Protein AF-0000000075076629 (afdb_homodimer)

Organism: Methylotuvimicrobium buryatense (NCBI:txid95641)

Secondary structure (DSSP, 8-state):
----------------------PBPHHHHHHHHHHH-HHHHHHHHHHHHHHHHHHHHHGGGS-EEEEEEEEEEESS--EEEEEETTEEEEEE-S-SEEEEEEEEEEEEEE-TTHHHHHHHHHHHHHHHHHHHHHHHHHHHHHHHHHHHHHHHHHHHHHHHHHHHHHHHHHHHHHHHHHHHTTSS-HHHHHHHHHHHHHHHHHHHHHHHHHHHHHHHHHHHTT--TT----B----PPPPPS-HHHHHHHHHHH-HHHHHHHHHHHHHHHHHHHHHHTTS-EEEEEEEEEEE--TTSS-SEEEEEEEEEE----HHHHHHHHHHHHHHHHHHHHHHHHHHHHHHHHHHHHHHHHHHHHHHHHHHHHHHHHHHHHHHHHHHHHTTSS-HHHHHHHHHHHHHHHHHHHHHHHHHHHHHHHHHHHTT--/----------------------PBPHHHHHHHHHHH-HHHHHHHHHHHHHHHHHHHHHGGGSPEEEEEEEEEE-SS--EEEEEETTEEEEEE-S-SEEEEEEEEEEEEEE-TTHHHHHHHHHHHHHHHHHHHHHHHHHHHHHHHHHHHHHHHHHHHHHHHHHHHHHHHHHHHHHHHHHHHTTSS-HHHHHHHHHHHHHHHHHHHHHHHHHHHHHHHHHHHTT--TTS---B----PPPPPS-HHHHHHHHHHH-HHHHHHHHHHHHHHHHHHHHHHTTS-EEEEEEEEEEE--TTBS-SEEEEEEEEEEEEE-HHHHHHHHHHHHHHHHHHHHHHHHHHHHHHHHHHHHHHHHHHHHHHHHHHHHHHHHHHHHHHHHHHHHTTSS-HHHHHHHHHHHHHHHHHHHHHHHHHHHHHHHHHHHHT--

Nearest PDB structures (foldseek):
  7akz-assembly1_A  TM=8.507E-01  e=5.317E-18  Pseudomonas aeruginosa PAO1
  5bun-assembly1_B  TM=8.719E-01  e=1.358E-17  Salmonella enterica subsp. enterica serovar Typhi
  2wmz-assembly1_B  TM=8.489E-01  e=7.599E-18  Escherichia coli K-12
  4k7r-assembly1_A  TM=8.506E-01  e=1.187E-17  Escherichia coli K-12
  5azs-assembly1_B  TM=8.430E-01  e=5.662E-17  Pseudomonas aeruginosa PAO1

InterPro domains:
  IPR003423 Outer membrane efflux protein [PF02321] (32-222)
  IPR003423 Outer membrane efflux protein [PF02321] (247-423)
  IPR051906 Outer membrane protein TolC-like [PTHR30026] (16-423)

Structure (mmCIF, N/CA/C/O backbone):
data_AF-0000000075076629-model_v1
#
loop_
_entity.id
_entity.type
_entity.pdbx_description
1 polymer 'TolC family protein'
#
loop_
_atom_site.group_PDB
_atom_site.id
_atom_site.type_symbol
_atom_site.label_atom_id
_atom_site.label_alt_id
_atom_site.label_comp_id
_atom_site.label_asym_id
_atom_site.label_entity_id
_atom_site.label_seq_id
_atom_site.pdbx_PDB_ins_code
_atom_site.Cartn_x
_atom_site.Cartn_y
_atom_site.Cartn_z
_atom_site.occupancy
_atom_site.B_iso_or_equiv
_atom_site.auth_seq_id
_atom_site.auth_comp_id
_atom_site.auth_asym_id
_atom_site.auth_atom_id
_atom_site.pdbx_PDB_model_num
ATOM 1 N N . MET A 1 1 ? 38.906 -17.328 72.375 1 27.56 1 MET A N 1
ATOM 2 C CA . MET A 1 1 ? 38.25 -16.234 71.625 1 27.56 1 MET A CA 1
ATOM 3 C C . MET A 1 1 ? 38.625 -16.234 70.188 1 27.56 1 MET A C 1
ATOM 5 O O . MET A 1 1 ? 39.781 -16.016 69.812 1 27.56 1 MET A O 1
ATOM 9 N N . ARG A 1 2 ? 38 -17.25 69.438 1 41.97 2 ARG A N 1
ATOM 10 C CA . ARG A 1 2 ? 38.25 -17.594 68.062 1 41.97 2 ARG A CA 1
ATOM 11 C C . ARG A 1 2 ? 38 -16.391 67.125 1 41.97 2 ARG A C 1
ATOM 13 O O . ARG A 1 2 ? 37.031 -15.648 67.312 1 41.97 2 ARG A O 1
ATOM 20 N N . PRO A 1 3 ? 39.031 -15.844 66.5 1 39.25 3 PRO A N 1
ATOM 21 C CA . PRO A 1 3 ? 38.938 -14.609 65.688 1 39.25 3 PRO A CA 1
ATOM 22 C C . PRO A 1 3 ? 37.906 -14.695 64.562 1 39.25 3 PRO A C 1
ATOM 24 O O . PRO A 1 3 ? 37.719 -15.766 64 1 39.25 3 PRO A O 1
ATOM 27 N N . ILE A 1 4 ? 36.812 -14.047 64.75 1 44.53 4 ILE A N 1
ATOM 28 C CA . ILE A 1 4 ? 35.688 -13.867 63.812 1 44.53 4 ILE A CA 1
ATOM 29 C C . ILE A 1 4 ? 36.188 -13.25 62.5 1 44.53 4 ILE A C 1
ATOM 31 O O . ILE A 1 4 ? 36.75 -12.156 62.5 1 44.53 4 ILE A O 1
ATOM 35 N N . SER A 1 5 ? 36.625 -14.023 61.594 1 41.44 5 SER A N 1
ATOM 36 C CA . SER A 1 5 ? 37.031 -13.586 60.25 1 41.44 5 SER A CA 1
ATOM 37 C C . SER A 1 5 ? 35.906 -12.828 59.562 1 41.44 5 SER A C 1
ATOM 39 O O . SER A 1 5 ? 34.781 -13.328 59.469 1 41.44 5 SER A O 1
ATOM 41 N N . ILE A 1 6 ? 35.812 -11.492 59.656 1 36.78 6 ILE A N 1
ATOM 42 C CA . ILE A 1 6 ? 34.906 -10.586 58.969 1 36.78 6 ILE A CA 1
ATOM 43 C C . ILE A 1 6 ? 35 -10.773 57.469 1 36.78 6 ILE A C 1
ATOM 45 O O . ILE A 1 6 ? 36.062 -10.578 56.875 1 36.78 6 ILE A O 1
ATOM 49 N N . LYS A 1 7 ? 34.281 -11.758 56.938 1 45.03 7 LYS A N 1
ATOM 50 C CA . LYS A 1 7 ? 34.094 -11.898 55.5 1 45.03 7 LYS A CA 1
ATOM 51 C C . LYS A 1 7 ? 33.688 -10.578 54.875 1 45.03 7 LYS A C 1
ATOM 53 O O . LYS A 1 7 ? 32.656 -9.992 55.25 1 45.03 7 LYS A O 1
ATOM 58 N N . GLN A 1 8 ? 34.688 -9.805 54.406 1 38.47 8 GLN A N 1
ATOM 59 C CA . GLN A 1 8 ? 34.531 -8.562 53.656 1 38.47 8 GLN A CA 1
ATOM 60 C C . GLN A 1 8 ? 33.625 -8.75 52.469 1 38.47 8 GLN A C 1
ATOM 62 O O . GLN A 1 8 ? 33.875 -9.594 51.594 1 38.47 8 GLN A O 1
ATOM 67 N N . TYR A 1 9 ? 32.344 -8.664 52.656 1 43.69 9 TYR A N 1
ATOM 68 C CA . TYR A 1 9 ? 31.422 -8.594 51.5 1 43.69 9 TYR A CA 1
ATOM 69 C C . TYR A 1 9 ? 31.797 -7.434 50.594 1 43.69 9 TYR A C 1
ATOM 71 O O . TYR A 1 9 ? 31.797 -6.277 51 1 43.69 9 TYR A O 1
ATOM 79 N N . SER A 1 10 ? 32.719 -7.625 49.688 1 43.47 10 SER A N 1
ATOM 80 C CA . SER A 1 10 ? 33 -6.676 48.625 1 43.47 10 SER A CA 1
ATOM 81 C C . SER A 1 10 ? 31.719 -6.297 47.875 1 43.47 10 SER A C 1
ATOM 83 O O . SER A 1 10 ? 31.016 -7.168 47.375 1 43.47 10 SER A O 1
ATOM 85 N N . ALA A 1 11 ? 31.078 -5.215 48.25 1 43.25 11 ALA A N 1
ATOM 86 C CA . ALA A 1 11 ? 29.984 -4.562 47.531 1 43.25 11 ALA A CA 1
ATOM 87 C C . ALA A 1 11 ? 30.344 -4.383 46.062 1 43.25 11 ALA A C 1
ATOM 89 O O . ALA A 1 11 ? 31.266 -3.635 45.719 1 43.25 11 ALA A O 1
ATOM 90 N N . LEU A 1 12 ? 30.234 -5.398 45.281 1 45.03 12 LEU A N 1
ATOM 91 C CA . LEU A 1 12 ? 30.297 -5.199 43.844 1 45.03 12 LEU A CA 1
ATOM 92 C C . LEU A 1 12 ? 29.406 -4.043 43.406 1 45.03 12 LEU A C 1
ATOM 94 O O . LEU A 1 12 ? 28.172 -4.152 43.469 1 45.03 12 LEU A O 1
ATOM 98 N N . LEU A 1 13 ? 29.844 -2.781 43.719 1 44.16 13 LEU A N 1
ATOM 99 C CA . LEU A 1 13 ? 29.219 -1.635 43.062 1 44.16 13 LEU A CA 1
ATOM 100 C C . LEU A 1 13 ? 29.016 -1.885 41.562 1 44.16 13 LEU A C 1
ATOM 102 O O . LEU A 1 13 ? 29.984 -2.035 40.844 1 44.16 13 LEU A O 1
ATOM 106 N N . ALA A 1 14 ? 27.984 -2.416 41.156 1 44.38 14 ALA A N 1
ATOM 107 C CA . ALA A 1 14 ? 27.516 -2.494 39.781 1 44.38 14 ALA A CA 1
ATOM 108 C C . ALA A 1 14 ? 27.562 -1.129 39.094 1 44.38 14 ALA A C 1
ATOM 110 O O . ALA A 1 14 ? 26.797 -0.23 39.438 1 44.38 14 ALA A O 1
ATOM 111 N N . ILE A 1 15 ? 28.703 -0.664 38.688 1 44 15 ILE A N 1
ATOM 112 C CA . ILE A 1 15 ? 28.75 0.461 37.75 1 44 15 ILE A CA 1
ATOM 113 C C . ILE A 1 15 ? 27.734 0.245 36.625 1 44 15 ILE A C 1
ATOM 115 O O . ILE A 1 15 ? 27.906 -0.663 35.812 1 44 15 ILE A O 1
ATOM 119 N N . LEU A 1 16 ? 26.578 0.486 36.938 1 45.81 16 LEU A N 1
ATOM 120 C CA . LEU A 1 16 ? 25.672 0.604 35.812 1 45.81 16 LEU A CA 1
ATOM 121 C C . LEU A 1 16 ? 26.25 1.521 34.75 1 45.81 16 LEU A C 1
ATOM 123 O O . LEU A 1 16 ? 26.641 2.654 35.031 1 45.81 16 LEU A O 1
ATOM 127 N N . PRO A 1 17 ? 26.891 1.03 33.719 1 45.44 17 PRO A N 1
ATOM 128 C CA . PRO A 1 17 ? 27.328 1.97 32.688 1 45.44 17 PRO A CA 1
ATOM 129 C C . PRO A 1 17 ? 26.328 3.1 32.438 1 45.44 17 PRO A C 1
ATOM 131 O O . PRO A 1 17 ? 25.156 2.842 32.188 1 45.44 17 PRO A O 1
ATOM 134 N N . VAL A 1 18 ? 26.469 4.074 33.188 1 43.66 18 VAL A N 1
ATOM 135 C CA . VAL A 1 18 ? 25.812 5.273 32.656 1 43.66 18 VAL A CA 1
ATOM 136 C C . VAL A 1 18 ? 26.094 5.395 31.156 1 43.66 18 VAL A C 1
ATOM 138 O O . VAL A 1 18 ? 27.234 5.617 30.734 1 43.66 18 VAL A O 1
ATOM 141 N N . PHE A 1 19 ? 25.531 4.656 30.391 1 44.72 19 PHE A N 1
ATOM 142 C CA . PHE A 1 19 ? 25.562 5.008 28.969 1 44.72 19 PHE A CA 1
ATOM 143 C C . PHE A 1 19 ? 25.406 6.512 28.781 1 44.72 19 PHE A C 1
ATOM 145 O O . PHE A 1 19 ? 24.328 7.066 29 1 44.72 19 PHE A O 1
ATOM 152 N N . CYS A 1 20 ? 26.406 7.266 29.219 1 47.38 20 CYS A N 1
ATOM 153 C CA . CYS A 1 20 ? 26.438 8.641 28.719 1 47.38 20 CYS A CA 1
ATOM 154 C C . CYS A 1 20 ? 25.828 8.734 27.328 1 47.38 20 CYS A C 1
ATOM 156 O O . CYS A 1 20 ? 26.375 8.164 26.375 1 47.38 20 CYS A O 1
ATOM 158 N N . ALA A 1 21 ? 24.75 8.766 27.234 1 54.84 21 ALA A N 1
ATOM 159 C CA . ALA A 1 21 ? 24.031 8.867 25.969 1 54.84 21 ALA A CA 1
ATOM 160 C C . ALA A 1 21 ? 24.672 9.891 25.047 1 54.84 21 ALA A C 1
ATOM 162 O O . ALA A 1 21 ? 24.531 11.102 25.234 1 54.84 21 ALA A O 1
ATOM 163 N N . GLN A 1 22 ? 25.922 9.703 24.562 1 72.75 22 GLN A N 1
ATOM 164 C CA . GLN A 1 22 ? 26.562 10.516 23.531 1 72.75 22 GLN A CA 1
ATOM 165 C C . GLN A 1 22 ? 25.578 10.836 22.406 1 72.75 22 GLN A C 1
ATOM 167 O O . GLN A 1 22 ? 24.703 10.039 22.094 1 72.75 22 GLN A O 1
ATOM 172 N N . ALA A 1 23 ? 25.609 12.086 21.984 1 90.06 23 ALA A N 1
ATOM 173 C CA . ALA A 1 23 ? 24.781 12.578 20.891 1 90.06 23 ALA A CA 1
ATOM 174 C C . ALA A 1 23 ? 24.953 11.719 19.641 1 90.06 23 ALA A C 1
ATOM 176 O O . ALA A 1 23 ? 26.062 11.375 19.266 1 90.06 23 ALA A O 1
ATOM 177 N N . GLU A 1 24 ? 23.969 11.18 19.172 1 95.12 24 GLU A N 1
ATOM 178 C CA . GLU A 1 24 ? 23.906 10.297 18.016 1 95.12 24 GLU A CA 1
ATOM 179 C C . GLU A 1 24 ? 24.094 11.07 16.719 1 95.12 24 GLU A C 1
ATOM 181 O O . GLU A 1 24 ? 23.516 12.148 16.547 1 95.12 24 GLU A O 1
ATOM 186 N N . THR A 1 25 ? 25.016 10.578 15.875 1 96.38 25 THR A N 1
ATOM 187 C CA . THR A 1 25 ? 25.219 11.195 14.562 1 96.38 25 THR A CA 1
ATOM 188 C C . THR A 1 25 ? 24.25 10.602 13.539 1 96.38 25 THR A C 1
ATOM 190 O O . THR A 1 25 ? 23.672 9.547 13.766 1 96.38 25 THR A O 1
ATOM 193 N N . LEU A 1 26 ? 24.078 11.391 12.453 1 96.88 26 LEU A N 1
ATOM 194 C CA . LEU A 1 26 ? 23.219 10.914 11.375 1 96.88 26 LEU A CA 1
ATOM 195 C C . LEU A 1 26 ? 23.734 9.602 10.797 1 96.88 26 LEU A C 1
ATOM 197 O O . LEU A 1 26 ? 22.953 8.695 10.508 1 96.88 26 LEU A O 1
ATOM 201 N N . GLU A 1 27 ? 25.078 9.422 10.664 1 95.31 27 GLU A N 1
ATOM 202 C CA . GLU A 1 27 ? 25.703 8.219 10.133 1 95.31 27 GLU A CA 1
ATOM 203 C C . GLU A 1 27 ? 25.422 7.012 11.031 1 95.31 27 GLU A C 1
ATOM 205 O O . GLU A 1 27 ? 25.172 5.91 10.539 1 95.31 27 GLU A O 1
ATOM 210 N N . GLU A 1 28 ? 25.469 7.242 12.281 1 95.62 28 GLU A N 1
ATOM 211 C CA . GLU A 1 28 ? 25.172 6.18 13.234 1 95.62 28 GLU A CA 1
ATOM 212 C C . GLU A 1 28 ? 23.719 5.742 13.125 1 95.62 28 GLU A C 1
ATOM 214 O O . GLU A 1 28 ? 23.406 4.555 13.219 1 95.62 28 GLU A O 1
ATOM 219 N N . ALA A 1 29 ? 22.875 6.746 12.93 1 96.81 29 ALA A N 1
ATOM 220 C CA . ALA A 1 29 ? 21.453 6.441 12.766 1 96.81 29 ALA A CA 1
ATOM 221 C C . ALA A 1 29 ? 21.219 5.598 11.516 1 96.81 29 ALA A C 1
ATOM 223 O O . ALA A 1 29 ? 20.438 4.641 11.539 1 96.81 29 ALA A O 1
ATOM 224 N N . PHE A 1 30 ? 21.938 5.949 10.422 1 96.25 30 PHE A N 1
ATOM 225 C CA . PHE A 1 30 ? 21.844 5.18 9.188 1 96.25 30 PHE A CA 1
ATOM 226 C C . PHE A 1 30 ? 22.25 3.73 9.414 1 96.25 30 PHE A C 1
ATOM 228 O O . PHE A 1 30 ? 21.531 2.807 9.023 1 96.25 30 PHE A O 1
ATOM 235 N N . GLU A 1 31 ? 23.328 3.516 10.078 1 95 31 GLU A N 1
ATOM 236 C CA . GLU A 1 31 ? 23.859 2.176 10.312 1 95 31 GLU A CA 1
ATOM 237 C C . GLU A 1 31 ? 22.906 1.348 11.164 1 95 31 GLU A C 1
ATOM 239 O O . GLU A 1 31 ? 22.688 0.166 10.891 1 95 31 GLU A O 1
ATOM 244 N N . HIS A 1 32 ? 22.375 2.016 12.133 1 94.06 32 HIS A N 1
ATOM 245 C CA . HIS A 1 32 ? 21.406 1.343 12.992 1 94.06 32 HIS A CA 1
ATOM 246 C C . HIS A 1 32 ? 20.172 0.923 12.211 1 94.06 32 HIS A C 1
ATOM 248 O O . HIS A 1 32 ? 19.688 -0.206 12.344 1 94.06 32 HIS A O 1
ATOM 254 N N . ALA A 1 33 ? 19.656 1.787 11.367 1 93.31 33 ALA A N 1
ATOM 255 C CA . ALA A 1 33 ? 18.422 1.552 10.633 1 93.31 33 ALA A CA 1
ATOM 256 C C . ALA A 1 33 ? 18.594 0.442 9.602 1 93.31 33 ALA A C 1
ATOM 258 O O . ALA A 1 33 ? 17.672 -0.344 9.367 1 93.31 33 ALA A O 1
ATOM 259 N N . LEU A 1 34 ? 19.781 0.338 9.008 1 93.31 34 LEU A N 1
ATOM 260 C CA . LEU A 1 34 ? 20.047 -0.652 7.969 1 93.31 34 LEU A CA 1
ATOM 261 C C . LEU A 1 34 ? 19.875 -2.066 8.516 1 93.31 34 LEU A C 1
ATOM 263 O O . LEU A 1 34 ? 19.5 -2.979 7.773 1 93.31 34 LEU A O 1
ATOM 267 N N . ASN A 1 35 ? 19.969 -2.139 9.828 1 91.56 35 ASN A N 1
ATOM 268 C CA . ASN A 1 35 ? 19.922 -3.477 10.414 1 91.56 35 ASN A CA 1
ATOM 269 C C . ASN A 1 35 ? 18.594 -3.717 11.133 1 91.56 35 ASN A C 1
ATOM 271 O O . ASN A 1 35 ? 18.219 -4.863 11.383 1 91.56 35 ASN A O 1
ATOM 275 N N . GLN A 1 36 ? 17.891 -2.662 11.398 1 93 36 GLN A N 1
ATOM 276 C CA . GLN A 1 36 ? 16.781 -2.838 12.336 1 93 36 GLN A CA 1
ATOM 277 C C . GLN A 1 36 ? 15.461 -2.438 11.695 1 93 36 GLN A C 1
ATOM 279 O O . GLN A 1 36 ? 14.391 -2.854 12.156 1 93 36 GLN A O 1
ATOM 284 N N . ASN A 1 37 ? 15.508 -1.638 10.609 1 96.12 37 ASN A N 1
ATOM 285 C CA . ASN A 1 37 ? 14.273 -1.103 10.031 1 96.12 37 ASN A CA 1
ATOM 286 C C . ASN A 1 37 ? 13.438 -2.201 9.391 1 96.12 37 ASN A C 1
ATOM 288 O O . ASN A 1 37 ? 13.953 -3.012 8.617 1 96.12 37 ASN A O 1
ATOM 292 N N . HIS A 1 38 ? 12.148 -2.221 9.695 1 97.12 38 HIS A N 1
ATOM 293 C CA . HIS A 1 38 ? 11.242 -3.287 9.273 1 97.12 38 HIS A CA 1
ATOM 294 C C . HIS A 1 38 ? 11.07 -3.293 7.762 1 97.12 38 HIS A C 1
ATOM 296 O O . HIS A 1 38 ? 10.984 -4.359 7.145 1 97.12 38 HIS A O 1
ATOM 302 N N . LEU A 1 39 ? 11.047 -2.145 7.129 1 97.19 39 LEU A N 1
ATOM 303 C CA . LEU A 1 39 ? 10.812 -2.074 5.691 1 97.19 39 LEU A CA 1
ATOM 304 C C . LEU A 1 39 ? 12.039 -2.543 4.918 1 97.19 39 LEU A C 1
ATOM 306 O O . LEU A 1 39 ? 11.914 -3.125 3.838 1 97.19 39 LEU A O 1
ATOM 310 N N . ILE A 1 40 ? 13.234 -2.318 5.48 1 97.12 40 ILE A N 1
ATOM 311 C CA . ILE A 1 40 ? 14.445 -2.848 4.867 1 97.12 40 ILE A CA 1
ATOM 312 C C . ILE A 1 40 ? 14.453 -4.371 4.969 1 97.12 40 ILE A C 1
ATOM 314 O O . ILE A 1 40 ? 14.797 -5.062 4.008 1 97.12 40 ILE A O 1
ATOM 318 N N . LYS A 1 41 ? 13.992 -4.875 6.129 1 97 41 LYS A N 1
ATOM 319 C CA . LYS A 1 41 ? 13.883 -6.32 6.309 1 97 41 LYS A CA 1
ATOM 320 C C . LYS A 1 41 ? 12.883 -6.922 5.324 1 97 41 LYS A C 1
ATOM 322 O O . LYS A 1 41 ? 13.117 -8.008 4.781 1 97 41 LYS A O 1
ATOM 327 N N . SER A 1 42 ? 11.812 -6.223 5.055 1 98.06 42 SER A N 1
ATOM 328 C CA . SER A 1 42 ? 10.82 -6.672 4.09 1 98.06 42 SER A CA 1
ATOM 329 C C . SER A 1 42 ? 11.398 -6.754 2.686 1 98.06 42 SER A C 1
ATOM 331 O O . SER A 1 42 ? 11.203 -7.746 1.979 1 98.06 42 SER A O 1
ATOM 333 N N . ALA A 1 43 ? 12.148 -5.73 2.336 1 98 43 ALA A N 1
ATOM 334 C CA . ALA A 1 43 ? 12.766 -5.703 1.014 1 98 43 ALA A CA 1
ATOM 335 C C . ALA A 1 43 ? 13.773 -6.84 0.854 1 98 43 ALA A C 1
ATOM 337 O O . ALA A 1 43 ? 13.867 -7.449 -0.214 1 98 43 ALA A O 1
ATOM 338 N N . LYS A 1 44 ? 14.5 -7.109 1.918 1 98.06 44 LYS A N 1
ATOM 339 C CA . LYS A 1 44 ? 15.453 -8.219 1.897 1 98.06 44 LYS A CA 1
ATOM 340 C C . LYS A 1 44 ? 14.734 -9.555 1.708 1 98.06 44 LYS A C 1
ATOM 342 O O . LYS A 1 44 ? 15.188 -10.398 0.938 1 98.06 44 LYS A O 1
ATOM 347 N N . ALA A 1 45 ? 13.648 -9.758 2.4 1 98.25 45 ALA A N 1
ATOM 348 C CA . ALA A 1 45 ? 12.867 -10.977 2.26 1 98.25 45 ALA A CA 1
ATOM 349 C C . ALA A 1 45 ? 12.312 -11.117 0.844 1 98.25 45 ALA A C 1
ATOM 351 O O . ALA A 1 45 ? 12.258 -12.219 0.299 1 98.25 45 ALA A O 1
ATOM 352 N N . ASP A 1 46 ? 11.953 -10 0.205 1 98.25 46 ASP A N 1
ATOM 353 C CA . ASP A 1 46 ? 11.484 -10.016 -1.177 1 98.25 46 ASP A CA 1
ATOM 354 C C . ASP A 1 46 ? 12.594 -10.453 -2.129 1 98.25 46 ASP A C 1
ATOM 356 O O . ASP A 1 46 ? 12.336 -11.188 -3.092 1 98.25 46 ASP A O 1
ATOM 360 N N . THR A 1 47 ? 13.805 -10 -1.842 1 98.62 47 THR A N 1
ATOM 361 C CA . THR A 1 47 ? 14.945 -10.43 -2.641 1 98.62 47 THR A CA 1
ATOM 362 C C . THR A 1 47 ? 15.172 -11.938 -2.486 1 98.62 47 THR A C 1
ATOM 364 O O . THR A 1 47 ? 15.422 -12.633 -3.471 1 98.62 47 THR A O 1
ATOM 367 N N . GLU A 1 48 ? 15.008 -12.445 -1.285 1 98.5 48 GLU A N 1
ATOM 368 C CA . GLU A 1 48 ? 15.164 -13.883 -1.042 1 98.5 48 GLU A CA 1
ATOM 369 C C . GLU A 1 48 ? 14.07 -14.68 -1.748 1 98.5 48 GLU A C 1
ATOM 371 O O . GLU A 1 48 ? 14.32 -15.781 -2.244 1 98.5 48 GLU A O 1
ATOM 376 N N . ALA A 1 49 ? 12.883 -14.102 -1.789 1 98.56 49 ALA A N 1
ATOM 377 C CA . ALA A 1 49 ? 11.797 -14.75 -2.52 1 98.56 49 ALA A CA 1
ATOM 378 C C . ALA A 1 49 ? 12.125 -14.852 -4.008 1 98.56 49 ALA A C 1
ATOM 380 O O . ALA A 1 49 ? 11.898 -15.891 -4.633 1 98.56 49 ALA A O 1
ATOM 381 N N . SER A 1 50 ? 12.656 -13.75 -4.559 1 98.56 50 SER A N 1
ATOM 382 C CA . SER A 1 50 ? 13.031 -13.734 -5.969 1 98.56 50 SER A CA 1
ATOM 383 C C . SER A 1 50 ? 14.172 -14.711 -6.25 1 98.56 50 SER A C 1
ATOM 385 O O . SER A 1 50 ? 14.227 -15.312 -7.324 1 98.56 50 SER A O 1
ATOM 387 N N . GLU A 1 51 ? 15.055 -14.906 -5.273 1 98.69 51 GLU A N 1
ATOM 388 C CA . GLU A 1 51 ? 16.125 -15.898 -5.391 1 98.69 51 GLU A CA 1
ATOM 389 C C . GLU A 1 51 ? 15.547 -17.312 -5.488 1 98.69 51 GLU A C 1
ATOM 391 O O . GLU A 1 51 ? 16.016 -18.125 -6.293 1 98.69 51 GLU A O 1
ATOM 396 N N . GLN A 1 52 ? 14.578 -17.562 -4.664 1 98.5 52 GLN A N 1
ATOM 397 C CA . GLN A 1 52 ? 13.922 -18.875 -4.723 1 98.5 52 GLN A CA 1
ATOM 398 C C . GLN A 1 52 ? 13.242 -19.078 -6.07 1 98.5 52 GLN A C 1
ATOM 400 O O . GLN A 1 52 ? 13.227 -20.203 -6.594 1 98.5 52 GLN A O 1
ATOM 405 N N . GLN A 1 53 ? 12.734 -18.031 -6.699 1 98.38 53 GLN A N 1
ATOM 406 C CA . GLN A 1 53 ? 12.117 -18.141 -8.016 1 98.38 53 GLN A CA 1
ATOM 407 C C . GLN A 1 53 ? 13.156 -18.453 -9.086 1 98.38 53 GLN A C 1
ATOM 409 O O . GLN A 1 53 ? 12.875 -19.203 -10.031 1 98.38 53 GLN A O 1
ATOM 414 N N . LEU A 1 54 ? 14.336 -17.891 -8.93 1 98.62 54 LEU A N 1
ATOM 415 C CA . LEU A 1 54 ? 15.422 -18.219 -9.844 1 98.62 54 LEU A CA 1
ATOM 416 C C . LEU A 1 54 ? 15.805 -19.688 -9.719 1 98.62 54 LEU A C 1
ATOM 418 O O . LEU A 1 54 ? 15.969 -20.391 -10.727 1 98.62 54 LEU A O 1
ATOM 422 N N . TYR A 1 55 ? 15.852 -20.188 -8.453 1 98.19 55 TYR A N 1
ATOM 423 C CA . TYR A 1 55 ? 16.156 -21.594 -8.242 1 98.19 55 TYR A CA 1
ATOM 424 C C . TYR A 1 55 ? 15.094 -22.484 -8.859 1 98.19 55 TYR A C 1
ATOM 426 O O . TYR A 1 55 ? 15.406 -23.516 -9.461 1 98.19 55 TYR A O 1
ATOM 434 N N . SER A 1 56 ? 13.867 -22.047 -8.773 1 97.94 56 SER A N 1
ATOM 435 C CA . SER A 1 56 ? 12.773 -22.812 -9.375 1 97.94 56 SER A CA 1
ATOM 436 C C . SER A 1 56 ? 12.922 -22.875 -10.891 1 97.94 56 SER A C 1
ATOM 438 O O . SER A 1 56 ? 12.773 -23.938 -11.492 1 97.94 56 SER A O 1
ATOM 440 N N . ALA A 1 57 ? 13.227 -21.75 -11.492 1 97.62 57 ALA A N 1
ATOM 441 C CA . ALA A 1 57 ? 13.406 -21.703 -12.945 1 97.62 57 ALA A CA 1
ATOM 442 C C . ALA A 1 57 ? 14.594 -22.562 -13.375 1 97.62 57 ALA A C 1
ATOM 444 O O . ALA A 1 57 ? 14.508 -23.281 -14.375 1 97.62 57 ALA A O 1
ATOM 445 N N . GLN A 1 58 ? 15.68 -22.594 -12.609 1 97.88 58 GLN A N 1
ATOM 446 C CA . GLN A 1 58 ? 16.875 -23.375 -12.914 1 97.88 58 GLN A CA 1
ATOM 447 C C . GLN A 1 58 ? 16.625 -24.875 -12.789 1 97.88 58 GLN A C 1
ATOM 449 O O . GLN A 1 58 ? 17.188 -25.672 -13.531 1 97.88 58 GLN A O 1
ATOM 454 N N . ASN A 1 59 ? 15.742 -25.188 -11.898 1 96.88 59 ASN A N 1
ATOM 455 C CA . ASN A 1 59 ? 15.453 -26.594 -11.648 1 96.88 59 ASN A CA 1
ATOM 456 C C . ASN A 1 59 ? 14.633 -27.203 -12.773 1 96.88 59 ASN A C 1
ATOM 458 O O . ASN A 1 59 ? 14.5 -28.422 -12.859 1 96.88 59 ASN A O 1
ATOM 462 N N . GLN A 1 60 ? 14.109 -26.359 -13.734 1 95 60 GLN A N 1
ATOM 463 C CA . GLN A 1 60 ? 13.383 -26.875 -14.891 1 95 60 GLN A CA 1
ATOM 464 C C . GLN A 1 60 ? 14.305 -27.641 -15.828 1 95 60 GLN A C 1
ATOM 466 O O . GLN A 1 60 ? 13.844 -28.406 -16.688 1 95 60 GLN A O 1
ATOM 471 N N . ARG A 1 61 ? 15.648 -27.5 -15.617 1 95.31 61 ARG A N 1
ATOM 472 C CA . ARG A 1 61 ? 16.625 -28.219 -16.422 1 95.31 61 ARG A CA 1
ATOM 473 C C . ARG A 1 61 ? 16.859 -29.625 -15.891 1 95.31 61 ARG A C 1
ATOM 475 O O . ARG A 1 61 ? 17.391 -30.484 -16.594 1 95.31 61 ARG A O 1
ATOM 482 N N . LEU A 1 62 ? 16.391 -29.875 -14.688 1 95.5 62 LEU A N 1
ATOM 483 C CA . LEU A 1 62 ? 16.656 -31.141 -14.031 1 95.5 62 LEU A CA 1
ATOM 484 C C . LEU A 1 62 ? 15.578 -32.156 -14.344 1 95.5 62 LEU A C 1
ATOM 486 O O . LEU A 1 62 ? 14.461 -31.797 -14.703 1 95.5 62 LEU A O 1
ATOM 490 N N . PRO A 1 63 ? 15.922 -33.406 -14.227 1 95.12 63 PRO A N 1
ATOM 491 C CA . PRO A 1 63 ? 14.906 -34.438 -14.461 1 95.12 63 PRO A CA 1
ATOM 492 C C . PRO A 1 63 ? 13.75 -34.375 -13.461 1 95.12 63 PRO A C 1
ATOM 494 O O . PRO A 1 63 ? 13.953 -34 -12.305 1 95.12 63 PRO A O 1
ATOM 497 N N . SER A 1 64 ? 12.625 -34.688 -13.898 1 95.31 64 SER A N 1
ATOM 498 C CA . SER A 1 64 ? 11.469 -34.906 -13.031 1 95.31 64 SER A CA 1
ATOM 499 C C . SER A 1 64 ? 11.125 -36.406 -12.945 1 95.31 64 SER A C 1
ATOM 501 O O . SER A 1 64 ? 11.469 -37.188 -13.836 1 95.31 64 SER A O 1
ATOM 503 N N . LEU A 1 65 ? 10.594 -36.812 -11.766 1 96.56 65 LEU A N 1
ATOM 504 C CA . LEU A 1 65 ? 10.211 -38.188 -11.531 1 96.56 65 LEU A CA 1
ATOM 505 C C . LEU A 1 65 ? 8.719 -38.312 -11.266 1 96.56 65 LEU A C 1
ATOM 507 O O . LEU A 1 65 ? 8.18 -37.562 -10.43 1 96.56 65 LEU A O 1
ATOM 511 N N . ASN A 1 66 ? 8.086 -39.094 -12.031 1 96.38 66 ASN A N 1
ATOM 512 C CA . ASN A 1 66 ? 6.672 -39.406 -11.828 1 96.38 66 ASN A CA 1
ATOM 513 C C . ASN A 1 66 ? 6.453 -40.875 -11.469 1 96.38 66 ASN A C 1
ATOM 515 O O . ASN A 1 66 ? 6.812 -41.75 -12.242 1 96.38 66 ASN A O 1
ATOM 519 N N . ILE A 1 67 ? 5.898 -41.125 -10.305 1 97.12 67 ILE A N 1
ATOM 520 C CA . ILE A 1 67 ? 5.566 -42.469 -9.844 1 97.12 67 ILE A CA 1
ATOM 521 C C . ILE A 1 67 ? 4.051 -42.625 -9.812 1 97.12 67 ILE A C 1
ATOM 523 O O . ILE A 1 67 ? 3.342 -41.844 -9.195 1 97.12 67 ILE A O 1
ATOM 527 N N . LYS A 1 68 ? 3.582 -43.625 -10.484 1 97.38 68 LYS A N 1
ATOM 528 C CA . LYS A 1 68 ? 2.152 -43.906 -10.508 1 97.38 68 LYS A CA 1
ATOM 529 C C . LYS A 1 68 ? 1.889 -45.375 -10.125 1 97.38 68 LYS A C 1
ATOM 531 O O . LYS A 1 68 ? 2.674 -46.25 -10.461 1 97.38 68 LYS A O 1
ATOM 536 N N . GLY A 1 69 ? 0.921 -45.625 -9.336 1 96.44 69 GLY A N 1
ATOM 537 C CA . GLY A 1 69 ? 0.413 -46.938 -8.984 1 96.44 69 GLY A CA 1
ATOM 538 C C . GLY A 1 69 ? -1.096 -46.969 -8.828 1 96.44 69 GLY A C 1
ATOM 539 O O . GLY A 1 69 ? -1.716 -45.969 -8.516 1 96.44 69 GLY A O 1
ATOM 540 N N . GLY A 1 70 ? -1.646 -48.188 -9.141 1 96.81 70 GLY A N 1
ATOM 541 C CA . GLY A 1 70 ? -3.088 -48.312 -8.969 1 96.81 70 GLY A CA 1
ATOM 542 C C . GLY A 1 70 ? -3.629 -49.688 -9.242 1 96.81 70 GLY A C 1
ATOM 543 O O . GLY A 1 70 ? -2.873 -50.594 -9.594 1 96.81 70 GLY A O 1
ATOM 544 N N . TYR A 1 71 ? -4.844 -49.875 -8.867 1 97.06 71 TYR A N 1
ATOM 545 C CA . TYR A 1 71 ? -5.609 -51.094 -9.133 1 97.06 71 TYR A CA 1
ATOM 546 C C . TYR A 1 71 ? -6.914 -50.781 -9.844 1 97.06 71 TYR A C 1
ATOM 548 O O . TYR A 1 71 ? -7.641 -49.875 -9.445 1 97.06 71 TYR A O 1
ATOM 556 N N . THR A 1 72 ? -7.148 -51.469 -10.906 1 95.94 72 THR A N 1
ATOM 557 C CA . THR A 1 72 ? -8.375 -51.281 -11.688 1 95.94 72 THR A CA 1
ATOM 558 C C . THR A 1 72 ? -9.203 -52.562 -11.695 1 95.94 72 THR A C 1
ATOM 560 O O . THR A 1 72 ? -8.672 -53.656 -11.891 1 95.94 72 THR A O 1
ATOM 563 N N . GLN A 1 73 ? -10.516 -52.438 -11.445 1 95.94 73 GLN A N 1
ATOM 564 C CA . GLN A 1 73 ? -11.477 -53.531 -11.562 1 95.94 73 GLN A CA 1
ATOM 565 C C . GLN A 1 73 ? -12.508 -53.25 -12.648 1 95.94 73 GLN A C 1
ATOM 567 O O . GLN A 1 73 ? -13.188 -52.219 -12.617 1 95.94 73 GLN A O 1
ATOM 572 N N . LEU A 1 74 ? -12.523 -54.156 -13.578 1 93.94 74 LEU A N 1
ATOM 573 C CA . LEU A 1 74 ? -13.516 -54.062 -14.648 1 93.94 74 LEU A CA 1
ATOM 574 C C . LEU A 1 74 ? -14.688 -55 -14.375 1 93.94 74 LEU A C 1
ATOM 576 O O . LEU A 1 74 ? -14.547 -56 -13.648 1 93.94 74 LEU A O 1
ATOM 580 N N . SER A 1 75 ? -15.82 -54.688 -14.961 1 93.19 75 SER A N 1
ATOM 581 C CA . SER A 1 75 ? -17 -55.5 -14.766 1 93.19 75 SER A CA 1
ATOM 582 C C . SER A 1 75 ? -16.906 -56.812 -15.562 1 93.19 75 SER A C 1
ATOM 584 O O . SER A 1 75 ? -17.547 -57.812 -15.219 1 93.19 75 SER A O 1
ATOM 586 N N . GLU A 1 76 ? -16.109 -56.688 -16.688 1 90.94 76 GLU A N 1
ATOM 587 C CA . GLU A 1 76 ? -15.93 -57.875 -17.547 1 90.94 76 GLU A CA 1
ATOM 588 C C . GLU A 1 76 ? -14.461 -58.094 -17.875 1 90.94 76 GLU A C 1
ATOM 590 O O . GLU A 1 76 ? -13.641 -57.188 -17.75 1 90.94 76 GLU A O 1
ATOM 595 N N . THR A 1 77 ? -14.195 -59.375 -18.172 1 89 77 THR A N 1
ATOM 596 C CA . THR A 1 77 ? -12.859 -59.656 -18.688 1 89 77 THR A CA 1
ATOM 597 C C . THR A 1 77 ? -12.75 -59.281 -20.172 1 89 77 THR A C 1
ATOM 599 O O . THR A 1 77 ? -13.43 -59.875 -21.016 1 89 77 THR A O 1
ATOM 602 N N . PRO A 1 78 ? -11.93 -58.344 -20.438 1 88.31 78 PRO A N 1
ATOM 603 C CA . PRO A 1 78 ? -11.734 -58.031 -21.859 1 88.31 78 PRO A CA 1
ATOM 604 C C . PRO A 1 78 ? -11.234 -59.219 -22.656 1 88.31 78 PRO A C 1
ATOM 606 O O . PRO A 1 78 ? -10.281 -59.906 -22.25 1 88.31 78 PRO A O 1
ATOM 609 N N . ALA A 1 79 ? -11.922 -59.562 -23.766 1 88.69 79 ALA A N 1
ATOM 610 C CA . ALA A 1 79 ? -11.586 -60.719 -24.578 1 88.69 79 ALA A CA 1
ATOM 611 C C . ALA A 1 79 ? -11.836 -60.438 -26.062 1 88.69 79 ALA A C 1
ATOM 613 O O . ALA A 1 79 ? -12.719 -59.656 -26.406 1 88.69 79 ALA A O 1
ATOM 614 N N . ALA A 1 80 ? -10.992 -60.938 -26.812 1 85.38 80 ALA A N 1
ATOM 615 C CA . ALA A 1 80 ? -11.18 -60.906 -28.266 1 85.38 80 ALA A CA 1
ATOM 616 C C . ALA A 1 80 ? -12.141 -61.969 -28.734 1 85.38 80 ALA A C 1
ATOM 618 O O . ALA A 1 80 ? -12.117 -63.094 -28.219 1 85.38 80 ALA A O 1
ATOM 619 N N . LYS A 1 81 ? -12.977 -61.594 -29.703 1 84.94 81 LYS A N 1
ATOM 620 C CA . LYS A 1 81 ? -13.891 -62.562 -30.328 1 84.94 81 LYS A CA 1
ATOM 621 C C . LYS A 1 81 ? -13.375 -63 -31.703 1 84.94 81 LYS A C 1
ATOM 623 O O . LYS A 1 81 ? -12.875 -62.156 -32.469 1 84.94 81 LYS A O 1
ATOM 628 N N . THR A 1 82 ? -13.234 -64.25 -31.781 1 78.81 82 THR A N 1
ATOM 629 C CA . THR A 1 82 ? -12.844 -64.75 -33.094 1 78.81 82 THR A CA 1
ATOM 630 C C . THR A 1 82 ? -13.641 -66 -33.406 1 78.81 82 THR A C 1
ATOM 632 O O . THR A 1 82 ? -14.5 -66.438 -32.625 1 78.81 82 THR A O 1
ATOM 635 N N . GLU A 1 83 ? -13.672 -66.438 -34.688 1 77.5 83 GLU A N 1
ATOM 636 C CA . GLU A 1 83 ? -14.25 -67.688 -35.156 1 77.5 83 GLU A CA 1
ATOM 637 C C . GLU A 1 83 ? -13.164 -68.625 -35.625 1 77.5 83 GLU A C 1
ATOM 639 O O . GLU A 1 83 ? -12.32 -68.312 -36.438 1 77.5 83 GLU A O 1
ATOM 644 N N . ILE A 1 84 ? -13.086 -69.688 -34.875 1 71.94 84 ILE A N 1
ATOM 645 C CA . ILE A 1 84 ? -12.164 -70.75 -35.281 1 71.94 84 ILE A CA 1
ATOM 646 C C . ILE A 1 84 ? -12.953 -71.938 -35.781 1 71.94 84 ILE A C 1
ATOM 648 O O . ILE A 1 84 ? -13.719 -72.562 -35.031 1 71.94 84 ILE A O 1
ATOM 652 N N . GLU A 1 85 ? -12.68 -72.312 -37.062 1 74.94 85 GLU A N 1
ATOM 653 C CA . GLU A 1 85 ? -13.336 -73.5 -37.688 1 74.94 85 GLU A CA 1
ATOM 654 C C . GLU A 1 85 ? -14.852 -73.375 -37.531 1 74.94 85 GLU A C 1
ATOM 656 O O . GLU A 1 85 ? -15.492 -74.375 -37.188 1 74.94 85 GLU A O 1
ATOM 661 N N . GLY A 1 86 ? -15.43 -72.188 -37.656 1 78.06 86 GLY A N 1
ATOM 662 C CA . GLY A 1 86 ? -16.875 -72 -37.656 1 78.06 86 GLY A CA 1
ATOM 663 C C . GLY A 1 86 ? -17.438 -71.875 -36.25 1 78.06 86 GLY A C 1
ATOM 664 O O . GLY A 1 86 ? -18.656 -71.688 -36.094 1 78.06 86 GLY A O 1
ATOM 665 N N . GLN A 1 87 ? -16.609 -72.062 -35.156 1 81.06 87 GLN A N 1
ATOM 666 C CA . GLN A 1 87 ? -17.078 -71.938 -33.781 1 81.06 87 GLN A CA 1
ATOM 667 C C . GLN A 1 87 ? -16.594 -70.625 -33.125 1 81.06 87 GLN A C 1
ATOM 669 O O . GLN A 1 87 ? -15.438 -70.25 -33.312 1 81.06 87 GLN A O 1
ATOM 674 N N . ALA A 1 88 ? -17.547 -70 -32.5 1 84.44 88 ALA A N 1
ATOM 675 C CA . ALA A 1 88 ? -17.203 -68.75 -31.797 1 84.44 88 ALA A CA 1
ATOM 676 C C . ALA A 1 88 ? -16.219 -69.062 -30.672 1 84.44 88 ALA A C 1
ATOM 678 O O . ALA A 1 88 ? -16.375 -70 -29.922 1 84.44 88 ALA A O 1
ATOM 679 N N . ALA A 1 89 ? -15.047 -68.312 -30.703 1 82.5 89 ALA A N 1
ATOM 680 C CA . ALA A 1 89 ? -14.047 -68.438 -29.656 1 82.5 89 ALA A CA 1
ATOM 681 C C . ALA A 1 89 ? -13.695 -67.062 -29.078 1 82.5 89 ALA A C 1
ATOM 683 O O . ALA A 1 89 ? -13.75 -66.062 -29.781 1 82.5 89 ALA A O 1
ATOM 684 N N . GLN A 1 90 ? -13.562 -67.062 -27.719 1 85.69 90 GLN A N 1
ATOM 685 C CA . GLN A 1 90 ? -13.125 -65.812 -27.047 1 85.69 90 GLN A CA 1
ATOM 686 C C . GLN A 1 90 ? -11.75 -66 -26.406 1 85.69 90 GLN A C 1
ATOM 688 O O . GLN A 1 90 ? -11.477 -67.062 -25.797 1 85.69 90 GLN A O 1
ATOM 693 N N . PHE A 1 91 ? -10.898 -65.062 -26.672 1 84.5 91 PHE A N 1
ATOM 694 C CA . PHE A 1 91 ? -9.562 -65.125 -26.078 1 84.5 91 PHE A CA 1
ATOM 695 C C . PHE A 1 91 ? -9.375 -63.938 -25.141 1 84.5 91 PHE A C 1
ATOM 697 O O . PHE A 1 91 ? -9.445 -62.781 -25.562 1 84.5 91 PHE A O 1
ATOM 704 N N . PRO A 1 92 ? -9.172 -64.25 -23.859 1 86.75 92 PRO A N 1
ATOM 705 C CA . PRO A 1 92 ? -8.953 -63.156 -22.922 1 86.75 92 PRO A CA 1
ATOM 706 C C . PRO A 1 92 ? -7.688 -62.375 -23.25 1 86.75 92 PRO A C 1
ATOM 708 O O . PRO A 1 92 ? -6.668 -62.938 -23.625 1 86.75 92 PRO A O 1
ATOM 711 N N . MET A 1 93 ? -7.785 -61.031 -23.141 1 84.62 93 MET A N 1
ATOM 712 C CA . MET A 1 93 ? -6.668 -60.156 -23.469 1 84.62 93 MET A CA 1
ATOM 713 C C . MET A 1 93 ? -6.105 -59.5 -22.203 1 84.62 93 MET A C 1
ATOM 715 O O . MET A 1 93 ? -4.934 -59.125 -22.172 1 84.62 93 MET A O 1
ATOM 719 N N . SER A 1 94 ? -6.988 -59.344 -21.25 1 88.44 94 SER A N 1
ATOM 720 C CA . SER A 1 94 ? -6.566 -58.781 -19.969 1 88.44 94 SER A CA 1
ATOM 721 C C . SER A 1 94 ? -7.43 -59.281 -18.828 1 88.44 94 SER A C 1
ATOM 723 O O . SER A 1 94 ? -8.445 -59.938 -19.047 1 88.44 94 SER A O 1
ATOM 725 N N . GLN A 1 95 ? -6.938 -59.062 -17.609 1 91 95 GLN A N 1
ATOM 726 C CA . GLN A 1 95 ? -7.691 -59.469 -16.422 1 91 95 GLN A CA 1
ATOM 727 C C . GLN A 1 95 ? -8.742 -58.438 -16.062 1 91 95 GLN A C 1
ATOM 729 O O . GLN A 1 95 ? -8.555 -57.219 -16.328 1 91 95 GLN A O 1
ATOM 734 N N . ALA A 1 96 ? -9.836 -58.906 -15.461 1 90.94 96 ALA A N 1
ATOM 735 C CA . ALA A 1 96 ? -10.875 -58 -14.984 1 90.94 96 ALA A CA 1
ATOM 736 C C . ALA A 1 96 ? -10.359 -57.094 -13.867 1 90.94 96 ALA A C 1
ATOM 738 O O . ALA A 1 96 ? -10.742 -55.938 -13.758 1 90.94 96 ALA A O 1
ATOM 739 N N . GLY A 1 97 ? -9.555 -57.625 -12.969 1 93.31 97 GLY A N 1
ATOM 740 C CA . GLY A 1 97 ? -8.836 -56.906 -11.938 1 93.31 97 GLY A CA 1
ATOM 741 C C . GLY A 1 97 ? -7.332 -56.938 -12.109 1 93.31 97 GLY A C 1
ATOM 742 O O . GLY A 1 97 ? -6.75 -58.031 -12.234 1 93.31 97 GLY A O 1
ATOM 743 N N . SER A 1 98 ? -6.73 -55.75 -12.172 1 94.5 98 SER A N 1
ATOM 744 C CA . SER A 1 98 ? -5.293 -55.75 -12.43 1 94.5 98 SER A CA 1
ATOM 745 C C . SER A 1 98 ? -4.613 -54.562 -11.75 1 94.5 98 SER A C 1
ATOM 747 O O . SER A 1 98 ? -5.164 -53.469 -11.719 1 94.5 98 SER A O 1
ATOM 749 N N . GLY A 1 99 ? -3.463 -54.844 -11.141 1 95.69 99 GLY A N 1
ATOM 750 C CA . GLY A 1 99 ? -2.6 -53.812 -10.594 1 95.69 99 GLY A CA 1
ATOM 751 C C . GLY A 1 99 ? -1.63 -53.25 -11.617 1 95.69 99 GLY A C 1
ATOM 752 O O . GLY A 1 99 ? -1.224 -53.938 -12.547 1 95.69 99 GLY A O 1
ATOM 753 N N . GLN A 1 100 ? -1.339 -52 -11.477 1 96.25 100 GLN A N 1
ATOM 754 C CA . GLN A 1 100 ? -0.348 -51.375 -12.344 1 96.25 100 GLN A CA 1
ATOM 755 C C . GLN A 1 100 ? 0.579 -50.469 -11.555 1 96.25 100 GLN A C 1
ATOM 757 O O . GLN A 1 100 ? 0.194 -49.906 -10.516 1 96.25 100 GLN A O 1
ATOM 762 N N . ALA A 1 101 ? 1.846 -50.312 -11.953 1 96.88 101 ALA A N 1
ATOM 763 C CA . ALA A 1 101 ? 2.848 -49.406 -11.391 1 96.88 101 ALA A CA 1
ATOM 764 C C . ALA A 1 101 ? 3.771 -48.875 -12.484 1 96.88 101 ALA A C 1
ATOM 766 O O . ALA A 1 101 ? 4.078 -49.562 -13.445 1 96.88 101 ALA A O 1
ATOM 767 N N . GLU A 1 102 ? 4.098 -47.625 -12.312 1 97.19 102 GLU A N 1
ATOM 768 C CA . GLU A 1 102 ? 4.992 -47 -13.289 1 97.19 102 GLU A CA 1
ATOM 769 C C . GLU A 1 102 ? 5.906 -45.969 -12.625 1 97.19 102 GLU A C 1
ATOM 771 O O . GLU A 1 102 ? 5.469 -45.219 -11.75 1 97.19 102 GLU A O 1
ATOM 776 N N . VAL A 1 103 ? 7.191 -46.031 -12.922 1 97.31 103 VAL A N 1
ATOM 777 C CA . VAL A 1 103 ? 8.172 -45 -12.555 1 97.31 103 VAL A CA 1
ATOM 778 C C . VAL A 1 103 ? 8.836 -44.438 -13.812 1 97.31 103 VAL A C 1
ATOM 780 O O . VAL A 1 103 ? 9.516 -45.188 -14.539 1 97.31 103 VAL A O 1
ATOM 783 N N . ILE A 1 104 ? 8.602 -43.125 -14.062 1 97.25 104 ILE A N 1
ATOM 784 C CA . ILE A 1 104 ? 9.125 -42.531 -15.281 1 97.25 104 ILE A CA 1
ATOM 785 C C . ILE A 1 104 ? 9.922 -41.281 -14.938 1 97.25 104 ILE A C 1
ATOM 787 O O . ILE A 1 104 ? 9.406 -40.375 -14.289 1 97.25 104 ILE A O 1
ATOM 791 N N . ALA A 1 105 ? 11.164 -41.25 -15.328 1 97.25 105 ALA A N 1
ATOM 792 C CA . ALA A 1 105 ? 11.992 -40.062 -15.273 1 97.25 105 ALA A CA 1
ATOM 793 C C . ALA A 1 105 ? 12.008 -39.312 -16.609 1 97.25 105 ALA A C 1
ATOM 795 O O . ALA A 1 105 ? 12.062 -39.969 -17.672 1 97.25 105 ALA A O 1
ATOM 796 N N . SER A 1 106 ? 11.844 -38 -16.531 1 96.69 106 SER A N 1
ATOM 797 C CA . SER A 1 106 ? 11.828 -37.188 -17.75 1 96.69 106 SER A CA 1
ATOM 798 C C . SER A 1 106 ? 12.836 -36.062 -17.672 1 96.69 106 SER A C 1
ATOM 800 O O . SER A 1 106 ? 12.898 -35.344 -16.672 1 96.69 106 SER A O 1
ATOM 802 N N . VAL A 1 107 ? 13.664 -35.875 -18.703 1 96.12 107 VAL A N 1
ATOM 803 C CA . VAL A 1 107 ? 14.648 -34.812 -18.734 1 96.12 107 VAL A CA 1
ATOM 804 C C . VAL A 1 107 ? 14.547 -34.062 -20.062 1 96.12 107 VAL A C 1
ATOM 806 O O . VAL A 1 107 ? 14.609 -34.656 -21.141 1 96.12 107 VAL A O 1
ATOM 809 N N . PRO A 1 108 ? 14.367 -32.75 -19.984 1 95.81 108 PRO A N 1
ATOM 810 C CA . PRO A 1 108 ? 14.398 -32 -21.25 1 95.81 108 PRO A CA 1
ATOM 811 C C . PRO A 1 108 ? 15.812 -31.875 -21.828 1 95.81 108 PRO A C 1
ATOM 813 O O . PRO A 1 108 ? 16.75 -31.547 -21.094 1 95.81 108 PRO A O 1
ATOM 816 N N . ILE A 1 109 ? 15.922 -32.125 -23.078 1 96 109 ILE A N 1
ATOM 817 C CA . ILE A 1 109 ? 17.219 -32.125 -23.734 1 96 109 ILE A CA 1
ATOM 818 C C . ILE A 1 109 ? 17.344 -30.859 -24.594 1 96 109 ILE A C 1
ATOM 820 O O . ILE A 1 109 ? 18.375 -30.188 -24.594 1 96 109 ILE A O 1
ATOM 824 N N . PHE A 1 110 ? 16.281 -30.641 -25.328 1 96.88 110 PHE A N 1
ATOM 825 C CA . PHE A 1 110 ? 16.234 -29.469 -26.203 1 96.88 110 PHE A CA 1
ATOM 826 C C . PHE A 1 110 ? 14.883 -28.766 -26.094 1 96.88 110 PHE A C 1
ATOM 828 O O . PHE A 1 110 ? 13.852 -29.344 -26.438 1 96.88 110 PHE A O 1
ATOM 835 N N . THR A 1 111 ? 14.922 -27.469 -25.641 1 96.81 111 THR A N 1
ATOM 836 C CA . THR A 1 111 ? 13.664 -26.766 -25.422 1 96.81 111 THR A CA 1
ATOM 837 C C . THR A 1 111 ? 13.602 -25.484 -26.25 1 96.81 111 THR A C 1
ATOM 839 O O . THR A 1 111 ? 12.844 -24.562 -25.922 1 96.81 111 THR A O 1
ATOM 842 N N . SER A 1 112 ? 14.453 -25.375 -27.297 1 97.5 112 SER A N 1
ATOM 843 C CA . SER A 1 112 ? 14.492 -24.234 -28.219 1 97.5 112 SER A CA 1
ATOM 844 C C . SER A 1 112 ? 14.609 -22.922 -27.453 1 97.5 112 SER A C 1
ATOM 846 O O . SER A 1 112 ? 14.023 -21.906 -27.859 1 97.5 112 SER A O 1
ATOM 848 N N . GLY A 1 113 ? 15.203 -22.953 -26.234 1 97.94 113 GLY A N 1
ATOM 849 C CA . GLY A 1 113 ? 15.484 -21.75 -25.453 1 97.94 113 GLY A CA 1
ATOM 850 C C . GLY A 1 113 ? 14.414 -21.453 -24.422 1 97.94 113 GLY A C 1
ATOM 851 O O . GLY A 1 113 ? 14.531 -20.5 -23.656 1 97.94 113 GLY A O 1
ATOM 852 N N . ARG A 1 114 ? 13.273 -22.219 -24.344 1 97.81 114 ARG A N 1
ATOM 853 C CA . ARG A 1 114 ? 12.188 -21.969 -23.406 1 97.81 114 ARG A CA 1
ATOM 854 C C . ARG A 1 114 ? 12.703 -21.922 -21.969 1 97.81 114 ARG A C 1
ATOM 856 O O . ARG A 1 114 ? 12.445 -20.953 -21.234 1 97.81 114 ARG A O 1
ATOM 863 N N . ILE A 1 115 ? 13.531 -22.922 -21.594 1 97.75 115 ILE A N 1
ATOM 864 C CA . ILE A 1 115 ? 14.039 -23 -20.219 1 97.75 115 ILE A CA 1
ATOM 865 C C . ILE A 1 115 ? 15.125 -21.953 -20.016 1 97.75 115 ILE A C 1
ATOM 867 O O . ILE A 1 115 ? 15.133 -21.25 -19 1 97.75 115 ILE A O 1
ATOM 871 N N . SER A 1 116 ? 16.047 -21.797 -21 1 98.19 116 SER A N 1
ATOM 872 C CA . SER A 1 116 ? 17.156 -20.844 -20.875 1 98.19 116 SER A CA 1
ATOM 873 C C . SER A 1 116 ? 16.641 -19.406 -20.75 1 98.19 116 SER A C 1
ATOM 875 O O . SER A 1 116 ? 17.062 -18.656 -19.875 1 98.19 116 SER A O 1
ATOM 877 N N . HIS A 1 117 ? 15.633 -19.078 -21.625 1 98.62 117 HIS A N 1
ATOM 878 C CA . HIS A 1 117 ? 15.07 -17.734 -21.562 1 98.62 117 HIS A CA 1
ATOM 879 C C . HIS A 1 117 ? 14.242 -17.547 -20.281 1 98.62 117 HIS A C 1
ATOM 881 O O . HIS A 1 117 ? 14.188 -16.438 -19.734 1 98.62 117 HIS A O 1
ATOM 887 N N . GLY A 1 118 ? 13.594 -18.578 -19.812 1 98.5 118 GLY A N 1
ATOM 888 C CA . GLY A 1 118 ? 12.906 -18.531 -18.531 1 98.5 118 GLY A CA 1
ATOM 889 C C . GLY A 1 118 ? 13.844 -18.234 -17.359 1 98.5 118 GLY A C 1
ATOM 890 O O . GLY A 1 118 ? 13.508 -17.438 -16.484 1 98.5 118 GLY A O 1
ATOM 891 N N . ILE A 1 119 ? 15.039 -18.859 -17.359 1 98.62 119 ILE A N 1
ATOM 892 C CA . ILE A 1 119 ? 16.047 -18.625 -16.328 1 98.62 119 ILE A CA 1
ATOM 893 C C . ILE A 1 119 ? 16.594 -17.203 -16.438 1 98.62 119 ILE A C 1
ATOM 895 O O . ILE A 1 119 ? 16.719 -16.516 -15.422 1 98.62 119 ILE A O 1
ATOM 899 N N . ASP A 1 120 ? 16.828 -16.812 -17.688 1 98.81 120 ASP A N 1
ATOM 900 C CA . ASP A 1 120 ? 17.297 -15.438 -17.891 1 98.81 120 ASP A CA 1
ATOM 901 C C . ASP A 1 120 ? 16.281 -14.422 -17.391 1 98.81 120 ASP A C 1
ATOM 903 O O . ASP A 1 120 ? 16.656 -13.398 -16.812 1 98.81 120 ASP A O 1
ATOM 907 N N . ALA A 1 121 ? 14.977 -14.648 -17.609 1 98.81 121 ALA A N 1
ATOM 908 C CA . ALA A 1 121 ? 13.914 -13.781 -17.125 1 98.81 121 ALA A CA 1
ATOM 909 C C . ALA A 1 121 ? 13.93 -13.711 -15.594 1 98.81 121 ALA A C 1
ATOM 911 O O . ALA A 1 121 ? 13.812 -12.633 -15.016 1 98.81 121 ALA A O 1
ATOM 912 N N . ALA A 1 122 ? 14.117 -14.859 -14.938 1 98.69 122 ALA A N 1
ATOM 913 C CA . ALA A 1 122 ? 14.141 -14.922 -13.477 1 98.69 122 ALA A CA 1
ATOM 914 C C . ALA A 1 122 ? 15.375 -14.203 -12.922 1 98.69 122 ALA A C 1
ATOM 916 O O . ALA A 1 122 ? 15.305 -13.562 -11.867 1 98.69 122 ALA A O 1
ATOM 917 N N . GLU A 1 123 ? 16.516 -14.367 -13.617 1 98.81 123 GLU A N 1
ATOM 918 C CA . GLU A 1 123 ? 17.734 -13.664 -13.211 1 98.81 123 GLU A CA 1
ATOM 919 C C . GLU A 1 123 ? 17.547 -12.148 -13.289 1 98.81 123 GLU A C 1
ATOM 921 O O . GLU A 1 123 ? 17.953 -11.422 -12.375 1 98.81 123 GLU A O 1
ATOM 926 N N . ALA A 1 124 ? 16.938 -11.719 -14.375 1 98.88 124 ALA A N 1
ATOM 927 C CA . ALA A 1 124 ? 16.672 -10.297 -14.531 1 98.88 124 ALA A CA 1
ATOM 928 C C . ALA A 1 124 ? 15.68 -9.812 -13.469 1 98.88 124 ALA A C 1
ATOM 930 O O . ALA A 1 124 ? 15.836 -8.719 -12.922 1 98.88 124 ALA A O 1
ATOM 931 N N . ALA A 1 125 ? 14.719 -10.617 -13.188 1 98.69 125 ALA A N 1
ATOM 932 C CA . ALA A 1 125 ? 13.75 -10.273 -12.148 1 98.69 125 ALA A CA 1
ATOM 933 C C . ALA A 1 125 ? 14.422 -10.164 -10.781 1 98.69 125 ALA A C 1
ATOM 935 O O . ALA A 1 125 ? 14.109 -9.273 -9.992 1 98.69 125 ALA A O 1
ATOM 936 N N . LEU A 1 126 ? 15.383 -11.086 -10.469 1 98.75 126 LEU A N 1
ATOM 937 C CA . LEU A 1 126 ? 16.156 -11.016 -9.227 1 98.75 126 LEU A CA 1
ATOM 938 C C . LEU A 1 126 ? 16.984 -9.734 -9.172 1 98.75 126 LEU A C 1
ATOM 940 O O . LEU A 1 126 ? 17 -9.047 -8.148 1 98.75 126 LEU A O 1
ATOM 944 N N . SER A 1 127 ? 17.562 -9.422 -10.305 1 98.75 127 SER A N 1
ATOM 945 C CA . SER A 1 127 ? 18.344 -8.188 -10.367 1 98.75 127 SER A CA 1
ATOM 946 C C . SER A 1 127 ? 17.469 -6.969 -10.086 1 98.75 127 SER A C 1
ATOM 948 O O . SER A 1 127 ? 17.875 -6.059 -9.359 1 98.75 127 SER A O 1
ATOM 950 N N . ALA A 1 128 ? 16.25 -6.934 -10.633 1 98.69 128 ALA A N 1
ATOM 951 C CA . ALA A 1 128 ? 15.312 -5.84 -10.391 1 98.69 128 ALA A CA 1
ATOM 952 C C . ALA A 1 128 ? 14.977 -5.727 -8.906 1 98.69 128 ALA A C 1
ATOM 954 O O . ALA A 1 128 ? 14.977 -4.625 -8.352 1 98.69 128 ALA A O 1
ATOM 955 N N . THR A 1 129 ? 14.742 -6.863 -8.289 1 98.56 129 THR A N 1
ATOM 956 C CA . THR A 1 129 ? 14.359 -6.859 -6.879 1 98.56 129 THR A CA 1
ATOM 957 C C . THR A 1 129 ? 15.531 -6.43 -6.004 1 98.56 129 THR A C 1
ATOM 959 O O . THR A 1 129 ? 15.336 -5.758 -4.984 1 98.56 129 THR A O 1
ATOM 962 N N . GLN A 1 130 ? 16.734 -6.824 -6.406 1 98.69 130 GLN A N 1
ATOM 963 C CA . GLN A 1 130 ? 17.922 -6.391 -5.691 1 98.69 130 GLN A CA 1
ATOM 964 C C . GLN A 1 130 ? 18.094 -4.879 -5.773 1 98.69 130 GLN A C 1
ATOM 966 O O . GLN A 1 130 ? 18.438 -4.234 -4.777 1 98.69 130 GLN A O 1
ATOM 971 N N . GLN A 1 131 ? 17.828 -4.305 -6.961 1 98.5 131 GLN A N 1
ATOM 972 C CA . GLN A 1 131 ? 17.891 -2.855 -7.125 1 98.5 131 GLN A CA 1
ATOM 973 C C . GLN A 1 131 ? 16.812 -2.156 -6.316 1 98.5 131 GLN A C 1
ATOM 975 O O . GLN A 1 131 ? 17.031 -1.091 -5.742 1 98.5 131 GLN A O 1
ATOM 980 N N . ASN A 1 132 ? 15.656 -2.723 -6.242 1 98.25 132 ASN A N 1
ATOM 981 C CA . ASN A 1 132 ? 14.57 -2.18 -5.426 1 98.25 132 ASN A CA 1
ATOM 982 C C . ASN A 1 132 ? 14.93 -2.193 -3.941 1 98.25 132 ASN A C 1
ATOM 984 O O . ASN A 1 132 ? 14.523 -1.303 -3.193 1 98.25 132 ASN A O 1
ATOM 988 N N . GLU A 1 133 ? 15.664 -3.25 -3.5 1 97.94 133 GLU A N 1
ATOM 989 C CA . GLU A 1 133 ? 16.141 -3.318 -2.123 1 97.94 133 GLU A CA 1
ATOM 990 C C . GLU A 1 133 ? 17.062 -2.146 -1.799 1 97.94 133 GLU A C 1
ATOM 992 O O . GLU A 1 133 ? 16.922 -1.498 -0.762 1 97.94 133 GLU A O 1
ATOM 997 N N . VAL A 1 134 ? 17.953 -1.8 -2.723 1 97.69 134 VAL A N 1
ATOM 998 C CA . VAL A 1 134 ? 18.859 -0.674 -2.555 1 97.69 134 VAL A CA 1
ATOM 999 C C . VAL A 1 134 ? 18.078 0.632 -2.531 1 97.69 134 VAL A C 1
ATOM 1001 O O . VAL A 1 134 ? 18.328 1.502 -1.693 1 97.69 134 VAL A O 1
ATOM 1004 N N . ALA A 1 135 ? 17.094 0.769 -3.424 1 97.75 135 ALA A N 1
ATOM 1005 C CA . ALA A 1 135 ? 16.25 1.964 -3.484 1 97.75 135 ALA A CA 1
ATOM 1006 C C . ALA A 1 135 ? 15.484 2.16 -2.182 1 97.75 135 ALA A C 1
ATOM 1008 O O . ALA A 1 135 ? 15.359 3.285 -1.69 1 97.75 135 ALA A O 1
ATOM 1009 N N . THR A 1 136 ? 15.008 1.065 -1.632 1 97.81 136 THR A N 1
ATOM 1010 C CA . THR A 1 136 ? 14.273 1.119 -0.371 1 97.81 136 THR A CA 1
ATOM 1011 C C . THR A 1 136 ? 15.18 1.609 0.758 1 97.81 136 THR A C 1
ATOM 1013 O O . THR A 1 136 ? 14.773 2.455 1.559 1 97.81 136 THR A O 1
ATOM 1016 N N . ALA A 1 137 ? 16.391 1.129 0.768 1 97.12 137 ALA A N 1
ATOM 1017 C CA . ALA A 1 137 ? 17.344 1.562 1.783 1 97.12 137 ALA A CA 1
ATOM 1018 C C . ALA A 1 137 ? 17.609 3.061 1.68 1 97.12 137 ALA A C 1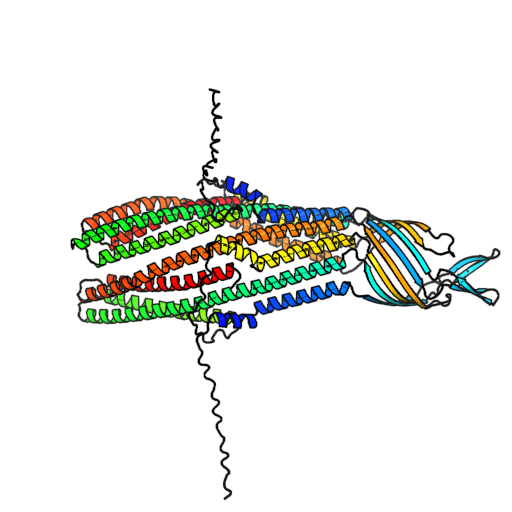
ATOM 1020 O O . ALA A 1 137 ? 17.641 3.766 2.691 1 97.12 137 ALA A O 1
ATOM 1021 N N . LEU A 1 138 ? 17.766 3.58 0.477 1 97.19 138 LEU A N 1
ATOM 1022 C CA . LEU A 1 138 ? 18.016 5.004 0.267 1 97.19 138 LEU A CA 1
ATOM 1023 C C . LEU A 1 138 ? 16.812 5.832 0.696 1 97.19 138 LEU A C 1
ATOM 1025 O O . LEU A 1 138 ? 16.969 6.898 1.294 1 97.19 138 LEU A O 1
ATOM 1029 N N . THR A 1 139 ? 15.633 5.336 0.385 1 97.44 139 THR A N 1
ATOM 1030 C CA . THR A 1 139 ? 14.406 6.035 0.762 1 97.44 139 THR A CA 1
ATOM 1031 C C . THR A 1 139 ? 14.273 6.102 2.279 1 97.44 139 THR A C 1
ATOM 1033 O O . THR A 1 139 ? 13.938 7.152 2.832 1 97.44 139 THR A O 1
ATOM 1036 N N . ILE A 1 140 ? 14.586 4.98 2.924 1 97.81 140 ILE A N 1
ATOM 1037 C CA . ILE A 1 140 ? 14.469 4.926 4.379 1 97.81 140 ILE A CA 1
ATOM 1038 C C . ILE A 1 140 ? 15.531 5.82 5.012 1 97.81 140 ILE A C 1
ATOM 1040 O O . ILE A 1 140 ? 15.266 6.504 6.004 1 97.81 140 ILE A O 1
ATOM 1044 N N . LYS A 1 141 ? 16.719 5.891 4.441 1 97.56 141 LYS A N 1
ATOM 1045 C CA . LYS A 1 141 ? 17.766 6.789 4.934 1 97.56 141 LYS A CA 1
ATOM 1046 C C . LYS A 1 141 ? 17.312 8.25 4.855 1 97.56 141 LYS A C 1
ATOM 1048 O O . LYS A 1 141 ? 17.547 9.023 5.789 1 97.56 141 LYS A O 1
ATOM 1053 N N . LEU A 1 142 ? 16.672 8.609 3.789 1 97.94 142 LEU A N 1
ATOM 1054 C CA . LEU A 1 142 ? 16.188 9.984 3.672 1 97.94 142 LEU A CA 1
ATOM 1055 C C . LEU A 1 142 ? 15.109 10.266 4.711 1 97.94 142 LEU A C 1
ATOM 1057 O O . LEU A 1 142 ? 15.078 11.352 5.305 1 97.94 142 LEU A O 1
ATOM 1061 N N . GLN A 1 143 ? 14.258 9.297 4.898 1 97.94 143 GLN A N 1
ATOM 1062 C CA . GLN A 1 143 ? 13.227 9.461 5.91 1 97.94 143 GLN A CA 1
ATOM 1063 C C . GLN A 1 143 ? 13.836 9.656 7.297 1 97.94 143 GLN A C 1
ATOM 1065 O O . GLN A 1 143 ? 13.367 10.484 8.078 1 97.94 143 GLN A O 1
ATOM 1070 N N . ILE A 1 144 ? 14.883 8.922 7.543 1 97.81 144 ILE A N 1
ATOM 1071 C CA . ILE A 1 144 ? 15.578 9.047 8.82 1 97.81 144 ILE A CA 1
ATOM 1072 C C . ILE A 1 144 ? 16.234 10.422 8.914 1 97.81 144 ILE A C 1
ATOM 1074 O O . ILE A 1 144 ? 16.156 11.086 9.945 1 97.81 144 ILE A O 1
ATOM 1078 N N . ALA A 1 145 ? 16.844 10.875 7.836 1 97.94 145 ALA A N 1
ATOM 1079 C CA . ALA A 1 145 ? 17.453 12.203 7.805 1 97.94 145 ALA A CA 1
ATOM 1080 C C . ALA A 1 145 ? 16.406 13.289 8.07 1 97.94 145 ALA A C 1
ATOM 1082 O O . ALA A 1 145 ? 16.656 14.227 8.836 1 97.94 145 ALA A O 1
ATOM 1083 N N . GLU A 1 146 ? 15.258 13.117 7.438 1 98.25 146 GLU A N 1
ATOM 1084 C CA . GLU A 1 146 ? 14.172 14.07 7.633 1 98.25 146 GLU A CA 1
ATOM 1085 C C . GLU A 1 146 ? 13.695 14.078 9.086 1 98.25 146 GLU A C 1
ATOM 1087 O O . GLU A 1 146 ? 13.469 15.148 9.664 1 98.25 146 GLU A O 1
ATOM 1092 N N . ALA A 1 147 ? 13.547 12.891 9.609 1 98.31 147 ALA A N 1
ATOM 1093 C CA . ALA A 1 147 ? 13.125 12.797 11.008 1 98.31 147 ALA A CA 1
ATOM 1094 C C . ALA A 1 147 ? 14.195 13.352 11.945 1 98.31 147 ALA A C 1
ATOM 1096 O O . ALA A 1 147 ? 13.875 14.008 12.938 1 98.31 147 ALA A O 1
ATOM 1097 N N . PHE A 1 148 ? 15.484 13.094 11.648 1 98.19 148 PHE A N 1
ATOM 1098 C CA . PHE A 1 148 ? 16.625 13.609 12.391 1 98.19 148 PHE A CA 1
ATOM 1099 C C . PHE A 1 148 ? 16.609 15.133 12.43 1 98.19 148 PHE A C 1
ATOM 1101 O O . PHE A 1 148 ? 16.672 15.734 13.5 1 98.19 148 PHE A O 1
ATOM 1108 N N . LEU A 1 149 ? 16.422 15.734 11.32 1 98.25 149 LEU A N 1
ATOM 1109 C CA . LEU A 1 149 ? 16.406 17.188 11.211 1 98.25 149 LEU A CA 1
ATOM 1110 C C . LEU A 1 149 ? 15.148 17.766 11.844 1 98.25 149 LEU A C 1
ATOM 1112 O O . LEU A 1 149 ? 15.172 18.875 12.398 1 98.25 149 LEU A O 1
ATOM 1116 N N . ALA A 1 150 ? 14.062 16.984 11.766 1 98.25 150 ALA A N 1
ATOM 1117 C CA . ALA A 1 150 ? 12.82 17.438 12.391 1 98.25 150 ALA A CA 1
ATOM 1118 C C . ALA A 1 150 ? 12.984 17.562 13.906 1 98.25 150 ALA A C 1
ATOM 1120 O O . ALA A 1 150 ? 12.469 18.5 14.523 1 98.25 150 ALA A O 1
ATOM 1121 N N . VAL A 1 151 ? 13.727 16.656 14.484 1 98.31 151 VAL A N 1
ATOM 1122 C CA . VAL A 1 151 ? 13.984 16.703 15.914 1 98.31 151 VAL A CA 1
ATOM 1123 C C . VAL A 1 151 ? 14.82 17.938 16.25 1 98.31 151 VAL A C 1
ATOM 1125 O O . VAL A 1 151 ? 14.484 18.688 17.156 1 98.31 151 VAL A O 1
ATOM 1128 N N . LEU A 1 152 ? 15.852 18.156 15.492 1 98 152 LEU A N 1
ATOM 1129 C CA . LEU A 1 152 ? 16.719 19.297 15.727 1 98 152 LEU A CA 1
ATOM 1130 C C . LEU A 1 152 ? 15.953 20.609 15.547 1 98 152 LEU A C 1
ATOM 1132 O O . LEU A 1 152 ? 16.094 21.531 16.344 1 98 152 LEU A O 1
ATOM 1136 N N . ARG A 1 153 ? 15.109 20.625 14.539 1 97.5 153 ARG A N 1
ATOM 1137 C CA . ARG A 1 153 ? 14.289 21.797 14.273 1 97.5 153 ARG A CA 1
ATOM 1138 C C . ARG A 1 153 ? 13.32 22.062 15.422 1 97.5 153 ARG A C 1
ATOM 1140 O O . ARG A 1 153 ? 13.18 23.188 15.883 1 97.5 153 ARG A O 1
ATOM 1147 N N . ALA A 1 154 ? 12.68 21.031 15.844 1 97.69 154 ALA A N 1
ATOM 1148 C CA . ALA A 1 154 ? 11.719 21.156 16.938 1 97.69 154 ALA A CA 1
ATOM 1149 C C . ALA A 1 154 ? 12.414 21.562 18.234 1 97.69 154 ALA A C 1
ATOM 1151 O O . ALA A 1 154 ? 11.883 22.375 19 1 97.69 154 ALA A O 1
ATOM 1152 N N . GLN A 1 155 ? 13.555 21.078 18.453 1 97.25 155 GLN A N 1
ATOM 1153 C CA . GLN A 1 155 ? 14.344 21.438 19.625 1 97.25 155 GLN A CA 1
ATOM 1154 C C . GLN A 1 155 ? 14.719 22.922 19.594 1 97.25 155 GLN A C 1
ATOM 1156 O O . GLN A 1 155 ? 14.578 23.609 20.594 1 97.25 155 GLN A O 1
ATOM 1161 N N . SER A 1 156 ? 15.18 23.375 18.453 1 96.62 156 SER A N 1
ATOM 1162 C CA . SER A 1 156 ? 15.539 24.781 18.297 1 96.62 156 SER A CA 1
ATOM 1163 C C . SER A 1 156 ? 14.312 25.688 18.453 1 96.62 156 SER A C 1
ATOM 1165 O O . SER A 1 156 ? 14.391 26.75 19.062 1 96.62 156 SER A O 1
ATOM 1167 N N . ALA A 1 157 ? 13.219 25.219 17.875 1 96.44 157 ALA A N 1
ATOM 1168 C CA . ALA A 1 157 ? 11.992 26 17.969 1 96.44 157 ALA A CA 1
ATOM 1169 C C . ALA A 1 157 ? 11.539 26.125 19.422 1 96.44 157 ALA A C 1
ATOM 1171 O O . ALA A 1 157 ? 11.094 27.203 19.844 1 96.44 157 ALA A O 1
ATOM 1172 N N . LEU A 1 158 ? 11.664 25.078 20.172 1 96.38 158 LEU A N 1
ATOM 1173 C CA . LEU A 1 158 ? 11.297 25.109 21.578 1 96.38 158 LEU A CA 1
ATOM 1174 C C . LEU A 1 158 ? 12.211 26.062 22.359 1 96.38 158 LEU A C 1
ATOM 1176 O O . LEU A 1 158 ? 11.742 26.859 23.172 1 96.38 158 LEU A O 1
ATOM 1180 N N . GLN A 1 159 ? 13.469 26.062 22.062 1 96.06 159 GLN A N 1
ATOM 1181 C CA . GLN A 1 159 ? 14.422 26.938 22.734 1 96.06 159 GLN A CA 1
ATOM 1182 C C . GLN A 1 159 ? 14.109 28.406 22.453 1 96.06 159 GLN A C 1
ATOM 1184 O O . GLN A 1 159 ? 14.133 29.234 23.359 1 96.06 159 GLN A O 1
ATOM 1189 N N . VAL A 1 160 ? 13.836 28.672 21.188 1 95.06 160 VAL A N 1
ATOM 1190 C CA . VAL A 1 160 ? 13.523 30.047 20.781 1 95.06 160 VAL A CA 1
ATOM 1191 C C . VAL A 1 160 ? 12.242 30.5 21.469 1 95.06 160 VAL A C 1
ATOM 1193 O O . VAL A 1 160 ? 12.172 31.609 22 1 95.06 160 VAL A O 1
ATOM 1196 N N . THR A 1 161 ? 11.266 29.672 21.469 1 95.56 161 THR A N 1
ATOM 1197 C CA . THR A 1 161 ? 9.977 30.016 22.047 1 95.56 161 THR A CA 1
ATOM 1198 C C . THR A 1 161 ? 10.086 30.141 23.562 1 95.56 161 THR A C 1
ATOM 1200 O O . THR A 1 161 ? 9.422 31 24.172 1 95.56 161 THR A O 1
ATOM 1203 N N . GLU A 1 162 ? 10.875 29.328 24.203 1 95.44 162 GLU A N 1
ATOM 1204 C CA . GLU A 1 162 ? 11.117 29.453 25.641 1 95.44 162 GLU A CA 1
ATOM 1205 C C . GLU A 1 162 ? 11.797 30.781 25.969 1 95.44 162 GLU A C 1
ATOM 1207 O O . GLU A 1 162 ? 11.406 31.453 26.922 1 95.44 162 GLU A O 1
ATOM 1212 N N . SER A 1 163 ? 12.758 31.141 25.188 1 93.94 163 SER A N 1
ATOM 1213 C CA . SER A 1 163 ? 13.406 32.438 25.359 1 93.94 163 SER A CA 1
ATOM 1214 C C . SER A 1 163 ? 12.422 33.594 25.156 1 93.94 163 SER A C 1
ATOM 1216 O O . SER A 1 163 ? 12.445 34.562 25.891 1 93.94 163 SER A O 1
ATOM 1218 N N . HIS A 1 164 ? 11.594 33.438 24.172 1 93.12 164 HIS A N 1
ATOM 1219 C CA . HIS A 1 164 ? 10.555 34.406 23.891 1 93.12 164 HIS A CA 1
ATOM 1220 C C . HIS A 1 164 ? 9.609 34.562 25.078 1 93.12 164 HIS A C 1
ATOM 1222 O O . HIS A 1 164 ? 9.297 35.688 25.484 1 93.12 164 HIS A O 1
ATOM 1228 N N . ALA A 1 165 ? 9.203 33.469 25.641 1 93.12 165 ALA A N 1
ATOM 1229 C CA . ALA A 1 165 ? 8.312 33.5 26.797 1 93.12 165 ALA A CA 1
ATOM 1230 C C . ALA A 1 165 ? 8.984 34.156 28 1 93.12 165 ALA A C 1
ATOM 1232 O O . ALA A 1 165 ? 8.352 34.906 28.734 1 93.12 165 ALA A O 1
ATOM 1233 N N . GLU A 1 166 ? 10.195 33.906 28.156 1 94.56 166 GLU A N 1
ATOM 1234 C CA . GLU A 1 166 ? 10.953 34.5 29.266 1 94.56 166 GLU A CA 1
ATOM 1235 C C . GLU A 1 166 ? 11.047 36.031 29.125 1 94.56 166 GLU A C 1
ATOM 1237 O O . GLU A 1 166 ? 10.898 36.75 30.094 1 94.56 166 GLU A O 1
ATOM 1242 N N . THR A 1 167 ? 11.305 36.469 27.938 1 92.88 167 THR A N 1
ATOM 1243 C CA . THR A 1 167 ? 11.414 37.906 27.672 1 92.88 167 THR A CA 1
ATOM 1244 C C . THR A 1 167 ? 10.062 38.594 27.891 1 92.88 167 THR A C 1
ATOM 1246 O O . THR A 1 167 ? 10.008 39.688 28.438 1 92.88 167 THR A O 1
ATOM 1249 N N . LEU A 1 168 ? 9.031 37.938 27.438 1 92.12 168 LEU A N 1
ATOM 1250 C CA . LEU A 1 168 ? 7.695 38.5 27.594 1 92.12 168 LEU A CA 1
ATOM 1251 C C . LEU A 1 168 ? 7.258 38.469 29.062 1 92.12 168 LEU A C 1
ATOM 1253 O O . LEU A 1 168 ? 6.543 39.375 29.516 1 92.12 168 LEU A O 1
ATOM 1257 N N . LYS A 1 169 ? 7.68 37.5 29.781 1 92.94 169 LYS A N 1
ATOM 1258 C CA . LYS A 1 169 ? 7.438 37.469 31.219 1 92.94 169 LYS A CA 1
ATOM 1259 C C . LYS A 1 169 ? 8.078 38.688 31.906 1 92.94 169 LYS A C 1
ATOM 1261 O O . LYS A 1 169 ? 7.434 39.344 32.719 1 92.94 169 LYS A O 1
ATOM 1266 N N . ALA A 1 170 ? 9.289 38.969 31.578 1 92.56 170 ALA A N 1
ATOM 1267 C CA . ALA A 1 170 ? 10 40.094 32.125 1 92.56 170 ALA A CA 1
ATOM 1268 C C . ALA A 1 170 ? 9.305 41.406 31.766 1 92.56 170 ALA A C 1
ATOM 1270 O O . ALA A 1 170 ? 9.195 42.312 32.594 1 92.56 170 ALA A O 1
ATOM 1271 N N . ASN A 1 171 ? 8.891 41.469 30.547 1 91.25 171 ASN A N 1
ATOM 1272 C CA . ASN A 1 171 ? 8.164 42.656 30.094 1 91.25 171 ASN A CA 1
ATOM 1273 C C . ASN A 1 171 ? 6.875 42.844 30.891 1 91.25 171 ASN A C 1
ATOM 1275 O O . ASN A 1 171 ? 6.543 43.969 31.281 1 91.25 171 ASN A O 1
ATOM 1279 N N . ALA A 1 172 ? 6.148 41.75 31.062 1 90.12 172 ALA A N 1
ATOM 1280 C CA . ALA A 1 172 ? 4.891 41.812 31.812 1 90.12 172 ALA A CA 1
ATOM 1281 C C . ALA A 1 172 ? 5.129 42.281 33.25 1 90.12 172 ALA A C 1
ATOM 1283 O O . ALA A 1 172 ? 4.355 43.062 33.781 1 90.12 172 ALA A O 1
ATOM 1284 N N . VAL A 1 173 ? 6.188 41.906 33.875 1 92.75 173 VAL A N 1
ATOM 1285 C CA . VAL A 1 173 ? 6.543 42.312 35.219 1 92.75 173 VAL A CA 1
ATOM 1286 C C . VAL A 1 173 ? 6.883 43.781 35.25 1 92.75 173 VAL A C 1
ATOM 1288 O O . VAL A 1 173 ? 6.449 44.531 36.156 1 92.75 173 VAL A O 1
ATOM 1291 N N . ASP A 1 174 ? 7.602 44.219 34.281 1 90.75 174 ASP A N 1
ATOM 1292 C CA . ASP A 1 174 ? 7.988 45.625 34.188 1 90.75 174 ASP A CA 1
ATOM 1293 C C . ASP A 1 174 ? 6.766 46.531 34 1 90.75 174 ASP A C 1
ATOM 1295 O O . ASP A 1 174 ? 6.652 47.562 34.656 1 90.75 174 ASP A O 1
ATOM 1299 N N . VAL A 1 175 ? 5.918 46.062 33.094 1 91.19 175 VAL A N 1
ATOM 1300 C CA . VAL A 1 175 ? 4.734 46.875 32.781 1 91.19 175 VAL A CA 1
ATOM 1301 C C . VAL A 1 175 ? 3.812 46.906 34 1 91.19 175 VAL A C 1
ATOM 1303 O O . VAL A 1 175 ? 3.176 47.906 34.281 1 91.19 175 VAL A O 1
ATOM 1306 N N . GLU A 1 176 ? 3.748 45.844 34.688 1 91 176 GLU A N 1
ATOM 1307 C CA . GLU A 1 176 ? 2.965 45.812 35.938 1 91 176 GLU A CA 1
ATOM 1308 C C . GLU A 1 176 ? 3.492 46.812 36.969 1 91 176 GLU A C 1
ATOM 1310 O O . GLU A 1 176 ? 2.713 47.5 37.625 1 91 176 GLU A O 1
ATOM 1315 N N . ARG A 1 177 ? 4.723 46.906 37.094 1 90.06 177 ARG A N 1
ATOM 1316 C CA . ARG A 1 177 ? 5.348 47.844 38 1 90.06 177 ARG A CA 1
ATOM 1317 C C . ARG A 1 177 ? 5.062 49.312 37.594 1 90.06 177 ARG A C 1
ATOM 1319 O O . ARG A 1 177 ? 4.711 50.125 38.438 1 90.06 177 ARG A O 1
ATOM 1326 N N . LEU A 1 178 ? 5.16 49.562 36.344 1 89.94 178 LEU A N 1
ATOM 1327 C CA . LEU A 1 178 ? 4.91 50.906 35.844 1 89.94 178 LEU A CA 1
ATOM 1328 C C . LEU A 1 178 ? 3.443 51.281 36 1 89.94 178 LEU A C 1
ATOM 1330 O O . LEU A 1 178 ? 3.125 52.438 36.312 1 89.94 178 LEU A O 1
ATOM 1334 N N . HIS A 1 179 ? 2.615 50.344 35.781 1 89.06 179 HIS A N 1
ATOM 1335 C CA . HIS A 1 179 ? 1.187 50.562 35.969 1 89.06 179 HIS A CA 1
ATOM 1336 C C . HIS A 1 179 ? 0.851 50.875 37.406 1 89.06 179 HIS A C 1
ATOM 1338 O O . HIS A 1 179 ? 0.032 51.75 37.719 1 89.06 179 HIS A O 1
ATOM 1344 N N . SER A 1 180 ? 1.459 50.188 38.281 1 90.56 180 SER A N 1
ATOM 1345 C CA . SER A 1 180 ? 1.233 50.406 39.719 1 90.56 180 SER A CA 1
ATOM 1346 C C . SER A 1 180 ? 1.691 51.781 40.156 1 90.56 180 SER A C 1
ATOM 1348 O O . SER A 1 180 ? 1.161 52.344 41.094 1 90.56 180 SER A O 1
ATOM 1350 N N . GLN A 1 181 ? 2.592 52.344 39.344 1 88.75 181 GLN A N 1
ATOM 1351 C CA . GLN A 1 181 ? 3.113 53.688 39.625 1 88.75 181 GLN A CA 1
ATOM 1352 C C . GLN A 1 181 ? 2.336 54.75 38.844 1 88.75 181 GLN A C 1
ATOM 1354 O O . GLN A 1 181 ? 2.654 55.938 38.906 1 88.75 181 GLN A O 1
ATOM 1359 N N . GLY A 1 182 ? 1.358 54.281 38.062 1 85.81 182 GLY A N 1
ATOM 1360 C CA . GLY A 1 182 ? 0.509 55.188 37.312 1 85.81 182 GLY A CA 1
ATOM 1361 C C . GLY A 1 182 ? 1.166 55.719 36.031 1 85.81 182 GLY A C 1
ATOM 1362 O O . GLY A 1 182 ? 0.711 56.719 35.469 1 85.81 182 GLY A O 1
ATOM 1363 N N . MET A 1 183 ? 2.176 55.031 35.656 1 83.69 183 MET A N 1
ATOM 1364 C CA . MET A 1 183 ? 2.973 55.531 34.531 1 83.69 183 MET A CA 1
ATOM 1365 C C . MET A 1 183 ? 2.479 54.969 33.219 1 83.69 183 MET A C 1
ATOM 1367 O O . MET A 1 183 ? 2.766 55.531 32.156 1 83.69 183 MET A O 1
ATOM 1371 N N . VAL A 1 184 ? 1.846 53.812 33.25 1 84.88 184 VAL A N 1
ATOM 1372 C CA . VAL A 1 184 ? 1.339 53.219 32.031 1 84.88 184 VAL A CA 1
ATOM 1373 C C . VAL A 1 184 ? -0.129 52.844 32.188 1 84.88 184 VAL A C 1
ATOM 1375 O O . VAL A 1 184 ? -0.63 52.781 33.312 1 84.88 184 VAL A O 1
ATOM 1378 N N . SER A 1 185 ? -0.752 52.719 31.094 1 81.19 185 SER A N 1
ATOM 1379 C CA . SER A 1 185 ? -2.189 52.469 31.109 1 81.19 185 SER A CA 1
ATOM 1380 C C . SER A 1 185 ? -2.5 51.031 31.5 1 81.19 185 SER A C 1
ATOM 1382 O O . SER A 1 185 ? -1.63 50.156 31.422 1 81.19 185 SER A O 1
ATOM 1384 N N . LYS A 1 186 ? -3.713 50.812 31.953 1 81.75 186 LYS A N 1
ATOM 1385 C CA . LYS A 1 186 ? -4.203 49.469 32.25 1 81.75 186 LYS A CA 1
ATOM 1386 C C . LYS A 1 186 ? -4.168 48.594 30.984 1 81.75 186 LYS A C 1
ATOM 1388 O O . LYS A 1 186 ? -3.908 47.406 31.078 1 81.75 186 LYS A O 1
ATOM 1393 N N . ASN A 1 187 ? -4.336 49.25 29.891 1 74.56 187 ASN A N 1
ATOM 1394 C CA . ASN A 1 187 ? -4.309 48.562 28.609 1 74.56 187 ASN A CA 1
ATOM 1395 C C . ASN A 1 187 ? -2.928 47.969 28.328 1 74.56 187 ASN A C 1
ATOM 1397 O O . ASN A 1 187 ? -2.814 46.875 27.797 1 74.56 187 ASN A O 1
ATOM 1401 N N . ASP A 1 188 ? -1.978 48.688 28.688 1 82 188 ASP A N 1
ATOM 1402 C CA . ASP A 1 188 ? -0.616 48.219 28.484 1 82 188 ASP A CA 1
ATOM 1403 C C . ASP A 1 188 ? -0.335 46.969 29.312 1 82 188 ASP A C 1
ATOM 1405 O O . ASP A 1 188 ? 0.273 46 28.828 1 82 188 ASP A O 1
ATOM 1409 N N . ARG A 1 189 ? -0.787 47 30.484 1 84.69 189 ARG A N 1
ATOM 1410 C CA . ARG A 1 189 ? -0.604 45.844 31.375 1 84.69 189 ARG A CA 1
ATOM 1411 C C . ARG A 1 189 ? -1.315 44.625 30.844 1 84.69 189 ARG A C 1
ATOM 1413 O O . ARG A 1 189 ? -0.73 43.531 30.797 1 84.69 189 ARG A O 1
ATOM 1420 N N . LEU A 1 190 ? -2.52 44.812 30.422 1 79.75 190 LEU A N 1
ATOM 1421 C CA . LEU A 1 190 ? -3.307 43.719 29.922 1 79.75 190 LEU A CA 1
ATOM 1422 C C . LEU A 1 190 ? -2.693 43.156 28.641 1 79.75 190 LEU A C 1
ATOM 1424 O O . LEU A 1 190 ? -2.643 41.938 28.453 1 79.75 190 LEU A O 1
ATOM 1428 N N . ALA A 1 191 ? -2.221 44 27.766 1 78.69 191 ALA A N 1
ATOM 1429 C CA . ALA A 1 191 ? -1.592 43.562 26.531 1 78.69 191 ALA A CA 1
ATOM 1430 C C . ALA A 1 191 ? -0.345 42.75 26.797 1 78.69 191 ALA A C 1
ATOM 1432 O O . ALA A 1 191 ? -0.134 41.688 26.156 1 78.69 191 ALA A O 1
ATOM 1433 N N . ALA A 1 192 ? 0.445 43.125 27.734 1 84.5 192 ALA A N 1
ATOM 1434 C CA . ALA A 1 192 ? 1.66 42.406 28.078 1 84.5 192 ALA A CA 1
ATOM 1435 C C . ALA A 1 192 ? 1.327 41.031 28.656 1 84.5 192 ALA A C 1
ATOM 1437 O O . ALA A 1 192 ? 1.992 40.031 28.344 1 84.5 192 ALA A O 1
ATOM 1438 N N . GLU A 1 193 ? 0.271 41 29.391 1 83.12 193 GLU A N 1
ATOM 1439 C CA . GLU A 1 193 ? -0.138 39.75 30.016 1 83.12 193 GLU A CA 1
ATOM 1440 C C . GLU A 1 193 ? -0.665 38.75 28.984 1 83.12 193 GLU A C 1
ATOM 1442 O O . GLU A 1 193 ? -0.366 37.562 29.047 1 83.12 193 GLU A O 1
ATOM 1447 N N . VAL A 1 194 ? -1.402 39.25 28.094 1 77.94 194 VAL A N 1
ATOM 1448 C CA . VAL A 1 194 ? -1.963 38.406 27.047 1 77.94 194 VAL A CA 1
ATOM 1449 C C . VAL A 1 194 ? -0.839 37.844 26.172 1 77.94 194 VAL A C 1
ATOM 1451 O O . VAL A 1 194 ? -0.849 36.688 25.797 1 77.94 194 VAL A O 1
ATOM 1454 N N . GLU A 1 195 ? 0.035 38.719 25.844 1 82.94 195 GLU A N 1
ATOM 1455 C CA . GLU A 1 195 ? 1.14 38.25 25 1 82.94 195 GLU A CA 1
ATOM 1456 C C . GLU A 1 195 ? 1.972 37.188 25.688 1 82.94 195 GLU A C 1
ATOM 1458 O O . GLU A 1 195 ? 2.453 36.25 25.047 1 82.94 195 GLU A O 1
ATOM 1463 N N . TYR A 1 196 ? 2.186 37.344 26.922 1 85.81 196 TYR A N 1
ATOM 1464 C CA . TYR A 1 196 ? 2.9 36.312 27.672 1 85.81 196 TYR A CA 1
ATOM 1465 C C . TYR A 1 196 ? 2.125 35 27.688 1 85.81 196 TYR A C 1
ATOM 1467 O O . TYR A 1 196 ? 2.707 33.938 27.516 1 85.81 196 TYR A O 1
ATOM 1475 N N . ALA A 1 197 ? 0.862 35.062 27.906 1 81.12 197 ALA A N 1
ATOM 1476 C CA . ALA A 1 197 ? 0.024 33.875 27.875 1 81.12 197 ALA A CA 1
ATOM 1477 C C . ALA A 1 197 ? 0.109 33.156 26.531 1 81.12 197 ALA A C 1
ATOM 1479 O O . ALA A 1 197 ? 0.189 31.938 26.469 1 81.12 197 ALA A O 1
ATOM 1480 N N . ASN A 1 198 ? 0.116 33.969 25.453 1 81.81 198 ASN A N 1
ATOM 1481 C CA . ASN A 1 198 ? 0.253 33.438 24.109 1 81.81 198 ASN A CA 1
ATOM 1482 C C . ASN A 1 198 ? 1.602 32.75 23.922 1 81.81 198 ASN A C 1
ATOM 1484 O O . ASN A 1 198 ? 1.685 31.688 23.281 1 81.81 198 ASN A O 1
ATOM 1488 N N . ALA A 1 199 ? 2.588 33.344 24.453 1 87.12 199 ALA A N 1
ATOM 1489 C CA . ALA A 1 199 ? 3.92 32.75 24.359 1 87.12 199 ALA A CA 1
ATOM 1490 C C . ALA A 1 199 ? 3.996 31.422 25.109 1 87.12 199 ALA A C 1
ATOM 1492 O O . ALA A 1 199 ? 4.664 30.484 24.672 1 87.12 199 ALA A O 1
ATOM 1493 N N . ARG A 1 200 ? 3.352 31.328 26.234 1 86.38 200 ARG A N 1
ATOM 1494 C CA . ARG A 1 200 ? 3.318 30.094 27 1 86.38 200 ARG A CA 1
ATOM 1495 C C . ARG A 1 200 ? 2.609 28.984 26.219 1 86.38 200 ARG A C 1
ATOM 1497 O O . ARG A 1 200 ? 3.025 27.828 26.266 1 86.38 200 ARG A O 1
ATOM 1504 N N . GLN A 1 201 ? 1.594 29.375 25.547 1 83.06 201 GLN A N 1
ATOM 1505 C CA . GLN A 1 201 ? 0.898 28.422 24.688 1 83.06 201 GLN A CA 1
ATOM 1506 C C . GLN A 1 201 ? 1.823 27.891 23.594 1 83.06 201 GLN A C 1
ATOM 1508 O O . GLN A 1 201 ? 1.814 26.688 23.312 1 83.06 201 GLN A O 1
ATOM 1513 N N . LEU A 1 202 ? 2.549 28.734 23.031 1 88.25 202 LEU A N 1
ATOM 1514 C CA . LEU A 1 202 ? 3.475 28.344 21.984 1 88.25 202 LEU A CA 1
ATOM 1515 C C . LEU A 1 202 ? 4.523 27.375 22.516 1 88.25 202 LEU A C 1
ATOM 1517 O O . LEU A 1 202 ? 4.941 26.453 21.812 1 88.25 202 LEU A O 1
ATOM 1521 N N . VAL A 1 203 ? 4.977 27.625 23.75 1 91.06 203 VAL A N 1
ATOM 1522 C CA . VAL A 1 203 ? 5.941 26.719 24.375 1 91.06 203 VAL A CA 1
ATOM 1523 C C . VAL A 1 203 ? 5.332 25.328 24.5 1 91.06 203 VAL A C 1
ATOM 1525 O O . VAL A 1 203 ? 5.973 24.328 24.156 1 91.06 203 VAL A O 1
ATOM 1528 N N . VAL A 1 204 ? 4.102 25.25 24.953 1 87.06 204 VAL A N 1
ATOM 1529 C CA . VAL A 1 204 ? 3.41 23.969 25.109 1 87.06 204 VAL A CA 1
ATOM 1530 C C . VAL A 1 204 ? 3.291 23.266 23.766 1 87.06 204 VAL A C 1
ATOM 1532 O O . VAL A 1 204 ? 3.561 22.078 23.656 1 87.06 204 VAL A O 1
ATOM 1535 N N . GLN A 1 205 ? 2.928 23.984 22.703 1 90.62 205 GLN A N 1
ATOM 1536 C CA . GLN A 1 205 ? 2.779 23.422 21.359 1 90.62 205 GLN A CA 1
ATOM 1537 C C . GLN A 1 205 ? 4.109 22.906 20.828 1 90.62 205 GLN A C 1
ATOM 1539 O O . GLN A 1 205 ? 4.172 21.797 20.266 1 90.62 205 GLN A O 1
ATOM 1544 N N . ASN A 1 206 ? 5.125 23.703 21.047 1 94.62 206 ASN A N 1
ATOM 1545 C CA . ASN A 1 206 ? 6.426 23.312 20.516 1 94.62 206 ASN A CA 1
ATOM 1546 C C . ASN A 1 206 ? 7.016 22.141 21.297 1 94.62 206 ASN A C 1
ATOM 1548 O O . ASN A 1 206 ? 7.727 21.297 20.734 1 94.62 206 ASN A O 1
ATOM 1552 N N . ASP A 1 207 ? 6.695 22.141 22.594 1 93.62 207 ASP A N 1
ATOM 1553 C CA . ASP A 1 207 ? 7.109 21 23.391 1 93.62 207 ASP A CA 1
ATOM 1554 C C . ASP A 1 207 ? 6.469 19.703 22.891 1 93.62 207 ASP A C 1
ATOM 1556 O O . ASP A 1 207 ? 7.148 18.688 22.734 1 93.62 207 ASP A O 1
ATOM 1560 N N . ASN A 1 208 ? 5.219 19.75 22.641 1 93.31 208 ASN A N 1
ATOM 1561 C CA . ASN A 1 208 ? 4.504 18.609 22.078 1 93.31 208 ASN A CA 1
ATOM 1562 C C . ASN A 1 208 ? 5.082 18.203 20.719 1 93.31 208 ASN A C 1
ATOM 1564 O O . ASN A 1 208 ? 5.254 17.016 20.453 1 93.31 208 ASN A O 1
ATOM 1568 N N . ARG A 1 209 ? 5.367 19.141 19.875 1 96.06 209 ARG A N 1
ATOM 1569 C CA . ARG A 1 209 ? 5.938 18.875 18.562 1 96.06 209 ARG A CA 1
ATOM 1570 C C . ARG A 1 209 ? 7.277 18.156 18.688 1 96.06 209 ARG A C 1
ATOM 1572 O O . ARG A 1 209 ? 7.59 17.281 17.875 1 96.06 209 ARG A O 1
ATOM 1579 N N . LEU A 1 210 ? 8.086 18.625 19.641 1 96.94 210 LEU A N 1
ATOM 1580 C CA . LEU A 1 210 ? 9.375 17.969 19.859 1 96.94 210 LEU A CA 1
ATOM 1581 C C . LEU A 1 210 ? 9.188 16.516 20.281 1 96.94 210 LEU A C 1
ATOM 1583 O O . LEU A 1 210 ? 9.859 15.625 19.75 1 96.94 210 LEU A O 1
ATOM 1587 N N . ASP A 1 211 ? 8.242 16.281 21.172 1 96.12 211 ASP A N 1
ATOM 1588 C CA . ASP A 1 211 ? 7.973 14.914 21.625 1 96.12 211 ASP A CA 1
ATOM 1589 C C . ASP A 1 211 ? 7.535 14.023 20.469 1 96.12 211 ASP A C 1
ATOM 1591 O O . ASP A 1 211 ? 7.988 12.883 20.344 1 96.12 211 ASP A O 1
ATOM 1595 N N . ILE A 1 212 ? 6.711 14.531 19.609 1 97.06 212 ILE A N 1
ATOM 1596 C CA . ILE A 1 212 ? 6.219 13.781 18.469 1 97.06 212 ILE A CA 1
ATOM 1597 C C . ILE A 1 212 ? 7.367 13.523 17.484 1 97.06 212 ILE A C 1
ATOM 1599 O O . ILE A 1 212 ? 7.492 12.43 16.938 1 97.06 212 ILE A O 1
ATOM 1603 N N . ALA A 1 213 ? 8.188 14.555 17.297 1 98.12 213 ALA A N 1
ATOM 1604 C CA . ALA A 1 213 ? 9.336 14.398 16.406 1 98.12 213 ALA A CA 1
ATOM 1605 C C . ALA A 1 213 ? 10.281 13.32 16.906 1 98.12 213 ALA A C 1
ATOM 1607 O O . ALA A 1 213 ? 10.773 12.5 16.125 1 98.12 213 ALA A O 1
ATOM 1608 N N . LYS A 1 214 ? 10.508 13.32 18.219 1 97.81 214 LYS A N 1
ATOM 1609 C CA . LYS A 1 214 ? 11.375 12.305 18.812 1 97.81 214 LYS A CA 1
ATOM 1610 C C . LYS A 1 214 ? 10.773 10.906 18.656 1 97.81 214 LYS A C 1
ATOM 1612 O O . LYS A 1 214 ? 11.484 9.953 18.328 1 97.81 214 LYS A O 1
ATOM 1617 N N . ALA A 1 215 ? 9.539 10.789 18.859 1 97.38 215 ALA A N 1
ATOM 1618 C CA . ALA A 1 215 ? 8.859 9.5 18.719 1 97.38 215 ALA A CA 1
ATOM 1619 C C . ALA A 1 215 ? 8.945 8.992 17.281 1 97.38 215 ALA A C 1
ATOM 1621 O O . ALA A 1 215 ? 9.195 7.805 17.047 1 97.38 215 ALA A O 1
ATOM 1622 N N . GLN A 1 216 ? 8.711 9.914 16.328 1 97.88 216 GLN A N 1
ATOM 1623 C CA . GLN A 1 216 ? 8.805 9.562 14.914 1 97.88 216 GLN A CA 1
ATOM 1624 C C . GLN A 1 216 ? 10.211 9.078 14.562 1 97.88 216 GLN A C 1
ATOM 1626 O O . GLN A 1 216 ? 10.367 8.102 13.828 1 97.88 216 GLN A O 1
ATOM 1631 N N . TYR A 1 217 ? 11.195 9.789 15.094 1 97.94 217 TYR A N 1
ATOM 1632 C CA . TYR A 1 217 ? 12.586 9.422 14.867 1 97.94 217 TYR A CA 1
ATOM 1633 C C . TYR A 1 217 ? 12.883 8.047 15.453 1 97.94 217 TYR A C 1
ATOM 1635 O O . TYR A 1 217 ? 13.461 7.191 14.773 1 97.94 217 TYR A O 1
ATOM 1643 N N . ASN A 1 218 ? 12.445 7.785 16.594 1 97.56 218 ASN A N 1
ATOM 1644 C CA . ASN A 1 218 ? 12.672 6.512 17.266 1 97.56 218 ASN A CA 1
ATOM 1645 C C . ASN A 1 218 ? 11.977 5.363 16.547 1 97.56 218 ASN A C 1
ATOM 1647 O O . ASN A 1 218 ? 12.523 4.262 16.453 1 97.56 218 ASN A O 1
ATOM 1651 N N . ARG A 1 219 ? 10.844 5.602 16.016 1 96.75 219 ARG A N 1
ATOM 1652 C CA . ARG A 1 219 ? 10.102 4.574 15.289 1 96.75 219 ARG A CA 1
ATOM 1653 C C . ARG A 1 219 ? 10.898 4.055 14.102 1 96.75 219 ARG A C 1
ATOM 1655 O O . ARG A 1 219 ? 10.977 2.842 13.875 1 96.75 219 ARG A O 1
ATOM 1662 N N . LEU A 1 220 ? 11.492 4.98 13.367 1 96.62 220 LEU A N 1
ATOM 1663 C CA . LEU A 1 220 ? 12.242 4.617 12.172 1 96.62 220 LEU A CA 1
ATOM 1664 C C . LEU A 1 220 ? 13.453 3.76 12.531 1 96.62 220 LEU A C 1
ATOM 1666 O O . LEU A 1 220 ? 13.945 2.998 11.695 1 96.62 220 LEU A O 1
ATOM 1670 N N . LEU A 1 221 ? 13.938 3.879 13.773 1 96.56 221 LEU A N 1
ATOM 1671 C CA . LEU A 1 221 ? 15.109 3.146 14.234 1 96.56 221 LEU A CA 1
ATOM 1672 C C . LEU A 1 221 ? 14.711 1.912 15.031 1 96.56 221 LEU A C 1
ATOM 1674 O O . LEU A 1 221 ? 15.562 1.229 15.602 1 96.56 221 LEU A O 1
ATOM 1678 N N . ASN A 1 222 ? 13.391 1.663 15.078 1 95.19 222 ASN A N 1
ATOM 1679 C CA . ASN A 1 222 ? 12.844 0.523 15.805 1 95.19 222 ASN A CA 1
ATOM 1680 C C . ASN A 1 222 ? 13.234 0.56 17.281 1 95.19 222 ASN A C 1
ATOM 1682 O O . ASN A 1 222 ? 13.688 -0.444 17.828 1 95.19 222 ASN A O 1
ATOM 1686 N N . ARG A 1 223 ? 13.156 1.754 17.891 1 95.31 223 ARG A N 1
ATOM 1687 C CA . ARG A 1 223 ? 13.344 1.988 19.328 1 95.31 223 ARG A CA 1
ATOM 1688 C C . ARG A 1 223 ? 12.016 2.275 20.016 1 95.31 223 ARG A C 1
ATOM 1690 O O . ARG A 1 223 ? 10.992 2.451 19.344 1 95.31 223 ARG A O 1
ATOM 1697 N N . ARG A 1 224 ? 12.195 2.297 21.469 1 94.69 224 ARG A N 1
ATOM 1698 C CA . ARG A 1 224 ? 11 2.73 22.188 1 94.69 224 ARG A CA 1
ATOM 1699 C C . ARG A 1 224 ? 10.656 4.18 21.859 1 94.69 224 ARG A C 1
ATOM 1701 O O . ARG A 1 224 ? 11.547 5.02 21.734 1 94.69 224 ARG A O 1
ATOM 1708 N N . LEU A 1 225 ? 9.312 4.43 21.625 1 95.81 225 LEU A N 1
ATOM 1709 C CA . LEU A 1 225 ? 8.859 5.738 21.172 1 95.81 225 LEU A CA 1
ATOM 1710 C C . LEU A 1 225 ? 9.242 6.828 22.156 1 95.81 225 LEU A C 1
ATOM 1712 O O . LEU A 1 225 ? 9.422 7.988 21.781 1 95.81 225 LEU A O 1
ATOM 1716 N N . ASP A 1 226 ? 9.406 6.395 23.5 1 93.69 226 ASP A N 1
ATOM 1717 C CA . ASP A 1 226 ? 9.688 7.383 24.531 1 93.69 226 ASP A CA 1
ATOM 1718 C C . ASP A 1 226 ? 11.172 7.391 24.891 1 93.69 226 ASP A C 1
ATOM 1720 O O . ASP A 1 226 ? 11.57 8.008 25.891 1 93.69 226 ASP A O 1
ATOM 1724 N N . ASP A 1 227 ? 12.031 6.707 24.125 1 95.25 227 ASP A N 1
ATOM 1725 C CA . ASP A 1 227 ? 13.469 6.738 24.359 1 95.25 227 ASP A CA 1
ATOM 1726 C C . ASP A 1 227 ? 14.016 8.156 24.219 1 95.25 227 ASP A C 1
ATOM 1728 O O . ASP A 1 227 ? 13.586 8.914 23.344 1 95.25 227 ASP A O 1
ATOM 1732 N N . PRO A 1 228 ? 14.984 8.477 25.078 1 96.06 228 PRO A N 1
ATOM 1733 C CA . PRO A 1 228 ? 15.602 9.797 24.938 1 96.06 228 PRO A CA 1
ATOM 1734 C C . PRO A 1 228 ? 16.391 9.945 23.625 1 96.06 228 PRO A C 1
ATOM 1736 O O . PRO A 1 228 ? 16.953 8.961 23.141 1 96.06 228 PRO A O 1
ATOM 1739 N N . VAL A 1 229 ? 16.312 11.109 23.078 1 97.38 229 VAL A N 1
ATOM 1740 C CA . VAL A 1 229 ? 16.984 11.391 21.828 1 97.38 229 VAL A CA 1
ATOM 1741 C C . VAL A 1 229 ? 17.922 12.586 22 1 97.38 229 VAL A C 1
ATOM 1743 O O . VAL A 1 229 ? 17.484 13.672 22.391 1 97.38 229 VAL A O 1
ATOM 1746 N N . GLU A 1 230 ? 19.172 12.367 21.859 1 96.25 230 GLU A N 1
ATOM 1747 C CA . GLU A 1 230 ? 20.172 13.414 21.797 1 96.25 230 GLU A CA 1
ATOM 1748 C C . GLU A 1 230 ? 20.984 13.328 20.5 1 96.25 230 GLU A C 1
ATOM 1750 O O . GLU A 1 230 ? 21.641 12.32 20.234 1 96.25 230 GLU A O 1
ATOM 1755 N N . LEU A 1 231 ? 20.875 14.422 19.719 1 97.62 231 LEU A N 1
ATOM 1756 C CA . LEU A 1 231 ? 21.438 14.359 18.375 1 97.62 231 LEU A CA 1
ATOM 1757 C C . LEU A 1 231 ? 22.578 15.352 18.219 1 97.62 231 LEU A C 1
ATOM 1759 O O . LEU A 1 231 ? 22.562 16.422 18.844 1 97.62 231 LEU A O 1
ATOM 1763 N N . GLU A 1 232 ? 23.547 14.93 17.469 1 95.81 232 GLU A N 1
ATOM 1764 C CA . GLU A 1 232 ? 24.656 15.812 17.109 1 95.81 232 GLU A CA 1
ATOM 1765 C C . GLU A 1 232 ? 24.391 16.516 15.781 1 95.81 232 GLU A C 1
ATOM 1767 O O . GLU A 1 232 ? 24.031 15.875 14.797 1 95.81 232 GLU A O 1
ATOM 1772 N N . GLU A 1 233 ? 24.562 17.797 15.758 1 94.19 233 GLU A N 1
ATOM 1773 C CA . GLU A 1 233 ? 24.328 18.547 14.531 1 94.19 233 GLU A CA 1
ATOM 1774 C C . GLU A 1 233 ? 25.531 18.469 13.602 1 94.19 233 GLU A C 1
ATOM 1776 O O . GLU A 1 233 ? 26.297 19.422 13.469 1 94.19 233 GLU A O 1
ATOM 1781 N N . ARG A 1 234 ? 25.719 17.453 12.922 1 91.81 234 ARG A N 1
ATOM 1782 C CA . ARG A 1 234 ? 26.766 17.219 11.93 1 91.81 234 ARG A CA 1
ATOM 1783 C C . ARG A 1 234 ? 26.172 16.609 10.656 1 91.81 234 ARG A C 1
ATOM 1785 O O . ARG A 1 234 ? 25.562 15.539 10.688 1 91.81 234 ARG A O 1
ATOM 1792 N N . PHE A 1 235 ? 26.375 17.391 9.656 1 93.31 235 PHE A N 1
ATOM 1793 C CA . PHE A 1 235 ? 25.797 16.969 8.391 1 93.31 235 PHE A CA 1
ATOM 1794 C C . PHE A 1 235 ? 26.859 16.797 7.324 1 93.31 235 PHE A C 1
ATOM 1796 O O . PHE A 1 235 ? 27.906 17.469 7.375 1 93.31 235 PHE A O 1
ATOM 1803 N N . PRO A 1 236 ? 26.641 15.938 6.449 1 91.62 236 PRO A N 1
ATOM 1804 C CA . PRO A 1 236 ? 27.609 15.758 5.371 1 91.62 236 PRO A CA 1
ATOM 1805 C C . PRO A 1 236 ? 27.719 16.984 4.465 1 91.62 236 PRO A C 1
ATOM 1807 O O . PRO A 1 236 ? 26.766 17.766 4.363 1 91.62 236 PRO A O 1
ATOM 1810 N N . SER A 1 237 ? 28.875 17 3.764 1 90.75 237 SER A N 1
ATOM 1811 C CA . SER A 1 237 ? 29.078 18.109 2.826 1 90.75 237 SER A CA 1
ATOM 1812 C C . SER A 1 237 ? 28.297 17.875 1.536 1 90.75 237 SER A C 1
ATOM 1814 O O . SER A 1 237 ? 27.922 16.75 1.217 1 90.75 237 SER A O 1
ATOM 1816 N N . SER A 1 238 ? 27.922 18.984 0.907 1 90.69 238 SER A N 1
ATOM 1817 C CA . SER A 1 238 ? 27.25 18.891 -0.381 1 90.69 238 SER A CA 1
ATOM 1818 C C . SER A 1 238 ? 28.188 18.391 -1.47 1 90.69 238 SER A C 1
ATOM 1820 O O . SER A 1 238 ? 29.359 18.766 -1.518 1 90.69 238 SER A O 1
ATOM 1822 N N . PRO A 1 239 ? 27.609 17.469 -2.279 1 90.69 239 PRO A N 1
ATOM 1823 C CA . PRO A 1 239 ? 28.422 17.125 -3.455 1 90.69 239 PRO A CA 1
ATOM 1824 C C . PRO A 1 239 ? 28.688 18.328 -4.355 1 90.69 239 PRO A C 1
ATOM 1826 O O . PRO A 1 239 ? 27.828 19.203 -4.512 1 90.69 239 PRO A O 1
ATOM 1829 N N . ASP A 1 240 ? 29.906 18.312 -4.844 1 89.56 240 ASP A N 1
ATOM 1830 C CA . ASP A 1 240 ? 30.297 19.406 -5.723 1 89.56 240 ASP A CA 1
ATOM 1831 C C . ASP A 1 240 ? 29.984 19.078 -7.184 1 89.56 240 ASP A C 1
ATOM 1833 O O . ASP A 1 240 ? 29.969 17.922 -7.574 1 89.56 2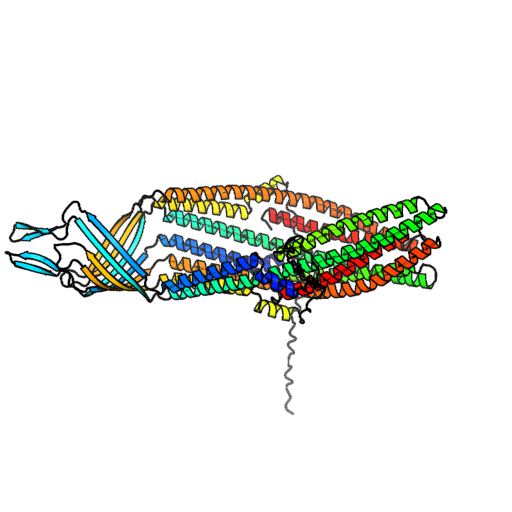40 ASP A O 1
ATOM 1837 N N . GLY A 1 241 ? 29.609 20.109 -7.945 1 91.5 241 GLY A N 1
ATOM 1838 C CA . GLY A 1 241 ? 29.406 19.922 -9.367 1 91.5 241 GLY A CA 1
ATOM 1839 C C . GLY A 1 241 ? 28.25 20.734 -9.922 1 91.5 241 GLY A C 1
ATOM 1840 O O . GLY A 1 241 ? 27.391 21.203 -9.156 1 91.5 241 GLY A O 1
ATOM 1841 N N . ALA A 1 242 ? 28.25 20.844 -11.297 1 93.94 242 ALA A N 1
ATOM 1842 C CA . ALA A 1 242 ? 27.156 21.531 -11.984 1 93.94 242 ALA A CA 1
ATOM 1843 C C . ALA A 1 242 ? 25.953 20.609 -12.125 1 93.94 242 ALA A C 1
ATOM 1845 O O . ALA A 1 242 ? 26.078 19.391 -12.117 1 93.94 242 ALA A O 1
ATOM 1846 N N . PRO A 1 243 ? 24.703 21.25 -12.141 1 94.38 243 PRO A N 1
ATOM 1847 C CA . PRO A 1 243 ? 23.484 20.438 -12.195 1 94.38 243 PRO A CA 1
ATOM 1848 C C . PRO A 1 243 ? 23.531 19.391 -13.312 1 94.38 243 PRO A C 1
ATOM 1850 O O . PRO A 1 243 ? 23.094 18.25 -13.109 1 94.38 243 PRO A O 1
ATOM 1853 N N . ASP A 1 244 ? 24.078 19.734 -14.484 1 94.81 244 ASP A N 1
ATOM 1854 C CA . ASP A 1 244 ? 24.078 18.812 -15.609 1 94.81 244 ASP A CA 1
ATOM 1855 C C . ASP A 1 244 ? 25.016 17.625 -15.344 1 94.81 244 ASP A C 1
ATOM 1857 O O . ASP A 1 244 ? 24.672 16.484 -15.672 1 94.81 244 ASP A O 1
ATOM 1861 N N . GLU A 1 245 ? 26.172 17.875 -14.844 1 95.88 245 GLU A N 1
ATOM 1862 C CA . GLU A 1 245 ? 27.109 16.828 -14.492 1 95.88 245 GLU A CA 1
ATOM 1863 C C . GLU A 1 245 ? 26.547 15.898 -13.422 1 95.88 245 GLU A C 1
ATOM 1865 O O . GLU A 1 245 ? 26.641 14.68 -13.523 1 95.88 245 GLU A O 1
ATOM 1870 N N . LEU A 1 246 ? 25.938 16.469 -12.43 1 96.88 246 LEU A N 1
ATOM 1871 C CA . LEU A 1 246 ? 25.359 15.711 -11.336 1 96.88 246 LEU A CA 1
ATOM 1872 C C . LEU A 1 246 ? 24.188 14.867 -11.836 1 96.88 246 LEU A C 1
ATOM 1874 O O . LEU A 1 246 ? 24 13.727 -11.391 1 96.88 246 LEU A O 1
ATOM 1878 N N . SER A 1 247 ? 23.375 15.484 -12.734 1 96.62 247 SER A N 1
ATOM 1879 C CA . SER A 1 247 ? 22.25 14.75 -13.32 1 96.62 247 SER A CA 1
ATOM 1880 C C . SER A 1 247 ? 22.734 13.523 -14.078 1 96.62 247 SER A C 1
ATOM 1882 O O . SER A 1 247 ? 22.141 12.445 -13.984 1 96.62 247 SER A O 1
ATOM 1884 N N . THR A 1 248 ? 23.828 13.641 -14.867 1 96.12 248 THR A N 1
ATOM 1885 C CA . THR A 1 248 ? 24.391 12.523 -15.617 1 96.12 248 THR A CA 1
ATOM 1886 C C . THR A 1 248 ? 24.875 11.422 -14.672 1 96.12 248 THR A C 1
ATOM 1888 O O . THR A 1 248 ? 24.656 10.242 -14.93 1 96.12 248 THR A O 1
ATOM 1891 N N . GLU A 1 249 ? 25.5 11.812 -13.617 1 94.62 249 GLU A N 1
ATOM 1892 C CA . GLU A 1 249 ? 25.969 10.859 -12.609 1 94.62 249 GLU A CA 1
ATOM 1893 C C . GLU A 1 249 ? 24.781 10.133 -11.969 1 94.62 249 GLU A C 1
ATOM 1895 O O . GLU A 1 249 ? 24.828 8.914 -11.773 1 94.62 249 GLU A O 1
ATOM 1900 N N . ALA A 1 250 ? 23.688 10.867 -11.602 1 97.19 250 ALA A N 1
ATOM 1901 C CA . ALA A 1 250 ? 22.484 10.281 -10.992 1 97.19 250 ALA A CA 1
ATOM 1902 C C . ALA A 1 250 ? 21.844 9.258 -11.922 1 97.19 250 ALA A C 1
ATOM 1904 O O . ALA A 1 250 ? 21.484 8.164 -11.484 1 97.19 250 ALA A O 1
ATOM 1905 N N . LEU A 1 251 ? 21.75 9.578 -13.219 1 96.75 251 LEU A N 1
ATOM 1906 C CA . LEU A 1 251 ? 21.109 8.711 -14.188 1 96.75 251 LEU A CA 1
ATOM 1907 C C . LEU A 1 251 ? 21.875 7.402 -14.344 1 96.75 251 LEU A C 1
ATOM 1909 O O . LEU A 1 251 ? 21.281 6.363 -14.656 1 96.75 251 LEU A O 1
ATOM 1913 N N . ALA A 1 252 ? 23.188 7.43 -14.094 1 94.38 252 ALA A N 1
ATOM 1914 C CA . ALA A 1 252 ? 24.031 6.246 -14.242 1 94.38 252 ALA A CA 1
ATOM 1915 C C . ALA A 1 252 ? 23.953 5.359 -13 1 94.38 252 ALA A C 1
ATOM 1917 O O . ALA A 1 252 ? 24.172 4.152 -13.078 1 94.38 252 ALA A O 1
ATOM 1918 N N . GLN A 1 253 ? 23.531 5.949 -11.867 1 92.69 253 GLN A N 1
ATOM 1919 C CA . GLN A 1 253 ? 23.734 5.223 -10.617 1 92.69 253 GLN A CA 1
ATOM 1920 C C . GLN A 1 253 ? 22.422 4.914 -9.93 1 92.69 253 GLN A C 1
ATOM 1922 O O . GLN A 1 253 ? 22.359 4.059 -9.047 1 92.69 253 GLN A O 1
ATOM 1927 N N . ARG A 1 254 ? 21.281 5.547 -10.289 1 97 254 ARG A N 1
ATOM 1928 C CA . ARG A 1 254 ? 20.031 5.449 -9.547 1 97 254 ARG A CA 1
ATOM 1929 C C . ARG A 1 254 ? 19.453 4.039 -9.641 1 97 254 ARG A C 1
ATOM 1931 O O . ARG A 1 254 ? 19.188 3.541 -10.734 1 97 254 ARG A O 1
ATOM 1938 N N . PRO A 1 255 ? 19.281 3.404 -8.43 1 97.94 255 PRO A N 1
ATOM 1939 C CA . PRO A 1 255 ? 18.797 2.021 -8.43 1 97.94 255 PRO A CA 1
ATOM 1940 C C . PRO A 1 255 ? 17.406 1.881 -9.039 1 97.94 255 PRO A C 1
ATOM 1942 O O . PRO A 1 255 ? 17.078 0.834 -9.602 1 97.94 255 PRO A O 1
ATOM 1945 N N . GLU A 1 256 ? 16.547 2.928 -9.008 1 98.12 256 GLU A N 1
ATOM 1946 C CA . GLU A 1 256 ? 15.203 2.859 -9.578 1 98.12 256 GLU A CA 1
ATOM 1947 C C . GLU A 1 256 ? 15.266 2.646 -11.094 1 98.12 256 GLU A C 1
ATOM 1949 O O . GLU A 1 256 ? 14.461 1.894 -11.648 1 98.12 256 GLU A O 1
ATOM 1954 N N . LEU A 1 257 ? 16.25 3.279 -11.766 1 98.38 257 LEU A N 1
ATOM 1955 C CA . LEU A 1 257 ? 16.422 3.1 -13.203 1 98.38 257 LEU A CA 1
ATOM 1956 C C . LEU A 1 257 ? 16.953 1.711 -13.516 1 98.38 257 LEU A C 1
ATOM 1958 O O . LEU A 1 257 ? 16.5 1.059 -14.453 1 98.38 257 LEU A O 1
ATOM 1962 N N . ASN A 1 258 ? 17.891 1.29 -12.711 1 98.12 258 ASN A N 1
ATOM 1963 C CA . ASN A 1 258 ? 18.453 -0.042 -12.898 1 98.12 258 ASN A CA 1
ATOM 1964 C C . ASN A 1 258 ? 17.406 -1.131 -12.695 1 98.12 258 ASN A C 1
ATOM 1966 O O . ASN A 1 258 ? 17.406 -2.139 -13.406 1 98.12 258 ASN A O 1
ATOM 1970 N N . ALA A 1 259 ? 16.531 -0.929 -11.703 1 98.56 259 ALA A N 1
ATOM 1971 C CA . ALA A 1 259 ? 15.445 -1.873 -11.469 1 98.56 259 ALA A CA 1
ATOM 1972 C C . ALA A 1 259 ? 14.531 -1.962 -12.68 1 98.56 259 ALA A C 1
ATOM 1974 O O . ALA A 1 259 ? 14.164 -3.059 -13.117 1 98.56 259 ALA A O 1
ATOM 1975 N N . LEU A 1 260 ? 14.188 -0.82 -13.273 1 98.56 260 LEU A N 1
ATOM 1976 C CA . LEU A 1 260 ? 13.312 -0.795 -14.438 1 98.56 260 LEU A CA 1
ATOM 1977 C C . LEU A 1 260 ? 13.984 -1.441 -15.641 1 98.56 260 LEU A C 1
ATOM 1979 O O . LEU A 1 260 ? 13.352 -2.174 -16.406 1 98.56 260 LEU A O 1
ATOM 1983 N N . ASN A 1 261 ? 15.336 -1.199 -15.82 1 98.62 261 ASN A N 1
ATOM 1984 C CA . ASN A 1 261 ? 16.078 -1.868 -16.875 1 98.62 261 ASN A CA 1
ATOM 1985 C C . ASN A 1 261 ? 16.016 -3.387 -16.75 1 98.62 261 ASN A C 1
ATOM 1987 O O . ASN A 1 261 ? 15.789 -4.094 -17.719 1 98.62 261 ASN A O 1
ATOM 1991 N N . SER A 1 262 ? 16.203 -3.824 -15.508 1 98.75 262 SER A N 1
ATOM 1992 C CA . SER A 1 262 ? 16.156 -5.262 -15.25 1 98.75 262 SER A CA 1
ATOM 1993 C C . SER A 1 262 ? 14.766 -5.824 -15.477 1 98.75 262 SER A C 1
ATOM 1995 O O . SER A 1 262 ? 14.609 -6.938 -15.984 1 98.75 262 SER A O 1
ATOM 1997 N N . GLN A 1 263 ? 13.711 -5.086 -15.172 1 98.75 263 GLN A N 1
ATOM 1998 C CA . GLN A 1 263 ? 12.336 -5.52 -15.398 1 98.75 263 GLN A CA 1
ATOM 1999 C C . GLN A 1 263 ? 12.031 -5.605 -16.891 1 98.75 263 GLN A C 1
ATOM 2001 O O . GLN A 1 263 ? 11.336 -6.527 -17.328 1 98.75 263 GLN A O 1
ATOM 2006 N N . ILE A 1 264 ? 12.492 -4.617 -17.625 1 98.81 264 ILE A N 1
ATOM 2007 C CA . ILE A 1 264 ? 12.336 -4.633 -19.078 1 98.81 264 ILE A CA 1
ATOM 2008 C C . ILE A 1 264 ? 12.984 -5.891 -19.656 1 98.81 264 ILE A C 1
ATOM 2010 O O . ILE A 1 264 ? 12.359 -6.609 -20.438 1 98.81 264 ILE A O 1
ATOM 2014 N N . THR A 1 265 ? 14.18 -6.195 -19.203 1 98.81 265 THR A N 1
ATOM 2015 C CA . THR A 1 265 ? 14.891 -7.391 -19.656 1 98.81 265 THR A CA 1
ATOM 2016 C C . THR A 1 265 ? 14.117 -8.648 -19.266 1 98.81 265 THR A C 1
ATOM 2018 O O . THR A 1 265 ? 14.016 -9.586 -20.047 1 98.81 265 THR A O 1
ATOM 2021 N N . ALA A 1 266 ? 13.562 -8.672 -18.047 1 98.88 266 ALA A N 1
ATOM 2022 C CA . ALA A 1 266 ? 12.789 -9.828 -17.594 1 98.88 266 ALA A CA 1
ATOM 2023 C C . ALA A 1 266 ? 11.594 -10.078 -18.5 1 98.88 266 ALA A C 1
ATOM 2025 O O . ALA A 1 266 ? 11.336 -11.219 -18.891 1 98.88 266 ALA A O 1
ATOM 2026 N N . LEU A 1 267 ? 10.867 -9.016 -18.875 1 98.75 267 LEU A N 1
ATOM 2027 C CA . LEU A 1 267 ? 9.695 -9.148 -19.734 1 98.75 267 LEU A CA 1
ATOM 2028 C C . LEU A 1 267 ? 10.094 -9.625 -21.125 1 98.75 267 LEU A C 1
ATOM 2030 O O . LEU A 1 267 ? 9.422 -10.469 -21.719 1 98.75 267 LEU A O 1
ATOM 2034 N N . GLN A 1 268 ? 11.227 -9.125 -21.672 1 98.81 268 GLN A N 1
ATOM 2035 C CA . GLN A 1 268 ? 11.711 -9.531 -22.984 1 98.81 268 GLN A CA 1
ATOM 2036 C C . GLN A 1 268 ? 12.117 -11 -23 1 98.81 268 GLN A C 1
ATOM 2038 O O . GLN A 1 268 ? 11.797 -11.734 -23.938 1 98.81 268 GLN A O 1
ATOM 2043 N N . GLU A 1 269 ? 12.789 -11.391 -21.938 1 98.81 269 GLU A N 1
ATOM 2044 C CA . GLU A 1 269 ? 13.195 -12.789 -21.844 1 98.81 269 GLU A CA 1
ATOM 2045 C C . GLU A 1 269 ? 11.984 -13.703 -21.641 1 98.81 269 GLU A C 1
ATOM 2047 O O . GLU A 1 269 ? 11.961 -14.82 -22.156 1 98.81 269 GLU A O 1
ATOM 2052 N N . GLN A 1 270 ? 11.008 -13.203 -20.922 1 98.75 270 GLN A N 1
ATOM 2053 C CA . GLN A 1 270 ? 9.766 -13.969 -20.797 1 98.75 270 GLN A CA 1
ATOM 2054 C C . GLN A 1 270 ? 9.07 -14.117 -22.141 1 98.75 270 GLN A C 1
ATOM 2056 O O . GLN A 1 270 ? 8.555 -15.188 -22.469 1 98.75 270 GLN A O 1
ATOM 2061 N N . ALA A 1 271 ? 9.047 -13.055 -22.906 1 98.69 271 ALA A N 1
ATOM 2062 C CA . ALA A 1 271 ? 8.461 -13.102 -24.25 1 98.69 271 ALA A CA 1
ATOM 2063 C C . ALA A 1 271 ? 9.18 -14.125 -25.125 1 98.69 271 ALA A C 1
ATOM 2065 O O . ALA A 1 271 ? 8.539 -14.914 -25.812 1 98.69 271 ALA A O 1
ATOM 2066 N N . ARG A 1 272 ? 10.461 -14.172 -25.047 1 98.5 272 ARG A N 1
ATOM 2067 C CA . ARG A 1 272 ? 11.25 -15.117 -25.828 1 98.5 272 ARG A CA 1
ATOM 2068 C C . ARG A 1 272 ? 11 -16.547 -25.375 1 98.5 272 ARG A C 1
ATOM 2070 O O . ARG A 1 272 ? 10.953 -17.469 -26.203 1 98.5 272 ARG A O 1
ATOM 2077 N N . SER A 1 273 ? 10.852 -16.656 -24.031 1 98.38 273 SER A N 1
ATOM 2078 C CA . SER A 1 273 ? 10.539 -17.984 -23.5 1 98.38 273 SER A CA 1
ATOM 2079 C C . SER A 1 273 ? 9.195 -18.484 -24.031 1 98.38 273 SER A C 1
ATOM 2081 O O . SER A 1 273 ? 9.086 -19.625 -24.469 1 98.38 273 SER A O 1
ATOM 2083 N N . ILE A 1 274 ? 8.219 -17.609 -24.031 1 97.62 274 ILE A N 1
ATOM 2084 C CA . ILE A 1 274 ? 6.887 -17.969 -24.516 1 97.62 274 ILE A CA 1
ATOM 2085 C C . ILE A 1 274 ? 6.941 -18.266 -26 1 97.62 274 ILE A C 1
ATOM 2087 O O . ILE A 1 274 ? 6.379 -19.266 -26.469 1 97.62 274 ILE A O 1
ATOM 2091 N N . GLN A 1 275 ? 7.676 -17.531 -26.797 1 96.75 275 GLN A N 1
ATOM 2092 C CA . GLN A 1 275 ? 7.82 -17.719 -28.234 1 96.75 275 GLN A CA 1
ATOM 2093 C C . GLN A 1 275 ? 8.523 -19.047 -28.547 1 96.75 275 GLN A C 1
ATOM 2095 O O . GLN A 1 275 ? 8.188 -19.719 -29.516 1 96.75 275 GLN A O 1
ATOM 2100 N N . SER A 1 276 ? 9.469 -19.375 -27.656 1 96.88 276 SER A N 1
ATOM 2101 C CA . SER A 1 276 ? 10.211 -20.609 -27.844 1 96.88 276 SER A CA 1
ATOM 2102 C C . SER A 1 276 ? 9.297 -21.828 -27.688 1 96.88 276 SER A C 1
ATOM 2104 O O . SER A 1 276 ? 9.602 -22.906 -28.188 1 96.88 276 SER A O 1
ATOM 2106 N N . GLY A 1 277 ? 8.133 -21.625 -27 1 95.06 277 GLY A N 1
ATOM 2107 C CA . GLY A 1 277 ? 7.16 -22.688 -26.875 1 95.06 277 GLY A CA 1
ATOM 2108 C C . GLY A 1 277 ? 6.543 -23.109 -28.188 1 95.06 277 GLY A C 1
ATOM 2109 O O . GLY A 1 277 ? 5.973 -24.188 -28.297 1 95.06 277 GLY A O 1
ATOM 2110 N N . LEU A 1 278 ? 6.727 -22.297 -29.312 1 95.56 278 LEU A N 1
ATOM 2111 C CA . LEU A 1 278 ? 6.191 -22.578 -30.656 1 95.56 278 LEU A CA 1
ATOM 2112 C C . LEU A 1 278 ? 7.203 -23.359 -31.484 1 95.56 278 LEU A C 1
ATOM 2114 O O . LEU A 1 278 ? 6.941 -23.672 -32.656 1 95.56 278 LEU A O 1
ATOM 2118 N N . LEU A 1 279 ? 8.297 -23.703 -30.859 1 96.38 279 LEU A N 1
ATOM 2119 C CA . LEU A 1 279 ? 9.344 -24.453 -31.547 1 96.38 279 LEU A CA 1
ATOM 2120 C C . LEU A 1 279 ? 9.469 -25.859 -30.984 1 96.38 279 LEU A C 1
ATOM 2122 O O . LEU A 1 279 ? 8.961 -26.141 -29.906 1 96.38 279 LEU A O 1
ATOM 2126 N N . PRO A 1 280 ? 10.062 -26.781 -31.609 1 96.56 280 PRO A N 1
ATOM 2127 C CA . PRO A 1 280 ? 10.133 -28.172 -31.141 1 96.56 280 PRO A CA 1
ATOM 2128 C C . PRO A 1 280 ? 10.805 -28.312 -29.781 1 96.56 280 PRO A C 1
ATOM 2130 O O . PRO A 1 280 ? 11.789 -27.609 -29.5 1 96.56 280 PRO A O 1
ATOM 2133 N N . GLN A 1 281 ? 10.258 -29.094 -28.969 1 97 281 GLN A N 1
ATOM 2134 C CA . GLN A 1 281 ? 10.805 -29.5 -27.672 1 97 281 GLN A CA 1
ATOM 2135 C C . GLN A 1 281 ? 11.195 -30.984 -27.688 1 97 281 GLN A C 1
ATOM 2137 O O . GLN A 1 281 ? 10.438 -31.828 -28.172 1 97 281 GLN A O 1
ATOM 2142 N N . VAL A 1 282 ? 12.398 -31.297 -27.234 1 97.75 282 VAL A N 1
ATOM 2143 C CA . VAL A 1 282 ? 12.859 -32.688 -27.219 1 97.75 282 VAL A CA 1
ATOM 2144 C C . VAL A 1 282 ? 13.156 -33.094 -25.781 1 97.75 282 VAL A C 1
ATOM 2146 O O . VAL A 1 282 ? 13.82 -32.375 -25.031 1 97.75 282 VAL A O 1
ATOM 2149 N N . ALA A 1 283 ? 12.594 -34.188 -25.391 1 97.31 283 ALA A N 1
ATOM 2150 C CA . ALA A 1 283 ? 12.844 -34.75 -24.062 1 97.31 283 ALA A CA 1
ATOM 2151 C C . ALA A 1 283 ? 13.141 -36.25 -24.141 1 97.31 283 ALA A C 1
ATOM 2153 O O . ALA A 1 283 ? 12.844 -36.875 -25.156 1 97.31 283 ALA A O 1
ATOM 2154 N N . VAL A 1 284 ? 13.82 -36.75 -23.141 1 97.44 284 VAL A N 1
ATOM 2155 C CA . VAL A 1 284 ? 14.062 -38.156 -22.969 1 97.44 284 VAL A CA 1
ATOM 2156 C C . VAL A 1 284 ? 13.32 -38.656 -21.734 1 97.44 284 VAL A C 1
ATOM 2158 O O . VAL A 1 284 ? 13.375 -38.031 -20.672 1 97.44 284 VAL A O 1
ATOM 2161 N N . ASN A 1 285 ? 12.539 -39.625 -21.922 1 96.81 285 ASN A N 1
ATOM 2162 C CA . ASN A 1 285 ? 11.844 -40.312 -20.828 1 96.81 285 ASN A CA 1
ATOM 2163 C C . ASN A 1 285 ? 12.359 -41.719 -20.641 1 96.81 285 ASN A C 1
ATOM 2165 O O . ASN A 1 285 ? 12.633 -42.438 -21.609 1 96.81 285 ASN A O 1
ATOM 2169 N N . GLY A 1 286 ? 12.641 -42.094 -19.453 1 96.81 286 GLY A N 1
ATOM 2170 C CA . GLY A 1 286 ? 13.016 -43.469 -19.078 1 96.81 286 GLY A CA 1
ATOM 2171 C C . GLY A 1 286 ? 12.32 -43.938 -17.812 1 96.81 286 GLY A C 1
ATOM 2172 O O . GLY A 1 286 ? 12.078 -43.156 -16.891 1 96.81 286 GLY A O 1
ATOM 2173 N N . GLY A 1 287 ? 11.969 -45.25 -17.891 1 96.62 287 GLY A N 1
ATOM 2174 C CA . GLY A 1 287 ? 11.312 -45.75 -16.688 1 96.62 287 GLY A CA 1
ATOM 2175 C C . GLY A 1 287 ? 10.953 -47.219 -16.766 1 96.62 287 GLY A C 1
ATOM 2176 O O . GLY A 1 287 ? 11.516 -47.938 -17.578 1 96.62 287 GLY A O 1
ATOM 2177 N N . TYR A 1 288 ? 10.258 -47.594 -15.789 1 97.06 288 TYR A N 1
ATOM 2178 C CA . TYR A 1 288 ? 9.766 -48.938 -15.656 1 97.06 288 TYR A CA 1
ATOM 2179 C C . TYR A 1 288 ? 8.25 -48.969 -15.531 1 97.06 288 TYR A C 1
ATOM 2181 O O . TYR A 1 288 ? 7.664 -48.125 -14.836 1 97.06 288 TYR A O 1
ATOM 2189 N N . GLN A 1 289 ? 7.641 -49.812 -16.344 1 96.19 289 GLN A N 1
ATOM 2190 C CA . GLN A 1 289 ? 6.191 -49.969 -16.312 1 96.19 289 GLN A CA 1
ATOM 2191 C C . GLN A 1 289 ? 5.805 -51.438 -15.992 1 96.19 289 GLN A C 1
ATOM 2193 O O . GLN A 1 289 ? 6.379 -52.375 -16.547 1 96.19 289 GLN A O 1
ATOM 2198 N N . TYR A 1 290 ? 4.965 -51.594 -15.047 1 95.94 290 TYR A N 1
ATOM 2199 C CA . TYR A 1 290 ? 4.426 -52.906 -14.648 1 95.94 290 TYR A CA 1
ATOM 2200 C C . TYR A 1 290 ? 2.91 -52.906 -14.789 1 95.94 290 TYR A C 1
ATOM 2202 O O . TYR A 1 290 ? 2.223 -52 -14.352 1 95.94 290 TYR A O 1
ATOM 2210 N N . GLN A 1 291 ? 2.369 -53.875 -15.477 1 93.5 291 GLN A N 1
ATOM 2211 C CA . GLN A 1 291 ? 0.938 -54.125 -15.602 1 93.5 291 GLN A CA 1
ATOM 2212 C C . GLN A 1 291 ? 0.617 -55.594 -15.336 1 93.5 291 GLN A C 1
ATOM 2214 O O . GLN A 1 291 ? 1.019 -56.469 -16.109 1 93.5 291 GLN A O 1
ATOM 2219 N N . GLU A 1 292 ? -0.125 -55.844 -14.312 1 93.38 292 GLU A N 1
ATOM 2220 C CA . GLU A 1 292 ? -0.552 -57.219 -14 1 93.38 292 GLU A CA 1
ATOM 2221 C C . GLU A 1 292 ? -1.448 -57.781 -15.094 1 93.38 292 GLU A C 1
ATOM 2223 O O . GLU A 1 292 ? -2.531 -57.25 -15.352 1 93.38 292 GLU A O 1
ATOM 2228 N N . ASN A 1 293 ? -0.994 -58.719 -15.758 1 91.62 293 ASN A N 1
ATOM 2229 C CA . ASN A 1 293 ? -1.729 -59.406 -16.828 1 91.62 293 ASN A CA 1
ATOM 2230 C C . ASN A 1 293 ? -1.177 -60.781 -17.094 1 91.62 293 ASN A C 1
ATOM 2232 O O . ASN A 1 293 ? -0.192 -60.938 -17.812 1 91.62 293 ASN A O 1
ATOM 2236 N N . ARG A 1 294 ? -1.852 -61.875 -16.703 1 90.19 294 ARG A N 1
ATOM 2237 C CA . ARG A 1 294 ? -1.384 -63.25 -16.828 1 90.19 294 ARG A CA 1
ATOM 2238 C C . ARG A 1 294 ? -1.389 -63.719 -18.297 1 90.19 294 ARG A C 1
ATOM 2240 O O . ARG A 1 294 ? -0.781 -64.75 -18.641 1 90.19 294 ARG A O 1
ATOM 2247 N N . TYR A 1 295 ? -2.123 -62.938 -19.062 1 86.81 295 TYR A N 1
ATOM 2248 C CA . TYR A 1 295 ? -2.244 -63.344 -20.469 1 86.81 295 TYR A CA 1
ATOM 2249 C C . TYR A 1 295 ? -1.108 -62.75 -21.297 1 86.81 295 TYR A C 1
ATOM 2251 O O . TYR A 1 295 ? -0.998 -63.031 -22.5 1 86.81 295 TYR A O 1
ATOM 2259 N N . MET A 1 296 ? -0.307 -61.938 -20.703 1 86.12 296 MET A N 1
ATOM 2260 C CA . MET A 1 296 ? 0.836 -61.344 -21.406 1 86.12 296 MET A CA 1
ATOM 2261 C C . MET A 1 296 ? 2.131 -62.062 -21 1 86.12 296 MET A C 1
ATOM 2263 O O . MET A 1 296 ? 2.281 -62.5 -19.859 1 86.12 296 MET A O 1
ATOM 2267 N N . ALA A 1 297 ? 3.033 -62.125 -21.938 1 85.94 297 ALA A N 1
ATOM 2268 C CA . ALA A 1 297 ? 4.293 -62.812 -21.688 1 85.94 297 ALA A CA 1
ATOM 2269 C C . ALA A 1 297 ? 5.121 -62.062 -20.625 1 85.94 297 ALA A C 1
ATOM 2271 O O . ALA A 1 297 ? 5.836 -62.719 -19.844 1 85.94 297 ALA A O 1
ATOM 2272 N N . PHE A 1 298 ? 5.094 -60.75 -20.656 1 90.12 298 PHE A N 1
ATOM 2273 C CA . PHE A 1 298 ? 5.852 -59.938 -19.719 1 90.12 298 PHE A CA 1
ATOM 2274 C C . PHE A 1 298 ? 4.941 -58.938 -19.016 1 90.12 298 PHE A C 1
ATOM 2276 O O . PHE A 1 298 ? 4.305 -58.094 -19.672 1 90.12 298 PHE A O 1
ATOM 2283 N N . GLU A 1 299 ? 4.973 -58.938 -17.781 1 92.19 299 GLU A N 1
ATOM 2284 C CA . GLU A 1 299 ? 4.125 -58.031 -16.984 1 92.19 299 GLU A CA 1
ATOM 2285 C C . GLU A 1 299 ? 4.84 -56.719 -16.688 1 92.19 299 GLU A C 1
ATOM 2287 O O . GLU A 1 299 ? 4.195 -55.719 -16.422 1 92.19 299 GLU A O 1
ATOM 2292 N N . GLY A 1 300 ? 6.234 -56.719 -16.672 1 93.12 300 GLY A N 1
ATOM 2293 C CA . GLY A 1 300 ? 7.055 -55.531 -16.438 1 93.12 300 GLY A CA 1
ATOM 2294 C C . GLY A 1 300 ? 8.094 -55.312 -17.531 1 93.12 300 GLY A C 1
ATOM 2295 O O . GLY A 1 300 ? 8.641 -56.281 -18.062 1 93.12 300 GLY A O 1
ATOM 2296 N N . MET A 1 301 ? 8.266 -54.031 -17.875 1 94.88 301 MET A N 1
ATOM 2297 C CA . MET A 1 301 ? 9.289 -53.719 -18.875 1 94.88 301 MET A CA 1
ATOM 2298 C C . MET A 1 301 ? 9.906 -52.375 -18.609 1 94.88 301 MET A C 1
ATOM 2300 O O . MET A 1 301 ? 9.234 -51.469 -18.078 1 94.88 301 MET A O 1
ATOM 2304 N N . TRP A 1 302 ? 11.234 -52.25 -18.828 1 95.12 302 TRP A N 1
ATOM 2305 C CA . TRP A 1 302 ? 11.859 -50.906 -18.844 1 95.12 302 TRP A CA 1
ATOM 2306 C C . TRP A 1 302 ? 11.672 -50.25 -20.203 1 95.12 302 TRP A C 1
ATOM 2308 O O . TRP A 1 302 ? 11.523 -50.938 -21.219 1 95.12 302 TRP A O 1
ATOM 2318 N N . MET A 1 303 ? 11.547 -49 -20.203 1 95.44 303 MET A N 1
ATOM 2319 C CA . MET A 1 303 ? 11.398 -48.281 -21.469 1 95.44 303 MET A CA 1
ATOM 2320 C C . MET A 1 303 ? 12.25 -47.031 -21.484 1 95.44 303 MET A C 1
ATOM 2322 O O . MET A 1 303 ? 12.492 -46.406 -20.438 1 95.44 303 MET A O 1
ATOM 2326 N N . VAL A 1 304 ? 12.812 -46.656 -22.578 1 96.38 304 VAL A N 1
ATOM 2327 C CA . VAL A 1 304 ? 13.461 -45.375 -22.891 1 96.38 304 VAL A CA 1
ATOM 2328 C C . VAL A 1 304 ? 12.812 -44.75 -24.141 1 96.38 304 VAL A C 1
ATOM 2330 O O . VAL A 1 304 ? 12.586 -45.469 -25.125 1 96.38 304 VAL A O 1
ATOM 2333 N N . ASN A 1 305 ? 12.367 -43.562 -24 1 95.5 305 ASN A N 1
ATOM 2334 C CA . ASN A 1 305 ? 11.703 -42.875 -25.094 1 95.5 305 ASN A CA 1
ATOM 2335 C C . ASN A 1 305 ? 12.344 -41.5 -25.359 1 95.5 305 ASN A C 1
ATOM 2337 O O . ASN A 1 305 ? 12.578 -40.75 -24.422 1 95.5 305 ASN A O 1
ATOM 2341 N N . VAL A 1 306 ? 12.82 -41.25 -26.547 1 96.12 306 VAL A N 1
ATOM 2342 C CA . VAL A 1 306 ? 13.172 -39.906 -26.984 1 96.12 306 VAL A CA 1
ATOM 2343 C C . VAL A 1 306 ? 12.031 -39.312 -27.812 1 96.12 306 VAL A C 1
ATOM 2345 O O . VAL A 1 306 ? 11.672 -39.844 -28.859 1 96.12 306 VAL A O 1
ATOM 2348 N N . GLY A 1 307 ? 11.445 -38.281 -27.281 1 95.75 307 GLY A N 1
ATOM 2349 C CA . GLY A 1 307 ? 10.273 -37.719 -27.938 1 95.75 307 GLY A CA 1
ATOM 2350 C C . GLY A 1 307 ? 10.438 -36.25 -28.297 1 95.75 307 GLY A C 1
ATOM 2351 O O . GLY A 1 307 ? 11.117 -35.5 -27.594 1 95.75 307 GLY A O 1
ATOM 2352 N N . MET A 1 308 ? 9.867 -35.875 -29.438 1 96 308 MET A N 1
ATOM 2353 C CA . MET A 1 308 ? 9.805 -34.5 -29.859 1 96 308 MET A CA 1
ATOM 2354 C C . MET A 1 308 ? 8.359 -34 -29.906 1 96 308 MET A C 1
ATOM 2356 O O . MET A 1 308 ? 7.469 -34.719 -30.359 1 96 308 MET A O 1
ATOM 2360 N N . GLU A 1 309 ? 8.133 -32.812 -29.281 1 94.88 309 GLU A N 1
ATOM 2361 C CA . GLU A 1 309 ? 6.816 -32.188 -29.312 1 94.88 309 GLU A CA 1
ATOM 2362 C C . GLU A 1 309 ? 6.895 -30.781 -29.922 1 94.88 309 GLU A C 1
ATOM 2364 O O . GLU A 1 309 ? 7.758 -29.984 -29.547 1 94.88 309 GLU A O 1
ATOM 2369 N N . TRP A 1 310 ? 6.105 -30.578 -30.984 1 94.94 310 TRP A N 1
ATOM 2370 C CA . TRP A 1 310 ? 6.035 -29.297 -31.688 1 94.94 310 TRP A CA 1
ATOM 2371 C C . TRP A 1 310 ? 4.605 -28.766 -31.719 1 94.94 310 TRP A C 1
ATOM 2373 O O . TRP A 1 310 ? 3.779 -29.25 -32.5 1 94.94 310 TRP A O 1
ATOM 2383 N N . LYS A 1 311 ? 4.27 -27.844 -30.844 1 92.94 311 LYS A N 1
ATOM 2384 C CA . LYS A 1 311 ? 2.926 -27.281 -30.766 1 92.94 311 LYS A CA 1
ATOM 2385 C C . LYS A 1 311 ? 2.842 -25.938 -31.5 1 92.94 311 LYS A C 1
ATOM 2387 O O . LYS A 1 311 ? 3.574 -25 -31.172 1 92.94 311 LYS A O 1
ATOM 2392 N N . LEU A 1 312 ? 1.978 -25.906 -32.469 1 92.38 312 LEU A N 1
ATOM 2393 C CA . LEU A 1 312 ? 1.752 -24.688 -33.25 1 92.38 312 LEU A CA 1
ATOM 2394 C C . LEU A 1 312 ? 0.36 -24.125 -32.969 1 92.38 312 LEU A C 1
ATOM 2396 O O . LEU A 1 312 ? -0.644 -24.797 -33.219 1 92.38 312 LEU A O 1
ATOM 2400 N N . ASP A 1 313 ? 0.367 -22.969 -32.281 1 90.5 313 ASP A N 1
ATOM 2401 C CA . ASP A 1 313 ? -0.906 -22.312 -32.031 1 90.5 313 ASP A CA 1
ATOM 2402 C C . ASP A 1 313 ? -0.823 -20.828 -32.375 1 90.5 313 ASP A C 1
ATOM 2404 O O . ASP A 1 313 ? 0.266 -20.25 -32.375 1 90.5 313 ASP A O 1
ATOM 2408 N N . GLY A 1 314 ? -1.887 -20.328 -32.781 1 88.62 314 GLY A N 1
ATOM 2409 C CA . GLY A 1 314 ? -1.918 -18.953 -33.219 1 88.62 314 GLY A CA 1
ATOM 2410 C C . GLY A 1 314 ? -1.925 -17.953 -32.094 1 88.62 314 GLY A C 1
ATOM 2411 O O . GLY A 1 314 ? -1.577 -16.781 -32.281 1 88.62 314 GLY A O 1
ATOM 2412 N N . GLY A 1 315 ? -2.307 -18.328 -30.906 1 93.06 315 GLY A N 1
ATOM 2413 C CA . GLY A 1 315 ? -2.465 -17.422 -29.781 1 93.06 315 GLY A CA 1
ATOM 2414 C C . GLY A 1 315 ? -1.163 -17.125 -29.062 1 93.06 315 GLY A C 1
ATOM 2415 O O . GLY A 1 315 ? -0.961 -16.031 -28.547 1 93.06 315 GLY A O 1
ATOM 2416 N N . THR A 1 316 ? -0.162 -18 -29.016 1 95.06 316 THR A N 1
ATOM 2417 C CA . THR A 1 316 ? 1.081 -17.906 -28.25 1 95.06 316 THR A CA 1
ATOM 2418 C C . THR A 1 316 ? 1.962 -16.781 -28.797 1 95.06 316 THR A C 1
ATOM 2420 O O . THR A 1 316 ? 2.586 -16.047 -28.031 1 95.06 316 THR A O 1
ATOM 2423 N N . HIS A 1 317 ? 2.023 -16.672 -30.125 1 94.56 317 HIS A N 1
ATOM 2424 C CA . HIS A 1 317 ? 2.793 -15.594 -30.719 1 94.56 317 HIS A CA 1
ATOM 2425 C C . HIS A 1 317 ? 2.312 -14.234 -30.234 1 94.56 317 HIS A C 1
ATOM 2427 O O . HIS A 1 317 ? 3.125 -13.375 -29.875 1 94.56 317 HIS A O 1
ATOM 2433 N N . HIS A 1 318 ? 0.96 -14.148 -30.141 1 96.62 318 HIS A N 1
ATOM 2434 C CA . HIS A 1 318 ? 0.4 -12.867 -29.719 1 96.62 318 HIS A CA 1
ATOM 2435 C C . HIS A 1 318 ? 0.602 -12.656 -28.219 1 96.62 318 HIS A C 1
ATOM 2437 O O . HIS A 1 318 ? 0.761 -11.516 -27.766 1 96.62 318 HIS A O 1
ATOM 2443 N N . GLN A 1 319 ? 0.631 -13.695 -27.469 1 97 319 GLN A N 1
ATOM 2444 C CA . GLN A 1 319 ? 0.972 -13.586 -26.062 1 97 319 GLN A CA 1
ATOM 2445 C C . GLN A 1 319 ? 2.391 -13.055 -25.875 1 97 319 GLN A C 1
ATOM 2447 O O . GLN A 1 319 ? 2.633 -12.203 -25.016 1 97 319 GLN A O 1
ATOM 2452 N N . SER A 1 320 ? 3.336 -13.578 -26.641 1 97.25 320 SER A N 1
ATOM 2453 C CA . SER A 1 320 ? 4.715 -13.094 -26.609 1 97.25 320 SER A CA 1
ATOM 2454 C C . SER A 1 320 ? 4.793 -11.625 -27 1 97.25 320 SER A C 1
ATOM 2456 O O . SER A 1 320 ? 5.473 -10.836 -26.344 1 97.25 320 SER A O 1
ATOM 2458 N N . GLN A 1 321 ? 4.07 -11.25 -28 1 97.31 321 GLN A N 1
ATOM 2459 C CA . GLN A 1 321 ? 4.07 -9.867 -28.453 1 97.31 321 GLN A CA 1
ATOM 2460 C C . GLN A 1 321 ? 3.484 -8.938 -27.391 1 97.31 321 GLN A C 1
ATOM 2462 O O . GLN A 1 321 ? 3.924 -7.797 -27.25 1 97.31 321 GLN A O 1
ATOM 2467 N N . SER A 1 322 ? 2.439 -9.398 -26.688 1 98.12 322 SER A N 1
ATOM 2468 C CA . SER A 1 322 ? 1.867 -8.625 -25.594 1 98.12 322 SER A CA 1
ATOM 2469 C C . SER A 1 322 ? 2.924 -8.281 -24.547 1 98.12 322 SER A C 1
ATOM 2471 O O . SER A 1 322 ? 3.004 -7.141 -24.094 1 98.12 322 SER A O 1
ATOM 2473 N N . LEU A 1 323 ? 3.811 -9.211 -24.203 1 98.12 323 LEU A N 1
ATOM 2474 C CA . LEU A 1 323 ? 4.867 -8.992 -23.219 1 98.12 323 LEU A CA 1
ATOM 2475 C C . LEU A 1 323 ? 5.902 -8.008 -23.75 1 98.12 323 LEU A C 1
ATOM 2477 O O . LEU A 1 323 ? 6.387 -7.152 -23 1 98.12 323 LEU A O 1
ATOM 2481 N N . ASN A 1 324 ? 6.168 -8.125 -25.047 1 98.19 324 ASN A N 1
ATOM 2482 C CA . ASN A 1 324 ? 7.098 -7.176 -25.641 1 98.19 324 ASN A CA 1
ATOM 2483 C C . ASN A 1 324 ? 6.547 -5.754 -25.594 1 98.19 324 ASN A C 1
ATOM 2485 O O . ASN A 1 324 ? 7.289 -4.797 -25.375 1 98.19 324 ASN A O 1
ATOM 2489 N N . ARG A 1 325 ? 5.254 -5.621 -25.844 1 98.5 325 ARG A N 1
ATOM 2490 C CA . ARG A 1 325 ? 4.629 -4.305 -25.766 1 98.5 325 ARG A CA 1
ATOM 2491 C C . ARG A 1 325 ? 4.629 -3.779 -24.328 1 98.5 325 ARG A C 1
ATOM 2493 O O . ARG A 1 325 ? 4.797 -2.58 -24.109 1 98.5 325 ARG A O 1
ATOM 2500 N N . GLN A 1 326 ? 4.453 -4.672 -23.469 1 98.44 326 GLN A N 1
ATOM 2501 C CA . GLN A 1 326 ? 4.555 -4.281 -22.062 1 98.44 326 GLN A CA 1
ATOM 2502 C C . GLN A 1 326 ? 5.965 -3.797 -21.734 1 98.44 326 GLN A C 1
ATOM 2504 O O . GLN A 1 326 ? 6.137 -2.848 -20.953 1 98.44 326 GLN A O 1
ATOM 2509 N N . ALA A 1 327 ? 7.016 -4.473 -22.219 1 98.56 327 ALA A N 1
ATOM 2510 C CA . ALA A 1 327 ? 8.398 -4.039 -22.031 1 98.56 327 ALA A CA 1
ATOM 2511 C C . ALA A 1 327 ? 8.609 -2.633 -22.594 1 98.56 327 ALA A C 1
ATOM 2513 O O . ALA A 1 327 ? 9.289 -1.81 -21.969 1 98.56 327 ALA A O 1
ATOM 2514 N N . LEU A 1 328 ? 7.965 -2.326 -23.703 1 98.38 328 LEU A N 1
ATOM 2515 C CA . LEU A 1 328 ? 8.062 -0.996 -24.297 1 98.38 328 LEU A CA 1
ATOM 2516 C C . LEU A 1 328 ? 7.379 0.042 -23.406 1 98.38 328 LEU A C 1
ATOM 2518 O O . LEU A 1 328 ? 7.871 1.164 -23.266 1 98.38 328 LEU A O 1
ATOM 2522 N N . ALA A 1 329 ? 6.195 -0.354 -22.859 1 98.38 329 ALA A N 1
ATOM 2523 C CA . ALA A 1 329 ? 5.52 0.534 -21.906 1 98.38 329 ALA A CA 1
ATOM 2524 C C . ALA A 1 329 ? 6.414 0.844 -20.719 1 98.38 329 ALA A C 1
ATOM 2526 O O . ALA A 1 329 ? 6.488 1.991 -20.266 1 98.38 329 ALA A O 1
ATOM 2527 N N . LEU A 1 330 ? 7.129 -0.159 -20.25 1 98.12 330 LEU A N 1
ATOM 2528 C CA . LEU A 1 330 ? 8.023 0.02 -19.109 1 98.12 330 LEU A CA 1
ATOM 2529 C C . LEU A 1 330 ? 9.227 0.872 -19.5 1 98.12 330 LEU A C 1
ATOM 2531 O O . LEU A 1 330 ? 9.734 1.635 -18.672 1 98.12 330 LEU A O 1
ATOM 2535 N N . GLN A 1 331 ? 9.664 0.729 -20.719 1 98.44 331 GLN A N 1
ATOM 2536 C CA . GLN A 1 331 ? 10.742 1.577 -21.219 1 98.44 331 GLN A CA 1
ATOM 2537 C C . GLN A 1 331 ? 10.344 3.049 -21.188 1 98.44 331 GLN A C 1
ATOM 2539 O O . GLN A 1 331 ? 11.133 3.91 -20.797 1 98.44 331 GLN A O 1
ATOM 2544 N N . ALA A 1 332 ? 9.133 3.348 -21.594 1 98.25 332 ALA A N 1
ATOM 2545 C CA . ALA A 1 332 ? 8.633 4.719 -21.547 1 98.25 332 ALA A CA 1
ATOM 2546 C C . ALA A 1 332 ? 8.547 5.219 -20.109 1 98.25 332 ALA A C 1
ATOM 2548 O O . ALA A 1 332 ? 8.852 6.379 -19.828 1 98.25 332 ALA A O 1
ATOM 2549 N N . GLN A 1 333 ? 8.102 4.344 -19.25 1 97.69 333 GLN A N 1
ATOM 2550 C CA . GLN A 1 333 ? 8.062 4.688 -17.828 1 97.69 333 GLN A CA 1
ATOM 2551 C C . GLN A 1 333 ? 9.469 4.961 -17.297 1 97.69 333 GLN A C 1
ATOM 2553 O O . GLN A 1 333 ? 9.664 5.863 -16.484 1 97.69 333 GLN A O 1
ATOM 2558 N N . ARG A 1 334 ? 10.43 4.18 -17.703 1 98.12 334 ARG A N 1
ATOM 2559 C CA . ARG A 1 334 ? 11.82 4.387 -17.312 1 98.12 334 ARG A CA 1
ATOM 2560 C C . ARG A 1 334 ? 12.32 5.75 -17.781 1 98.12 334 ARG A C 1
ATOM 2562 O O . ARG A 1 334 ? 13 6.461 -17.031 1 98.12 334 ARG A O 1
ATOM 2569 N N . ASP A 1 335 ? 11.953 6.145 -18.984 1 98.06 335 ASP A N 1
ATOM 2570 C CA . ASP A 1 335 ? 12.359 7.445 -19.516 1 98.06 335 ASP A CA 1
ATOM 2571 C C . ASP A 1 335 ? 11.719 8.586 -18.719 1 98.06 335 ASP A C 1
ATOM 2573 O O . ASP A 1 335 ? 12.367 9.602 -18.453 1 98.06 335 ASP A O 1
ATOM 2577 N N . ASP A 1 336 ? 10.453 8.398 -18.344 1 97.81 336 ASP A N 1
ATOM 2578 C CA . ASP A 1 336 ? 9.797 9.375 -17.484 1 97.81 336 ASP A CA 1
ATOM 2579 C C . ASP A 1 336 ? 10.5 9.484 -16.125 1 97.81 336 ASP A C 1
ATOM 2581 O O . ASP A 1 336 ? 10.719 10.586 -15.625 1 97.81 336 ASP A O 1
ATOM 2585 N N . MET A 1 337 ? 10.891 8.328 -15.602 1 97.81 337 MET A N 1
ATOM 2586 C CA . MET A 1 337 ? 11.609 8.305 -14.328 1 97.81 337 MET A CA 1
ATOM 2587 C C . MET A 1 337 ? 12.953 9.016 -14.445 1 97.81 337 MET A C 1
ATOM 2589 O O . MET A 1 337 ? 13.352 9.75 -13.539 1 97.81 337 MET A O 1
ATOM 2593 N N . ALA A 1 338 ? 13.586 8.797 -15.516 1 97.75 338 ALA A N 1
ATOM 2594 C CA . ALA A 1 338 ? 14.859 9.477 -15.758 1 97.75 338 ALA A CA 1
ATOM 2595 C C . ALA A 1 338 ? 14.688 10.992 -15.766 1 97.75 338 ALA A C 1
ATOM 2597 O O . ALA A 1 338 ? 15.492 11.719 -15.18 1 97.75 338 ALA A O 1
ATOM 2598 N N . SER A 1 339 ? 13.617 11.492 -16.375 1 97.44 339 SER A N 1
ATOM 2599 C CA . SER A 1 339 ? 13.312 12.922 -16.406 1 97.44 339 SER A CA 1
ATOM 2600 C C . SER A 1 339 ? 13.008 13.445 -15 1 97.44 339 SER A C 1
ATOM 2602 O O . SER A 1 339 ? 13.43 14.539 -14.633 1 97.44 339 SER A O 1
ATOM 2604 N N . MET A 1 340 ? 12.289 12.625 -14.297 1 97.56 340 MET A N 1
ATOM 2605 C CA . MET A 1 340 ? 11.961 13.008 -12.93 1 97.56 340 MET A CA 1
ATOM 2606 C C . MET A 1 340 ? 13.219 13.109 -12.078 1 97.56 340 MET A C 1
ATOM 2608 O O . MET A 1 340 ? 13.336 14.008 -11.242 1 97.56 340 MET A O 1
ATOM 2612 N N . ILE A 1 341 ? 14.156 12.18 -12.281 1 97.38 341 ILE A N 1
ATOM 2613 C CA . ILE A 1 341 ? 15.414 12.195 -11.531 1 97.38 341 ILE A CA 1
ATOM 2614 C C . ILE A 1 341 ? 16.219 13.438 -11.891 1 97.38 341 ILE A C 1
ATOM 2616 O O . ILE A 1 341 ? 16.781 14.102 -11.008 1 97.38 341 ILE A O 1
ATOM 2620 N N . GLY A 1 342 ? 16.234 13.82 -13.18 1 96.81 342 GLY A N 1
ATOM 2621 C CA . GLY A 1 342 ? 16.875 15.07 -13.578 1 96.81 342 GLY A CA 1
ATOM 2622 C C . GLY A 1 342 ? 16.297 16.281 -12.875 1 96.81 342 GLY A C 1
ATOM 2623 O O . GLY A 1 342 ? 17.031 17.141 -12.391 1 96.81 342 GLY A O 1
ATOM 2624 N N . LEU A 1 343 ? 14.977 16.359 -12.781 1 97.06 343 LEU A N 1
ATOM 2625 C CA . LEU A 1 343 ? 14.305 17.453 -12.086 1 97.06 343 LEU A CA 1
ATOM 2626 C C . LEU A 1 343 ? 14.641 17.438 -10.602 1 97.06 343 LEU A C 1
ATOM 2628 O O . LEU A 1 343 ? 14.867 18.5 -10.008 1 97.06 343 LEU A O 1
ATOM 2632 N N . GLU A 1 344 ? 14.656 16.25 -10.07 1 97.19 344 GLU A N 1
ATOM 2633 C CA . GLU A 1 344 ? 14.969 16.125 -8.656 1 97.19 344 GLU A CA 1
ATOM 2634 C C . GLU A 1 344 ? 16.359 16.656 -8.344 1 97.19 344 GLU A C 1
ATOM 2636 O O . GLU A 1 344 ? 16.562 17.359 -7.355 1 97.19 344 GLU A O 1
ATOM 2641 N N . VAL A 1 345 ? 17.344 16.344 -9.148 1 97.44 345 VAL A N 1
ATOM 2642 C CA . VAL A 1 345 ? 18.719 16.797 -8.969 1 97.44 345 VAL A CA 1
ATOM 2643 C C . VAL A 1 345 ? 18.781 18.312 -9.094 1 97.44 345 VAL A C 1
ATOM 2645 O O . VAL A 1 345 ? 19.359 19 -8.234 1 97.44 345 VAL A O 1
ATOM 2648 N N . ARG A 1 346 ? 18.141 18.891 -10.117 1 96.94 346 ARG A N 1
ATOM 2649 C CA . ARG A 1 346 ? 18.156 20.328 -10.328 1 96.94 346 ARG A CA 1
ATOM 2650 C C . ARG A 1 346 ? 17.484 21.062 -9.18 1 96.94 346 ARG A C 1
ATOM 2652 O O . ARG A 1 346 ? 17.984 22.078 -8.703 1 96.94 346 ARG A O 1
ATOM 2659 N N . ARG A 1 347 ? 16.344 20.547 -8.75 1 97.38 347 ARG A N 1
ATOM 2660 C CA . ARG A 1 347 ? 15.617 21.156 -7.633 1 97.38 347 ARG A CA 1
ATOM 2661 C C . ARG A 1 347 ? 16.469 21.156 -6.371 1 97.38 347 ARG A C 1
ATOM 2663 O O . ARG A 1 347 ? 16.578 22.172 -5.691 1 97.38 347 ARG A O 1
ATOM 2670 N N . ALA A 1 348 ? 17.078 20.016 -6.09 1 97.06 348 ALA A N 1
ATOM 2671 C CA . ALA A 1 348 ? 17.906 19.906 -4.895 1 97.06 348 ALA A CA 1
ATOM 2672 C C . ALA A 1 348 ? 19.109 20.859 -4.969 1 97.06 348 ALA A C 1
ATOM 2674 O O . ALA A 1 348 ? 19.453 21.516 -3.979 1 97.06 348 ALA A O 1
ATOM 2675 N N . TRP A 1 349 ? 19.688 21 -6.133 1 96.62 349 TRP A N 1
ATOM 2676 C CA . TRP A 1 349 ? 20.812 21.906 -6.352 1 96.62 349 TRP A CA 1
ATOM 2677 C C . TRP A 1 349 ? 20.406 23.359 -6.141 1 96.62 349 TRP A C 1
ATOM 2679 O O . TRP A 1 349 ? 21.078 24.109 -5.441 1 96.62 349 TRP A O 1
ATOM 2689 N N . LEU A 1 350 ? 19.25 23.75 -6.695 1 97 350 LEU A N 1
ATOM 2690 C CA . LEU A 1 350 ? 18.719 25.109 -6.551 1 97 350 LEU A CA 1
ATOM 2691 C C . LEU A 1 350 ? 18.359 25.391 -5.098 1 97 350 LEU A C 1
ATOM 2693 O O . LEU A 1 350 ? 18.578 26.5 -4.605 1 97 350 LEU A O 1
ATOM 2697 N N . ASP A 1 351 ? 17.812 24.391 -4.469 1 96.88 351 ASP A N 1
ATOM 2698 C CA . ASP A 1 351 ? 17.438 24.562 -3.07 1 96.88 351 ASP A CA 1
ATOM 2699 C C . ASP A 1 351 ? 18.656 24.844 -2.199 1 96.88 351 ASP A C 1
ATOM 2701 O O . ASP A 1 351 ? 18.578 25.609 -1.243 1 96.88 351 ASP A O 1
ATOM 2705 N N . ILE A 1 352 ? 19.797 24.203 -2.486 1 96.44 352 ILE A N 1
ATOM 2706 C CA . ILE A 1 352 ? 21.016 24.438 -1.735 1 96.44 352 ILE A CA 1
ATOM 2707 C C . ILE A 1 352 ? 21.453 25.891 -1.911 1 96.44 352 ILE A C 1
ATOM 2709 O O . ILE A 1 352 ? 21.766 26.578 -0.933 1 96.44 352 ILE A O 1
ATOM 2713 N N . GLN A 1 353 ? 21.391 26.469 -3.105 1 95.12 353 GLN A N 1
ATOM 2714 C CA . GLN A 1 353 ? 21.766 27.844 -3.375 1 95.12 353 GLN A CA 1
ATOM 2715 C C . GLN A 1 353 ? 20.828 28.812 -2.66 1 95.12 353 GLN A C 1
ATOM 2717 O O . GLN A 1 353 ? 21.281 29.781 -2.047 1 95.12 353 GLN A O 1
ATOM 2722 N N . GLU A 1 354 ? 19.594 28.453 -2.773 1 96.62 354 GLU A N 1
ATOM 2723 C CA . GLU A 1 354 ? 18.594 29.312 -2.164 1 96.62 354 GLU A CA 1
ATOM 2724 C C . GLU A 1 354 ? 18.734 29.344 -0.646 1 96.62 354 GLU A C 1
ATOM 2726 O O . GLU A 1 354 ? 18.688 30.422 -0.038 1 96.62 354 GLU A O 1
ATOM 2731 N N . THR A 1 355 ? 18.859 28.219 -0.05 1 96 355 THR A N 1
ATOM 2732 C CA . THR A 1 355 ? 18.922 28.156 1.405 1 96 355 THR A CA 1
ATOM 2733 C C . THR A 1 355 ? 20.219 28.766 1.927 1 96 355 THR A C 1
ATOM 2735 O O . THR A 1 355 ? 20.25 29.344 3.012 1 96 355 THR A O 1
ATOM 2738 N N . GLU A 1 356 ? 21.328 28.641 1.198 1 94.06 356 GLU A N 1
ATOM 2739 C CA . GLU A 1 356 ? 22.578 29.281 1.592 1 94.06 356 GLU A CA 1
ATOM 2740 C C . GLU A 1 356 ? 22.438 30.812 1.612 1 94.06 356 GLU A C 1
ATOM 2742 O O . GLU A 1 356 ? 22.906 31.469 2.543 1 94.06 356 GLU A O 1
ATOM 2747 N N . LYS A 1 357 ? 21.766 31.344 0.665 1 95.75 357 LYS A N 1
ATOM 2748 C CA . LYS A 1 357 ? 21.5 32.781 0.637 1 95.75 357 LYS A CA 1
ATOM 2749 C C . LYS A 1 357 ? 20.578 33.188 1.783 1 95.75 357 LYS A C 1
ATOM 2751 O O . LYS A 1 357 ? 20.781 34.25 2.395 1 95.75 357 LYS A O 1
ATOM 2756 N N . ARG A 1 358 ? 19.609 32.344 2.064 1 95.88 358 ARG A N 1
ATOM 2757 C CA . ARG A 1 358 ? 18.672 32.625 3.15 1 95.88 358 ARG A CA 1
ATOM 2758 C C . ARG A 1 358 ? 19.391 32.656 4.496 1 95.88 358 ARG A C 1
ATOM 2760 O O . ARG A 1 358 ? 19.078 33.469 5.359 1 95.88 358 ARG A O 1
ATOM 2767 N N . ILE A 1 359 ? 20.312 31.75 4.691 1 95.31 359 ILE A N 1
ATOM 2768 C CA . ILE A 1 359 ? 21.078 31.719 5.938 1 95.31 359 ILE A CA 1
ATOM 2769 C C . ILE A 1 359 ? 21.844 33.031 6.109 1 95.31 359 ILE A C 1
ATOM 2771 O O . ILE A 1 359 ? 21.812 33.625 7.184 1 95.31 359 ILE A O 1
ATOM 2775 N N . GLU A 1 360 ? 22.453 33.531 5.051 1 94 360 GLU A N 1
ATOM 2776 C CA . GLU A 1 360 ? 23.219 34.781 5.094 1 94 360 GLU A CA 1
ATOM 2777 C C . GLU A 1 360 ? 22.328 35.969 5.449 1 94 360 GLU A C 1
ATOM 2779 O O . GLU A 1 360 ? 22.656 36.75 6.352 1 94 360 GLU A O 1
ATOM 2784 N N . VAL A 1 361 ? 21.188 36 4.824 1 94 361 VAL A N 1
ATOM 2785 C CA . VAL A 1 361 ? 20.281 37.125 5.023 1 94 361 VAL A CA 1
ATOM 2786 C C . VAL A 1 361 ? 19.672 37.062 6.43 1 94 361 VAL A C 1
ATOM 2788 O O . VAL A 1 361 ? 19.594 38.062 7.117 1 94 361 VAL A O 1
ATOM 2791 N N . SER A 1 362 ? 19.281 35.875 6.844 1 93.81 362 SER A N 1
ATOM 2792 C CA . SER A 1 362 ? 18.625 35.75 8.141 1 93.81 362 SER A CA 1
ATOM 2793 C C . SER A 1 362 ? 19.625 35.938 9.281 1 93.81 362 SER A C 1
ATOM 2795 O O . SER A 1 362 ? 19.25 36.469 10.344 1 93.81 362 SER A O 1
ATOM 2797 N N . GLN A 1 363 ? 20.828 35.562 9.07 1 92.38 363 GLN A N 1
ATOM 2798 C CA . GLN A 1 363 ? 21.859 35.781 10.086 1 92.38 363 GLN A CA 1
ATOM 2799 C C . GLN A 1 363 ? 22.062 37.281 10.344 1 92.38 363 GLN A C 1
ATOM 2801 O O . GLN A 1 363 ? 22.188 37.719 11.492 1 92.38 363 GLN A O 1
ATOM 2806 N N . GLN A 1 364 ? 22.016 38.062 9.328 1 92.44 364 GLN A N 1
ATOM 2807 C CA . GLN A 1 364 ? 22.141 39.5 9.453 1 92.44 364 GLN A CA 1
ATOM 2808 C C . GLN A 1 364 ? 20.922 40.125 10.133 1 92.44 364 GLN A C 1
ATOM 2810 O O . GLN A 1 364 ? 21.047 41.062 10.922 1 92.44 364 GLN A O 1
ATOM 2815 N N . ALA A 1 365 ? 19.797 39.5 9.898 1 94.5 365 ALA A N 1
ATOM 2816 C CA . ALA A 1 365 ? 18.547 40 10.438 1 94.5 365 ALA A CA 1
ATOM 2817 C C . ALA A 1 365 ? 18.469 39.781 11.945 1 94.5 365 ALA A C 1
ATOM 2819 O O . ALA A 1 365 ? 17.812 40.562 12.648 1 94.5 365 ALA A O 1
ATOM 2820 N N . ILE A 1 366 ? 19.156 38.812 12.469 1 93.62 366 ILE A N 1
ATOM 2821 C CA . ILE A 1 366 ? 19.109 38.5 13.891 1 93.62 366 ILE A CA 1
ATOM 2822 C C . ILE A 1 366 ? 19.688 39.656 14.688 1 93.62 366 ILE A C 1
ATOM 2824 O O . ILE A 1 366 ? 19.078 40.156 15.641 1 93.62 366 ILE A O 1
ATOM 2828 N N . ALA A 1 367 ? 20.844 40.156 14.281 1 91.25 367 ALA A N 1
ATOM 2829 C CA . ALA A 1 367 ? 21.5 41.281 14.984 1 91.25 367 ALA A CA 1
ATOM 2830 C C . ALA A 1 367 ? 20.625 42.531 14.969 1 91.25 367 ALA A C 1
ATOM 2832 O O . ALA A 1 367 ? 20.5 43.219 15.977 1 91.25 367 ALA A O 1
ATOM 2833 N N . GLN A 1 368 ? 19.984 42.719 13.898 1 94.06 368 GLN A N 1
ATOM 2834 C CA . GLN A 1 368 ? 19.125 43.875 13.75 1 94.06 368 GLN A CA 1
ATOM 2835 C C . GLN A 1 368 ? 17.875 43.75 14.633 1 94.06 368 GLN A C 1
ATOM 2837 O O . GLN A 1 368 ? 17.453 44.719 15.266 1 94.06 368 GLN A O 1
ATOM 2842 N N . ALA A 1 369 ? 17.297 42.531 14.703 1 94.31 369 ALA A N 1
ATOM 2843 C CA . ALA A 1 369 ? 16.078 42.281 15.492 1 94.31 369 ALA A CA 1
ATOM 2844 C C . ALA A 1 369 ? 16.375 42.406 16.984 1 94.31 369 ALA A C 1
ATOM 2846 O O . ALA A 1 369 ? 15.578 42.969 17.734 1 94.31 369 ALA A O 1
ATOM 2847 N N . ASP A 1 370 ? 17.531 41.938 17.359 1 92.94 370 ASP A N 1
ATOM 2848 C CA . ASP A 1 370 ? 17.922 42.031 18.766 1 92.94 370 ASP A CA 1
ATOM 2849 C C . ASP A 1 370 ? 18.141 43.469 19.172 1 92.94 370 ASP A C 1
ATOM 2851 O O . ASP A 1 370 ? 17.703 43.906 20.234 1 92.94 370 ASP A O 1
ATOM 2855 N N . GLU A 1 371 ? 18.766 44.25 18.297 1 94.12 371 GLU A N 1
ATOM 2856 C CA . GLU A 1 371 ? 19 45.656 18.562 1 94.12 371 GLU A CA 1
ATOM 2857 C C . GLU A 1 371 ? 17.703 46.469 18.547 1 94.12 371 GLU A C 1
ATOM 2859 O O . GLU A 1 371 ? 17.5 47.344 19.375 1 94.12 371 GLU A O 1
ATOM 2864 N N . ASN A 1 372 ? 16.875 46.125 17.656 1 95 372 ASN A N 1
ATOM 2865 C CA . ASN A 1 372 ? 15.562 46.75 17.578 1 95 372 ASN A CA 1
ATOM 2866 C C . ASN A 1 372 ? 14.789 46.594 18.875 1 95 372 ASN A C 1
ATOM 2868 O O . ASN A 1 372 ? 14.188 47.531 19.375 1 95 372 ASN A O 1
ATOM 2872 N N . LEU A 1 373 ? 14.773 45.375 19.406 1 93.75 373 LEU A N 1
ATOM 2873 C CA . LEU A 1 373 ? 14.086 45.125 20.672 1 93.75 373 LEU A CA 1
ATOM 2874 C C . LEU A 1 373 ? 14.742 45.875 21.812 1 93.75 373 LEU A C 1
ATOM 2876 O O . LEU A 1 373 ? 14.055 46.469 22.641 1 93.75 373 LEU A O 1
ATOM 2880 N N . ARG A 1 374 ? 16.062 45.938 21.844 1 93.38 374 ARG A N 1
ATOM 2881 C CA . ARG A 1 374 ? 16.797 46.656 22.875 1 93.38 374 ARG A CA 1
ATOM 2882 C C . ARG A 1 374 ? 16.438 48.125 22.875 1 93.38 374 ARG A C 1
ATOM 2884 O O . ARG A 1 374 ? 16.141 48.719 23.922 1 93.38 374 ARG A O 1
ATOM 2891 N N . VAL A 1 375 ? 16.391 48.75 21.688 1 95.06 375 VAL A N 1
ATOM 2892 C CA . VAL A 1 375 ? 16.125 50.156 21.516 1 95.06 375 VAL A CA 1
ATOM 2893 C C . VAL A 1 375 ? 14.688 50.469 21.938 1 95.06 375 VAL A C 1
ATOM 2895 O O . VAL A 1 375 ? 14.438 51.438 22.672 1 95.06 375 VAL A O 1
ATOM 2898 N N . ASN A 1 376 ? 13.797 49.625 21.531 1 93.12 376 ASN A N 1
ATOM 2899 C CA . ASN A 1 376 ? 12.391 49.875 21.859 1 93.12 376 ASN A CA 1
ATOM 2900 C C . ASN A 1 376 ? 12.117 49.719 23.344 1 93.12 376 ASN A C 1
ATOM 2902 O O . ASN A 1 376 ? 11.297 50.438 23.906 1 93.12 376 ASN A O 1
ATOM 2906 N N . ARG A 1 377 ? 12.781 48.812 23.984 1 90.69 377 ARG A N 1
ATOM 2907 C CA . ARG A 1 377 ? 12.617 48.594 25.422 1 90.69 377 ARG A CA 1
ATOM 2908 C C . ARG A 1 377 ? 13.148 49.812 26.188 1 90.69 377 ARG A C 1
ATOM 2910 O O . ARG A 1 377 ? 12.523 50.25 27.156 1 90.69 377 ARG A O 1
ATOM 2917 N N . GLU A 1 378 ? 14.266 50.375 25.719 1 90.62 378 GLU A N 1
ATOM 2918 C CA . GLU A 1 378 ? 14.852 51.531 26.359 1 90.62 378 GLU A CA 1
ATOM 2919 C C . GLU A 1 378 ? 13.961 52.75 26.172 1 90.62 378 GLU A C 1
ATOM 2921 O O . GLU A 1 378 ? 13.758 53.531 27.109 1 90.62 378 GLU A O 1
ATOM 2926 N N . ARG A 1 379 ? 13.461 52.875 25.031 1 92.19 379 ARG A N 1
ATOM 2927 C CA . ARG A 1 379 ? 12.586 54.031 24.734 1 92.19 379 ARG A CA 1
ATOM 2928 C C . ARG A 1 379 ? 11.297 53.938 25.547 1 92.19 379 ARG A C 1
ATOM 2930 O O . ARG A 1 379 ? 10.781 54.938 26.016 1 92.19 379 ARG A O 1
ATOM 2937 N N . TYR A 1 380 ? 10.828 52.719 25.688 1 89.31 380 TYR A N 1
ATOM 2938 C CA . TYR A 1 380 ? 9.602 52.531 26.453 1 89.31 380 TYR A CA 1
ATOM 2939 C C . TYR A 1 380 ? 9.82 52.875 27.922 1 89.31 380 TYR A C 1
ATOM 2941 O O . TYR A 1 380 ? 8.977 53.531 28.547 1 89.31 380 TYR A O 1
ATOM 2949 N N . ARG A 1 381 ? 10.969 52.594 28.406 1 85.19 381 ARG A N 1
ATOM 2950 C CA . ARG A 1 381 ? 11.312 52.875 29.797 1 85.19 381 ARG A CA 1
ATOM 2951 C C . ARG A 1 381 ? 11.414 54.375 30.031 1 85.19 381 ARG A C 1
ATOM 2953 O O . ARG A 1 381 ? 11.117 54.875 31.109 1 85.19 381 ARG A O 1
ATOM 2960 N N . GLN A 1 382 ? 11.734 55.094 28.922 1 86.38 382 GLN A N 1
ATOM 2961 C CA . GLN A 1 382 ? 11.875 56.531 29 1 86.38 382 GLN A CA 1
ATOM 2962 C C . GLN A 1 382 ? 10.578 57.25 28.609 1 86.38 382 GLN A C 1
ATOM 2964 O O . GLN A 1 382 ? 10.516 58.469 28.562 1 86.38 382 GLN A O 1
ATOM 2969 N N . GLY A 1 383 ? 9.625 56.438 28.266 1 83.5 383 GLY A N 1
ATOM 2970 C CA . GLY A 1 383 ? 8.336 56.969 27.906 1 83.5 383 GLY A CA 1
ATOM 2971 C C . GLY A 1 383 ? 8.273 57.469 26.469 1 83.5 383 GLY A C 1
ATOM 2972 O O . GLY A 1 383 ? 7.379 58.25 26.109 1 83.5 383 GLY A O 1
ATOM 2973 N N . LEU A 1 384 ? 9.172 56.969 25.672 1 85.75 384 LEU A N 1
ATOM 2974 C CA . LEU A 1 384 ? 9.297 57.5 24.312 1 85.75 384 LEU A CA 1
ATOM 2975 C C . LEU A 1 384 ? 8.758 56.469 23.297 1 85.75 384 LEU A C 1
ATOM 2977 O O . LEU A 1 384 ? 8.828 56.688 22.094 1 85.75 384 LEU A O 1
ATOM 2981 N N . SER A 1 385 ? 8.273 55.344 23.797 1 84.38 385 SER A N 1
ATOM 2982 C CA . SER A 1 385 ? 7.688 54.312 22.922 1 84.38 385 SER A CA 1
ATOM 2983 C C . SER A 1 385 ? 6.457 53.688 23.578 1 84.38 385 SER A C 1
ATOM 2985 O O . SER A 1 385 ? 6.133 54 24.719 1 84.38 385 SER A O 1
ATOM 2987 N N . THR A 1 386 ? 5.793 53.031 22.766 1 84.44 386 THR A N 1
ATOM 2988 C CA . THR A 1 386 ? 4.574 52.375 23.266 1 84.44 386 THR A CA 1
ATOM 2989 C C . THR A 1 386 ? 4.801 50.906 23.5 1 84.44 386 THR A C 1
ATOM 2991 O O . THR A 1 386 ? 5.758 50.312 22.969 1 84.44 386 THR A O 1
ATOM 2994 N N . GLN A 1 387 ? 3.938 50.406 24.328 1 83.06 387 GLN A N 1
ATOM 2995 C CA . GLN A 1 387 ? 3.973 48.969 24.578 1 83.06 387 GLN A CA 1
ATOM 2996 C C . GLN A 1 387 ? 3.77 48.156 23.297 1 83.06 387 GLN A C 1
ATOM 2998 O O . GLN A 1 387 ? 4.355 47.094 23.109 1 83.06 387 GLN A O 1
ATOM 3003 N N . THR A 1 388 ? 3.064 48.75 22.438 1 80.69 388 THR A N 1
ATOM 3004 C CA . THR A 1 388 ? 2.805 48.125 21.141 1 80.69 388 THR A CA 1
ATOM 3005 C C . THR A 1 388 ? 4.094 48 20.344 1 80.69 388 THR A C 1
ATOM 3007 O O . THR A 1 388 ? 4.324 46.969 19.688 1 80.69 388 THR A O 1
ATOM 3010 N N . GLU A 1 389 ? 4.906 49 20.469 1 86.19 389 GLU A N 1
ATOM 3011 C CA . GLU A 1 389 ? 6.172 48.969 19.734 1 86.19 389 GLU A CA 1
ATOM 3012 C C . GLU A 1 389 ? 7.121 47.938 20.312 1 86.19 389 GLU A C 1
ATOM 3014 O O . GLU A 1 389 ? 7.836 47.25 19.578 1 86.19 389 GLU A O 1
ATOM 3019 N N . VAL A 1 390 ? 7.117 47.781 21.594 1 87.94 390 VAL A N 1
ATOM 3020 C CA . VAL A 1 390 ? 7.949 46.781 22.25 1 87.94 390 VAL A CA 1
ATOM 3021 C C . VAL A 1 390 ? 7.484 45.375 21.859 1 87.94 390 VAL A C 1
ATOM 3023 O O . VAL A 1 390 ? 8.297 44.531 21.516 1 87.94 390 VAL A O 1
ATOM 3026 N N . LEU A 1 391 ? 6.215 45.188 21.859 1 86.12 391 LEU A N 1
ATOM 3027 C CA . LEU A 1 391 ? 5.66 43.875 21.516 1 86.12 391 LEU A CA 1
ATOM 3028 C C . LEU A 1 391 ? 5.914 43.531 20.062 1 86.12 391 LEU A C 1
ATOM 3030 O O . LEU A 1 391 ? 6.18 42.375 19.719 1 86.12 391 LEU A O 1
ATOM 3034 N N . LYS A 1 392 ? 5.824 44.438 19.219 1 86.75 392 LYS A N 1
ATOM 3035 C CA . LYS A 1 392 ? 6.125 44.219 17.797 1 86.75 392 LYS A CA 1
ATOM 3036 C C . LYS A 1 392 ? 7.59 43.844 17.609 1 86.75 392 LYS A C 1
ATOM 3038 O O . LYS A 1 392 ? 7.906 43 16.781 1 86.75 392 LYS A O 1
ATOM 3043 N N . ALA A 1 393 ? 8.422 44.562 18.328 1 91.5 393 ALA A N 1
ATOM 3044 C CA . ALA A 1 393 ? 9.844 44.25 18.266 1 91.5 393 ALA A CA 1
ATOM 3045 C C . ALA A 1 393 ? 10.117 42.812 18.734 1 91.5 393 ALA A C 1
ATOM 3047 O O . ALA A 1 393 ? 10.969 42.125 18.188 1 91.5 393 ALA A O 1
ATOM 3048 N N . GLU A 1 394 ? 9.422 42.406 19.719 1 90.56 394 GLU A N 1
ATOM 3049 C CA . GLU A 1 394 ? 9.547 41.062 20.234 1 90.56 394 GLU A CA 1
ATOM 3050 C C . GLU A 1 394 ? 9.078 40.031 19.188 1 90.56 394 GLU A C 1
ATOM 3052 O O . GLU A 1 394 ? 9.703 38.969 19.031 1 90.56 394 GLU A O 1
ATOM 3057 N N . GLU A 1 395 ? 8.047 40.25 18.609 1 88.81 395 GLU A N 1
ATOM 3058 C CA . GLU A 1 395 ? 7.535 39.375 17.547 1 88.81 395 GLU A CA 1
ATOM 3059 C C . GLU A 1 395 ? 8.531 39.25 16.406 1 88.81 395 GLU A C 1
ATOM 3061 O O . GLU A 1 395 ? 8.742 38.188 15.875 1 88.81 395 GLU A O 1
ATOM 3066 N N . LEU A 1 396 ? 9.023 40.406 16.094 1 91 396 LEU A N 1
ATOM 3067 C CA . LEU A 1 396 ? 10.008 40.406 15.016 1 91 396 LEU A CA 1
ATOM 3068 C C . LEU A 1 396 ? 11.227 39.562 15.398 1 91 396 LEU A C 1
ATOM 3070 O O . LEU A 1 396 ? 11.781 38.875 14.562 1 91 396 LEU A O 1
ATOM 3074 N N . ARG A 1 397 ? 11.672 39.656 16.609 1 92.56 397 ARG A N 1
ATOM 3075 C CA . ARG A 1 397 ? 12.836 38.938 17.078 1 92.56 397 ARG A CA 1
ATOM 3076 C C . ARG A 1 397 ? 12.602 37.438 16.984 1 92.56 397 ARG A C 1
ATOM 3078 O O . ARG A 1 397 ? 13.414 36.688 16.422 1 92.56 397 ARG A O 1
ATOM 3085 N N . ILE A 1 398 ? 11.5 36.938 17.469 1 93.25 398 ILE A N 1
ATOM 3086 C CA . ILE A 1 398 ? 11.234 35.5 17.484 1 93.25 398 ILE A CA 1
ATOM 3087 C C . ILE A 1 398 ? 11.094 35 16.047 1 93.25 398 ILE A C 1
ATOM 3089 O O . ILE A 1 398 ? 11.562 33.906 15.719 1 93.25 398 ILE A O 1
ATOM 3093 N N . THR A 1 399 ? 10.422 35.75 15.25 1 94.06 399 THR A N 1
ATOM 3094 C CA . THR A 1 399 ? 10.25 35.375 13.844 1 94.06 399 THR A CA 1
ATOM 3095 C C . THR A 1 399 ? 11.602 35.25 13.148 1 94.06 399 THR A C 1
ATOM 3097 O O . THR A 1 399 ? 11.836 34.312 12.383 1 94.06 399 THR A O 1
ATOM 3100 N N . THR A 1 400 ? 12.438 36.25 13.445 1 93.81 400 THR A N 1
ATOM 3101 C CA . THR A 1 400 ? 13.758 36.281 12.812 1 93.81 400 THR A CA 1
ATOM 3102 C C . THR A 1 400 ? 14.594 35.062 13.25 1 93.81 400 THR A C 1
ATOM 3104 O O . THR A 1 400 ? 15.25 34.438 12.422 1 93.81 400 THR A O 1
ATOM 3107 N N . HIS A 1 401 ? 14.57 34.75 14.516 1 93.56 401 HIS A N 1
ATOM 3108 C CA . HIS A 1 401 ? 15.289 33.594 15.016 1 93.56 401 HIS A CA 1
ATOM 3109 C C . HIS A 1 401 ? 14.742 32.312 14.398 1 93.56 401 HIS A C 1
ATOM 3111 O O . HIS A 1 401 ? 15.516 31.422 14 1 93.56 401 HIS A O 1
ATOM 3117 N N . ASN A 1 402 ? 13.461 32.156 14.312 1 94.19 402 ASN A N 1
ATOM 3118 C CA . ASN A 1 402 ? 12.844 31 13.695 1 94.19 402 ASN A CA 1
ATOM 3119 C C . ASN A 1 402 ? 13.219 30.875 12.219 1 94.19 402 ASN A C 1
ATOM 3121 O O . ASN A 1 402 ? 13.477 29.781 11.719 1 94.19 402 ASN A O 1
ATOM 3125 N N . ASN A 1 403 ? 13.188 32.031 11.578 1 93.44 403 ASN A N 1
ATOM 3126 C CA . ASN A 1 403 ? 13.57 32.031 10.172 1 93.44 403 ASN A CA 1
ATOM 3127 C C . ASN A 1 403 ? 14.992 31.547 9.969 1 93.44 403 ASN A C 1
ATOM 3129 O O . ASN A 1 403 ? 15.266 30.766 9.047 1 93.44 403 ASN A O 1
ATOM 3133 N N . PHE A 1 404 ? 15.906 31.953 10.805 1 94.38 404 PHE A N 1
ATOM 3134 C CA . PHE A 1 404 ? 17.297 31.531 10.727 1 94.38 404 PHE A CA 1
ATOM 3135 C C . PHE A 1 404 ? 17.422 30.031 10.969 1 94.38 404 PHE A C 1
ATOM 3137 O O . PHE A 1 404 ? 18.078 29.328 10.195 1 94.38 404 PHE A O 1
ATOM 3144 N N . ASN A 1 405 ? 16.797 29.562 11.969 1 94.75 405 ASN A N 1
ATOM 3145 C CA . ASN A 1 405 ? 16.828 28.125 12.266 1 94.75 405 ASN A CA 1
ATOM 3146 C C . ASN A 1 405 ? 16.25 27.312 11.125 1 94.75 405 ASN A C 1
ATOM 3148 O O . ASN A 1 405 ? 16.828 26.281 10.742 1 94.75 405 ASN A O 1
ATOM 3152 N N . ASN A 1 406 ? 15.109 27.719 10.562 1 95.44 406 ASN A N 1
ATOM 3153 C CA . ASN A 1 406 ? 14.492 27.031 9.438 1 95.44 406 ASN A CA 1
ATOM 3154 C C . ASN A 1 406 ? 15.414 27.016 8.227 1 95.44 406 ASN A C 1
ATOM 3156 O O . ASN A 1 406 ? 15.516 26 7.535 1 95.44 406 ASN A O 1
ATOM 3160 N N . ALA A 1 407 ? 16.047 28.125 8.016 1 95.12 407 ALA A N 1
ATOM 3161 C CA . ALA A 1 407 ? 16.969 28.203 6.887 1 95.12 407 ALA A CA 1
ATOM 3162 C C . ALA A 1 407 ? 18.125 27.219 7.059 1 95.12 407 ALA A C 1
ATOM 3164 O O . ALA A 1 407 ? 18.531 26.547 6.109 1 95.12 407 ALA A O 1
ATOM 3165 N N . ARG A 1 408 ? 18.703 27.172 8.234 1 95.56 408 ARG A N 1
ATOM 3166 C CA . ARG A 1 408 ? 19.812 26.281 8.531 1 95.56 408 ARG A CA 1
ATOM 3167 C C . ARG A 1 408 ? 19.438 24.828 8.297 1 95.56 408 ARG A C 1
ATOM 3169 O O . ARG A 1 408 ? 20.172 24.094 7.629 1 95.56 408 ARG A O 1
ATOM 3176 N N . TYR A 1 409 ? 18.328 24.375 8.812 1 97.12 409 TYR A N 1
ATOM 3177 C CA . TYR A 1 409 ? 17.938 22.984 8.703 1 97.12 409 TYR A CA 1
ATOM 3178 C C . TYR A 1 409 ? 17.422 22.672 7.297 1 97.12 409 TYR A C 1
ATOM 3180 O O . TYR A 1 409 ? 17.594 21.547 6.805 1 97.12 409 TYR A O 1
ATOM 3188 N N . ASP A 1 410 ? 16.797 23.688 6.621 1 96.81 410 ASP A N 1
ATOM 3189 C CA . ASP A 1 410 ? 16.438 23.5 5.219 1 96.81 410 ASP A CA 1
ATOM 3190 C C . ASP A 1 410 ? 17.688 23.281 4.359 1 96.81 410 ASP A C 1
ATOM 3192 O O . ASP A 1 410 ? 17.656 22.5 3.402 1 96.81 410 ASP A O 1
ATOM 3196 N N . ALA A 1 411 ? 18.719 24.031 4.707 1 96.25 411 ALA A N 1
ATOM 3197 C CA . ALA A 1 411 ? 19.984 23.859 3.975 1 96.25 411 ALA A CA 1
ATOM 3198 C C . ALA A 1 411 ? 20.547 22.469 4.168 1 96.25 411 ALA A C 1
ATOM 3200 O O . ALA A 1 411 ? 21 21.828 3.207 1 96.25 411 ALA A O 1
ATOM 3201 N N . ALA A 1 412 ? 20.516 22.031 5.371 1 96.81 412 ALA A N 1
ATOM 3202 C CA . ALA A 1 412 ? 20.984 20.672 5.652 1 96.81 412 ALA A CA 1
ATOM 3203 C C . ALA A 1 412 ? 20.156 19.641 4.887 1 96.81 412 ALA A C 1
ATOM 3205 O O . ALA A 1 412 ? 20.703 18.703 4.289 1 96.81 412 ALA A O 1
ATOM 3206 N N . LEU A 1 413 ? 18.875 19.766 4.855 1 97.56 413 LEU A N 1
ATOM 3207 C CA . LEU A 1 413 ? 17.984 18.859 4.152 1 97.56 413 LEU A CA 1
ATOM 3208 C C . LEU A 1 413 ? 18.219 18.906 2.648 1 97.56 413 LEU A C 1
ATOM 3210 O O . LEU A 1 413 ? 18.172 17.875 1.973 1 97.56 413 LEU A O 1
ATOM 3214 N N . ALA A 1 414 ? 18.406 20.109 2.193 1 96.88 414 ALA A N 1
ATOM 3215 C CA . ALA A 1 414 ? 18.672 20.281 0.765 1 96.88 414 ALA A CA 1
ATOM 3216 C C . ALA A 1 414 ? 19.906 19.484 0.338 1 96.88 414 ALA A C 1
ATOM 3218 O O . ALA A 1 414 ? 19.906 18.828 -0.706 1 96.88 414 ALA A O 1
ATOM 3219 N N . LYS A 1 415 ? 20.938 19.594 1.139 1 97 415 LYS A N 1
ATOM 3220 C CA . LYS A 1 415 ? 22.156 18.844 0.848 1 97 415 LYS A CA 1
ATOM 3221 C C . LYS A 1 415 ? 21.906 17.344 0.875 1 97 415 LYS A C 1
ATOM 3223 O O . LYS A 1 415 ? 22.391 16.609 0.017 1 97 415 LYS A O 1
ATOM 3228 N N . LEU A 1 416 ? 21.172 16.859 1.812 1 97.56 416 LEU A N 1
ATOM 3229 C CA . LEU A 1 416 ? 20.844 15.445 1.935 1 97.56 416 LEU A CA 1
ATOM 3230 C C . LEU A 1 416 ? 19.969 14.992 0.779 1 97.56 416 LEU A C 1
ATOM 3232 O O . LEU A 1 416 ? 20.109 13.883 0.276 1 97.56 416 LEU A O 1
ATOM 3236 N N . ASN A 1 417 ? 19 15.867 0.348 1 97.44 417 ASN A N 1
ATOM 3237 C CA . ASN A 1 417 ? 18.156 15.586 -0.81 1 97.44 417 ASN A CA 1
ATOM 3238 C C . ASN A 1 417 ? 18.984 15.422 -2.08 1 97.44 417 ASN A C 1
ATOM 3240 O O . ASN A 1 417 ? 18.688 14.578 -2.922 1 97.44 417 ASN A O 1
ATOM 3244 N N . LEU A 1 418 ? 20 16.25 -2.205 1 97.19 418 LEU A N 1
ATOM 3245 C CA . LEU A 1 418 ? 20.859 16.109 -3.371 1 97.19 418 LEU A CA 1
ATOM 3246 C C . LEU A 1 418 ? 21.609 14.781 -3.344 1 97.19 418 LEU A C 1
ATOM 3248 O O . LEU A 1 418 ? 21.719 14.102 -4.367 1 97.19 418 LEU A O 1
ATOM 3252 N N . ARG A 1 419 ? 22.094 14.438 -2.201 1 96.62 419 ARG A N 1
ATOM 3253 C CA . ARG A 1 419 ? 22.797 13.156 -2.076 1 96.62 419 ARG A CA 1
ATOM 3254 C C . ARG A 1 419 ? 21.859 12 -2.42 1 96.62 419 ARG A C 1
ATOM 3256 O O . ARG A 1 419 ? 22.266 11.047 -3.092 1 96.62 419 ARG A O 1
ATOM 3263 N N . ARG A 1 420 ? 20.578 12.078 -1.973 1 96.75 420 ARG A N 1
ATOM 3264 C CA . ARG A 1 420 ? 19.594 11.062 -2.322 1 96.75 420 ARG A CA 1
ATOM 3265 C C . ARG A 1 420 ? 19.328 11.055 -3.824 1 96.75 420 ARG A C 1
ATOM 3267 O O . ARG A 1 420 ? 19.234 9.992 -4.434 1 96.75 420 ARG A O 1
ATOM 3274 N N . ALA A 1 421 ? 19.188 12.227 -4.363 1 96.69 421 ALA A N 1
ATOM 3275 C CA . ALA A 1 421 ? 18.922 12.352 -5.789 1 96.69 421 ALA A CA 1
ATOM 3276 C C . ALA A 1 421 ? 20.047 11.75 -6.621 1 96.69 421 ALA A C 1
ATOM 3278 O O . ALA A 1 421 ? 19.812 11.242 -7.719 1 96.69 421 ALA A O 1
ATOM 3279 N N . LEU A 1 422 ? 21.281 11.781 -6.086 1 95.81 422 LEU A N 1
ATOM 3280 C CA . LEU A 1 422 ? 22.438 11.227 -6.773 1 95.81 422 LEU A CA 1
ATOM 3281 C C . LEU A 1 422 ? 22.594 9.742 -6.469 1 95.81 422 LEU A C 1
ATOM 3283 O O . LEU A 1 422 ? 23.438 9.062 -7.062 1 95.81 422 LEU A O 1
ATOM 3287 N N . GLY A 1 423 ? 21.828 9.266 -5.586 1 94.25 423 GLY A N 1
ATOM 3288 C CA . GLY A 1 423 ? 21.891 7.852 -5.242 1 94.25 423 GLY A CA 1
ATOM 3289 C C . GLY A 1 423 ? 23.031 7.508 -4.305 1 94.25 423 GLY A C 1
ATOM 3290 O O . GLY A 1 423 ? 23.469 6.355 -4.246 1 94.25 423 GLY A O 1
ATOM 3291 N N . ILE A 1 424 ? 23.594 8.484 -3.488 1 91.12 424 ILE A N 1
ATOM 3292 C CA . ILE A 1 424 ? 24.797 8.211 -2.709 1 91.12 424 ILE A CA 1
ATOM 3293 C C . ILE A 1 424 ? 24.531 8.508 -1.233 1 91.12 424 ILE A C 1
ATOM 3295 O O . ILE A 1 424 ? 25.469 8.734 -0.462 1 91.12 424 ILE A O 1
ATOM 3299 N N . LEU A 1 425 ? 23.266 8.609 -0.926 1 92 425 LEU A N 1
ATOM 3300 C CA . LEU A 1 425 ? 22.953 8.867 0.476 1 92 425 LEU A CA 1
ATOM 3301 C C . LEU A 1 425 ? 23.406 7.699 1.354 1 92 425 LEU A C 1
ATOM 3303 O O . LEU A 1 425 ? 23.297 6.543 0.945 1 92 425 LEU A O 1
ATOM 3307 N N . MET B 1 1 ? -85.188 20.031 -12.172 1 30.62 1 MET B N 1
ATOM 3308 C CA . MET B 1 1 ? -84.062 20.734 -11.578 1 30.62 1 MET B CA 1
ATOM 3309 C C . MET B 1 1 ? -83.312 19.844 -10.594 1 30.62 1 MET B C 1
ATOM 3311 O O . MET B 1 1 ? -83.812 19.562 -9.5 1 30.62 1 MET B O 1
ATOM 3315 N N . ARG B 1 2 ? -82.75 18.766 -11.164 1 37.88 2 ARG B N 1
ATOM 3316 C CA . ARG B 1 2 ? -82.062 17.672 -10.445 1 37.88 2 ARG B CA 1
ATOM 3317 C C . ARG B 1 2 ? -80.938 18.188 -9.555 1 37.88 2 ARG B C 1
ATOM 3319 O O . ARG B 1 2 ? -80.25 19.094 -9.938 1 37.88 2 ARG B O 1
ATOM 3326 N N . PRO B 1 3 ? -81.062 18.047 -8.234 1 38 3 PRO B N 1
ATOM 3327 C CA . PRO B 1 3 ? -80.062 18.5 -7.238 1 38 3 PRO B CA 1
ATOM 3328 C C . PRO B 1 3 ? -78.688 17.922 -7.48 1 38 3 PRO B C 1
ATOM 3330 O O . PRO B 1 3 ? -78.562 16.781 -7.91 1 38 3 PRO B O 1
ATOM 3333 N N . ILE B 1 4 ? -77.812 18.672 -8.055 1 44.41 4 ILE B N 1
ATOM 3334 C CA . ILE B 1 4 ? -76.375 18.391 -8.312 1 44.41 4 ILE B CA 1
ATOM 3335 C C . ILE B 1 4 ? -75.688 17.969 -7.012 1 44.41 4 ILE B C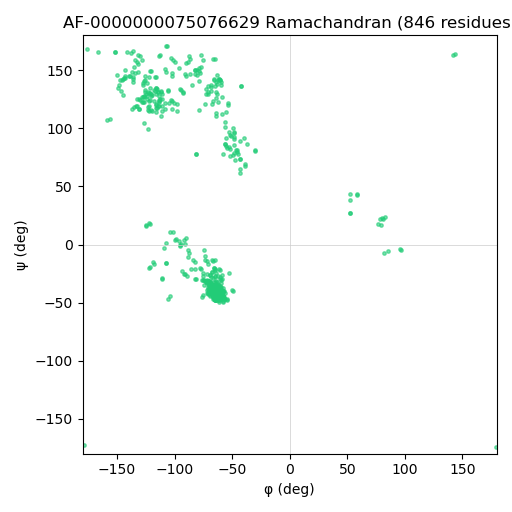 1
ATOM 3337 O O . ILE B 1 4 ? -75.812 18.656 -6 1 44.41 4 ILE B O 1
ATOM 3341 N N . SER B 1 5 ? -75.562 16.719 -6.809 1 41.97 5 SER B N 1
ATOM 3342 C CA . SER B 1 5 ? -74.812 16.062 -5.707 1 41.97 5 SER B CA 1
ATOM 3343 C C . SER B 1 5 ? -73.438 16.625 -5.551 1 41.97 5 SER B C 1
ATOM 3345 O O . SER B 1 5 ? -72.625 16.641 -6.512 1 41.97 5 SER B O 1
ATOM 3347 N N . ILE B 1 6 ? -73.188 17.641 -4.738 1 41.28 6 ILE B N 1
ATOM 3348 C CA . ILE B 1 6 ? -71.875 18.25 -4.336 1 41.28 6 ILE B CA 1
ATOM 3349 C C . ILE B 1 6 ? -71 17.203 -3.701 1 41.28 6 ILE B C 1
ATOM 3351 O O . ILE B 1 6 ? -71.312 16.625 -2.66 1 41.28 6 ILE B O 1
ATOM 3355 N N . LYS B 1 7 ? -70.375 16.328 -4.523 1 42.91 7 LYS B N 1
ATOM 3356 C CA . LYS B 1 7 ? -69.312 15.453 -3.99 1 42.91 7 LYS B CA 1
ATOM 3357 C C . LYS B 1 7 ? -68.25 16.25 -3.205 1 42.91 7 LYS B C 1
ATOM 3359 O O . LYS B 1 7 ? -67.688 17.172 -3.738 1 42.91 7 LYS B O 1
ATOM 3364 N N . GLN B 1 8 ? -68.5 16.312 -1.879 1 40.56 8 GLN B N 1
ATOM 3365 C CA . GLN B 1 8 ? -67.5 16.859 -0.946 1 40.56 8 GLN B CA 1
ATOM 3366 C C . GLN B 1 8 ? -66.125 16.203 -1.122 1 40.56 8 GLN B C 1
ATOM 3368 O O . GLN B 1 8 ? -66 14.977 -0.993 1 40.56 8 GLN B O 1
ATOM 3373 N N . TYR B 1 9 ? -65.375 16.641 -2.049 1 44.38 9 TYR B N 1
ATOM 3374 C CA . TYR B 1 9 ? -63.969 16.188 -2.09 1 44.38 9 TYR B CA 1
ATOM 3375 C C . TYR B 1 9 ? -63.25 16.484 -0.77 1 44.38 9 TYR B C 1
ATOM 3377 O O . TYR B 1 9 ? -63.188 17.625 -0.327 1 44.38 9 TYR B O 1
ATOM 3385 N N . SER B 1 10 ? -63.344 15.586 0.18 1 44.06 10 SER B N 1
ATOM 3386 C CA . SER B 1 10 ? -62.531 15.633 1.39 1 44.06 10 SER B CA 1
ATOM 3387 C C . SER B 1 10 ? -61.062 15.844 1.057 1 44.06 10 SER B C 1
ATOM 3389 O O . SER B 1 10 ? -60.469 15.07 0.303 1 44.06 10 SER B O 1
ATOM 3391 N N . ALA B 1 11 ? -60.562 17.078 1.097 1 40.91 11 ALA B N 1
ATOM 3392 C CA . ALA B 1 11 ? -59.156 17.438 1.038 1 40.91 11 ALA B CA 1
ATOM 3393 C C . ALA B 1 11 ? -58.344 16.672 2.066 1 40.91 11 ALA B C 1
ATOM 3395 O O . ALA B 1 11 ? -58.5 16.859 3.273 1 40.91 11 ALA B O 1
ATOM 3396 N N . LEU B 1 12 ? -58.062 15.43 1.826 1 46.41 12 LEU B N 1
ATOM 3397 C CA . LEU B 1 12 ? -57.031 14.773 2.635 1 46.41 12 LEU B CA 1
ATOM 3398 C C . LEU B 1 12 ? -55.812 15.664 2.775 1 46.41 12 LEU B C 1
ATOM 3400 O O . LEU B 1 12 ? -55.094 15.906 1.796 1 46.41 12 LEU B O 1
ATOM 3404 N N . LEU B 1 13 ? -55.844 16.656 3.672 1 44.5 13 LEU B N 1
ATOM 3405 C CA . LEU B 1 13 ? -54.625 17.375 4.074 1 44.5 13 LEU B CA 1
ATOM 3406 C C . LEU B 1 13 ? -53.5 16.406 4.418 1 44.5 13 LEU B C 1
ATOM 3408 O O . LEU B 1 13 ? -53.625 15.633 5.379 1 44.5 13 LEU B O 1
ATOM 3412 N N . ALA B 1 14 ? -52.75 15.945 3.525 1 44.06 14 ALA B N 1
ATOM 3413 C CA . ALA B 1 14 ? -51.469 15.258 3.73 1 44.06 14 ALA B CA 1
ATOM 3414 C C . ALA B 1 14 ? -50.594 16.016 4.723 1 44.06 14 ALA B C 1
ATOM 3416 O O . ALA B 1 14 ? -50.125 17.109 4.438 1 44.06 14 ALA B O 1
ATOM 3417 N N . ILE B 1 15 ? -50.812 15.852 6.008 1 44.41 15 ILE B N 1
ATOM 3418 C CA . ILE B 1 15 ? -49.812 16.25 6.98 1 44.41 15 ILE B CA 1
ATOM 3419 C C . ILE B 1 15 ? -48.438 15.758 6.539 1 44.41 15 ILE B C 1
ATOM 3421 O O . ILE B 1 15 ? -48.188 14.547 6.516 1 44.41 15 ILE B O 1
ATOM 3425 N N . LEU B 1 16 ? -47.844 16.469 5.668 1 46.81 16 LEU B N 1
ATOM 3426 C CA . LEU B 1 16 ? -46.406 16.188 5.469 1 46.81 16 LEU B CA 1
ATOM 3427 C C . LEU B 1 16 ? -45.688 16.156 6.805 1 46.81 16 LEU B C 1
ATOM 3429 O O . LEU B 1 16 ? -45.781 17.094 7.598 1 46.81 16 LEU B O 1
ATOM 3433 N N . PRO B 1 17 ? -45.406 15.031 7.383 1 45.69 17 PRO B N 1
ATOM 3434 C CA . PRO B 1 17 ? -44.594 15.086 8.594 1 45.69 17 PRO B CA 1
ATOM 3435 C C . PRO B 1 17 ? -43.469 16.125 8.5 1 45.69 17 PRO B C 1
ATOM 3437 O O . PRO B 1 17 ? -42.688 16.109 7.531 1 45.69 17 PRO B O 1
ATOM 3440 N N . VAL B 1 18 ? -43.719 17.25 8.906 1 44.19 18 VAL B N 1
ATOM 3441 C CA . VAL B 1 18 ? -42.594 18.109 9.172 1 44.19 18 VAL B CA 1
ATOM 3442 C C . VAL B 1 18 ? -41.5 17.312 9.914 1 44.19 18 VAL B C 1
ATOM 3444 O O . VAL B 1 18 ? -41.688 16.922 11.07 1 44.19 18 VAL B O 1
ATOM 3447 N N . PHE B 1 19 ? -40.812 16.484 9.328 1 44.38 19 PHE B N 1
ATOM 3448 C CA . PHE B 1 19 ? -39.594 15.977 9.953 1 44.38 19 PHE B CA 1
ATOM 3449 C C . PHE B 1 19 ? -38.875 17.094 10.68 1 44.38 19 PHE B C 1
ATOM 3451 O O . PHE B 1 19 ? -38.312 18 10.039 1 44.38 19 PHE B O 1
ATOM 3458 N N . CYS B 1 20 ? -39.406 17.578 11.742 1 46.41 20 CYS B N 1
ATOM 3459 C CA . CYS B 1 20 ? -38.531 18.375 12.609 1 46.41 20 CYS B CA 1
ATOM 3460 C C . CYS B 1 20 ? -37.094 17.906 12.523 1 46.41 20 CYS B C 1
ATOM 3462 O O . CYS B 1 20 ? -36.781 16.766 12.906 1 46.41 20 CYS B O 1
ATOM 3464 N N . ALA B 1 21 ? -36.406 18.234 11.656 1 54.78 21 ALA B N 1
ATOM 3465 C CA . ALA B 1 21 ? -35 17.906 11.406 1 54.78 21 ALA B CA 1
ATOM 3466 C C . ALA B 1 21 ? -34.188 17.984 12.688 1 54.78 21 ALA B C 1
ATOM 3468 O O . ALA B 1 21 ? -33.875 19.078 13.164 1 54.78 21 ALA B O 1
ATOM 3469 N N . GLN B 1 22 ? -34.469 17.188 13.719 1 72 22 GLN B N 1
ATOM 3470 C CA . GLN B 1 22 ? -33.625 17.062 14.914 1 72 22 GLN B CA 1
ATOM 3471 C C . GLN B 1 22 ? -32.156 17 14.547 1 72 22 GLN B C 1
ATOM 3473 O O . GLN B 1 22 ? -31.797 16.484 13.492 1 72 22 GLN B O 1
ATOM 3478 N N . ALA B 1 23 ? -31.359 17.719 15.281 1 90.25 23 ALA B N 1
ATOM 3479 C CA . ALA B 1 23 ? -29.906 17.766 15.094 1 90.25 23 ALA B CA 1
ATOM 3480 C C . ALA B 1 23 ? -29.297 16.359 15.117 1 90.25 23 ALA B C 1
ATOM 3482 O O . ALA B 1 23 ? -29.641 15.547 15.977 1 90.25 23 ALA B O 1
ATOM 3483 N N . GLU B 1 24 ? -28.688 15.992 14.109 1 94.81 24 GLU B N 1
ATOM 3484 C CA . GLU B 1 24 ? -28.062 14.695 13.891 1 94.81 24 GLU B CA 1
ATOM 3485 C C . GLU B 1 24 ? -26.812 14.531 14.742 1 94.81 24 GLU B C 1
ATOM 3487 O O . GLU B 1 24 ? -26 15.461 14.844 1 94.81 24 GLU B O 1
ATOM 3492 N N . THR B 1 25 ? -26.734 13.398 15.477 1 96.31 25 THR B N 1
ATOM 3493 C CA . THR B 1 25 ? -25.547 13.109 16.266 1 96.31 25 THR B CA 1
ATOM 3494 C C . THR B 1 25 ? -24.5 12.375 15.43 1 96.31 25 THR B C 1
ATOM 3496 O O . THR B 1 25 ? -24.828 11.859 14.352 1 96.31 25 THR B O 1
ATOM 3499 N N . LEU B 1 26 ? -23.266 12.406 15.938 1 96.88 26 LEU B N 1
ATOM 3500 C CA . LEU B 1 26 ? -22.188 11.711 15.242 1 96.88 26 LEU B CA 1
ATOM 3501 C C . LEU B 1 26 ? -22.484 10.219 15.156 1 96.88 26 LEU B C 1
ATOM 3503 O O . LEU B 1 26 ? -22.234 9.594 14.117 1 96.88 26 LEU B O 1
ATOM 3507 N N . GLU B 1 27 ? -23.078 9.602 16.172 1 95.25 27 GLU B N 1
ATOM 3508 C CA . GLU B 1 27 ? -23.406 8.18 16.203 1 95.25 27 GLU B CA 1
ATOM 3509 C C . GLU B 1 27 ? -24.453 7.828 15.156 1 95.25 27 GLU B C 1
ATOM 3511 O O . GLU B 1 27 ? -24.375 6.777 14.516 1 95.25 27 GLU B O 1
ATOM 3516 N N . GLU B 1 28 ? -25.391 8.719 15.008 1 95.38 28 GLU B N 1
ATOM 3517 C CA . GLU B 1 28 ? -26.422 8.516 13.992 1 95.38 28 GLU B CA 1
ATOM 3518 C C . GLU B 1 28 ? -25.828 8.562 12.586 1 95.38 28 GLU B C 1
ATOM 3520 O O . GLU B 1 28 ? -26.219 7.785 11.711 1 95.38 28 GLU B O 1
ATOM 3525 N N . ALA B 1 29 ? -24.906 9.492 12.438 1 96.69 29 ALA B N 1
ATOM 3526 C CA . ALA B 1 29 ? -24.234 9.594 11.148 1 96.69 29 ALA B CA 1
ATOM 3527 C C . ALA B 1 29 ? -23.453 8.32 10.844 1 96.69 29 ALA B C 1
ATOM 3529 O O . ALA B 1 29 ? -23.484 7.828 9.711 1 96.69 29 ALA B O 1
ATOM 3530 N N . PHE B 1 30 ? -22.781 7.746 11.883 1 96.38 30 PHE B N 1
ATOM 3531 C CA . PHE B 1 30 ? -22.047 6.496 11.719 1 96.38 30 PHE B CA 1
ATOM 3532 C C . PHE B 1 30 ? -22.969 5.375 11.273 1 96.38 30 PHE B C 1
ATOM 3534 O O . PHE B 1 30 ? -22.672 4.656 10.32 1 96.38 30 PHE B O 1
ATOM 3541 N N . GLU B 1 31 ? -24.094 5.262 11.898 1 94.94 31 GLU B N 1
ATOM 3542 C CA . GLU B 1 31 ? -25.031 4.195 11.602 1 94.94 31 GLU B CA 1
ATOM 3543 C C . GLU B 1 31 ? -25.578 4.312 10.188 1 94.94 31 GLU B C 1
ATOM 3545 O O . GLU B 1 31 ? -25.719 3.312 9.477 1 94.94 31 GLU B O 1
ATOM 3550 N N . HIS B 1 32 ? -25.844 5.547 9.852 1 93.94 32 HIS B N 1
ATOM 3551 C CA . HIS B 1 32 ? -26.328 5.793 8.5 1 93.94 32 HIS B CA 1
ATOM 3552 C C . HIS B 1 32 ? -25.297 5.41 7.457 1 93.94 32 HIS B C 1
ATOM 3554 O O . HIS B 1 32 ? -25.609 4.758 6.461 1 93.94 32 HIS B O 1
ATOM 3560 N N . ALA B 1 33 ? -24.062 5.773 7.668 1 92.94 33 ALA B N 1
ATOM 3561 C CA . ALA B 1 33 ? -22.984 5.547 6.707 1 92.94 33 ALA B CA 1
ATOM 3562 C C . ALA B 1 33 ? -22.688 4.055 6.566 1 92.94 33 ALA B C 1
ATOM 3564 O O . ALA B 1 33 ? -22.375 3.58 5.469 1 92.94 33 ALA B O 1
ATOM 3565 N N . LEU B 1 34 ? -22.797 3.299 7.66 1 93.5 34 LEU B N 1
ATOM 3566 C CA . LEU B 1 34 ? -22.484 1.873 7.648 1 93.5 34 LEU B CA 1
ATOM 3567 C C . LEU B 1 34 ? -23.391 1.132 6.672 1 93.5 34 LEU B C 1
ATOM 3569 O O . LEU B 1 34 ? -23 0.119 6.094 1 93.5 34 LEU B O 1
ATOM 3573 N N . ASN B 1 35 ? -24.516 1.776 6.395 1 91.75 35 ASN B N 1
ATOM 3574 C CA . ASN B 1 35 ? -25.484 1.091 5.543 1 91.75 35 ASN B CA 1
ATOM 3575 C C . ASN B 1 35 ? -25.531 1.699 4.145 1 91.75 35 ASN B C 1
ATOM 3577 O O . ASN B 1 35 ? -26 1.062 3.203 1 91.75 35 ASN B O 1
ATOM 3581 N N . GLN B 1 36 ? -24.984 2.893 4.016 1 92.88 36 GLN B N 1
ATOM 3582 C CA . GLN B 1 36 ? -25.266 3.605 2.777 1 92.88 36 GLN B CA 1
ATOM 3583 C C . GLN B 1 36 ? -23.984 3.955 2.033 1 92.88 36 GLN B C 1
ATOM 3585 O O . GLN B 1 36 ? -24 4.203 0.825 1 92.88 36 GLN B O 1
ATOM 3590 N N . ASN B 1 37 ? -22.859 3.979 2.695 1 95.56 37 ASN B N 1
ATOM 3591 C CA . ASN B 1 37 ? -21.625 4.43 2.062 1 95.56 37 ASN B CA 1
ATOM 3592 C C . ASN B 1 37 ? -21.156 3.451 0.99 1 95.56 37 ASN B C 1
ATOM 3594 O O . ASN B 1 37 ? -21.094 2.244 1.231 1 95.56 37 ASN B O 1
ATOM 3598 N N . HIS B 1 38 ? -20.75 3.994 -0.171 1 96.75 38 HIS B N 1
ATOM 3599 C CA . HIS B 1 38 ? -20.406 3.176 -1.332 1 96.75 38 HIS B CA 1
ATOM 3600 C C . HIS B 1 38 ? -19.125 2.398 -1.109 1 96.75 38 HIS B C 1
ATOM 3602 O O . HIS B 1 38 ? -18.984 1.271 -1.588 1 96.75 38 HIS B O 1
ATOM 3608 N N . LEU B 1 39 ? -18.25 2.922 -0.416 1 96.94 39 LEU B N 1
ATOM 3609 C CA . LEU B 1 39 ? -16.969 2.25 -0.19 1 96.94 39 LEU B CA 1
ATOM 3610 C C . LEU B 1 39 ? -17.141 1.092 0.79 1 96.94 39 LEU B C 1
ATOM 3612 O O . LEU B 1 39 ? -16.469 0.066 0.661 1 96.94 39 LEU B O 1
ATOM 3616 N N . ILE B 1 40 ? -18.016 1.239 1.772 1 96.56 40 ILE B N 1
ATOM 3617 C CA . ILE B 1 40 ? -18.312 0.148 2.697 1 96.56 40 ILE B CA 1
ATOM 3618 C C . ILE B 1 40 ? -19 -0.99 1.952 1 96.56 40 ILE B C 1
ATOM 3620 O O . ILE B 1 40 ? -18.672 -2.162 2.154 1 96.56 40 ILE B O 1
ATOM 3624 N N . LYS B 1 41 ? -19.891 -0.636 1.034 1 96.81 41 LYS B N 1
ATOM 3625 C CA . LYS B 1 41 ? -20.562 -1.642 0.214 1 96.81 41 LYS B CA 1
ATOM 3626 C C . LYS B 1 41 ? -19.562 -2.387 -0.667 1 96.81 41 LYS B C 1
ATOM 3628 O O . LYS B 1 41 ? -19.672 -3.602 -0.847 1 96.81 41 LYS B O 1
ATOM 3633 N N . SER B 1 42 ? -18.641 -1.635 -1.196 1 98.12 42 SER B N 1
ATOM 3634 C CA . SER B 1 42 ? -17.594 -2.246 -2.006 1 98.12 42 SER B CA 1
ATOM 3635 C C . SER B 1 42 ? -16.781 -3.248 -1.192 1 98.12 42 SER B C 1
ATOM 3637 O O . SER B 1 42 ? -16.516 -4.359 -1.656 1 98.12 42 SER B O 1
ATOM 3639 N N . ALA B 1 43 ? -16.438 -2.928 0.036 1 98 43 ALA B N 1
ATOM 3640 C CA . ALA B 1 43 ? -15.664 -3.812 0.905 1 98 43 ALA B CA 1
ATOM 3641 C C . ALA B 1 43 ? -16.453 -5.066 1.256 1 98 43 ALA B C 1
ATOM 3643 O O . ALA B 1 43 ? -15.898 -6.164 1.318 1 98 43 ALA B O 1
ATOM 3644 N N . LYS B 1 44 ? -17.734 -4.887 1.465 1 98.06 44 LYS B N 1
ATOM 3645 C CA . LYS B 1 44 ? -18.609 -6.027 1.744 1 98.06 44 LYS B CA 1
ATOM 3646 C C . LYS B 1 44 ? -18.656 -6.984 0.556 1 98.06 44 LYS B C 1
ATOM 3648 O O . LYS B 1 44 ? -18.625 -8.203 0.732 1 98.06 44 LYS B O 1
ATOM 3653 N N . ALA B 1 45 ? -18.766 -6.441 -0.662 1 98.44 45 ALA B N 1
ATOM 3654 C CA . ALA B 1 45 ? -18.766 -7.258 -1.872 1 98.44 45 ALA B CA 1
ATOM 3655 C C . ALA B 1 45 ? -17.453 -8.016 -2.031 1 98.44 45 ALA B C 1
ATOM 3657 O O . ALA B 1 45 ? -17.453 -9.164 -2.475 1 98.44 45 ALA B O 1
ATOM 3658 N N . ASP B 1 46 ? -16.391 -7.371 -1.656 1 98.44 46 ASP B N 1
ATOM 3659 C CA . ASP B 1 46 ? -15.094 -8.039 -1.692 1 98.44 46 ASP B CA 1
ATOM 3660 C C . ASP B 1 46 ? -15.062 -9.227 -0.735 1 98.44 46 ASP B C 1
ATOM 3662 O O . ASP B 1 46 ? -14.492 -10.273 -1.054 1 98.44 46 ASP B O 1
ATOM 3666 N N . THR B 1 47 ? -15.641 -9.086 0.421 1 98.62 47 THR B N 1
ATOM 3667 C CA . THR B 1 47 ? -15.727 -10.18 1.386 1 98.62 47 THR B CA 1
ATOM 3668 C C . THR B 1 47 ? -16.562 -11.336 0.833 1 98.62 47 THR B C 1
ATOM 3670 O O . THR B 1 47 ? -16.172 -12.5 0.962 1 98.62 47 THR B O 1
ATOM 3673 N N . GLU B 1 48 ? -17.641 -11.008 0.131 1 98.62 48 GLU B N 1
ATOM 3674 C CA . GLU B 1 48 ? -18.469 -12.031 -0.492 1 98.62 48 GLU B CA 1
ATOM 3675 C C . GLU B 1 48 ? -17.719 -12.766 -1.597 1 98.62 48 GLU B C 1
ATOM 3677 O O . GLU B 1 48 ? -17.859 -13.977 -1.76 1 98.62 48 GLU B O 1
ATOM 3682 N N . ALA B 1 49 ? -16.953 -12 -2.303 1 98.75 49 ALA B N 1
ATOM 3683 C CA . ALA B 1 49 ? -16.141 -12.617 -3.336 1 98.75 49 ALA B CA 1
ATOM 3684 C C . ALA B 1 49 ? -15.141 -13.609 -2.727 1 98.75 49 ALA B C 1
ATOM 3686 O O . ALA B 1 49 ? -14.945 -14.703 -3.26 1 98.75 49 ALA B O 1
ATOM 3687 N N . SER B 1 50 ? -14.531 -13.242 -1.611 1 98.69 50 SER B N 1
ATOM 3688 C CA . SER B 1 50 ? -13.594 -14.117 -0.922 1 98.69 50 SER B CA 1
ATOM 3689 C C . SER B 1 50 ? -14.297 -15.352 -0.362 1 98.69 50 SER B C 1
ATOM 3691 O O . SER B 1 50 ? -13.719 -16.438 -0.314 1 98.69 50 SER B O 1
ATOM 3693 N N . GLU B 1 51 ? -15.547 -15.203 0.031 1 98.69 51 GLU B N 1
ATOM 3694 C CA . GLU B 1 51 ? -16.359 -16.344 0.476 1 98.69 51 GLU B CA 1
ATOM 3695 C C . GLU B 1 51 ? -16.562 -17.344 -0.656 1 98.69 51 GLU B C 1
ATOM 3697 O O . GLU B 1 51 ? -16.484 -18.547 -0.446 1 98.69 51 GLU B O 1
ATOM 3702 N N . GLN B 1 52 ? -16.828 -16.781 -1.845 1 98.75 52 GLN B N 1
ATOM 3703 C CA . GLN B 1 52 ? -16.984 -17.656 -3 1 98.75 52 GLN B CA 1
ATOM 3704 C C . GLN B 1 52 ? -15.688 -18.391 -3.324 1 98.75 52 GLN B C 1
ATOM 3706 O O . GLN B 1 52 ? -15.719 -19.547 -3.75 1 98.75 52 GLN B O 1
ATOM 3711 N N . GLN B 1 53 ? -14.586 -17.797 -3.064 1 98.75 53 GLN B N 1
ATOM 3712 C CA . GLN B 1 53 ? -13.297 -18.453 -3.275 1 98.75 53 GLN B CA 1
ATOM 3713 C C . GLN B 1 53 ? -13.086 -19.594 -2.279 1 98.75 53 GLN B C 1
ATOM 3715 O O . GLN B 1 53 ? -12.516 -20.625 -2.625 1 98.75 53 GLN B O 1
ATOM 3720 N N . LEU B 1 54 ? -13.531 -19.375 -1.047 1 98.69 54 LEU B N 1
ATOM 3721 C CA . LEU B 1 54 ? -13.453 -20.438 -0.05 1 98.69 54 LEU B CA 1
ATOM 3722 C C . LEU B 1 54 ? -14.312 -21.625 -0.458 1 98.69 54 LEU B C 1
ATOM 3724 O O . LEU B 1 54 ? -13.867 -22.781 -0.376 1 98.69 54 LEU B O 1
ATOM 3728 N N . TYR B 1 55 ? -15.523 -21.328 -1.029 1 98.56 55 TYR B N 1
ATOM 3729 C CA . TYR B 1 55 ? -16.391 -22.406 -1.499 1 98.56 55 TYR B CA 1
ATOM 3730 C C . TYR B 1 55 ? -15.742 -23.172 -2.648 1 98.56 55 TYR B C 1
ATOM 3732 O O . TYR B 1 55 ? -15.82 -24.406 -2.713 1 98.56 55 TYR B O 1
ATOM 3740 N N . SER B 1 56 ? -15.094 -22.469 -3.459 1 98.44 56 SER B N 1
ATOM 3741 C CA . SER B 1 56 ? -14.383 -23.094 -4.566 1 98.44 56 SER B CA 1
ATOM 3742 C C . SER B 1 56 ? -13.281 -24.031 -4.062 1 98.44 56 SER B C 1
ATOM 3744 O O . SER B 1 56 ? -13.148 -25.156 -4.543 1 98.44 56 SER B O 1
ATOM 3746 N N . ALA B 1 57 ? -12.516 -23.578 -3.086 1 98.19 57 ALA B N 1
ATOM 3747 C CA . ALA B 1 57 ? -11.453 -24.391 -2.514 1 98.19 57 ALA B CA 1
ATOM 3748 C C . ALA B 1 57 ? -12.016 -25.625 -1.817 1 98.19 57 ALA B C 1
ATOM 3750 O O . ALA B 1 57 ? -11.477 -26.719 -1.952 1 98.19 57 ALA B O 1
ATOM 3751 N N . GLN B 1 58 ? -13.164 -25.469 -1.14 1 98.19 58 GLN B N 1
ATOM 3752 C CA . GLN B 1 58 ? -13.805 -26.562 -0.416 1 98.19 58 GLN B CA 1
ATOM 3753 C C . GLN B 1 58 ? -14.359 -27.594 -1.378 1 98.19 58 GLN B C 1
ATOM 3755 O O . GLN B 1 58 ? -14.344 -28.797 -1.082 1 98.19 58 GLN B O 1
ATOM 3760 N N . ASN B 1 59 ? -14.781 -27.094 -2.553 1 97.69 59 ASN B N 1
ATOM 3761 C CA . ASN B 1 59 ? -15.406 -27.984 -3.523 1 97.69 59 ASN B CA 1
ATOM 3762 C C . ASN B 1 59 ? -14.367 -28.875 -4.211 1 97.69 59 ASN B C 1
ATOM 3764 O O . ASN B 1 59 ? -14.727 -29.828 -4.895 1 97.69 59 ASN B O 1
ATOM 3768 N N . GLN B 1 60 ? -13.047 -28.672 -3.934 1 96.56 60 GLN B N 1
ATOM 3769 C CA . GLN B 1 60 ? -12.008 -29.547 -4.461 1 96.56 60 GLN B CA 1
ATOM 3770 C C . GLN B 1 60 ? -12.039 -30.906 -3.779 1 96.56 60 GLN B C 1
ATOM 3772 O O . GLN B 1 60 ? -11.445 -31.875 -4.273 1 96.56 60 GLN B O 1
ATOM 3777 N N . ARG B 1 61 ? -12.773 -31.016 -2.643 1 96.31 61 ARG B N 1
ATOM 3778 C CA . ARG B 1 61 ? -12.914 -32.281 -1.923 1 96.31 61 ARG B CA 1
ATOM 3779 C C . ARG B 1 61 ? -14.008 -33.156 -2.541 1 96.31 61 ARG B C 1
ATOM 3781 O O . ARG B 1 61 ? -14.062 -34.344 -2.303 1 96.31 61 ARG B O 1
ATOM 3788 N N . LEU B 1 62 ? -14.844 -32.5 -3.393 1 96.75 62 LEU B N 1
ATOM 3789 C CA . LEU B 1 62 ? -15.992 -33.219 -3.945 1 96.75 62 LEU B CA 1
ATOM 3790 C C . LEU B 1 62 ? -15.625 -33.938 -5.242 1 96.75 62 LEU B C 1
ATOM 3792 O O . LEU B 1 62 ? -14.656 -33.562 -5.902 1 96.75 62 LEU B O 1
ATOM 3796 N N . PRO B 1 63 ? -16.359 -34.969 -5.621 1 96.12 63 PRO B N 1
ATOM 3797 C CA . PRO B 1 63 ? -16.094 -35.688 -6.883 1 96.12 63 PRO B CA 1
ATOM 3798 C C . PRO B 1 63 ? -16.266 -34.781 -8.102 1 96.12 63 PRO B C 1
ATOM 3800 O O . PRO B 1 63 ? -17.125 -33.906 -8.109 1 96.12 63 PRO B O 1
ATOM 3803 N N . SER B 1 64 ? -15.469 -34.938 -9.023 1 96.81 64 SER B N 1
ATOM 3804 C CA . SER B 1 64 ? -15.641 -34.344 -10.336 1 96.81 64 SER B CA 1
ATOM 3805 C C . SER B 1 64 ? -16.141 -35.344 -11.359 1 96.81 64 SER B C 1
ATOM 3807 O O . SER B 1 64 ? -15.898 -36.562 -11.219 1 96.81 64 SER B O 1
ATOM 3809 N N . LEU B 1 65 ? -16.984 -34.875 -12.312 1 97.19 65 LEU B N 1
ATOM 3810 C CA . LEU B 1 65 ? -17.531 -35.719 -13.383 1 97.19 65 LEU B CA 1
ATOM 3811 C C . LEU B 1 65 ? -16.984 -35.281 -14.742 1 97.19 65 LEU B C 1
ATOM 3813 O O . LEU B 1 65 ? -17.094 -34.094 -15.109 1 97.19 65 LEU B O 1
ATOM 3817 N N . ASN B 1 66 ? -16.375 -36.25 -15.375 1 97.19 66 ASN B N 1
ATOM 3818 C CA . ASN B 1 66 ? -15.867 -36.031 -16.719 1 97.19 66 ASN B CA 1
ATOM 3819 C C . ASN B 1 66 ? -16.609 -36.875 -17.75 1 97.19 66 ASN B C 1
ATOM 3821 O O . ASN B 1 66 ? -16.641 -38.094 -17.625 1 97.19 66 ASN B O 1
ATOM 3825 N N . ILE B 1 67 ? -17.188 -36.219 -18.797 1 96.94 67 ILE B N 1
ATOM 3826 C CA . ILE B 1 67 ? -17.891 -36.875 -19.875 1 96.94 67 ILE B CA 1
ATOM 3827 C C . ILE B 1 67 ? -17.172 -36.656 -21.203 1 96.94 67 ILE B C 1
ATOM 3829 O O . ILE B 1 67 ? -16.953 -35.5 -21.594 1 96.94 67 ILE B O 1
ATOM 3833 N N . LYS B 1 68 ? -16.781 -37.781 -21.797 1 97.25 68 LYS B N 1
ATOM 3834 C CA . LYS B 1 68 ? -16.094 -37.719 -23.094 1 97.25 68 LYS B CA 1
ATOM 3835 C C . LYS B 1 68 ? -16.812 -38.562 -24.141 1 97.25 68 LYS B C 1
ATOM 3837 O O . LYS B 1 68 ? -17.312 -39.625 -23.844 1 97.25 68 LYS B O 1
ATOM 3842 N N . GLY B 1 69 ? -16.906 -38.031 -25.328 1 95.81 69 GLY B N 1
ATOM 3843 C CA . GLY B 1 69 ? -17.391 -38.719 -26.516 1 95.81 69 GLY B CA 1
ATOM 3844 C C . GLY B 1 69 ? -16.656 -38.344 -27.781 1 95.81 69 GLY B C 1
ATOM 3845 O O . GLY B 1 69 ? -16.156 -37.219 -27.906 1 95.81 69 GLY B O 1
ATOM 3846 N N . GLY B 1 70 ? -16.516 -39.438 -28.609 1 96.44 70 GLY B N 1
ATOM 3847 C CA . GLY B 1 70 ? -15.82 -39.156 -29.844 1 96.44 70 GLY B CA 1
ATOM 3848 C C . GLY B 1 70 ? -15.93 -40.25 -30.891 1 96.44 70 GLY B C 1
ATOM 3849 O O . GLY B 1 70 ? -16.516 -41.312 -30.609 1 96.44 70 GLY B O 1
ATOM 3850 N N . TYR B 1 71 ? -15.586 -39.938 -32.094 1 96.12 71 TYR B N 1
ATOM 3851 C CA . TYR B 1 71 ? -15.477 -40.875 -33.219 1 96.12 71 TYR B CA 1
ATOM 3852 C C . TYR B 1 71 ? -14.086 -40.812 -33.844 1 96.12 71 TYR B C 1
ATOM 3854 O O . TYR B 1 71 ? -13.57 -39.719 -34.094 1 96.12 71 TYR B O 1
ATOM 3862 N N . THR B 1 72 ? -13.547 -42 -33.938 1 95.44 72 THR B N 1
ATOM 3863 C CA . THR B 1 72 ? -12.242 -42.094 -34.562 1 95.44 72 THR B CA 1
ATOM 3864 C C . THR B 1 72 ? -12.312 -42.906 -35.844 1 95.44 72 THR B C 1
ATOM 3866 O O . THR B 1 72 ? -12.891 -44 -35.875 1 95.44 72 THR B O 1
ATOM 3869 N N . GLN B 1 73 ? -11.727 -42.312 -36.969 1 95.88 73 GLN B N 1
ATOM 3870 C CA . GLN B 1 73 ? -11.586 -43.031 -38.219 1 95.88 73 GLN B CA 1
ATOM 3871 C C . GLN B 1 73 ? -10.117 -43.25 -38.594 1 95.88 73 GLN B C 1
ATOM 3873 O O . GLN B 1 73 ? -9.359 -42.281 -38.688 1 95.88 73 GLN B O 1
ATOM 3878 N N . LEU B 1 74 ? -9.836 -44.562 -38.625 1 94.44 74 LEU B N 1
ATOM 3879 C CA . LEU B 1 74 ? -8.484 -44.906 -39.094 1 94.44 74 LEU B CA 1
ATOM 3880 C C . LEU B 1 74 ? -8.477 -45.25 -40.562 1 94.44 74 LEU B C 1
ATOM 3882 O O . LEU B 1 74 ? -9.5 -45.656 -41.125 1 94.44 74 LEU B O 1
ATOM 3886 N N . SER B 1 75 ? -7.238 -44.969 -41.188 1 94.81 75 SER B N 1
ATOM 3887 C CA . SER B 1 75 ? -7.102 -45.25 -42.625 1 94.81 75 SER B CA 1
ATOM 3888 C C . SER B 1 75 ? -7.133 -46.75 -42.875 1 94.81 75 SER B C 1
ATOM 3890 O O . SER B 1 75 ? -7.512 -47.188 -43.969 1 94.81 75 SER B O 1
ATOM 3892 N N . GLU B 1 76 ? -6.672 -47.656 -41.812 1 92.12 76 GLU B N 1
ATOM 3893 C CA . GLU B 1 76 ? -6.633 -49.094 -41.938 1 92.12 76 GLU B CA 1
ATOM 3894 C C . GLU B 1 76 ? -7.188 -49.781 -40.688 1 92.12 76 GLU B C 1
ATOM 3896 O O . GLU B 1 76 ? -7.219 -49.156 -39.625 1 92.12 76 GLU B O 1
ATOM 3901 N N . THR B 1 77 ? -7.668 -50.938 -41 1 88.75 77 THR B N 1
ATOM 3902 C CA . THR B 1 77 ? -8.102 -51.75 -39.844 1 88.75 77 THR B CA 1
ATOM 3903 C C . THR B 1 77 ? -6.895 -52.281 -39.094 1 88.75 77 THR B C 1
ATOM 3905 O O . THR B 1 77 ? -6.117 -53.062 -39.656 1 88.75 77 THR B O 1
ATOM 3908 N N . PRO B 1 78 ? -6.828 -51.906 -37.781 1 89.31 78 PRO B N 1
ATOM 3909 C CA . PRO B 1 78 ? -5.734 -52.5 -37.031 1 89.31 78 PRO B CA 1
ATOM 3910 C C . PRO B 1 78 ? -5.84 -54 -36.938 1 89.31 78 PRO B C 1
ATOM 3912 O O . PRO B 1 78 ? -6.914 -54.531 -36.625 1 89.31 78 PRO B O 1
ATOM 3915 N N . ALA B 1 79 ? -4.711 -54.781 -37.281 1 85.62 79 ALA B N 1
ATOM 3916 C CA . ALA B 1 79 ? -4.727 -56.219 -37.281 1 85.62 79 ALA B CA 1
ATOM 3917 C C . ALA B 1 79 ? -3.395 -56.781 -36.812 1 85.62 79 ALA B C 1
ATOM 3919 O O . ALA B 1 79 ? -2.367 -56.125 -36.875 1 85.62 79 ALA B O 1
ATOM 3920 N N . ALA B 1 80 ? -3.496 -57.844 -36.094 1 83.5 80 ALA B N 1
ATOM 3921 C CA . ALA B 1 80 ? -2.295 -58.562 -35.688 1 83.5 80 ALA B CA 1
ATOM 3922 C C . ALA B 1 80 ? -1.869 -59.531 -36.812 1 83.5 80 ALA B C 1
ATOM 3924 O O . ALA B 1 80 ? -2.713 -60.156 -37.438 1 83.5 80 ALA B O 1
ATOM 3925 N N . LYS B 1 81 ? -0.559 -59.562 -37.062 1 85 81 LYS B N 1
ATOM 3926 C CA . LYS B 1 81 ? -0.02 -60.531 -38.031 1 85 81 LYS B CA 1
ATOM 3927 C C . LYS B 1 81 ? 0.594 -61.719 -37.312 1 85 81 LYS B C 1
ATOM 3929 O O . LYS B 1 81 ? 1.26 -61.562 -36.281 1 85 81 LYS B O 1
ATOM 3934 N N . THR B 1 82 ? 0.111 -62.844 -37.594 1 80.19 82 THR B N 1
ATOM 3935 C CA . THR B 1 82 ? 0.693 -64.062 -37.062 1 80.19 82 THR B CA 1
ATOM 3936 C C . THR B 1 82 ? 0.898 -65.125 -38.188 1 80.19 82 THR B C 1
ATOM 3938 O O . THR B 1 82 ? 0.604 -64.812 -39.344 1 80.19 82 THR B O 1
ATOM 3941 N N . GLU B 1 83 ? 1.729 -66.125 -37.906 1 81.75 83 GLU B N 1
ATOM 3942 C CA . GLU B 1 83 ? 1.914 -67.25 -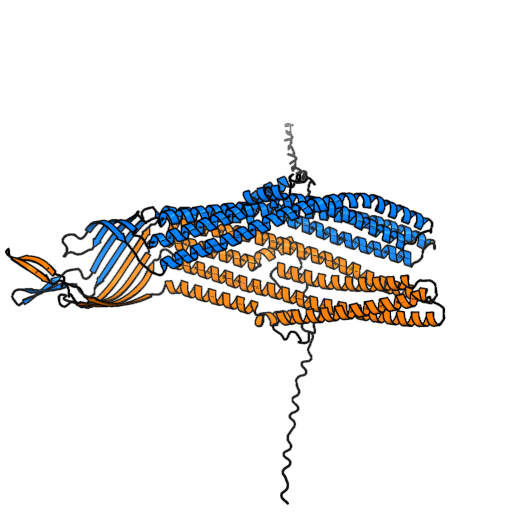38.812 1 81.75 83 GLU B CA 1
ATOM 3943 C C . GLU B 1 83 ? 1.275 -68.5 -38.25 1 81.75 83 GLU B C 1
ATOM 3945 O O . GLU B 1 83 ? 1.526 -68.875 -37.094 1 81.75 83 GLU B O 1
ATOM 3950 N N . ILE B 1 84 ? 0.26 -69 -38.969 1 75.69 84 ILE B N 1
ATOM 3951 C CA . ILE B 1 84 ? -0.362 -70.25 -38.594 1 75.69 84 ILE B CA 1
ATOM 3952 C C . ILE B 1 84 ? -0.03 -71.312 -39.625 1 75.69 84 ILE B C 1
ATOM 3954 O O . ILE B 1 84 ? -0.418 -71.188 -40.812 1 75.69 84 ILE B O 1
ATOM 3958 N N . GLU B 1 85 ? 0.623 -72.375 -39.25 1 81.62 85 GLU B N 1
ATOM 3959 C CA . GLU B 1 85 ? 1.006 -73.5 -40.094 1 81.62 85 GLU B CA 1
ATOM 3960 C C . GLU B 1 85 ? 1.744 -73 -41.344 1 81.62 85 GLU B C 1
ATOM 3962 O O . GLU B 1 85 ? 1.439 -73.438 -42.469 1 81.62 85 GLU B O 1
ATOM 3967 N N . GLY B 1 86 ? 2.652 -72.062 -41.156 1 82.44 86 GLY B N 1
ATOM 3968 C CA . GLY B 1 86 ? 3.506 -71.562 -42.25 1 82.44 86 GLY B CA 1
ATOM 3969 C C . GLY B 1 86 ? 2.832 -70.5 -43.125 1 82.44 86 GLY B C 1
ATOM 3970 O O . GLY B 1 86 ? 3.434 -70 -44.062 1 82.44 86 GLY B O 1
ATOM 3971 N N . GLN B 1 87 ? 1.529 -70.25 -42.906 1 83.25 87 GLN B N 1
ATOM 3972 C CA . GLN B 1 87 ? 0.805 -69.25 -43.688 1 83.25 87 GLN B CA 1
ATOM 3973 C C . GLN B 1 87 ? 0.55 -68 -42.906 1 83.25 87 GLN B C 1
ATOM 3975 O O . GLN B 1 87 ? 0.179 -68.062 -41.75 1 83.25 87 GLN B O 1
ATOM 3980 N N . ALA B 1 88 ? 0.875 -66.875 -43.594 1 85.94 88 ALA B N 1
ATOM 3981 C CA . ALA B 1 88 ? 0.625 -65.625 -42.969 1 85.94 88 ALA B CA 1
ATOM 3982 C C . ALA B 1 88 ? -0.863 -65.375 -42.688 1 85.94 88 ALA B C 1
ATOM 3984 O O . ALA B 1 88 ? -1.702 -65.688 -43.531 1 85.94 88 ALA B O 1
ATOM 3985 N N . ALA B 1 89 ? -1.235 -65.125 -41.406 1 80.12 89 ALA B N 1
ATOM 3986 C CA . ALA B 1 89 ? -2.615 -64.812 -41 1 80.12 89 ALA B CA 1
ATOM 3987 C C . ALA B 1 89 ? -2.713 -63.469 -40.312 1 80.12 89 ALA B C 1
ATOM 3989 O O . ALA B 1 89 ? -1.789 -63.062 -39.594 1 80.12 89 ALA B O 1
ATOM 3990 N N . GLN B 1 90 ? -3.779 -62.688 -40.75 1 81.94 90 GLN B N 1
ATOM 3991 C CA . GLN B 1 90 ? -4.051 -61.406 -40.094 1 81.94 90 GLN B CA 1
ATOM 3992 C C . GLN B 1 90 ? -5.352 -61.469 -39.312 1 81.94 90 GLN B C 1
ATOM 3994 O O . GLN B 1 90 ? -6.352 -62 -39.781 1 81.94 90 GLN B O 1
ATOM 3999 N N . PHE B 1 91 ? -5.199 -61.031 -38.062 1 80.56 91 PHE B N 1
ATOM 4000 C CA . PHE B 1 91 ? -6.375 -60.969 -37.188 1 80.56 91 PHE B CA 1
ATOM 4001 C C . PHE B 1 91 ? -6.715 -59.531 -36.844 1 80.56 91 PHE B C 1
ATOM 4003 O O . PHE B 1 91 ? -5.879 -58.844 -36.281 1 80.56 91 PHE B O 1
ATOM 4010 N N . PRO B 1 92 ? -7.973 -59.125 -37.25 1 83.81 92 PRO B N 1
ATOM 4011 C CA . PRO B 1 92 ? -8.359 -57.75 -36.844 1 83.81 92 PRO B CA 1
ATOM 4012 C C . PRO B 1 92 ? -8.453 -57.594 -35.344 1 83.81 92 PRO B C 1
ATOM 4014 O O . PRO B 1 92 ? -8.906 -58.5 -34.625 1 83.81 92 PRO B O 1
ATOM 4017 N N . MET B 1 93 ? -7.945 -56.375 -34.875 1 83.38 93 MET B N 1
ATOM 4018 C CA . MET B 1 93 ? -7.938 -56.094 -33.438 1 83.38 93 MET B CA 1
ATOM 4019 C C . MET B 1 93 ? -8.938 -55 -33.094 1 83.38 93 MET B C 1
ATOM 4021 O O . MET B 1 93 ? -9.453 -54.969 -31.969 1 83.38 93 MET B O 1
ATOM 4025 N N . SER B 1 94 ? -9.117 -54.188 -34.031 1 88 94 SER B N 1
ATOM 4026 C CA . SER B 1 94 ? -10.078 -53.094 -33.844 1 88 94 SER B CA 1
ATOM 4027 C C . SER B 1 94 ? -10.68 -52.656 -35.188 1 88 94 SER B C 1
ATOM 4029 O O . SER B 1 94 ? -10.188 -53.031 -36.25 1 88 94 SER B O 1
ATOM 4031 N N . GLN B 1 95 ? -11.781 -51.875 -35.031 1 90.81 95 GLN B N 1
ATOM 4032 C CA . GLN B 1 95 ? -12.422 -51.344 -36.25 1 90.81 95 GLN B CA 1
ATOM 4033 C C . GLN B 1 95 ? -11.711 -50.094 -36.75 1 90.81 95 GLN B C 1
ATOM 4035 O O . GLN B 1 95 ? -11.148 -49.344 -35.938 1 90.81 95 GLN B O 1
ATOM 4040 N N . ALA B 1 96 ? -11.758 -49.906 -38.062 1 91.81 96 ALA B N 1
ATOM 4041 C CA . ALA B 1 96 ? -11.195 -48.688 -38.625 1 91.81 96 ALA B CA 1
ATOM 4042 C C . ALA B 1 96 ? -11.961 -47.469 -38.156 1 91.81 96 ALA B C 1
ATOM 4044 O O . ALA B 1 96 ? -11.367 -46.406 -37.938 1 91.81 96 ALA B O 1
ATOM 4045 N N . GLY B 1 97 ? -13.305 -47.5 -38.219 1 93.06 97 GLY B N 1
ATOM 4046 C CA . GLY B 1 97 ? -14.156 -46.5 -37.625 1 93.06 97 GLY B CA 1
ATOM 4047 C C . GLY B 1 97 ? -14.836 -46.938 -36.375 1 93.06 97 GLY B C 1
ATOM 4048 O O . GLY B 1 97 ? -15.461 -48 -36.312 1 93.06 97 GLY B O 1
ATOM 4049 N N . SER B 1 98 ? -14.562 -46.156 -35.281 1 94.44 98 SER B N 1
ATOM 4050 C CA . SER B 1 98 ? -15.125 -46.594 -34.031 1 94.44 98 SER B CA 1
ATOM 4051 C C . SER B 1 98 ? -15.523 -45.406 -33.156 1 94.44 98 SER B C 1
ATOM 4053 O O . SER B 1 98 ? -14.789 -44.438 -33.062 1 94.44 98 SER B O 1
ATOM 4055 N N . GLY B 1 99 ? -16.797 -45.469 -32.688 1 95.75 99 GLY B N 1
ATOM 4056 C CA . GLY B 1 99 ? -17.25 -44.531 -31.672 1 95.75 99 GLY B CA 1
ATOM 4057 C C . GLY B 1 99 ? -16.781 -44.875 -30.266 1 95.75 99 GLY B C 1
ATOM 4058 O O . GLY B 1 99 ? -16.625 -46.062 -29.938 1 95.75 99 GLY B O 1
ATOM 4059 N N . GLN B 1 100 ? -16.562 -43.906 -29.469 1 96.56 100 GLN B N 1
ATOM 4060 C CA . GLN B 1 100 ? -16.203 -44.125 -28.062 1 96.56 100 GLN B CA 1
ATOM 4061 C C . GLN B 1 100 ? -16.922 -43.125 -27.141 1 96.56 100 GLN B C 1
ATOM 4063 O O . GLN B 1 100 ? -17.25 -42.031 -27.562 1 96.56 100 GLN B O 1
ATOM 4068 N N . ALA B 1 101 ? -17.297 -43.531 -25.953 1 96.94 101 ALA B N 1
ATOM 4069 C CA . ALA B 1 101 ? -17.891 -42.719 -24.906 1 96.94 101 ALA B CA 1
ATOM 4070 C C . ALA B 1 101 ? -17.391 -43.156 -23.531 1 96.94 101 ALA B C 1
ATOM 4072 O O . ALA B 1 101 ? -17.156 -44.344 -23.297 1 96.94 101 ALA B O 1
ATOM 4073 N N . GLU B 1 102 ? -17.234 -42.219 -22.656 1 97.06 102 GLU B N 1
ATOM 4074 C CA . GLU B 1 102 ? -16.812 -42.531 -21.297 1 97.06 102 GLU B CA 1
ATOM 4075 C C . GLU B 1 102 ? -17.375 -41.531 -20.297 1 97.06 102 GLU B C 1
ATOM 4077 O O . GLU B 1 102 ? -17.453 -40.344 -20.578 1 97.06 102 GLU B O 1
ATOM 4082 N N . VAL B 1 103 ? -17.891 -41.969 -19.203 1 97.56 103 VAL B N 1
ATOM 4083 C CA . VAL B 1 103 ? -18.297 -41.188 -18.031 1 97.56 103 VAL B CA 1
ATOM 4084 C C . VAL B 1 103 ? -17.5 -41.656 -16.812 1 97.56 103 VAL B C 1
ATOM 4086 O O . VAL B 1 103 ? -17.641 -42.781 -16.359 1 97.56 103 VAL B O 1
ATOM 4089 N N . ILE B 1 104 ? -16.656 -40.75 -16.281 1 97.5 104 ILE B N 1
ATOM 4090 C CA . ILE B 1 104 ? -15.797 -41.125 -15.164 1 97.5 104 ILE B CA 1
ATOM 4091 C C . ILE B 1 104 ? -15.953 -40.125 -14.023 1 97.5 104 ILE B C 1
ATOM 4093 O O . ILE B 1 104 ? -15.781 -38.906 -14.211 1 97.5 104 ILE B O 1
ATOM 4097 N N . ALA B 1 105 ? -16.312 -40.562 -12.867 1 97.75 105 ALA B N 1
ATOM 4098 C CA . ALA B 1 105 ? -16.297 -39.781 -11.633 1 97.75 105 ALA B CA 1
ATOM 4099 C C . ALA B 1 105 ? -14.992 -40 -10.867 1 97.75 105 ALA B C 1
ATOM 4101 O O . ALA B 1 105 ? -14.5 -41.125 -10.773 1 97.75 105 ALA B O 1
ATOM 4102 N N . SER B 1 106 ? -14.422 -38.906 -10.438 1 97.56 106 SER B N 1
ATOM 4103 C CA . SER B 1 106 ? -13.172 -39 -9.703 1 97.56 106 SER B CA 1
ATOM 4104 C C . SER B 1 106 ? -13.273 -38.281 -8.352 1 97.56 106 SER B C 1
ATOM 4106 O O . SER B 1 106 ? -13.789 -37.156 -8.273 1 97.56 106 SER B O 1
ATOM 4108 N N . VAL B 1 107 ? -12.852 -38.875 -7.285 1 97.31 107 VAL B N 1
ATOM 4109 C CA . VAL B 1 107 ? -12.867 -38.281 -5.953 1 97.31 107 VAL B CA 1
ATOM 4110 C C . VAL B 1 107 ? -11.492 -38.438 -5.305 1 97.31 107 VAL B C 1
ATOM 4112 O O . VAL B 1 107 ? -10.961 -39.531 -5.207 1 97.31 107 VAL B O 1
ATOM 4115 N N . PRO B 1 108 ? -10.914 -37.281 -4.891 1 97.06 108 PRO B N 1
ATOM 4116 C CA . PRO B 1 108 ? -9.656 -37.406 -4.148 1 97.06 108 PRO B CA 1
ATOM 4117 C C . PRO B 1 108 ? -9.844 -37.969 -2.748 1 97.06 108 PRO B C 1
ATOM 4119 O O . PRO B 1 108 ? -10.734 -37.531 -2.014 1 97.06 108 PRO B O 1
ATOM 4122 N N . ILE B 1 109 ? -9.039 -38.938 -2.428 1 96.5 109 ILE B N 1
ATOM 4123 C CA . ILE B 1 109 ? -9.156 -39.594 -1.134 1 96.5 109 ILE B CA 1
ATOM 4124 C C . ILE B 1 109 ? -8.039 -39.125 -0.207 1 96.5 109 ILE B C 1
ATOM 4126 O O . ILE B 1 109 ? -8.273 -38.875 0.977 1 96.5 109 ILE B O 1
ATOM 4130 N N . PHE B 1 110 ? -6.879 -39.062 -0.717 1 97.12 110 PHE B N 1
ATOM 4131 C CA . PHE B 1 110 ? -5.703 -38.625 0.027 1 97.12 110 PHE B CA 1
ATOM 4132 C C . PHE B 1 110 ? -4.844 -37.688 -0.81 1 97.12 110 PHE B C 1
ATOM 4134 O O . PHE B 1 110 ? -4.324 -38.062 -1.858 1 97.12 110 PHE B O 1
ATOM 4141 N N . THR B 1 111 ? -4.703 -36.438 -0.369 1 97.12 111 THR B N 1
ATOM 4142 C CA . THR B 1 111 ? -4.004 -35.438 -1.167 1 97.12 111 THR B CA 1
ATOM 4143 C C . THR B 1 111 ? -2.812 -34.875 -0.401 1 97.12 111 THR B C 1
ATOM 4145 O O . THR B 1 111 ? -2.328 -33.781 -0.713 1 97.12 111 THR B O 1
ATOM 4148 N N . SER B 1 112 ? -2.346 -35.625 0.694 1 97.69 112 SER B N 1
ATOM 4149 C CA . SER B 1 112 ? -1.195 -35.25 1.509 1 97.69 112 SER B CA 1
ATOM 4150 C C . SER B 1 112 ? -1.315 -33.812 2.008 1 97.69 112 SER B C 1
ATOM 4152 O O . SER B 1 112 ? -0.318 -33.094 2.096 1 97.69 112 SER B O 1
ATOM 4154 N N . GLY B 1 113 ? -2.514 -33.281 2.172 1 98.12 113 GLY B N 1
ATOM 4155 C CA . GLY B 1 113 ? -2.773 -31.969 2.736 1 98.12 113 GLY B CA 1
ATOM 4156 C C . GLY B 1 113 ? -2.945 -30.891 1.682 1 98.12 113 GLY B C 1
ATOM 4157 O O . GLY B 1 113 ? -3.207 -29.734 2.008 1 98.12 113 GLY B O 1
ATOM 4158 N N . ARG B 1 114 ? -2.777 -31.172 0.299 1 98 114 ARG B N 1
ATOM 4159 C CA . ARG B 1 114 ? -2.877 -30.172 -0.765 1 98 114 ARG B CA 1
ATOM 4160 C C . ARG B 1 114 ? -4.219 -29.453 -0.721 1 98 114 ARG B C 1
ATOM 4162 O O . ARG B 1 114 ? -4.27 -28.219 -0.689 1 98 114 ARG B O 1
ATOM 4169 N N . ILE B 1 115 ? -5.281 -30.203 -0.595 1 98.25 115 ILE B N 1
ATOM 4170 C CA . ILE B 1 115 ? -6.621 -29.625 -0.6 1 98.25 115 ILE B CA 1
ATOM 4171 C C . ILE B 1 115 ? -6.898 -28.953 0.744 1 98.25 115 ILE B C 1
ATOM 4173 O O . ILE B 1 115 ? -7.402 -27.828 0.791 1 98.25 115 ILE B O 1
ATOM 4177 N N . SER B 1 116 ? -6.543 -29.656 1.889 1 98.38 116 SER B N 1
ATOM 4178 C CA . SER B 1 116 ? -6.797 -29.094 3.217 1 98.38 116 SER B CA 1
ATOM 4179 C C . SER B 1 116 ? -6.062 -27.781 3.418 1 98.38 116 SER B C 1
ATOM 4181 O O . SER B 1 116 ? -6.652 -26.797 3.885 1 98.38 116 SER B O 1
ATOM 4183 N N . HIS B 1 117 ? -4.758 -27.781 2.992 1 98.69 117 HIS B N 1
ATOM 4184 C CA . HIS B 1 117 ? -4.004 -26.531 3.119 1 98.69 117 HIS B CA 1
ATOM 4185 C C . HIS B 1 117 ? -4.527 -25.469 2.164 1 98.69 117 HIS B C 1
ATOM 4187 O O . HIS B 1 117 ? -4.496 -24.281 2.48 1 98.69 117 HIS B O 1
ATOM 4193 N N . GLY B 1 118 ? -5.004 -25.875 0.964 1 98.69 118 GLY B N 1
ATOM 4194 C CA . GLY B 1 118 ? -5.66 -24.922 0.067 1 98.69 118 GLY B CA 1
ATOM 4195 C C . GLY B 1 118 ? -6.895 -24.297 0.671 1 98.69 118 GLY B C 1
ATOM 4196 O O . GLY B 1 118 ? -7.113 -23.078 0.523 1 98.69 118 GLY B O 1
ATOM 4197 N N . ILE B 1 119 ? -7.68 -25.078 1.393 1 98.75 119 ILE B N 1
ATOM 4198 C CA . ILE B 1 119 ? -8.875 -24.578 2.07 1 98.75 119 ILE B CA 1
ATOM 4199 C C . ILE B 1 119 ? -8.469 -23.656 3.217 1 98.75 119 ILE B C 1
ATOM 4201 O O . ILE B 1 119 ? -9.047 -22.578 3.383 1 98.75 119 ILE B O 1
ATOM 4205 N N . ASP B 1 120 ? -7.469 -24.094 3.943 1 98.81 120 ASP B N 1
ATOM 4206 C CA . ASP B 1 120 ? -6.984 -23.266 5.043 1 98.81 120 ASP B CA 1
ATOM 4207 C C . ASP B 1 120 ? -6.488 -21.922 4.531 1 98.81 120 ASP B C 1
ATOM 4209 O O . ASP B 1 120 ? -6.711 -20.891 5.164 1 98.81 120 ASP B O 1
ATOM 4213 N N . ALA B 1 121 ? -5.742 -21.891 3.357 1 98.75 121 ALA B N 1
ATOM 4214 C CA . ALA B 1 121 ? -5.281 -20.656 2.742 1 98.75 121 ALA B CA 1
ATOM 4215 C C . ALA B 1 121 ? -6.457 -19.75 2.373 1 98.75 121 ALA B C 1
ATOM 4217 O O . ALA B 1 121 ? -6.426 -18.547 2.625 1 98.75 121 ALA B O 1
ATOM 4218 N N . ALA B 1 122 ? -7.492 -20.328 1.845 1 98.75 122 ALA B N 1
ATOM 4219 C CA . ALA B 1 122 ? -8.672 -19.578 1.446 1 98.75 122 ALA B CA 1
ATOM 4220 C C . ALA B 1 122 ? -9.406 -19.031 2.666 1 98.75 122 ALA B C 1
ATOM 4222 O O . ALA B 1 122 ? -9.945 -17.906 2.629 1 98.75 122 ALA B O 1
ATOM 4223 N N . GLU B 1 123 ? -9.5 -19.828 3.734 1 98.88 123 GLU B N 1
ATOM 4224 C CA . GLU B 1 123 ? -10.109 -19.375 4.977 1 98.88 123 GLU B CA 1
ATOM 4225 C C . GLU B 1 123 ? -9.359 -18.172 5.551 1 98.88 123 GLU B C 1
ATOM 4227 O O . GLU B 1 123 ? -9.969 -17.203 5.992 1 98.88 123 GLU B O 1
ATOM 4232 N N . ALA B 1 124 ? -8.039 -18.312 5.535 1 98.88 124 ALA B N 1
ATOM 4233 C CA . ALA B 1 124 ? -7.215 -17.203 6.02 1 98.88 124 ALA B CA 1
ATOM 4234 C C . ALA B 1 124 ? -7.391 -15.961 5.145 1 98.88 124 ALA B C 1
ATOM 4236 O O . ALA B 1 124 ? -7.457 -14.844 5.656 1 98.88 124 ALA B O 1
ATOM 4237 N N . ALA B 1 125 ? -7.492 -16.156 3.854 1 98.75 125 ALA B N 1
ATOM 4238 C CA . ALA B 1 125 ? -7.715 -15.039 2.934 1 98.75 125 ALA B CA 1
ATOM 4239 C C . ALA B 1 125 ? -9.062 -14.375 3.193 1 98.75 125 ALA B C 1
ATOM 4241 O O . ALA B 1 125 ? -9.18 -13.148 3.145 1 98.75 125 ALA B O 1
ATOM 4242 N N . LEU B 1 126 ? -10.078 -15.195 3.492 1 98.81 126 LEU B N 1
ATOM 4243 C CA . LEU B 1 126 ? -11.383 -14.648 3.85 1 98.81 126 LEU B CA 1
ATOM 4244 C C . LEU B 1 126 ? -11.297 -13.828 5.133 1 98.81 126 LEU B C 1
ATOM 4246 O O . LEU B 1 126 ? -11.836 -12.727 5.207 1 98.81 126 LEU B O 1
ATOM 4250 N N . SER B 1 127 ? -10.617 -14.367 6.062 1 98.81 127 SER B N 1
ATOM 4251 C CA . SER B 1 127 ? -10.445 -13.641 7.316 1 98.81 127 SER B CA 1
ATOM 4252 C C . SER B 1 127 ? -9.758 -12.297 7.09 1 98.81 127 SER B C 1
ATOM 4254 O O . SER B 1 127 ? -10.156 -11.289 7.68 1 98.81 127 SER B O 1
ATOM 4256 N N . ALA B 1 128 ? -8.703 -12.242 6.234 1 98.75 128 ALA B N 1
ATOM 4257 C CA . ALA B 1 128 ? -8.008 -11 5.91 1 98.75 128 ALA B CA 1
ATOM 4258 C C . ALA B 1 128 ? -8.961 -9.984 5.293 1 98.75 128 ALA B C 1
ATOM 4260 O O . ALA B 1 128 ? -8.961 -8.812 5.676 1 98.75 128 ALA B O 1
ATOM 4261 N N . THR B 1 129 ? -9.805 -10.453 4.41 1 98.62 129 THR B N 1
ATOM 4262 C CA . THR B 1 129 ? -10.734 -9.555 3.725 1 98.62 129 THR B CA 1
ATOM 4263 C C . THR B 1 129 ? -11.797 -9.047 4.688 1 98.62 129 THR B C 1
ATOM 4265 O O . THR B 1 129 ? -12.234 -7.895 4.582 1 98.62 129 THR B O 1
ATOM 4268 N N . GLN B 1 130 ? -12.195 -9.922 5.598 1 98.75 130 GLN B N 1
ATOM 4269 C CA . GLN B 1 130 ? -13.148 -9.5 6.625 1 98.75 130 GLN B CA 1
ATOM 4270 C C . GLN B 1 130 ? -12.555 -8.414 7.512 1 98.75 130 GLN B C 1
ATOM 4272 O O . GLN B 1 130 ? -13.234 -7.445 7.859 1 98.75 130 GLN B O 1
ATOM 4277 N N . GLN B 1 131 ? -11.281 -8.578 7.855 1 98.62 131 GLN B N 1
ATOM 4278 C CA . GLN B 1 131 ? -10.602 -7.566 8.664 1 98.62 131 GLN B CA 1
ATOM 4279 C C . GLN B 1 131 ? -10.438 -6.266 7.879 1 98.62 131 GLN B C 1
ATOM 4281 O O . GLN B 1 131 ? -10.578 -5.176 8.445 1 98.62 131 GLN B O 1
ATOM 4286 N N . ASN B 1 132 ? -10.172 -6.316 6.602 1 98.44 132 ASN B N 1
ATOM 4287 C CA . ASN B 1 132 ? -10.086 -5.133 5.75 1 98.44 132 ASN B CA 1
ATOM 4288 C C . ASN B 1 132 ? -11.422 -4.406 5.668 1 98.44 132 ASN B C 1
ATOM 4290 O O . ASN B 1 132 ? -11.461 -3.178 5.578 1 98.44 132 ASN B O 1
ATOM 4294 N N . GLU B 1 133 ? -12.477 -5.184 5.672 1 98 133 GLU B N 1
ATOM 4295 C CA . GLU B 1 133 ? -13.812 -4.594 5.688 1 98 133 GLU B CA 1
ATOM 4296 C C . GLU B 1 133 ? -14.031 -3.76 6.945 1 98 133 GLU B C 1
ATOM 4298 O O . GLU B 1 133 ? -14.516 -2.627 6.871 1 98 133 GLU B O 1
ATOM 4303 N N . VAL B 1 134 ? -13.648 -4.297 8.07 1 97.81 134 VAL B N 1
ATOM 4304 C CA . VAL B 1 134 ? -13.773 -3.586 9.336 1 97.81 134 VAL B CA 1
ATOM 4305 C C . VAL B 1 134 ? -12.898 -2.332 9.312 1 97.81 134 VAL B C 1
ATOM 4307 O O . VAL B 1 134 ? -13.328 -1.26 9.742 1 97.81 134 VAL B O 1
ATOM 4310 N N . ALA B 1 135 ? -11.641 -2.441 8.781 1 97.88 135 ALA B N 1
ATOM 4311 C CA . ALA B 1 135 ? -10.719 -1.31 8.695 1 97.88 135 ALA B CA 1
ATOM 4312 C C . ALA B 1 135 ? -11.297 -0.202 7.82 1 97.88 135 ALA B C 1
ATOM 4314 O O . ALA B 1 135 ? -11.188 0.981 8.148 1 97.88 135 ALA B O 1
ATOM 4315 N N . THR B 1 136 ? -11.938 -0.595 6.754 1 97.81 136 THR B N 1
ATOM 4316 C CA . THR B 1 136 ? -12.562 0.365 5.848 1 97.81 136 THR B CA 1
ATOM 4317 C C . THR B 1 136 ? -13.68 1.122 6.551 1 97.81 136 THR B C 1
ATOM 4319 O O . THR B 1 136 ? -13.789 2.344 6.43 1 97.81 136 THR B O 1
ATOM 4322 N N . ALA B 1 137 ? -14.461 0.402 7.293 1 97.38 137 ALA B N 1
ATOM 4323 C CA . ALA B 1 137 ? -15.539 1.036 8.047 1 97.38 137 ALA B CA 1
ATOM 4324 C C . ALA B 1 137 ? -14.992 2.062 9.031 1 97.38 137 ALA B C 1
ATOM 4326 O O . ALA B 1 137 ? -15.523 3.17 9.148 1 97.38 137 ALA B O 1
ATOM 4327 N N . LEU B 1 138 ? -13.938 1.731 9.719 1 97.31 138 LEU B N 1
ATOM 4328 C CA . LEU B 1 138 ? -13.336 2.643 10.68 1 97.31 138 LEU B CA 1
ATOM 4329 C C . LEU B 1 138 ? -12.773 3.877 9.984 1 97.31 138 LEU B C 1
ATOM 4331 O O . LEU B 1 138 ? -12.891 4.992 10.5 1 97.31 138 LEU B O 1
ATOM 4335 N N . THR B 1 139 ? -12.133 3.656 8.836 1 97.56 139 THR B N 1
ATOM 4336 C CA . THR B 1 139 ? -11.578 4.77 8.07 1 97.56 139 THR B CA 1
ATOM 4337 C C . THR B 1 139 ? -12.68 5.719 7.617 1 97.56 139 THR B C 1
ATOM 4339 O O . THR B 1 139 ? -12.547 6.938 7.723 1 97.56 139 THR B O 1
ATOM 4342 N N . ILE B 1 140 ? -13.766 5.133 7.176 1 97.75 140 ILE B N 1
ATOM 4343 C CA . ILE B 1 140 ? -14.883 5.938 6.699 1 97.75 140 ILE B CA 1
ATOM 4344 C C . ILE B 1 140 ? -15.531 6.672 7.871 1 97.75 140 ILE B C 1
ATOM 4346 O O . ILE B 1 140 ? -15.914 7.836 7.746 1 97.75 140 ILE B O 1
ATOM 4350 N N . LYS B 1 141 ? -15.641 6.035 9.016 1 97.75 141 LYS B N 1
ATOM 4351 C CA . LYS B 1 141 ? -16.172 6.691 10.203 1 97.75 141 LYS B CA 1
ATOM 4352 C C . LYS B 1 141 ? -15.328 7.91 10.578 1 97.75 141 LYS B C 1
ATOM 4354 O O . LYS B 1 141 ? -15.867 8.961 10.93 1 97.75 141 LYS B O 1
ATOM 4359 N N . LEU B 1 142 ? -14.008 7.773 10.477 1 98 142 LEU B N 1
ATOM 4360 C CA . LEU B 1 142 ? -13.156 8.914 10.781 1 98 142 LEU B CA 1
ATOM 4361 C C . LEU B 1 142 ? -13.359 10.039 9.781 1 98 142 LEU B C 1
ATOM 4363 O O . LEU B 1 142 ? -13.406 11.211 10.156 1 98 142 LEU B O 1
ATOM 4367 N N . GLN B 1 143 ? -13.531 9.664 8.555 1 98 143 GLN B N 1
ATOM 4368 C CA . GLN B 1 143 ? -13.789 10.672 7.535 1 98 143 GLN B CA 1
ATOM 4369 C C . GLN B 1 143 ? -15.094 11.414 7.805 1 98 143 GLN B C 1
ATOM 4371 O O . GLN B 1 143 ? -15.164 12.633 7.641 1 98 143 GLN B O 1
ATOM 4376 N N . ILE B 1 144 ? -16.047 10.672 8.242 1 97.88 144 ILE B N 1
ATOM 4377 C CA . ILE B 1 144 ? -17.328 11.266 8.578 1 97.88 144 ILE B CA 1
ATOM 4378 C C . ILE B 1 144 ? -17.188 12.18 9.789 1 97.88 144 ILE B C 1
ATOM 4380 O O . ILE B 1 144 ? -17.703 13.297 9.805 1 97.88 144 ILE B O 1
ATOM 4384 N N . ALA B 1 145 ? -16.438 11.727 10.766 1 98 145 ALA B N 1
ATOM 4385 C CA . ALA B 1 145 ? -16.188 12.547 11.945 1 98 145 ALA B CA 1
ATOM 4386 C C . ALA B 1 145 ? -15.484 13.852 11.57 1 98 145 ALA B C 1
ATOM 4388 O O . ALA B 1 145 ? -15.844 14.922 12.07 1 98 145 ALA B O 1
ATOM 4389 N N . GLU B 1 146 ? -14.5 13.734 10.672 1 98.31 146 GLU B N 1
ATOM 4390 C CA . GLU B 1 146 ? -13.781 14.914 10.203 1 98.31 146 GLU B CA 1
ATOM 4391 C C . GLU B 1 146 ? -14.711 15.875 9.469 1 98.31 146 GLU B C 1
ATOM 4393 O O . GLU B 1 146 ? -14.656 17.078 9.68 1 98.31 146 GLU B O 1
ATOM 4398 N N . ALA B 1 147 ? -15.547 15.305 8.688 1 98.38 147 ALA B N 1
ATOM 4399 C CA . ALA B 1 147 ? -16.5 16.141 7.957 1 98.38 147 ALA B CA 1
ATOM 4400 C C . ALA B 1 147 ? -17.531 16.75 8.898 1 98.38 147 ALA B C 1
ATOM 4402 O O . ALA B 1 147 ? -17.922 17.906 8.742 1 98.38 147 ALA B O 1
ATOM 4403 N N . PHE B 1 148 ? -18.031 15.984 9.859 1 98.12 148 PHE B N 1
ATOM 4404 C CA . PHE B 1 148 ? -18.953 16.438 10.891 1 98.12 148 PHE B CA 1
ATOM 4405 C C . PHE B 1 148 ? -18.391 17.641 11.633 1 98.12 148 PHE B C 1
ATOM 4407 O O . PHE B 1 148 ? -19.047 18.672 11.758 1 98.12 148 PHE B O 1
ATOM 4414 N N . LEU B 1 149 ? -17.156 17.562 12.023 1 98.31 149 LEU B N 1
ATOM 4415 C CA . LEU B 1 149 ? -16.5 18.625 12.766 1 98.31 149 LEU B CA 1
ATOM 4416 C C . LEU B 1 149 ? -16.203 19.812 11.859 1 98.31 149 LEU B C 1
ATOM 4418 O O . LEU B 1 149 ? -16.234 20.969 12.312 1 98.31 149 LEU B O 1
ATOM 4422 N N . ALA B 1 150 ? -15.93 19.516 10.594 1 98.38 150 ALA B N 1
ATOM 4423 C CA . ALA B 1 150 ? -15.688 20.594 9.648 1 98.38 150 ALA B CA 1
ATOM 4424 C C . ALA B 1 150 ? -16.922 21.469 9.477 1 98.38 150 ALA B C 1
ATOM 4426 O O . ALA B 1 150 ? -16.828 22.688 9.375 1 98.38 150 ALA B O 1
ATOM 4427 N N . VAL B 1 151 ? -18.078 20.875 9.516 1 98.38 151 VAL B N 1
ATOM 4428 C CA . VAL B 1 151 ? -19.328 21.609 9.422 1 98.38 151 VAL B CA 1
ATOM 4429 C C . VAL B 1 151 ? -19.5 22.484 10.664 1 98.38 151 VAL B C 1
ATOM 4431 O O . VAL B 1 151 ? -19.797 23.688 10.555 1 98.38 151 VAL B O 1
ATOM 4434 N N . LEU B 1 152 ? -19.281 21.906 11.773 1 98.19 152 LEU B N 1
ATOM 4435 C CA . LEU B 1 152 ? -19.438 22.641 13.023 1 98.19 152 LEU B CA 1
ATOM 4436 C C . LEU B 1 152 ? -18.453 23.797 13.094 1 98.19 152 LEU B C 1
ATOM 4438 O O . LEU B 1 152 ? -18.812 24.906 13.508 1 98.19 152 LEU B O 1
ATOM 4442 N N . ARG B 1 153 ? -17.234 23.5 12.656 1 97.62 153 ARG B N 1
ATOM 4443 C CA . ARG B 1 153 ? -16.203 24.531 12.648 1 97.62 153 ARG B CA 1
ATOM 4444 C C . ARG B 1 153 ? -16.578 25.672 11.703 1 97.62 153 ARG B C 1
ATOM 4446 O O . ARG B 1 153 ? -16.453 26.844 12.062 1 97.62 153 ARG B O 1
ATOM 4453 N N . ALA B 1 154 ? -17.016 25.297 10.531 1 97.81 154 ALA B N 1
ATOM 4454 C CA . ALA B 1 154 ? -17.406 26.297 9.547 1 97.81 154 ALA B CA 1
ATOM 4455 C C . ALA B 1 154 ? -18.609 27.109 10.023 1 97.81 154 ALA B C 1
ATOM 4457 O O . ALA B 1 154 ? -18.672 28.312 9.812 1 97.81 154 ALA B O 1
ATOM 4458 N N . GLN B 1 155 ? -19.531 26.5 10.664 1 97.62 155 GLN B N 1
ATOM 4459 C CA . GLN B 1 155 ? -20.703 27.172 11.227 1 97.62 155 GLN B CA 1
ATOM 4460 C C . GLN B 1 155 ? -20.297 28.172 12.297 1 97.62 155 GLN B C 1
ATOM 4462 O O . GLN B 1 155 ? -20.781 29.312 12.312 1 97.62 155 GLN B O 1
ATOM 4467 N N . SER B 1 156 ? -19.406 27.734 13.156 1 96.88 156 SER B N 1
ATOM 4468 C CA . SER B 1 156 ? -18.922 28.625 14.211 1 96.88 156 SER B CA 1
ATOM 4469 C C . SER B 1 156 ? -18.125 29.797 13.641 1 96.88 156 SER B C 1
ATOM 4471 O O . SER B 1 156 ? -18.25 30.922 14.109 1 96.88 156 SER B O 1
ATOM 4473 N N . ALA B 1 157 ? -17.328 29.484 12.617 1 96.69 157 ALA B N 1
ATOM 4474 C CA . ALA B 1 157 ? -16.547 30.531 11.977 1 96.69 157 ALA B CA 1
ATOM 4475 C C . ALA B 1 157 ? -17.453 31.578 11.328 1 96.69 157 ALA B C 1
ATOM 4477 O O . ALA B 1 157 ? -17.188 32.781 11.398 1 96.69 157 ALA B O 1
ATOM 4478 N N . LEU B 1 158 ? -18.531 31.125 10.75 1 97.12 158 LEU B N 1
ATOM 4479 C CA . LEU B 1 158 ? -19.484 32.031 10.133 1 97.12 158 LEU B CA 1
ATOM 4480 C C . LEU B 1 158 ? -20.172 32.875 11.195 1 97.12 158 LEU B C 1
ATOM 4482 O O . LEU B 1 158 ? -20.312 34.094 11.023 1 97.12 158 LEU B O 1
ATOM 4486 N N . GLN B 1 159 ? -20.531 32.344 12.258 1 96.56 159 GLN B N 1
ATOM 4487 C CA . GLN B 1 159 ? -21.188 33.062 13.336 1 96.56 159 GLN B CA 1
ATOM 4488 C C . GLN B 1 159 ? -20.266 34.156 13.898 1 96.56 159 GLN B C 1
ATOM 4490 O O . GLN B 1 159 ? -20.703 35.281 14.141 1 96.56 159 GLN B O 1
ATOM 4495 N N . VAL B 1 160 ? -19.016 33.719 14.102 1 94.81 160 VAL B N 1
ATOM 4496 C CA . VAL B 1 160 ? -18.047 34.656 14.641 1 94.81 160 VAL B CA 1
ATOM 4497 C C . VAL B 1 160 ? -17.844 35.812 13.648 1 94.81 160 VAL B C 1
ATOM 4499 O O . VAL B 1 160 ? -17.812 36.969 14.047 1 94.81 160 VAL B O 1
ATOM 4502 N N . THR B 1 161 ? -17.719 35.5 12.406 1 96.56 161 THR B N 1
ATOM 4503 C CA . THR B 1 161 ? -17.469 36.5 11.383 1 96.56 161 THR B CA 1
ATOM 4504 C C . THR B 1 161 ? -18.688 37.406 11.188 1 96.56 161 THR B C 1
ATOM 4506 O O . THR B 1 161 ? -18.547 38.594 10.93 1 96.56 161 THR B O 1
ATOM 4509 N N . GLU B 1 162 ? -19.875 36.875 11.328 1 96.44 162 GLU B N 1
ATOM 4510 C CA . GLU B 1 162 ? -21.094 37.656 11.266 1 96.44 162 GLU B CA 1
ATOM 4511 C C . GLU B 1 162 ? -21.172 38.656 12.43 1 96.44 162 GLU B C 1
ATOM 4513 O O . GLU B 1 162 ? -21.5 39.812 12.234 1 96.44 162 GLU B O 1
ATOM 4518 N N . SER B 1 163 ? -20.828 38.188 13.555 1 94.5 163 SER B N 1
ATOM 4519 C CA . SER B 1 163 ? -20.781 39.062 14.727 1 94.5 163 SER B CA 1
ATOM 4520 C C . SER B 1 163 ? -19.734 40.156 14.555 1 94.5 163 SER B C 1
ATOM 4522 O O . SER B 1 163 ? -19.969 41.312 14.914 1 94.5 163 SER B O 1
ATOM 4524 N N . HIS B 1 164 ? -18.609 39.781 14 1 94.25 164 HIS B N 1
ATOM 4525 C CA . HIS B 1 164 ? -17.547 40.719 13.711 1 94.25 164 HIS B CA 1
ATOM 4526 C C . HIS B 1 164 ? -18 41.781 12.734 1 94.25 164 HIS B C 1
ATOM 4528 O O . HIS B 1 164 ? -17.766 42.969 12.961 1 94.25 164 HIS B O 1
ATOM 4534 N N . ALA B 1 165 ? -18.703 41.406 11.75 1 96 165 ALA B N 1
ATOM 4535 C CA . ALA B 1 165 ? -19.219 42.344 10.766 1 96 165 ALA B CA 1
ATOM 4536 C C . ALA B 1 165 ? -20.25 43.281 11.383 1 96 165 ALA B C 1
ATOM 4538 O O . ALA B 1 165 ? -20.281 44.469 11.094 1 96 165 ALA B O 1
ATOM 4539 N N . GLU B 1 166 ? -21.047 42.812 12.203 1 95.62 166 GLU B N 1
ATOM 4540 C CA . GLU B 1 166 ? -22.062 43.594 12.875 1 95.62 166 GLU B CA 1
ATOM 4541 C C . GLU B 1 166 ? -21.422 44.656 13.773 1 95.62 166 GLU B C 1
ATOM 4543 O O . GLU B 1 166 ? -21.875 45.812 13.812 1 95.62 166 GLU B O 1
ATOM 4548 N N . THR B 1 167 ? -20.438 44.25 14.484 1 93.69 167 THR B N 1
ATOM 4549 C CA . THR B 1 167 ? -19.75 45.156 15.367 1 93.69 167 THR B CA 1
ATOM 4550 C C . THR B 1 167 ? -19.031 46.25 14.57 1 93.69 167 THR B C 1
ATOM 4552 O O . THR B 1 167 ? -19.031 47.438 14.969 1 93.69 167 THR B O 1
ATOM 4555 N N . LEU B 1 168 ? -18.453 45.875 13.484 1 95.12 168 LEU B N 1
ATOM 4556 C CA . LEU B 1 168 ? -17.75 46.844 12.648 1 95.12 168 LEU B CA 1
ATOM 4557 C C . LEU B 1 168 ? -18.734 47.781 11.938 1 95.12 168 LEU B C 1
ATOM 4559 O O . LEU B 1 168 ? -18.438 48.938 11.703 1 95.12 168 LEU B O 1
ATOM 4563 N N . LYS B 1 169 ? -19.875 47.281 11.641 1 94.94 169 LYS B N 1
ATOM 4564 C CA . LYS B 1 169 ? -20.938 48.125 11.109 1 94.94 169 LYS B CA 1
ATOM 4565 C C . LYS B 1 169 ? -21.344 49.219 12.109 1 94.94 169 LYS B C 1
ATOM 4567 O O . LYS B 1 169 ? -21.438 50.375 11.758 1 94.94 169 LYS B O 1
ATOM 4572 N N . ALA B 1 170 ? -21.531 48.812 13.32 1 93.75 170 ALA B N 1
ATOM 4573 C CA . ALA B 1 170 ? -21.875 49.75 14.375 1 93.75 170 ALA B CA 1
ATOM 4574 C C . ALA B 1 170 ? -20.781 50.781 14.57 1 93.75 170 ALA B C 1
ATOM 4576 O O . ALA B 1 170 ? -21.062 51.969 14.781 1 93.75 170 ALA B O 1
ATOM 4577 N N . ASN B 1 171 ? -19.578 50.281 14.5 1 93.25 171 ASN B N 1
ATOM 4578 C CA . ASN B 1 171 ? -18.453 51.188 14.609 1 93.25 171 ASN B CA 1
ATOM 4579 C C . ASN B 1 171 ? -18.422 52.219 13.477 1 93.25 171 ASN B C 1
ATOM 4581 O O . ASN B 1 171 ? -18.172 53.406 13.695 1 93.25 171 ASN B O 1
ATOM 4585 N N . ALA B 1 172 ? -18.656 51.75 12.281 1 93.94 172 ALA B N 1
ATOM 4586 C CA . ALA B 1 172 ? -18.656 52.625 11.117 1 93.94 172 ALA B CA 1
ATOM 4587 C C . ALA B 1 172 ? -19.75 53.688 11.227 1 93.94 172 ALA B C 1
ATOM 4589 O O . ALA B 1 172 ? -19.547 54.844 10.875 1 93.94 172 ALA B O 1
ATOM 4590 N N . VAL B 1 173 ? -20.875 53.375 11.742 1 94.06 173 VAL B N 1
ATOM 4591 C CA . VAL B 1 173 ? -21.984 54.312 11.93 1 94.06 173 VAL B CA 1
ATOM 4592 C C . VAL B 1 173 ? -21.625 55.344 12.984 1 94.06 173 VAL B C 1
ATOM 4594 O O . VAL B 1 173 ? -21.891 56.531 12.805 1 94.06 173 VAL B O 1
ATOM 4597 N N . ASP B 1 174 ? -21.016 54.844 14.016 1 91.56 174 ASP B N 1
ATOM 4598 C CA . ASP B 1 174 ? -20.594 55.75 15.086 1 91.56 174 ASP B CA 1
ATOM 4599 C C . ASP B 1 174 ? -19.562 56.75 14.594 1 91.56 174 ASP B C 1
ATOM 4601 O O . ASP B 1 174 ? -19.656 57.938 14.891 1 91.56 174 ASP B O 1
ATOM 4605 N N . VAL B 1 175 ? -18.578 56.219 13.844 1 93.62 175 VAL B N 1
ATOM 4606 C CA . VAL B 1 175 ? -17.5 57.062 13.352 1 93.62 175 VAL B CA 1
ATOM 4607 C C . VAL B 1 175 ? -18.062 58.062 12.336 1 93.62 175 VAL B C 1
ATOM 4609 O O . VAL B 1 175 ? -17.625 59.219 12.273 1 93.62 175 VAL B O 1
ATOM 4612 N N . GLU B 1 176 ? -18.953 57.656 11.586 1 93.12 176 GLU B N 1
ATOM 4613 C CA . GLU B 1 176 ? -19.609 58.562 10.641 1 93.12 176 GLU B CA 1
ATOM 4614 C C . GLU B 1 176 ? -20.328 59.688 11.359 1 93.12 176 GLU B C 1
ATOM 4616 O O . GLU B 1 176 ? -20.25 60.844 10.93 1 93.12 176 GLU B O 1
ATOM 4621 N N . ARG B 1 177 ? -20.969 59.406 12.422 1 91.69 177 ARG B N 1
ATOM 4622 C CA . ARG B 1 177 ? -21.656 60.438 13.219 1 91.69 177 ARG B CA 1
ATOM 4623 C C . ARG B 1 177 ? -20.656 61.406 13.82 1 91.69 177 ARG B C 1
ATOM 4625 O O . ARG B 1 177 ? -20.875 62.625 13.773 1 91.69 177 ARG B O 1
ATOM 4632 N N . LEU B 1 178 ? -19.625 60.938 14.336 1 91.38 178 LEU B N 1
ATOM 4633 C CA . LEU B 1 178 ? -18.609 61.781 14.938 1 91.38 178 LEU B CA 1
ATOM 4634 C C . LEU B 1 178 ? -17.938 62.656 13.883 1 91.38 178 LEU B C 1
ATOM 4636 O O . LEU B 1 178 ? -17.609 63.812 14.148 1 91.38 178 LEU B O 1
ATOM 4640 N N . HIS B 1 179 ? -17.719 62.094 12.727 1 91.31 179 HIS B N 1
ATOM 4641 C CA . HIS B 1 179 ? -17.125 62.844 11.625 1 91.31 179 HIS B CA 1
ATOM 4642 C C . HIS B 1 179 ? -18.031 63.969 11.172 1 91.31 179 HIS B C 1
ATOM 4644 O O . HIS B 1 179 ? -17.562 65.062 10.883 1 91.31 179 HIS B O 1
ATOM 4650 N N . SER B 1 180 ? -19.234 63.656 11.141 1 92 180 SER B N 1
ATOM 4651 C CA . SER B 1 180 ? -20.203 64.688 10.734 1 92 180 SER B CA 1
ATOM 4652 C C . SER B 1 180 ? -20.266 65.812 11.734 1 92 180 SER B C 1
ATOM 4654 O O . SER B 1 180 ? -20.609 66.938 11.367 1 92 180 SER B O 1
ATOM 4656 N N . GLN B 1 181 ? -19.812 65.5 12.953 1 91.25 181 GLN B N 1
ATOM 4657 C CA . GLN B 1 181 ? -19.766 66.562 14.008 1 91.25 181 GLN B CA 1
ATOM 4658 C C . GLN B 1 181 ? -18.391 67.188 14.086 1 91.25 181 GLN B C 1
ATOM 4660 O O . GLN B 1 181 ? -18.156 68.062 14.945 1 91.25 181 GLN B O 1
ATOM 4665 N N . GLY B 1 182 ? -17.469 66.75 13.18 1 88.69 182 GLY B N 1
ATOM 4666 C CA . GLY B 1 182 ? -16.141 67.312 13.117 1 88.69 182 GLY B CA 1
ATOM 4667 C C . GLY B 1 182 ? -15.227 66.812 14.219 1 88.69 182 GLY B C 1
ATOM 4668 O O . GLY B 1 182 ? -14.188 67.438 14.484 1 88.69 182 GLY B O 1
ATOM 4669 N N . MET B 1 183 ? -15.625 65.75 14.789 1 88.12 183 MET B N 1
ATOM 4670 C CA . MET B 1 183 ? -14.898 65.312 15.969 1 88.12 183 MET B CA 1
ATOM 4671 C C . MET B 1 183 ? -13.812 64.312 15.586 1 88.12 183 MET B C 1
ATOM 4673 O O . MET B 1 183 ? -12.891 64.062 16.359 1 88.12 183 MET B O 1
ATOM 4677 N N . VAL B 1 184 ? -14.039 63.688 14.422 1 89.06 184 VAL B N 1
ATOM 4678 C CA . VAL B 1 184 ? -13.031 62.719 13.984 1 89.06 184 VAL B CA 1
ATOM 4679 C C . VAL B 1 184 ? -12.641 63 12.539 1 89.06 184 VAL B C 1
ATOM 4681 O O . VAL B 1 184 ? -13.344 63.719 11.828 1 89.06 184 VAL B O 1
ATOM 4684 N N . SER B 1 185 ? -11.508 62.469 12.133 1 89.88 185 SER B N 1
ATOM 4685 C CA . SER B 1 185 ? -10.969 62.75 10.812 1 89.88 185 SER B CA 1
ATOM 4686 C C . SER B 1 185 ? -11.68 61.969 9.727 1 89.88 185 SER B C 1
ATOM 4688 O O . SER B 1 185 ? -12.336 60.969 10.016 1 89.88 185 SER B O 1
ATOM 4690 N N . LYS B 1 186 ? -11.508 62.406 8.555 1 91.31 186 LYS B N 1
ATOM 4691 C CA . LYS B 1 186 ? -12 61.688 7.391 1 91.31 186 LYS B CA 1
ATOM 4692 C C . LYS B 1 186 ? -11.312 60.312 7.262 1 91.31 186 LYS B C 1
ATOM 4694 O O . LYS B 1 186 ? -11.93 59.344 6.84 1 91.31 186 LYS B O 1
ATOM 4699 N N . ASN B 1 187 ? -10.07 60.312 7.602 1 89.06 187 ASN B N 1
ATOM 4700 C CA . ASN B 1 187 ? -9.305 59.094 7.566 1 89.06 187 ASN B CA 1
ATOM 4701 C C . ASN B 1 187 ? -9.914 58.031 8.484 1 89.06 187 ASN B C 1
ATOM 4703 O O . ASN B 1 187 ? -9.938 56.844 8.133 1 89.06 187 ASN B O 1
ATOM 4707 N N . ASP B 1 188 ? -10.414 58.469 9.586 1 91 188 ASP B N 1
ATOM 4708 C CA . ASP B 1 188 ? -11.047 57.531 10.516 1 91 188 ASP B CA 1
ATOM 4709 C C . ASP B 1 188 ? -12.32 56.938 9.922 1 91 188 ASP B C 1
ATOM 4711 O O . ASP B 1 188 ? -12.562 55.719 10.047 1 91 188 ASP B O 1
ATOM 4715 N N . ARG B 1 189 ? -13.023 57.75 9.352 1 91.44 189 ARG B N 1
ATOM 4716 C CA . ARG B 1 189 ? -14.258 57.312 8.727 1 91.44 189 ARG B CA 1
ATOM 4717 C C . ARG B 1 189 ? -13.977 56.312 7.617 1 91.44 189 ARG B C 1
ATOM 4719 O O . ARG B 1 189 ? -14.602 55.25 7.562 1 91.44 189 ARG B O 1
ATOM 4726 N N . LEU B 1 190 ? -13.008 56.625 6.793 1 93.44 190 LEU B N 1
ATOM 4727 C CA . LEU B 1 190 ? -12.656 55.75 5.68 1 93.44 190 LEU B CA 1
ATOM 4728 C C . LEU B 1 190 ? -12.109 54.406 6.191 1 93.44 190 LEU B C 1
ATOM 4730 O O . LEU B 1 190 ? -12.438 53.375 5.648 1 93.44 190 LEU B O 1
ATOM 4734 N N . ALA B 1 191 ? -11.305 54.438 7.203 1 91.88 191 ALA B N 1
ATOM 4735 C CA . ALA B 1 191 ? -10.742 53.219 7.789 1 91.88 191 ALA B CA 1
ATOM 4736 C C . ALA B 1 191 ? -11.836 52.312 8.328 1 91.88 191 ALA B C 1
ATOM 4738 O O . ALA B 1 191 ? -11.797 51.094 8.133 1 91.88 191 ALA B O 1
ATOM 4739 N N . ALA B 1 192 ? -12.805 52.875 8.977 1 92.69 192 ALA B N 1
ATOM 4740 C CA . ALA B 1 192 ? -13.914 52.094 9.531 1 92.69 192 ALA B CA 1
ATOM 4741 C C . ALA B 1 192 ? -14.742 51.469 8.422 1 92.69 192 ALA B C 1
ATOM 4743 O O . ALA B 1 192 ? -15.156 50.312 8.539 1 92.69 192 ALA B O 1
ATOM 4744 N N . GLU B 1 193 ? -14.875 52.25 7.379 1 93.75 193 GLU B N 1
ATOM 4745 C CA . GLU B 1 193 ? -15.672 51.75 6.258 1 93.75 193 GLU B CA 1
ATOM 4746 C C . GLU B 1 193 ? -14.969 50.594 5.547 1 93.75 193 GLU B C 1
ATOM 4748 O O . GLU B 1 193 ? -15.609 49.594 5.172 1 93.75 193 GLU B O 1
ATOM 4753 N N . VAL B 1 194 ? -13.75 50.688 5.355 1 94.38 194 VAL B N 1
ATOM 4754 C CA . VAL B 1 194 ? -12.961 49.656 4.691 1 94.38 194 VAL B CA 1
ATOM 4755 C C . VAL B 1 194 ? -12.977 48.375 5.531 1 94.38 194 VAL B C 1
ATOM 4757 O O . VAL B 1 194 ? -13.125 47.281 4.996 1 94.38 194 VAL B O 1
ATOM 4760 N N . GLU B 1 195 ? -12.812 48.531 6.801 1 94.31 195 GLU B N 1
ATOM 4761 C CA . GLU B 1 195 ? -12.797 47.344 7.676 1 94.31 195 GLU B CA 1
ATOM 4762 C C . GLU B 1 195 ? -14.148 46.656 7.668 1 94.31 195 GLU B C 1
ATOM 4764 O O . GLU B 1 195 ? -14.211 45.406 7.746 1 94.31 195 GLU B O 1
ATOM 4769 N N . TYR B 1 196 ? -15.195 47.406 7.68 1 93.62 196 TYR B N 1
ATOM 4770 C CA . TYR B 1 196 ? -16.516 46.781 7.582 1 93.62 196 TYR B CA 1
ATOM 4771 C C . TYR B 1 196 ? -16.688 46.031 6.262 1 93.62 196 TYR B C 1
ATOM 4773 O O . TYR B 1 196 ? -17.203 44.906 6.234 1 93.62 196 TYR B O 1
ATOM 4781 N N . ALA B 1 197 ? -16.188 46.625 5.188 1 95.62 197 ALA B N 1
ATOM 4782 C CA . ALA B 1 197 ? -16.25 45.969 3.883 1 95.62 197 ALA B CA 1
ATOM 4783 C C . ALA B 1 197 ? -15.461 44.688 3.893 1 95.62 197 ALA B C 1
ATOM 4785 O O . ALA B 1 197 ? -15.906 43.656 3.332 1 95.62 197 ALA B O 1
ATOM 4786 N N . ASN B 1 198 ? -14.281 44.688 4.488 1 94.94 198 ASN B N 1
ATOM 4787 C C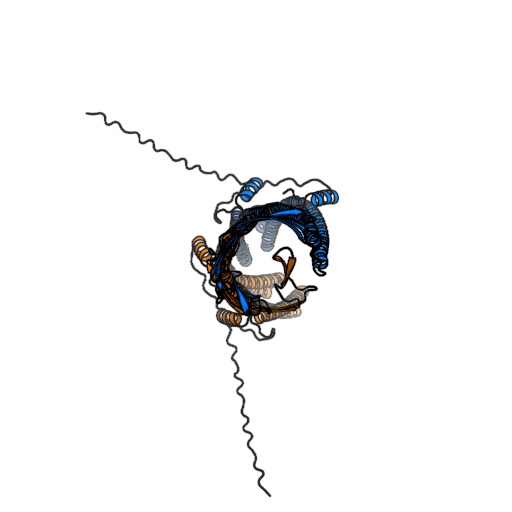A . ASN B 1 198 ? -13.469 43.469 4.621 1 94.94 198 ASN B CA 1
ATOM 4788 C C . ASN B 1 198 ? -14.18 42.406 5.434 1 94.94 198 ASN B C 1
ATOM 4790 O O . ASN B 1 198 ? -14.086 41.219 5.117 1 94.94 198 ASN B O 1
ATOM 4794 N N . ALA B 1 199 ? -14.836 42.812 6.449 1 95.75 199 ALA B N 1
ATOM 4795 C CA . ALA B 1 199 ? -15.57 41.875 7.281 1 95.75 199 ALA B CA 1
ATOM 4796 C C . ALA B 1 199 ? -16.719 41.219 6.504 1 95.75 199 ALA B C 1
ATOM 4798 O O . ALA B 1 199 ? -17.016 40.031 6.672 1 95.75 199 ALA B O 1
ATOM 4799 N N . ARG B 1 200 ? -17.344 42.031 5.66 1 95.75 200 ARG B N 1
ATOM 4800 C CA . ARG B 1 200 ? -18.422 41.5 4.832 1 95.75 200 ARG B CA 1
ATOM 4801 C C . ARG B 1 200 ? -17.891 40.469 3.85 1 95.75 200 ARG B C 1
ATOM 4803 O O . ARG B 1 200 ? -18.562 39.438 3.588 1 95.75 200 ARG B O 1
ATOM 4810 N N . GLN B 1 201 ? -16.781 40.75 3.352 1 95.75 201 GLN B N 1
ATOM 4811 C CA . GLN B 1 201 ? -16.125 39.781 2.473 1 95.75 201 GLN B CA 1
ATOM 4812 C C . GLN B 1 201 ? -15.859 38.469 3.201 1 95.75 201 GLN B C 1
ATOM 4814 O O . GLN B 1 201 ? -16.062 37.375 2.643 1 95.75 201 GLN B O 1
ATOM 4819 N N . LEU B 1 202 ? -15.352 38.5 4.367 1 95.94 202 LEU B N 1
ATOM 4820 C CA . LEU B 1 202 ? -15.07 37.312 5.172 1 95.94 202 LEU B CA 1
ATOM 4821 C C . LEU B 1 202 ? -16.344 36.531 5.43 1 95.94 202 LEU B C 1
ATOM 4823 O O . LEU B 1 202 ? -16.312 35.281 5.48 1 95.94 202 LEU B O 1
ATOM 4827 N N . VAL B 1 203 ? -17.469 37.219 5.684 1 97.25 203 VAL B N 1
ATOM 4828 C CA . VAL B 1 203 ? -18.734 36.562 5.898 1 97.25 203 VAL B CA 1
ATOM 4829 C C . VAL B 1 203 ? -19.109 35.75 4.656 1 97.25 203 VAL B C 1
ATOM 4831 O O . VAL B 1 203 ? -19.516 34.562 4.766 1 97.25 203 VAL B O 1
ATOM 4834 N N . VAL B 1 204 ? -18.906 36.312 3.453 1 97.19 204 VAL B N 1
ATOM 4835 C CA . VAL B 1 204 ? -19.219 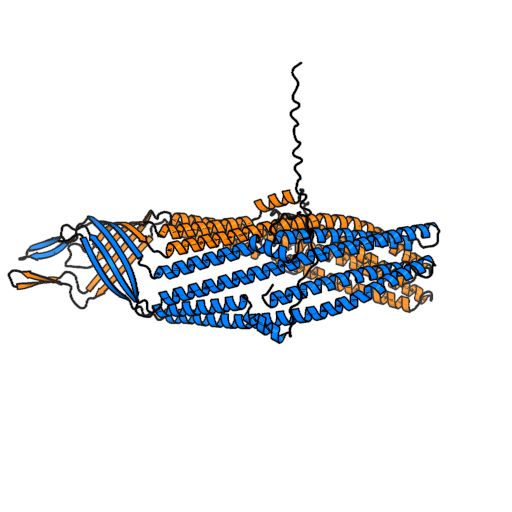35.656 2.199 1 97.19 204 VAL B CA 1
ATOM 4836 C C . VAL B 1 204 ? -18.344 34.406 2.049 1 97.19 204 VAL B C 1
ATOM 4838 O O . VAL B 1 204 ? -18.828 33.344 1.687 1 97.19 204 VAL B O 1
ATOM 4841 N N . GLN B 1 205 ? -17.078 34.531 2.336 1 97.25 205 GLN B N 1
ATOM 4842 C CA . GLN B 1 205 ? -16.141 33.406 2.238 1 97.25 205 GLN B CA 1
ATOM 4843 C C . GLN B 1 205 ? -16.516 32.281 3.195 1 97.25 205 GLN B C 1
ATOM 4845 O O . GLN B 1 205 ? -16.5 31.109 2.818 1 97.25 205 GLN B O 1
ATOM 4850 N N . ASN B 1 206 ? -16.828 32.656 4.414 1 97.75 206 ASN B N 1
ATOM 4851 C CA . ASN B 1 206 ? -17.141 31.641 5.414 1 97.75 206 ASN B CA 1
ATOM 4852 C C . ASN B 1 206 ? -18.484 30.984 5.133 1 97.75 206 ASN B C 1
ATOM 4854 O O . ASN B 1 206 ? -18.672 29.797 5.438 1 97.75 206 ASN B O 1
ATOM 4858 N N . ASP B 1 207 ? -19.391 31.766 4.555 1 97.31 207 ASP B N 1
ATOM 4859 C CA . ASP B 1 207 ? -20.656 31.188 4.129 1 97.31 207 ASP B CA 1
ATOM 4860 C C . ASP B 1 207 ? -20.438 30.109 3.066 1 97.31 207 ASP B C 1
ATOM 4862 O O . ASP B 1 207 ? -21.031 29.031 3.143 1 97.31 207 ASP B O 1
ATOM 4866 N N . ASN B 1 208 ? -19.641 30.422 2.082 1 97.31 208 ASN B N 1
ATOM 4867 C CA . ASN B 1 208 ? -19.281 29.453 1.052 1 97.31 208 ASN B CA 1
ATOM 4868 C C . ASN B 1 208 ? -18.609 28.219 1.648 1 97.31 208 ASN B C 1
ATOM 4870 O O . ASN B 1 208 ? -18.875 27.094 1.238 1 97.31 208 ASN B O 1
ATOM 4874 N N . ARG B 1 209 ? -17.688 28.406 2.584 1 97.81 209 ARG B N 1
ATOM 4875 C CA . ARG B 1 209 ? -16.984 27.312 3.234 1 97.81 209 ARG B CA 1
ATOM 4876 C C . ARG B 1 209 ? -17.969 26.391 3.967 1 97.81 209 ARG B C 1
ATOM 4878 O O . ARG B 1 209 ? -17.781 25.172 3.971 1 97.81 209 ARG B O 1
ATOM 4885 N N . LEU B 1 210 ? -18.922 26.969 4.625 1 98 210 LEU B N 1
ATOM 4886 C CA . LEU B 1 210 ? -19.938 26.172 5.324 1 98 210 LEU B CA 1
ATOM 4887 C C . LEU B 1 210 ? -20.734 25.328 4.344 1 98 210 LEU B C 1
ATOM 4889 O O . LEU B 1 210 ? -20.953 24.141 4.582 1 98 210 LEU B O 1
ATOM 4893 N N . ASP B 1 211 ? -21.078 25.938 3.213 1 97.94 211 ASP B N 1
ATOM 4894 C CA . ASP B 1 211 ? -21.828 25.219 2.193 1 97.94 211 ASP B CA 1
ATOM 4895 C C . ASP B 1 211 ? -21.016 24.031 1.655 1 97.94 211 ASP B C 1
ATOM 4897 O O . ASP B 1 211 ? -21.562 22.938 1.483 1 97.94 211 ASP B O 1
ATOM 4901 N N . ILE B 1 212 ? -19.797 24.234 1.418 1 98.44 212 ILE B N 1
ATOM 4902 C CA . ILE B 1 212 ? -18.922 23.188 0.912 1 98.44 212 ILE B CA 1
ATOM 4903 C C . ILE B 1 212 ? -18.766 22.094 1.965 1 98.44 212 ILE B C 1
ATOM 4905 O O . ILE B 1 212 ? -18.797 20.906 1.643 1 98.44 212 ILE B O 1
ATOM 4909 N N . ALA B 1 213 ? -18.578 22.5 3.236 1 98.56 213 ALA B N 1
ATOM 4910 C CA . ALA B 1 213 ? -18.453 21.531 4.312 1 98.56 213 ALA B CA 1
ATOM 4911 C C . ALA B 1 213 ? -19.703 20.656 4.426 1 98.56 213 ALA B C 1
ATOM 4913 O O . ALA B 1 213 ? -19.609 19.438 4.598 1 98.56 213 ALA B O 1
ATOM 4914 N N . LYS B 1 214 ? -20.844 21.312 4.277 1 98.19 214 LYS B N 1
ATOM 4915 C CA . LYS B 1 214 ? -22.094 20.578 4.34 1 98.19 214 LYS B CA 1
ATOM 4916 C C . LYS B 1 214 ? -22.219 19.594 3.174 1 98.19 214 LYS B C 1
ATOM 4918 O O . LYS B 1 214 ? -22.656 18.453 3.357 1 98.19 214 LYS B O 1
ATOM 4923 N N . ALA B 1 215 ? -21.844 20 2.014 1 98.25 215 ALA B N 1
ATOM 4924 C CA . ALA B 1 215 ? -21.906 19.141 0.836 1 98.25 215 ALA B CA 1
ATOM 4925 C C . ALA B 1 215 ? -20.984 17.938 0.996 1 98.25 215 ALA B C 1
ATOM 4927 O O . ALA B 1 215 ? -21.344 16.812 0.651 1 98.25 215 ALA B O 1
ATOM 4928 N N . GLN B 1 216 ? -19.812 18.188 1.523 1 98.25 216 GLN B N 1
ATOM 4929 C CA . GLN B 1 216 ? -18.859 17.109 1.754 1 98.25 216 GLN B CA 1
ATOM 4930 C C . GLN B 1 216 ? -19.391 16.094 2.762 1 98.25 216 GLN B C 1
ATOM 4932 O O . GLN B 1 216 ? -19.234 14.883 2.588 1 98.25 216 GLN B O 1
ATOM 4937 N N . TYR B 1 217 ? -20.016 16.594 3.791 1 98.06 217 TYR B N 1
ATOM 4938 C CA . TYR B 1 217 ? -20.625 15.75 4.812 1 98.06 217 TYR B CA 1
ATOM 4939 C C . TYR B 1 217 ? -21.75 14.898 4.227 1 98.06 217 TYR B C 1
ATOM 4941 O O . TYR B 1 217 ? -21.797 13.688 4.445 1 98.06 217 TYR B O 1
ATOM 4949 N N . ASN B 1 218 ? -22.5 15.492 3.43 1 97.81 218 ASN B N 1
ATOM 4950 C CA . ASN B 1 218 ? -23.625 14.805 2.803 1 97.81 218 ASN B CA 1
ATOM 4951 C C . ASN B 1 218 ? -23.141 13.734 1.819 1 97.81 218 ASN B C 1
ATOM 4953 O O . ASN B 1 218 ? -23.734 12.664 1.728 1 97.81 218 ASN B O 1
ATOM 4957 N N . ARG B 1 219 ? -22.094 13.969 1.087 1 97.44 219 ARG B N 1
ATOM 4958 C CA . ARG B 1 219 ? -21.547 13.008 0.137 1 97.44 219 ARG B CA 1
ATOM 4959 C C . ARG B 1 219 ? -21.156 11.711 0.833 1 97.44 219 ARG B C 1
ATOM 4961 O O . ARG B 1 219 ? -21.453 10.625 0.33 1 97.44 219 ARG B O 1
ATOM 4968 N N . LEU B 1 220 ? -20.562 11.805 2.008 1 96.88 220 LEU B N 1
ATOM 4969 C CA . LEU B 1 220 ? -20.109 10.633 2.748 1 96.88 220 LEU B CA 1
ATOM 4970 C C . LEU B 1 220 ? -21.281 9.797 3.23 1 96.88 220 LEU B C 1
ATOM 4972 O O . LEU B 1 220 ? -21.156 8.594 3.455 1 96.88 220 LEU B O 1
ATOM 4976 N N . LEU B 1 221 ? -22.453 10.469 3.35 1 96.75 221 LEU B N 1
ATOM 4977 C CA . LEU B 1 221 ? -23.656 9.789 3.85 1 96.75 221 LEU B CA 1
ATOM 4978 C C . LEU B 1 221 ? -24.562 9.391 2.701 1 96.75 221 LEU B C 1
ATOM 4980 O O . LEU B 1 221 ? -25.672 8.891 2.928 1 96.75 221 LEU B O 1
ATOM 4984 N N . ASN B 1 222 ? -24.094 9.633 1.44 1 95.69 222 ASN B N 1
ATOM 4985 C CA . ASN B 1 222 ? -24.859 9.305 0.239 1 95.69 222 ASN B CA 1
ATOM 4986 C C . ASN B 1 222 ? -26.219 10.016 0.226 1 95.69 222 ASN B C 1
ATOM 4988 O O . ASN B 1 222 ? -27.25 9.391 -0.025 1 95.69 222 ASN B O 1
ATOM 4992 N N . ARG B 1 223 ? -26.156 11.359 0.623 1 95.81 223 ARG B N 1
ATOM 4993 C CA . ARG B 1 223 ? -27.312 12.266 0.548 1 95.81 223 ARG B CA 1
ATOM 4994 C C . ARG B 1 223 ? -27.125 13.266 -0.584 1 95.81 223 ARG B C 1
ATOM 4996 O O . ARG B 1 223 ? -26.062 13.359 -1.182 1 95.81 223 ARG B O 1
ATOM 5003 N N . ARG B 1 224 ? -28.312 14.016 -0.822 1 95.69 224 ARG B N 1
ATOM 5004 C CA . ARG B 1 224 ? -28.172 15.117 -1.765 1 95.69 224 ARG B CA 1
ATOM 5005 C C . ARG B 1 224 ? -27.219 16.172 -1.227 1 95.69 224 ARG B C 1
ATOM 5007 O O . ARG B 1 224 ? -27.234 16.484 -0.032 1 95.69 224 ARG B O 1
ATOM 5014 N N . LEU B 1 225 ? -26.266 16.578 -2.092 1 97.44 225 LEU B N 1
ATOM 5015 C CA . LEU B 1 225 ? -25.219 17.5 -1.681 1 97.44 225 LEU B CA 1
ATOM 5016 C C . LEU B 1 225 ? -25.797 18.75 -1.035 1 97.44 225 LEU B C 1
ATOM 5018 O O . LEU B 1 225 ? -25.156 19.375 -0.181 1 97.44 225 LEU B O 1
ATOM 5022 N N . ASP B 1 226 ? -27.172 19.094 -1.402 1 96.62 226 ASP B N 1
ATOM 5023 C CA . ASP B 1 226 ? -27.781 20.328 -0.915 1 96.62 226 ASP B CA 1
ATOM 5024 C C . ASP B 1 226 ? -28.766 20.047 0.215 1 96.62 226 ASP B C 1
ATOM 5026 O O . ASP B 1 226 ? -29.516 20.938 0.627 1 96.62 226 ASP B O 1
ATOM 5030 N N . ASP B 1 227 ? -28.828 18.859 0.769 1 96.06 227 ASP B N 1
ATOM 5031 C CA . ASP B 1 227 ? -29.688 18.547 1.913 1 96.06 227 ASP B CA 1
ATOM 5032 C C . ASP B 1 227 ? -29.297 19.391 3.125 1 96.06 227 ASP B C 1
ATOM 5034 O O . ASP B 1 227 ? -28.109 19.625 3.371 1 96.06 227 ASP B O 1
ATOM 5038 N N . PRO B 1 228 ? -30.281 19.812 3.873 1 96.31 228 PRO B N 1
ATOM 5039 C CA . PRO B 1 228 ? -29.953 20.578 5.082 1 96.31 228 PRO B CA 1
ATOM 5040 C C . PRO B 1 228 ? -29.219 19.75 6.129 1 96.31 228 PRO B C 1
ATOM 5042 O O . PRO B 1 228 ? -29.484 18.547 6.25 1 96.31 228 PRO B O 1
ATOM 5045 N N . VAL B 1 229 ? -28.266 20.406 6.777 1 97.44 229 VAL B N 1
ATOM 5046 C CA . VAL B 1 229 ? -27.453 19.734 7.789 1 97.44 229 VAL B CA 1
ATOM 5047 C C . VAL B 1 229 ? -27.578 20.469 9.117 1 97.44 229 VAL B C 1
ATOM 5049 O O . VAL B 1 229 ? -27.281 21.656 9.203 1 97.44 229 VAL B O 1
ATOM 5052 N N . GLU B 1 230 ? -28.125 19.844 10.062 1 96.06 230 GLU B N 1
ATOM 5053 C CA . GLU B 1 230 ? -28.141 20.312 11.445 1 96.06 230 GLU B CA 1
ATOM 5054 C C . GLU B 1 230 ? -27.516 19.297 12.383 1 96.06 230 GLU B C 1
ATOM 5056 O O . GLU B 1 230 ? -28 18.156 12.492 1 96.06 230 GLU B O 1
ATOM 5061 N N . LEU B 1 231 ? -26.422 19.75 13.055 1 97.5 231 LEU B N 1
ATOM 5062 C CA . LEU B 1 231 ? -25.641 18.797 13.82 1 97.5 231 LEU B CA 1
ATOM 5063 C C . LEU B 1 231 ? -25.656 19.125 15.305 1 97.5 231 LEU B C 1
ATOM 5065 O O . LEU B 1 231 ? -25.734 20.297 15.68 1 97.5 231 LEU B O 1
ATOM 5069 N N . GLU B 1 232 ? -25.672 18.078 16.078 1 95.62 232 GLU B N 1
ATOM 5070 C CA . GLU B 1 232 ? -25.562 18.234 17.516 1 95.62 232 GLU B CA 1
ATOM 5071 C C . GLU B 1 232 ? -24.109 18.125 17.969 1 95.62 232 GLU B C 1
ATOM 5073 O O . GLU B 1 232 ? -23.391 17.188 17.594 1 95.62 232 GLU B O 1
ATOM 5078 N N . GLU B 1 233 ? -23.703 19.062 18.766 1 94 233 GLU B N 1
ATOM 5079 C CA . GLU B 1 233 ? -22.328 19.062 19.266 1 94 233 GLU B CA 1
ATOM 5080 C C . GLU B 1 233 ? -22.172 18.125 20.453 1 94 233 GLU B C 1
ATOM 5082 O O . GLU B 1 233 ? -22.094 18.562 21.594 1 94 233 GLU B O 1
ATOM 5087 N N . ARG B 1 234 ? -22.094 16.859 20.172 1 92.38 234 ARG B N 1
ATOM 5088 C CA . ARG B 1 234 ? -21.875 15.805 21.156 1 92.38 234 ARG B CA 1
ATOM 5089 C C . ARG B 1 234 ? -20.797 14.836 20.688 1 92.38 234 ARG B C 1
ATOM 5091 O O . ARG B 1 234 ? -20.922 14.227 19.625 1 92.38 234 ARG B O 1
ATOM 5098 N N . PHE B 1 235 ? -19.812 14.852 21.547 1 92.75 235 PHE B N 1
ATOM 5099 C CA . PHE B 1 235 ? -18.688 14.016 21.172 1 92.75 235 PHE B CA 1
ATOM 5100 C C . PHE B 1 235 ? -18.406 12.969 22.25 1 92.75 235 PHE B C 1
ATOM 5102 O O . PHE B 1 235 ? -18.672 13.195 23.422 1 92.75 235 PHE B O 1
ATOM 5109 N N . PRO B 1 236 ? -17.922 11.875 21.812 1 91.31 236 PRO B N 1
ATOM 5110 C CA . PRO B 1 236 ? -17.594 10.844 22.797 1 91.31 236 PRO B CA 1
ATOM 5111 C C . PRO B 1 236 ? -16.438 11.258 23.719 1 91.31 236 PRO B C 1
ATOM 5113 O O . PRO B 1 236 ? -15.617 12.102 23.344 1 91.31 236 PRO B O 1
ATOM 5116 N N . SER B 1 237 ? -16.375 10.594 24.859 1 90.75 237 SER B N 1
ATOM 5117 C CA . SER B 1 237 ? -15.297 10.859 25.812 1 90.75 237 SER B CA 1
ATOM 5118 C C . SER B 1 237 ? -13.992 10.211 25.359 1 90.75 237 SER B C 1
ATOM 5120 O O . SER B 1 237 ? -14.008 9.266 24.562 1 90.75 237 SER B O 1
ATOM 5122 N N . SER B 1 238 ? -12.922 10.797 25.781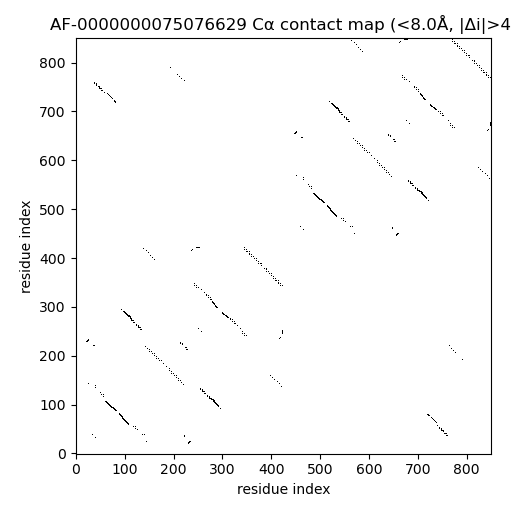 1 90.88 238 SER B N 1
ATOM 5123 C CA . SER B 1 238 ? -11.609 10.227 25.484 1 90.88 238 SER B CA 1
ATOM 5124 C C . SER B 1 238 ? -11.367 8.953 26.281 1 90.88 238 SER B C 1
ATOM 5126 O O . SER B 1 238 ? -11.711 8.891 27.469 1 90.88 238 SER B O 1
ATOM 5128 N N . PRO B 1 239 ? -10.828 8 25.578 1 90.94 239 PRO B N 1
ATOM 5129 C CA . PRO B 1 239 ? -10.391 6.852 26.375 1 90.94 239 PRO B CA 1
ATOM 5130 C C . PRO B 1 239 ? -9.328 7.219 27.406 1 90.94 239 PRO B C 1
ATOM 5132 O O . PRO B 1 239 ? -8.477 8.07 27.141 1 90.94 239 PRO B O 1
ATOM 5135 N N . ASP B 1 240 ? -9.461 6.598 28.562 1 89.62 240 ASP B N 1
ATOM 5136 C CA . ASP B 1 240 ? -8.508 6.855 29.625 1 89.62 240 ASP B CA 1
ATOM 5137 C C . ASP B 1 240 ? -7.34 5.871 29.578 1 89.62 240 ASP B C 1
ATOM 5139 O O . ASP B 1 240 ? -7.496 4.742 29.109 1 89.62 240 ASP B O 1
ATOM 5143 N N . GLY B 1 241 ? -6.199 6.312 29.953 1 91.31 241 GLY B N 1
ATOM 5144 C CA . GLY B 1 241 ? -5.043 5.434 30.031 1 91.31 241 GLY B CA 1
ATOM 5145 C C . GLY B 1 241 ? -3.754 6.094 29.578 1 91.31 241 GLY B C 1
ATOM 5146 O O . GLY B 1 241 ? -3.783 7.133 28.922 1 91.31 241 GLY B O 1
ATOM 5147 N N . ALA B 1 242 ? -2.674 5.406 30 1 93.06 242 ALA B N 1
ATOM 5148 C CA . ALA B 1 242 ? -1.348 5.855 29.578 1 93.06 242 ALA B CA 1
ATOM 5149 C C . ALA B 1 242 ? -1.044 5.414 28.156 1 93.06 242 ALA B C 1
ATOM 5151 O O . ALA B 1 242 ? -1.604 4.43 27.672 1 93.06 242 ALA B O 1
ATOM 5152 N N . PRO B 1 243 ? -0.256 6.203 27.438 1 93.12 243 PRO B N 1
ATOM 5153 C CA . PRO B 1 243 ? 0.037 5.902 26.031 1 93.12 243 PRO B CA 1
ATOM 5154 C C . PRO B 1 243 ? 0.485 4.457 25.828 1 93.12 243 PRO B C 1
ATOM 5156 O O . PRO B 1 243 ? 0.065 3.812 24.859 1 93.12 243 PRO B O 1
ATOM 5159 N N . ASP B 1 244 ? 1.306 3.916 26.75 1 92.88 244 ASP B N 1
ATOM 5160 C CA . ASP B 1 244 ? 1.827 2.564 26.562 1 92.88 244 ASP B CA 1
ATOM 5161 C C . ASP B 1 244 ? 0.716 1.525 26.703 1 92.88 244 ASP B C 1
ATOM 5163 O O . ASP B 1 244 ? 0.673 0.555 25.938 1 92.88 244 ASP B O 1
ATOM 5167 N N . GLU B 1 245 ? -0.117 1.715 27.656 1 95.06 245 GLU B N 1
ATOM 5168 C CA . GLU B 1 245 ? -1.252 0.816 27.844 1 95.06 245 GLU B CA 1
ATOM 5169 C C . GLU B 1 245 ? -2.199 0.87 26.641 1 95.06 245 GLU B C 1
ATOM 5171 O O . GLU B 1 245 ? -2.643 -0.169 26.156 1 95.06 245 GLU B O 1
ATOM 5176 N N . LEU B 1 246 ? -2.488 2.062 26.203 1 96.56 246 LEU B N 1
ATOM 5177 C CA . LEU B 1 246 ? -3.375 2.252 25.062 1 96.56 246 LEU B CA 1
ATOM 5178 C C . LEU B 1 246 ? -2.771 1.649 23.797 1 96.56 246 LEU B C 1
ATOM 5180 O O . LEU B 1 246 ? -3.488 1.076 22.969 1 96.56 246 LEU B O 1
ATOM 5184 N N . SER B 1 247 ? -1.471 1.797 23.688 1 96 247 SER B N 1
ATOM 5185 C CA . SER B 1 247 ? -0.779 1.224 22.547 1 96 247 SER B CA 1
ATOM 5186 C C . SER B 1 247 ? -0.903 -0.296 22.516 1 96 247 SER B C 1
ATOM 5188 O O . SER B 1 247 ? -1.132 -0.892 21.469 1 96 247 SER B O 1
ATOM 5190 N N . THR B 1 248 ? -0.747 -0.93 23.672 1 95.38 248 THR B N 1
ATOM 5191 C CA . THR B 1 248 ? -0.874 -2.379 23.766 1 95.38 248 THR B CA 1
ATOM 5192 C C . THR B 1 248 ? -2.283 -2.828 23.391 1 95.38 248 THR B C 1
ATOM 5194 O O . THR B 1 248 ? -2.455 -3.822 22.688 1 95.38 248 THR B O 1
ATOM 5197 N N . GLU B 1 249 ? -3.234 -2.062 23.828 1 94.62 249 GLU B N 1
ATOM 5198 C CA . GLU B 1 249 ? -4.621 -2.357 23.469 1 94.62 249 GLU B CA 1
ATOM 5199 C C . GLU B 1 249 ? -4.855 -2.223 21.969 1 94.62 249 GLU B C 1
ATOM 5201 O O . GLU B 1 249 ? -5.512 -3.068 21.359 1 94.62 249 GLU B O 1
ATOM 5206 N N . ALA B 1 250 ? -4.332 -1.146 21.359 1 96.81 250 ALA B N 1
ATOM 5207 C CA . ALA B 1 250 ? -4.477 -0.91 19.922 1 96.81 250 ALA B CA 1
ATOM 5208 C C . ALA B 1 250 ? -3.863 -2.049 19.125 1 96.81 250 ALA B C 1
ATOM 5210 O O . ALA B 1 250 ? -4.469 -2.541 18.156 1 96.81 250 ALA B O 1
ATOM 5211 N N . LEU B 1 251 ? -2.674 -2.547 19.547 1 96.62 251 LEU B N 1
ATOM 5212 C CA . LEU B 1 251 ? -1.949 -3.584 18.812 1 96.62 251 LEU B CA 1
ATOM 5213 C C . LEU B 1 251 ? -2.713 -4.902 18.844 1 96.62 251 LEU B C 1
ATOM 5215 O O . LEU B 1 251 ? -2.605 -5.707 17.922 1 96.62 251 LEU B O 1
ATOM 5219 N N . ALA B 1 252 ? -3.545 -5.055 19.844 1 94.19 252 ALA B N 1
ATOM 5220 C CA . ALA B 1 252 ? -4.305 -6.293 20 1 94.19 252 ALA B CA 1
ATOM 5221 C C . ALA B 1 252 ? -5.598 -6.25 19.188 1 94.19 252 ALA B C 1
ATOM 5223 O O . ALA B 1 252 ? -6.125 -7.289 18.797 1 94.19 252 ALA B O 1
ATOM 5224 N N . GLN B 1 253 ? -6.051 -5.016 18.844 1 92.69 253 GLN B N 1
ATOM 5225 C CA . GLN B 1 253 ? -7.418 -4.914 18.344 1 92.69 253 GLN B CA 1
ATOM 5226 C C . GLN B 1 253 ? -7.445 -4.387 16.906 1 92.69 253 GLN B C 1
ATOM 5228 O O . GLN B 1 253 ? -8.453 -4.523 16.219 1 92.69 253 GLN B O 1
ATOM 5233 N N . ARG B 1 254 ? -6.402 -3.793 16.406 1 97.12 254 ARG B N 1
ATOM 5234 C CA . ARG B 1 254 ? -6.43 -3.098 15.117 1 97.12 254 ARG B CA 1
ATOM 5235 C C . ARG B 1 254 ? -6.633 -4.078 13.969 1 97.12 254 ARG B C 1
ATOM 5237 O O . ARG B 1 254 ? -5.844 -5.004 13.789 1 97.12 254 ARG B O 1
ATOM 5244 N N . PRO B 1 255 ? -7.723 -3.836 13.141 1 98 255 PRO B N 1
ATOM 5245 C CA . PRO B 1 255 ? -8.047 -4.777 12.07 1 98 255 PRO B CA 1
ATOM 5246 C C . PRO B 1 255 ? -6.957 -4.844 11 1 98 255 PRO B C 1
ATOM 5248 O O . PRO B 1 255 ? -6.773 -5.883 10.359 1 98 255 PRO B O 1
ATOM 5251 N N . GLU B 1 256 ? -6.184 -3.773 10.805 1 98.06 256 GLU B N 1
ATOM 5252 C CA . GLU B 1 256 ? -5.117 -3.775 9.812 1 98.06 256 GLU B CA 1
ATOM 5253 C C . GLU B 1 256 ? -4.055 -4.816 10.141 1 98.06 256 GLU B C 1
ATOM 5255 O O . GLU B 1 256 ? -3.541 -5.492 9.25 1 98.06 256 GLU B O 1
ATOM 5260 N N . LEU B 1 257 ? -3.725 -4.953 11.461 1 98.31 257 LEU B N 1
ATOM 5261 C CA . LEU B 1 257 ? -2.75 -5.953 11.883 1 98.31 257 LEU B CA 1
ATOM 5262 C C . LEU B 1 257 ? -3.318 -7.363 11.742 1 98.31 257 LEU B C 1
ATOM 5264 O O . LEU B 1 257 ? -2.621 -8.273 11.289 1 98.31 257 LEU B O 1
ATOM 5268 N N . ASN B 1 258 ? -4.582 -7.488 12.078 1 98.12 258 ASN B N 1
ATOM 5269 C CA . ASN B 1 258 ? -5.234 -8.789 11.953 1 98.12 258 ASN B CA 1
ATOM 5270 C C . ASN B 1 258 ? -5.324 -9.227 10.492 1 98.12 258 ASN B C 1
ATOM 5272 O O . ASN B 1 258 ? -5.152 -10.406 10.188 1 98.12 258 ASN B O 1
ATOM 5276 N N . ALA B 1 259 ? -5.613 -8.266 9.633 1 98.56 259 ALA B N 1
ATOM 5277 C CA . ALA B 1 259 ? -5.652 -8.562 8.203 1 98.56 259 ALA B CA 1
ATOM 5278 C C . ALA B 1 259 ? -4.301 -9.078 7.711 1 98.56 259 ALA B C 1
ATOM 5280 O O . ALA B 1 259 ? -4.23 -10.078 6.996 1 98.56 259 ALA B O 1
ATOM 5281 N N . LEU B 1 260 ? -3.188 -8.414 8.133 1 98.5 260 LEU B N 1
ATOM 5282 C CA . LEU B 1 260 ? -1.847 -8.812 7.723 1 98.5 260 LEU B CA 1
ATOM 5283 C C . LEU B 1 260 ? -1.494 -10.188 8.289 1 98.5 260 LEU B C 1
ATOM 5285 O O . LEU B 1 260 ? -0.888 -11.008 7.598 1 98.5 260 LEU B O 1
ATOM 5289 N N . ASN B 1 261 ? -1.938 -10.453 9.562 1 98.56 261 ASN B N 1
ATOM 5290 C CA . ASN B 1 261 ? -1.731 -11.773 10.148 1 98.56 261 ASN B CA 1
ATOM 5291 C C . ASN B 1 261 ? -2.412 -12.867 9.32 1 98.56 261 ASN B C 1
ATOM 5293 O O . ASN B 1 261 ? -1.818 -13.914 9.055 1 98.56 261 ASN B O 1
ATOM 5297 N N . SER B 1 262 ? -3.623 -12.57 8.906 1 98.75 262 SER B N 1
ATOM 5298 C CA . SER B 1 262 ? -4.375 -13.539 8.109 1 98.75 262 SER B CA 1
ATOM 5299 C C . SER B 1 262 ? -3.748 -13.727 6.734 1 98.75 262 SER B C 1
ATOM 5301 O O . SER B 1 262 ? -3.711 -14.844 6.211 1 98.75 262 SER B O 1
ATOM 5303 N N . GLN B 1 263 ? -3.227 -12.68 6.16 1 98.69 263 GLN B N 1
ATOM 5304 C CA . GLN B 1 263 ? -2.562 -12.766 4.863 1 98.69 263 GLN B CA 1
ATOM 5305 C C . GLN B 1 263 ? -1.282 -13.594 4.961 1 98.69 263 GLN B C 1
ATOM 5307 O O . GLN B 1 263 ? -0.973 -14.375 4.059 1 98.69 263 GLN B O 1
ATOM 5312 N N . ILE B 1 264 ? -0.496 -13.375 6.039 1 98.75 264 ILE B N 1
ATOM 5313 C CA . ILE B 1 264 ? 0.71 -14.156 6.285 1 98.75 264 ILE B CA 1
ATOM 5314 C C . ILE B 1 264 ? 0.352 -15.641 6.371 1 98.75 264 ILE B C 1
ATOM 5316 O O . ILE B 1 264 ? 0.982 -16.469 5.719 1 98.75 264 ILE B O 1
ATOM 5320 N N . THR B 1 265 ? -0.739 -15.953 7.094 1 98.81 265 THR B N 1
ATOM 5321 C CA . THR B 1 265 ? -1.204 -17.328 7.23 1 98.81 265 THR B CA 1
ATOM 5322 C C . THR B 1 265 ? -1.641 -17.891 5.883 1 98.81 265 THR B C 1
ATOM 5324 O O . THR B 1 265 ? -1.34 -19.031 5.555 1 98.81 265 THR B O 1
ATOM 5327 N N . ALA B 1 266 ? -2.316 -17.062 5.09 1 98.81 266 ALA B N 1
ATOM 5328 C CA . ALA B 1 266 ? -2.762 -17.5 3.77 1 98.81 266 ALA B CA 1
ATOM 5329 C C . ALA B 1 266 ? -1.576 -17.891 2.895 1 98.81 266 ALA B C 1
ATOM 5331 O O . ALA B 1 266 ? -1.598 -18.938 2.244 1 98.81 266 ALA B O 1
ATOM 5332 N N . LEU B 1 267 ? -0.505 -17.109 2.922 1 98.56 267 LEU B N 1
ATOM 5333 C CA . LEU B 1 267 ? 0.683 -17.391 2.121 1 98.56 267 LEU B CA 1
ATOM 5334 C C . LEU B 1 267 ? 1.38 -18.656 2.607 1 98.56 267 LEU B C 1
ATOM 5336 O O . LEU B 1 267 ? 1.825 -19.469 1.797 1 98.56 267 LEU B O 1
ATOM 5340 N N . GLN B 1 268 ? 1.445 -18.828 3.912 1 98.75 268 GLN B N 1
ATOM 5341 C CA . GLN B 1 268 ? 2.086 -20.016 4.48 1 98.75 268 GLN B CA 1
ATOM 5342 C C . GLN B 1 268 ? 1.313 -21.281 4.129 1 98.75 268 GLN B C 1
ATOM 5344 O O . GLN B 1 268 ? 1.91 -22.297 3.771 1 98.75 268 GLN B O 1
ATOM 5349 N N . GLU B 1 269 ? -0.033 -21.172 4.215 1 98.81 269 GLU B N 1
ATOM 5350 C CA . GLU B 1 269 ? -0.865 -22.312 3.863 1 98.81 269 GLU B CA 1
ATOM 5351 C C . GLU B 1 269 ? -0.797 -22.609 2.367 1 98.81 269 GLU B C 1
ATOM 5353 O O . GLU B 1 269 ? -0.816 -23.766 1.958 1 98.81 269 GLU B O 1
ATOM 5358 N N . GLN B 1 270 ? -0.691 -21.594 1.591 1 98.69 270 GLN B N 1
ATOM 5359 C CA . GLN B 1 270 ? -0.498 -21.781 0.158 1 98.69 270 GLN B CA 1
ATOM 5360 C C . GLN B 1 270 ? 0.83 -22.484 -0.126 1 98.69 270 GLN B C 1
ATOM 5362 O O . GLN B 1 270 ? 0.902 -23.375 -0.979 1 98.69 270 GLN B O 1
ATOM 5367 N N . ALA B 1 271 ? 1.907 -22.062 0.586 1 98.69 271 ALA B N 1
ATOM 5368 C CA . ALA B 1 271 ? 3.211 -22.703 0.445 1 98.69 271 ALA B CA 1
ATOM 5369 C C . ALA B 1 271 ? 3.137 -24.188 0.813 1 98.69 271 ALA B C 1
ATOM 5371 O O . ALA B 1 271 ? 3.678 -25.031 0.104 1 98.69 271 ALA B O 1
ATOM 5372 N N . ARG B 1 272 ? 2.373 -24.484 1.852 1 98.5 272 ARG B N 1
ATOM 5373 C CA . ARG B 1 272 ? 2.221 -25.875 2.285 1 98.5 272 ARG B CA 1
ATOM 5374 C C . ARG B 1 272 ? 1.418 -26.672 1.269 1 98.5 272 ARG B C 1
ATOM 5376 O O . ARG B 1 272 ? 1.713 -27.844 1.024 1 98.5 272 ARG B O 1
ATOM 5383 N N . SER B 1 273 ? 0.409 -25.969 0.698 1 98.44 273 SER B N 1
ATOM 5384 C CA . SER B 1 273 ? -0.377 -26.625 -0.335 1 98.44 273 SER B CA 1
ATOM 5385 C C . SER B 1 273 ? 0.483 -26.984 -1.543 1 98.44 273 SER B C 1
ATOM 5387 O O . SER B 1 273 ? 0.422 -28.109 -2.049 1 98.44 273 SER B O 1
ATOM 5389 N N . ILE B 1 274 ? 1.323 -26.078 -1.92 1 97.44 274 ILE B N 1
ATOM 5390 C CA . ILE B 1 274 ? 2.213 -26.297 -3.055 1 97.44 274 ILE B CA 1
ATOM 5391 C C . ILE B 1 274 ? 3.217 -27.391 -2.721 1 97.44 274 ILE B C 1
ATOM 5393 O O . ILE B 1 274 ? 3.441 -28.297 -3.523 1 97.44 274 ILE B O 1
ATOM 5397 N N . GLN B 1 275 ? 3.725 -27.453 -1.537 1 96.81 275 GLN B N 1
ATOM 5398 C CA . GLN B 1 275 ? 4.688 -28.453 -1.091 1 96.81 275 GLN B CA 1
ATOM 5399 C C . GLN B 1 275 ? 4.051 -29.844 -1.032 1 96.81 275 GLN B C 1
ATOM 5401 O O . GLN B 1 275 ? 4.699 -30.844 -1.346 1 96.81 275 GLN B O 1
ATOM 5406 N N . SER B 1 276 ? 2.785 -29.812 -0.644 1 97.12 276 SER B N 1
ATOM 5407 C CA . SER B 1 276 ? 2.061 -31.078 -0.549 1 97.12 276 SER B CA 1
ATOM 5408 C C . SER B 1 276 ? 1.908 -31.719 -1.919 1 97.12 276 SER B C 1
ATOM 5410 O O . SER B 1 276 ? 1.729 -32.938 -2.016 1 97.12 276 SER B O 1
ATOM 5412 N N . GLY B 1 277 ? 2.029 -30.922 -2.955 1 95 277 GLY B N 1
ATOM 5413 C CA . GLY B 1 277 ? 1.971 -31.469 -4.305 1 95 277 GLY B CA 1
ATOM 5414 C C . GLY B 1 277 ? 3.139 -32.375 -4.633 1 95 277 GLY B C 1
ATOM 5415 O O . GLY B 1 277 ? 3.082 -33.156 -5.594 1 95 277 GLY B O 1
ATOM 5416 N N . LEU B 1 278 ? 4.227 -32.375 -3.824 1 95.56 278 LEU B N 1
ATOM 5417 C CA . LEU B 1 278 ? 5.41 -33.219 -4.008 1 95.56 278 LEU B CA 1
ATOM 5418 C C . LEU B 1 278 ? 5.258 -34.531 -3.27 1 95.56 278 LEU B C 1
ATOM 5420 O O . LEU B 1 278 ? 6.18 -35.344 -3.254 1 95.56 278 LEU B O 1
ATOM 5424 N N . LEU B 1 279 ? 4.078 -34.75 -2.691 1 96.88 279 LEU B N 1
ATOM 5425 C CA . LEU B 1 279 ? 3.801 -35.969 -1.956 1 96.88 279 LEU B CA 1
ATOM 5426 C C . LEU B 1 279 ? 2.732 -36.812 -2.662 1 96.88 279 LEU B C 1
ATOM 5428 O O . LEU B 1 279 ? 2.025 -36.312 -3.535 1 96.88 279 LEU B O 1
ATOM 5432 N N . PRO B 1 280 ? 2.582 -38.031 -2.398 1 97.06 280 PRO B N 1
ATOM 5433 C CA . PRO B 1 280 ? 1.637 -38.875 -3.111 1 97.06 280 PRO B CA 1
ATOM 5434 C C . PRO B 1 280 ? 0.194 -38.406 -3.006 1 97.06 280 PRO B C 1
ATOM 5436 O O . PRO B 1 280 ? -0.22 -37.906 -1.949 1 97.06 280 PRO B O 1
ATOM 5439 N N . GLN B 1 281 ? -0.471 -38.5 -4.078 1 97.56 281 GLN B N 1
ATOM 5440 C CA . GLN B 1 281 ? -1.901 -38.219 -4.176 1 97.56 281 GLN B CA 1
ATOM 5441 C C . GLN B 1 281 ? -2.676 -39.5 -4.531 1 97.56 281 GLN B C 1
ATOM 5443 O O . GLN B 1 281 ? -2.264 -40.25 -5.41 1 97.56 281 GLN B O 1
ATOM 5448 N N . VAL B 1 282 ? -3.768 -39.75 -3.824 1 98.06 282 VAL B N 1
ATOM 5449 C CA . VAL B 1 282 ? -4.566 -40.938 -4.078 1 98.06 282 VAL B CA 1
ATOM 5450 C C . VAL B 1 282 ? -5.996 -40.531 -4.434 1 98.06 282 VAL B C 1
ATOM 5452 O O . VAL B 1 282 ? -6.594 -39.688 -3.77 1 98.06 282 VAL B O 1
ATOM 5455 N N . ALA B 1 283 ? -6.469 -41.062 -5.484 1 97.94 283 ALA B N 1
ATOM 5456 C CA . ALA B 1 283 ? -7.844 -40.812 -5.91 1 97.94 283 ALA B CA 1
ATOM 5457 C C . ALA B 1 283 ? -8.531 -42.125 -6.309 1 97.94 283 ALA B C 1
ATOM 5459 O O . ALA B 1 283 ? -7.871 -43.125 -6.555 1 97.94 283 ALA B O 1
ATOM 5460 N N . VAL B 1 284 ? -9.828 -42.125 -6.289 1 97.94 284 VAL B N 1
ATOM 5461 C CA . VAL B 1 284 ? -10.672 -43.188 -6.797 1 97.94 284 VAL B CA 1
ATOM 5462 C C . VAL B 1 284 ? -11.453 -42.688 -8.016 1 97.94 284 VAL B C 1
ATOM 5464 O O . VAL B 1 284 ? -12.023 -41.594 -7.996 1 97.94 284 VAL B O 1
ATOM 5467 N N . ASN B 1 285 ? -11.352 -43.406 -9 1 97.25 285 ASN B N 1
ATOM 5468 C CA . ASN B 1 285 ? -12.117 -43.125 -10.219 1 97.25 285 ASN B CA 1
ATOM 5469 C C . ASN B 1 285 ? -13.109 -44.25 -10.516 1 97.25 285 ASN B C 1
ATOM 5471 O O . ASN B 1 285 ? -12.789 -45.438 -10.336 1 97.25 285 ASN B O 1
ATOM 5475 N N . GLY B 1 286 ? -14.266 -43.969 -10.828 1 96.75 286 GLY B N 1
ATOM 5476 C CA . GLY B 1 286 ? -15.312 -44.875 -11.266 1 96.75 286 GLY B CA 1
ATOM 5477 C C . GLY B 1 286 ? -16.094 -44.344 -12.453 1 96.75 286 GLY B C 1
ATOM 5478 O O . GLY B 1 286 ? -16.344 -43.156 -12.562 1 96.75 286 GLY B O 1
ATOM 5479 N N . GLY B 1 287 ? -16.344 -45.344 -13.289 1 96.88 287 GLY B N 1
ATOM 5480 C CA . GLY B 1 287 ? -17.125 -44.875 -14.422 1 96.88 287 GLY B CA 1
ATOM 5481 C C . GLY B 1 287 ? -17.422 -45.969 -15.438 1 96.88 287 GLY B C 1
ATOM 5482 O O . GLY B 1 287 ? -17.312 -47.156 -15.125 1 96.88 287 GLY B O 1
ATOM 5483 N N . TYR B 1 288 ? -18 -45.531 -16.484 1 96.81 288 TYR B N 1
ATOM 5484 C CA . TYR B 1 288 ? -18.375 -46.375 -17.609 1 96.81 288 TYR B CA 1
ATOM 5485 C C . TYR B 1 288 ? -17.625 -45.969 -18.875 1 96.81 288 TYR B C 1
ATOM 5487 O O . TYR B 1 288 ? -17.484 -44.781 -19.156 1 96.81 288 TYR B O 1
ATOM 5495 N N . GLN B 1 289 ? -17.078 -46.969 -19.516 1 95.75 289 GLN B N 1
ATOM 5496 C CA . GLN B 1 289 ? -16.375 -46.75 -20.781 1 95.75 289 GLN B CA 1
ATOM 5497 C C . GLN B 1 289 ? -16.969 -47.594 -21.906 1 95.75 289 GLN B C 1
ATOM 5499 O O . GLN B 1 289 ? -17.234 -48.781 -21.719 1 95.75 289 GLN B O 1
ATOM 5504 N N . TYR B 1 290 ? -17.234 -47 -22.984 1 95.38 290 TYR B N 1
ATOM 5505 C CA . TYR B 1 290 ? -17.75 -47.625 -24.188 1 95.38 290 TYR B CA 1
ATOM 5506 C C . TYR B 1 290 ? -16.828 -47.406 -25.375 1 95.38 290 TYR B C 1
ATOM 5508 O O . TYR B 1 290 ? -16.406 -46.281 -25.641 1 95.38 290 TYR B O 1
ATOM 5516 N N . GLN B 1 291 ? -16.422 -48.469 -25.984 1 93 291 GLN B N 1
ATOM 5517 C CA . GLN B 1 291 ? -15.648 -48.406 -27.219 1 93 291 GLN B CA 1
ATOM 5518 C C . GLN B 1 291 ? -16.25 -49.344 -28.266 1 93 291 GLN B C 1
ATOM 5520 O O . GLN B 1 291 ? -16.25 -50.562 -28.109 1 93 291 GLN B O 1
ATOM 5525 N N . GLU B 1 292 ? -16.703 -48.812 -29.312 1 92.94 292 GLU B N 1
ATOM 5526 C CA . GLU B 1 292 ? -17.25 -49.594 -30.422 1 92.94 292 GLU B CA 1
ATOM 5527 C C . GLU B 1 292 ? -16.172 -50.469 -31.062 1 92.94 292 GLU B C 1
ATOM 5529 O O . GLU B 1 292 ? -15.188 -49.969 -31.594 1 92.94 292 GLU B O 1
ATOM 5534 N N . ASN B 1 293 ? -16.312 -51.75 -30.859 1 91.38 293 ASN B N 1
ATOM 5535 C CA . ASN B 1 293 ? -15.391 -52.719 -31.438 1 91.38 293 ASN B CA 1
ATOM 5536 C C . ASN B 1 293 ? -16.031 -54.094 -31.578 1 91.38 293 ASN B C 1
ATOM 5538 O O . ASN B 1 293 ? -16.109 -54.844 -30.609 1 91.38 293 ASN B O 1
ATOM 5542 N N . ARG B 1 294 ? -16.375 -54.594 -32.812 1 86.88 294 ARG B N 1
ATOM 5543 C CA . ARG B 1 294 ? -17.078 -55.844 -33.031 1 86.88 294 ARG B CA 1
ATOM 5544 C C . ARG B 1 294 ? -16.156 -57.031 -32.781 1 86.88 294 ARG B C 1
ATOM 5546 O O . ARG B 1 294 ? -16.641 -58.156 -32.688 1 86.88 294 ARG B O 1
ATOM 5553 N N . TYR B 1 295 ? -14.852 -56.719 -32.688 1 86.75 295 TYR B N 1
ATOM 5554 C CA . TYR B 1 295 ? -13.906 -57.812 -32.5 1 86.75 295 TYR B CA 1
ATOM 5555 C C . TYR B 1 295 ? -13.672 -58.062 -31.031 1 86.75 295 TYR B C 1
ATOM 5557 O O . TYR B 1 295 ? -12.945 -59 -30.672 1 86.75 295 TYR B O 1
ATOM 5565 N N . MET B 1 296 ? -14.312 -57.312 -30.188 1 88.25 296 MET B N 1
ATOM 5566 C CA . MET B 1 296 ? -14.195 -57.5 -28.75 1 88.25 296 MET B CA 1
ATOM 5567 C C . MET B 1 296 ? -15.469 -58.094 -28.172 1 88.25 296 MET B C 1
ATOM 5569 O O . MET B 1 296 ? -16.562 -57.812 -28.656 1 88.25 296 MET B O 1
ATOM 5573 N N . ALA B 1 297 ? -15.266 -58.812 -27.109 1 87.44 297 ALA B N 1
ATOM 5574 C CA . ALA B 1 297 ? -16.406 -59.5 -26.5 1 87.44 297 ALA B CA 1
ATOM 5575 C C . ALA B 1 297 ? -17.359 -58.5 -25.859 1 87.44 297 ALA B C 1
ATOM 5577 O O . ALA B 1 297 ? -18.578 -58.688 -25.844 1 87.44 297 ALA B O 1
ATOM 5578 N N . PHE B 1 298 ? -16.844 -57.438 -25.312 1 90.06 298 PHE B N 1
ATOM 5579 C CA . PHE B 1 298 ? -17.625 -56.438 -24.641 1 90.06 298 PHE B CA 1
ATOM 5580 C C . PHE B 1 298 ? -17.234 -55.031 -25.109 1 90.06 298 PHE B C 1
ATOM 5582 O O . PHE B 1 298 ? -16.078 -54.625 -25 1 90.06 298 PHE B O 1
ATOM 5589 N N . GLU B 1 299 ? -18.172 -54.344 -25.531 1 91.25 299 GLU B N 1
ATOM 5590 C CA . GLU B 1 299 ? -17.906 -52.969 -26.031 1 91.25 299 GLU B CA 1
ATOM 5591 C C . GLU B 1 299 ? -18 -51.969 -24.906 1 91.25 299 GLU B C 1
ATOM 5593 O O . GLU B 1 299 ? -17.422 -50.875 -25 1 91.25 299 GLU B O 1
ATOM 5598 N N . GLY B 1 300 ? -18.75 -52.188 -23.875 1 92.62 300 GLY B N 1
ATOM 5599 C CA . GLY B 1 300 ? -18.891 -51.312 -22.719 1 92.62 300 GLY B CA 1
ATOM 5600 C C . GLY B 1 300 ? -18.609 -52.031 -21.406 1 92.62 300 GLY B C 1
ATOM 5601 O O . GLY B 1 300 ? -18.938 -53.219 -21.25 1 92.62 300 GLY B O 1
ATOM 5602 N N . MET B 1 301 ? -17.969 -51.281 -20.547 1 94.56 301 MET B N 1
ATOM 5603 C CA . MET B 1 301 ? -17.672 -51.875 -19.25 1 94.56 301 MET B CA 1
ATOM 5604 C C . MET B 1 301 ? -17.625 -50.812 -18.156 1 94.56 301 MET B C 1
ATOM 5606 O O . MET B 1 301 ? -17.234 -49.656 -18.422 1 94.56 301 MET B O 1
ATOM 5610 N N . TRP B 1 302 ? -18.047 -51.188 -16.969 1 95.81 302 TRP B N 1
ATOM 5611 C CA . TRP B 1 302 ? -17.828 -50.375 -15.773 1 95.81 302 TRP B CA 1
ATOM 5612 C C . TRP B 1 302 ? -16.422 -50.562 -15.227 1 95.81 302 TRP B C 1
ATOM 5614 O O . TRP B 1 302 ? -15.828 -51.656 -15.398 1 95.81 302 TRP B O 1
ATOM 5624 N N . MET B 1 303 ? -15.984 -49.531 -14.727 1 95.62 303 MET B N 1
ATOM 5625 C CA . MET B 1 303 ? -14.656 -49.656 -14.133 1 95.62 303 MET B CA 1
ATOM 5626 C C . MET B 1 303 ? -14.562 -48.875 -12.82 1 95.62 303 MET B C 1
ATOM 5628 O O . MET B 1 303 ? -15.203 -47.844 -12.672 1 95.62 303 MET B O 1
ATOM 5632 N N . VAL B 1 304 ? -13.789 -49.406 -11.836 1 97.12 304 VAL B N 1
ATOM 5633 C CA . VAL B 1 304 ? -13.367 -48.719 -10.617 1 97.12 304 VAL B CA 1
ATOM 5634 C C . VAL B 1 304 ? -11.852 -48.812 -10.484 1 97.12 304 VAL B C 1
ATOM 5636 O O . VAL B 1 304 ? -11.258 -49.875 -10.672 1 97.12 304 VAL B O 1
ATOM 5639 N N . ASN B 1 305 ? -11.273 -47.656 -10.305 1 96.56 305 ASN B N 1
ATOM 5640 C CA . ASN B 1 305 ? -9.82 -47.562 -10.195 1 96.56 305 ASN B CA 1
ATOM 5641 C C . ASN B 1 305 ? -9.398 -46.781 -8.945 1 96.56 305 ASN B C 1
ATOM 5643 O O . ASN B 1 305 ? -9.961 -45.719 -8.648 1 96.56 305 ASN B O 1
ATOM 5647 N N . VAL B 1 306 ? -8.539 -47.344 -8.117 1 97.62 306 VAL B N 1
ATOM 5648 C CA . VAL B 1 306 ? -7.82 -46.594 -7.082 1 97.62 306 VAL B CA 1
ATOM 5649 C C . VAL B 1 306 ? -6.383 -46.344 -7.535 1 97.62 306 VAL B C 1
ATOM 5651 O O . VAL B 1 306 ? -5.625 -47.281 -7.785 1 97.62 306 VAL B O 1
ATOM 5654 N N . GLY B 1 307 ? -6.082 -45.094 -7.695 1 97.19 307 GLY B N 1
ATOM 5655 C CA . GLY B 1 307 ? -4.777 -44.75 -8.242 1 97.19 307 GLY B CA 1
ATOM 5656 C C . GLY B 1 307 ? -3.996 -43.781 -7.363 1 97.19 307 GLY B C 1
ATOM 5657 O O . GLY B 1 307 ? -4.578 -42.906 -6.719 1 97.19 307 GLY B O 1
ATOM 5658 N N . MET B 1 308 ? -2.684 -43.938 -7.316 1 97.38 308 MET B N 1
ATOM 5659 C CA . MET B 1 308 ? -1.746 -43.062 -6.625 1 97.38 308 MET B CA 1
ATOM 5660 C C . MET B 1 308 ? -0.803 -42.406 -7.617 1 97.38 308 MET B C 1
ATOM 5662 O O . MET B 1 308 ? -0.324 -43.031 -8.555 1 97.38 308 MET B O 1
ATOM 5666 N N . GLU B 1 309 ? -0.621 -41.094 -7.434 1 96.94 309 GLU B N 1
ATOM 5667 C CA . GLU B 1 309 ? 0.33 -40.344 -8.234 1 96.94 309 GLU B CA 1
ATOM 5668 C C . GLU B 1 309 ? 1.295 -39.562 -7.344 1 96.94 309 GLU B C 1
ATOM 5670 O O . GLU B 1 309 ? 0.872 -38.875 -6.414 1 96.94 309 GLU B O 1
ATOM 5675 N N . TRP B 1 310 ? 2.57 -39.75 -7.578 1 96.94 310 TRP B N 1
ATOM 5676 C CA . TRP B 1 310 ? 3.646 -39.094 -6.848 1 96.94 310 TRP B CA 1
ATOM 5677 C C . TRP B 1 310 ? 4.609 -38.406 -7.812 1 96.94 310 TRP B C 1
ATOM 5679 O O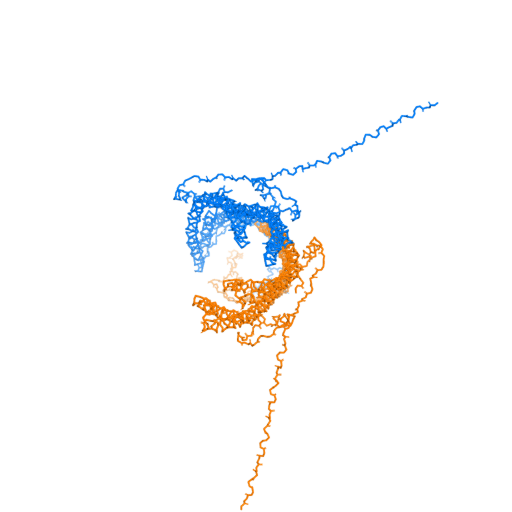 . TRP B 1 310 ? 5.426 -39.062 -8.461 1 96.94 310 TRP B O 1
ATOM 5689 N N . LYS B 1 311 ? 4.504 -37.094 -7.875 1 95.19 311 LYS B N 1
ATOM 5690 C CA . LYS B 1 311 ? 5.348 -36.312 -8.773 1 95.19 311 LYS B CA 1
ATOM 5691 C C . LYS B 1 311 ? 6.473 -35.625 -8 1 95.19 311 LYS B C 1
ATOM 5693 O O . LYS B 1 311 ? 6.219 -34.875 -7.043 1 95.19 311 LYS B O 1
ATOM 5698 N N . LEU B 1 312 ? 7.664 -35.875 -8.422 1 94.44 312 LEU B N 1
ATOM 5699 C CA . LEU B 1 312 ? 8.836 -35.25 -7.805 1 94.44 312 LEU B CA 1
ATOM 5700 C C . LEU B 1 312 ? 9.555 -34.344 -8.789 1 94.44 312 LEU B C 1
ATOM 5702 O O . LEU B 1 312 ? 10 -34.781 -9.844 1 94.44 312 LEU B O 1
ATOM 5706 N N . ASP B 1 313 ? 9.5 -33.094 -8.461 1 91.75 313 ASP B N 1
ATOM 5707 C CA . ASP B 1 313 ? 10.227 -32.094 -9.266 1 91.75 313 ASP B CA 1
ATOM 5708 C C . ASP B 1 313 ? 10.984 -31.125 -8.375 1 91.75 313 ASP B C 1
ATOM 5710 O O . ASP B 1 313 ? 10.602 -30.891 -7.223 1 91.75 313 ASP B O 1
ATOM 5714 N N . GLY B 1 314 ? 12.07 -30.688 -8.852 1 87.12 314 GLY B N 1
ATOM 5715 C CA . GLY B 1 314 ? 12.938 -29.844 -8.062 1 87.12 314 GLY B CA 1
ATOM 5716 C C . GLY B 1 314 ? 12.453 -28.406 -7.98 1 87.12 314 GLY B C 1
ATOM 5717 O O . GLY B 1 314 ? 12.828 -27.672 -7.066 1 87.12 314 GLY B O 1
ATOM 5718 N N . GLY B 1 315 ? 11.617 -27.938 -8.859 1 93.44 315 GLY B N 1
ATOM 5719 C CA . GLY B 1 315 ? 11.188 -26.547 -8.93 1 93.44 315 GLY B CA 1
ATOM 5720 C C . GLY B 1 315 ? 10.094 -26.219 -7.941 1 93.44 315 GLY B C 1
ATOM 5721 O O . GLY B 1 315 ? 10.023 -25.094 -7.438 1 93.44 315 GLY B O 1
ATOM 5722 N N . THR B 1 316 ? 9.266 -27.141 -7.59 1 95.31 316 THR B N 1
ATOM 5723 C CA . THR B 1 316 ? 8.094 -26.922 -6.75 1 95.31 316 THR B CA 1
ATOM 5724 C C . THR B 1 316 ? 8.508 -26.562 -5.328 1 95.31 316 THR B C 1
ATOM 5726 O O . THR B 1 316 ? 7.895 -25.703 -4.691 1 95.31 316 THR B O 1
ATOM 5729 N N . HIS B 1 317 ? 9.555 -27.234 -4.867 1 95.56 317 HIS B N 1
ATOM 5730 C CA . HIS B 1 317 ? 10.055 -26.938 -3.531 1 95.56 317 HIS B CA 1
ATOM 5731 C C . HIS B 1 317 ? 10.469 -25.469 -3.424 1 95.56 317 HIS B C 1
ATOM 5733 O O . HIS B 1 317 ? 10.117 -24.781 -2.457 1 95.56 317 HIS B O 1
ATOM 5739 N N . HIS B 1 318 ? 11.148 -25.016 -4.469 1 97 318 HIS B N 1
ATOM 5740 C CA . HIS B 1 318 ? 11.625 -23.641 -4.457 1 97 318 HIS B CA 1
ATOM 5741 C C . HIS B 1 318 ? 10.469 -22.656 -4.633 1 97 318 HIS B C 1
ATOM 5743 O O . HIS B 1 318 ? 10.5 -21.547 -4.082 1 97 318 HIS B O 1
ATOM 5749 N N . GLN B 1 319 ? 9.445 -23.062 -5.34 1 96.94 319 GLN B N 1
ATOM 5750 C CA . GLN B 1 319 ? 8.242 -22.234 -5.441 1 96.94 319 GLN B CA 1
ATOM 5751 C C . GLN B 1 319 ? 7.582 -22.062 -4.074 1 96.94 319 GLN B C 1
ATOM 5753 O O . GLN B 1 319 ? 7.16 -20.953 -3.725 1 96.94 319 GLN B O 1
ATOM 5758 N N . SER B 1 320 ? 7.504 -23.172 -3.328 1 97.81 320 SER B N 1
ATOM 5759 C CA . SER B 1 320 ? 6.961 -23.109 -1.975 1 97.81 320 SER B CA 1
ATOM 5760 C C . SER B 1 320 ? 7.797 -22.203 -1.079 1 97.81 320 SER B C 1
ATOM 5762 O O . SER B 1 320 ? 7.254 -21.375 -0.339 1 97.81 320 SER B O 1
ATOM 5764 N N . GLN B 1 321 ? 9.078 -22.312 -1.236 1 97.69 321 GLN B N 1
ATOM 5765 C CA . GLN B 1 321 ? 9.977 -21.5 -0.421 1 97.69 321 GLN B CA 1
ATOM 5766 C C . GLN B 1 321 ? 9.836 -20.016 -0.762 1 97.69 321 GLN B C 1
ATOM 5768 O O . GLN B 1 321 ? 9.961 -19.156 0.115 1 97.69 321 GLN B O 1
ATOM 5773 N N . SER B 1 322 ? 9.633 -19.719 -2.039 1 98.12 322 SER B N 1
ATOM 5774 C CA . SER B 1 322 ? 9.406 -18.328 -2.451 1 98.12 322 SER B CA 1
ATOM 5775 C C . SER B 1 322 ? 8.203 -17.734 -1.73 1 98.12 322 SER B C 1
ATOM 5777 O O . SER B 1 322 ? 8.266 -16.609 -1.236 1 98.12 322 SER B O 1
ATOM 5779 N N . LEU B 1 323 ? 7.156 -18.516 -1.564 1 97.88 323 LEU B N 1
ATOM 5780 C CA . LEU B 1 323 ? 5.953 -18.047 -0.882 1 97.88 323 LEU B CA 1
ATOM 5781 C C . LEU B 1 323 ? 6.223 -17.828 0.604 1 97.88 323 LEU B C 1
ATOM 5783 O O . LEU B 1 323 ? 5.73 -16.875 1.195 1 97.88 323 LEU B O 1
ATOM 5787 N N . ASN B 1 324 ? 7.023 -18.734 1.142 1 98.31 324 ASN B N 1
ATOM 5788 C CA . ASN B 1 324 ? 7.379 -18.562 2.547 1 98.31 324 ASN B CA 1
ATOM 5789 C C . ASN B 1 324 ? 8.195 -17.297 2.779 1 98.31 324 ASN B C 1
ATOM 5791 O O . ASN B 1 324 ? 8.016 -16.609 3.789 1 98.31 324 ASN B O 1
ATOM 5795 N N . ARG B 1 325 ? 9.094 -17 1.852 1 98.5 325 ARG B N 1
ATOM 5796 C CA . ARG B 1 325 ? 9.875 -15.773 1.973 1 98.5 325 ARG B CA 1
ATOM 5797 C C . ARG B 1 325 ? 8.992 -14.539 1.802 1 98.5 325 ARG B C 1
ATOM 5799 O O . ARG B 1 325 ? 9.195 -13.523 2.473 1 98.5 325 ARG B O 1
ATOM 5806 N N . GLN B 1 326 ? 8.008 -14.656 0.959 1 98.19 326 GLN B N 1
ATOM 5807 C CA . GLN B 1 326 ? 7.039 -13.57 0.815 1 98.19 326 GLN B CA 1
ATOM 5808 C C . GLN B 1 326 ? 6.25 -13.359 2.105 1 98.19 326 GLN B C 1
ATOM 5810 O O . GLN B 1 326 ? 5.941 -12.227 2.473 1 98.19 326 GLN B O 1
ATOM 5815 N N . ALA B 1 327 ? 5.898 -14.477 2.779 1 98.56 327 ALA B N 1
ATOM 5816 C CA . ALA B 1 327 ? 5.23 -14.383 4.074 1 98.56 327 ALA B CA 1
ATOM 5817 C C . ALA B 1 327 ? 6.109 -13.656 5.09 1 98.56 327 ALA B C 1
ATOM 5819 O O . ALA B 1 327 ? 5.613 -12.852 5.891 1 98.56 327 ALA B O 1
ATOM 5820 N N . LEU B 1 328 ? 7.41 -13.883 4.988 1 98.25 328 LEU B N 1
ATOM 5821 C CA . LEU B 1 328 ? 8.344 -13.203 5.879 1 98.25 328 LEU B CA 1
ATOM 5822 C C . LEU B 1 328 ? 8.406 -11.711 5.562 1 98.25 328 LEU B C 1
ATOM 5824 O O . LEU B 1 328 ? 8.5 -10.883 6.469 1 98.25 328 LEU B O 1
ATOM 5828 N N . ALA B 1 329 ? 8.391 -11.383 4.285 1 98.12 329 ALA B N 1
ATOM 5829 C CA . ALA B 1 329 ? 8.344 -9.977 3.887 1 98.12 329 ALA B CA 1
ATOM 5830 C C . ALA B 1 329 ? 7.098 -9.297 4.441 1 98.12 329 ALA B C 1
ATOM 5832 O O . ALA B 1 329 ? 7.176 -8.18 4.957 1 98.12 329 ALA B O 1
ATOM 5833 N N . LEU B 1 330 ? 5.992 -9.992 4.41 1 98.06 330 LEU B N 1
ATOM 5834 C CA . LEU B 1 330 ? 4.738 -9.453 4.918 1 98.06 330 LEU B CA 1
ATOM 5835 C C . LEU B 1 330 ? 4.777 -9.328 6.438 1 98.06 330 LEU B C 1
ATOM 5837 O O . LEU B 1 330 ? 4.195 -8.398 7.004 1 98.06 330 LEU B O 1
ATOM 5841 N N . GLN B 1 331 ? 5.441 -10.25 7.055 1 98.38 331 GLN B N 1
ATOM 5842 C CA . GLN B 1 331 ? 5.621 -10.164 8.5 1 98.38 331 GLN B CA 1
ATOM 5843 C C . GLN B 1 331 ? 6.383 -8.898 8.891 1 98.38 331 GLN B C 1
ATOM 5845 O O . GLN B 1 331 ? 6.016 -8.219 9.852 1 98.38 331 GLN B O 1
ATOM 5850 N N . ALA B 1 332 ? 7.426 -8.57 8.164 1 97.62 332 ALA B N 1
ATOM 5851 C CA . ALA B 1 332 ? 8.172 -7.348 8.414 1 97.62 332 ALA B CA 1
ATOM 5852 C C . ALA B 1 332 ? 7.305 -6.113 8.188 1 97.62 332 ALA B C 1
ATOM 5854 O O . ALA B 1 332 ? 7.383 -5.141 8.945 1 97.62 332 ALA B O 1
ATOM 5855 N N . GLN B 1 333 ? 6.484 -6.133 7.199 1 97.5 333 GLN B N 1
ATOM 5856 C CA . GLN B 1 333 ? 5.543 -5.047 6.949 1 97.5 333 GLN B CA 1
ATOM 5857 C C . GLN B 1 333 ? 4.539 -4.914 8.094 1 97.5 333 GLN B C 1
ATOM 5859 O O . GLN B 1 333 ? 4.168 -3.803 8.469 1 97.5 333 GLN B O 1
ATOM 5864 N N . ARG B 1 334 ? 4.086 -6.051 8.586 1 98 334 ARG B N 1
ATOM 5865 C CA . ARG B 1 334 ? 3.193 -6.047 9.742 1 98 334 ARG B CA 1
ATOM 5866 C C . ARG B 1 334 ? 3.857 -5.383 10.945 1 98 334 ARG B C 1
ATOM 5868 O O . ARG B 1 334 ? 3.223 -4.605 11.656 1 98 334 ARG B O 1
ATOM 5875 N N . ASP B 1 335 ? 5.105 -5.684 11.125 1 97.44 335 ASP B N 1
ATOM 5876 C CA . ASP B 1 335 ? 5.844 -5.086 12.227 1 97.44 335 ASP B CA 1
ATOM 5877 C C . ASP B 1 335 ? 5.984 -3.576 12.047 1 97.44 335 ASP B C 1
ATOM 5879 O O . ASP B 1 335 ? 5.898 -2.814 13.008 1 97.44 335 ASP B O 1
ATOM 5883 N N . ASP B 1 336 ? 6.18 -3.135 10.867 1 97.62 336 ASP B N 1
ATOM 5884 C CA . ASP B 1 336 ? 6.203 -1.705 10.57 1 97.62 336 ASP B CA 1
ATOM 5885 C C . ASP B 1 336 ? 4.859 -1.056 10.883 1 97.62 336 ASP B C 1
ATOM 5887 O O . ASP B 1 336 ? 4.805 0.018 11.484 1 97.62 336 ASP B O 1
ATOM 5891 N N . MET B 1 337 ? 3.822 -1.72 10.438 1 97.44 337 MET B N 1
ATOM 5892 C CA . MET B 1 337 ? 2.477 -1.219 10.711 1 97.44 337 MET B CA 1
ATOM 5893 C C . MET B 1 337 ? 2.221 -1.122 12.211 1 97.44 337 MET B C 1
ATOM 5895 O O . MET B 1 337 ? 1.627 -0.15 12.68 1 97.44 337 MET B O 1
ATOM 5899 N N . ALA B 1 338 ? 2.646 -2.107 12.914 1 97.44 338 ALA B N 1
ATOM 5900 C CA . ALA B 1 338 ? 2.5 -2.086 14.367 1 97.44 338 ALA B CA 1
ATOM 5901 C C . ALA B 1 338 ? 3.201 -0.873 14.969 1 97.44 338 ALA B C 1
ATOM 5903 O O . ALA B 1 338 ? 2.652 -0.204 15.844 1 97.44 338 ALA B O 1
ATOM 5904 N N . SER B 1 339 ? 4.41 -0.557 14.492 1 96.62 339 SER B N 1
ATOM 5905 C CA . SER B 1 339 ? 5.145 0.609 14.969 1 96.62 339 SER B CA 1
ATOM 5906 C C . SER B 1 339 ? 4.422 1.903 14.617 1 96.62 339 SER B C 1
ATOM 5908 O O . SER B 1 339 ? 4.41 2.852 15.406 1 96.62 339 SER B O 1
ATOM 5910 N N . MET B 1 340 ? 3.846 1.95 13.445 1 97.06 340 MET B N 1
ATOM 5911 C CA . MET B 1 340 ? 3.09 3.125 13.016 1 97.06 340 MET B CA 1
ATOM 5912 C C . MET B 1 340 ? 1.862 3.33 13.898 1 97.06 340 MET B C 1
ATOM 5914 O O . MET B 1 340 ? 1.525 4.461 14.25 1 97.06 340 MET B O 1
ATOM 5918 N N . ILE B 1 341 ? 1.227 2.232 14.25 1 97.19 341 ILE B N 1
ATOM 5919 C CA . ILE B 1 341 ? 0.055 2.305 15.109 1 97.19 341 ILE B CA 1
ATOM 5920 C C . ILE B 1 341 ? 0.462 2.83 16.484 1 97.19 341 ILE B C 1
ATOM 5922 O O . ILE B 1 341 ? -0.227 3.676 17.062 1 97.19 341 ILE B O 1
ATOM 5926 N N . GLY B 1 342 ? 1.58 2.373 17 1 96.56 342 GLY B N 1
ATOM 5927 C CA . GLY B 1 342 ? 2.084 2.92 18.25 1 96.56 342 GLY B CA 1
ATOM 5928 C C . GLY B 1 342 ? 2.295 4.422 18.203 1 96.56 342 GLY B C 1
ATOM 5929 O O . GLY B 1 342 ? 1.91 5.137 19.125 1 96.56 342 GLY B O 1
ATOM 5930 N N . LEU B 1 343 ? 2.898 4.883 17.172 1 96.69 343 LEU B N 1
ATOM 5931 C CA . LEU B 1 343 ? 3.129 6.312 17 1 96.69 343 LEU B CA 1
ATOM 5932 C C . LEU B 1 343 ? 1.808 7.07 16.906 1 96.69 343 LEU B C 1
ATOM 5934 O O . LEU B 1 343 ? 1.669 8.156 17.469 1 96.69 343 LEU B O 1
ATOM 5938 N N . GLU B 1 344 ? 0.873 6.469 16.172 1 96.69 344 GLU B N 1
ATOM 5939 C CA . GLU B 1 344 ? -0.439 7.09 16.016 1 96.69 344 GLU B CA 1
ATOM 5940 C C . GLU B 1 344 ? -1.122 7.273 17.375 1 96.69 344 GLU B C 1
ATOM 5942 O O . GLU B 1 344 ? -1.694 8.328 17.641 1 96.69 344 GLU B O 1
ATOM 5947 N N . VAL B 1 345 ? -1.048 6.309 18.203 1 97.06 345 VAL B N 1
ATOM 5948 C CA . VAL B 1 345 ? -1.655 6.367 19.531 1 97.06 345 VAL B CA 1
ATOM 5949 C C . VAL B 1 345 ? -0.968 7.441 20.359 1 97.06 345 VAL B C 1
ATOM 5951 O O . VAL B 1 345 ? -1.633 8.289 20.969 1 97.06 345 VAL B O 1
ATOM 5954 N N . ARG B 1 346 ? 0.334 7.469 20.359 1 96.25 346 ARG B N 1
ATOM 5955 C CA . ARG B 1 346 ? 1.08 8.453 21.156 1 96.25 346 ARG B CA 1
ATOM 5956 C C . ARG B 1 346 ? 0.792 9.867 20.672 1 96.25 346 ARG B C 1
ATOM 5958 O O . ARG B 1 346 ? 0.582 10.773 21.484 1 96.25 346 ARG B O 1
ATOM 5965 N N . ARG B 1 347 ? 0.762 10.031 19.375 1 96.31 347 ARG B N 1
ATOM 5966 C CA . ARG B 1 347 ? 0.475 11.344 18.797 1 96.31 347 ARG B CA 1
ATOM 5967 C C . ARG B 1 347 ? -0.917 11.82 19.203 1 96.31 347 ARG B C 1
ATOM 5969 O O . ARG B 1 347 ? -1.091 12.969 19.609 1 96.31 347 ARG B O 1
ATOM 5976 N N . ALA B 1 348 ? -1.848 10.93 19.047 1 96.25 348 ALA B N 1
ATOM 5977 C CA . ALA B 1 348 ? -3.217 11.289 19.406 1 96.25 348 ALA B CA 1
ATOM 5978 C C . ALA B 1 348 ? -3.324 11.641 20.875 1 96.25 348 ALA B C 1
ATOM 5980 O O . ALA B 1 348 ? -4.004 12.594 21.25 1 96.25 348 ALA B O 1
ATOM 5981 N N . TRP B 1 349 ? -2.674 10.914 21.719 1 95.69 349 TRP B N 1
ATOM 5982 C CA . TRP B 1 349 ? -2.666 11.156 23.156 1 95.69 349 TRP B CA 1
ATOM 5983 C C . TRP B 1 349 ? -2.049 12.516 23.469 1 95.69 349 TRP B C 1
ATOM 5985 O O . TRP B 1 349 ? -2.617 13.297 24.234 1 95.69 349 TRP B O 1
ATOM 5995 N N . LEU B 1 350 ? -0.923 12.797 22.859 1 94.69 350 LEU B N 1
ATOM 5996 C CA . LEU B 1 350 ? -0.242 14.07 23.062 1 94.69 350 LEU B CA 1
ATOM 5997 C C . LEU B 1 350 ? -1.095 15.227 22.547 1 94.69 350 LEU B C 1
ATOM 5999 O O . LEU B 1 350 ? -1.138 16.297 23.172 1 94.69 350 LEU B O 1
ATOM 6003 N N . ASP B 1 351 ? -1.811 15 21.453 1 94.44 351 ASP B N 1
ATOM 6004 C CA . ASP B 1 351 ? -2.656 16.031 20.859 1 94.44 351 ASP B CA 1
ATOM 6005 C C . ASP B 1 351 ? -3.816 16.375 21.797 1 94.44 351 ASP B C 1
ATOM 6007 O O . ASP B 1 351 ? -4.227 17.547 21.875 1 94.44 351 ASP B O 1
ATOM 6011 N N . ILE B 1 352 ? -4.332 15.391 22.484 1 95.06 352 ILE B N 1
ATOM 6012 C CA . ILE B 1 352 ? -5.41 15.641 23.438 1 95.06 352 ILE B CA 1
ATOM 6013 C C . ILE B 1 352 ? -4.898 16.531 24.578 1 95.06 352 ILE B C 1
ATOM 6015 O O . ILE B 1 352 ? -5.547 17.516 24.938 1 95.06 352 ILE B O 1
ATOM 6019 N N . GLN B 1 353 ? -3.73 16.266 25.094 1 92.62 353 GLN B N 1
ATOM 6020 C CA . GLN B 1 353 ? -3.152 17.062 26.172 1 92.62 353 GLN B CA 1
ATOM 6021 C C . GLN B 1 353 ? -2.896 18.5 25.719 1 92.62 353 GLN B C 1
ATOM 6023 O O . GLN B 1 353 ? -3.211 19.453 26.438 1 92.62 353 GLN B O 1
ATOM 6028 N N . GLU B 1 354 ? -2.412 18.531 24.547 1 92.56 354 GLU B N 1
ATOM 6029 C CA . GLU B 1 354 ? -2.078 19.844 24 1 92.56 354 GLU B CA 1
ATOM 6030 C C . GLU B 1 354 ? -3.334 20.688 23.766 1 92.56 354 GLU B C 1
ATOM 6032 O O . GLU B 1 354 ? -3.373 21.859 24.109 1 92.56 354 GLU B O 1
ATOM 6037 N N . THR B 1 355 ? -4.348 20.109 23.188 1 92.5 355 THR B N 1
ATOM 6038 C CA . THR B 1 355 ? -5.555 20.859 22.844 1 92.5 355 THR B CA 1
ATOM 6039 C C . THR B 1 355 ? -6.332 21.234 24.109 1 92.5 355 THR B C 1
ATOM 6041 O O . THR B 1 355 ? -6.973 22.281 24.156 1 92.5 355 THR B O 1
ATOM 6044 N N . GLU B 1 356 ? -6.281 20.422 25.141 1 91.38 356 GLU B N 1
ATOM 6045 C CA . GLU B 1 356 ? -6.914 20.766 26.406 1 91.38 356 GLU B CA 1
ATOM 6046 C C . GLU B 1 356 ? -6.254 21.984 27.031 1 91.38 356 GLU B C 1
ATOM 6048 O O . GLU B 1 356 ? -6.945 22.875 27.531 1 91.38 356 GLU B O 1
ATOM 6053 N N . LYS B 1 357 ? -4.961 22 27.016 1 89.88 357 LYS B N 1
ATOM 6054 C CA . LYS B 1 357 ? -4.238 23.172 27.516 1 89.88 357 LYS B CA 1
ATOM 6055 C C . LYS B 1 357 ? -4.559 24.406 26.688 1 89.88 357 LYS B C 1
ATOM 6057 O O . LYS B 1 357 ? -4.707 25.5 27.234 1 89.88 357 LYS B O 1
ATOM 6062 N N . ARG B 1 358 ? -4.781 24.219 25.391 1 87.19 358 ARG B N 1
ATOM 6063 C CA . ARG B 1 358 ? -5.09 25.344 24.5 1 87.19 358 ARG B CA 1
ATOM 6064 C C . ARG B 1 358 ? -6.484 25.891 24.781 1 87.19 358 ARG B C 1
ATOM 6066 O O . ARG B 1 358 ? -6.699 27.109 24.734 1 87.19 358 ARG B O 1
ATOM 6073 N N . ILE B 1 359 ? -7.422 25.047 25.062 1 90.31 359 ILE B N 1
ATOM 6074 C CA . ILE B 1 359 ? -8.781 25.484 25.375 1 90.31 359 ILE B CA 1
ATOM 6075 C C . ILE B 1 359 ? -8.766 26.344 26.641 1 90.31 359 ILE B C 1
ATOM 6077 O O . ILE B 1 359 ? -9.383 27.406 26.672 1 90.31 359 ILE B O 1
ATOM 6081 N N . GLU B 1 360 ? -8.008 25.953 27.609 1 87.62 360 GLU B N 1
ATOM 6082 C CA . GLU B 1 360 ? -7.922 26.688 28.859 1 87.62 360 GLU B CA 1
ATOM 6083 C C . GLU B 1 360 ? -7.344 28.094 28.656 1 87.62 360 GLU B C 1
ATOM 6085 O O . GLU B 1 360 ? -7.918 29.078 29.109 1 87.62 360 GLU B O 1
ATOM 6090 N N . VAL B 1 361 ? -6.328 28.062 27.859 1 81.38 361 VAL B N 1
ATOM 6091 C CA . VAL B 1 361 ? -5.637 29.328 27.641 1 81.38 361 VAL B CA 1
ATOM 6092 C C . VAL B 1 361 ? -6.5 30.25 26.781 1 81.38 361 VAL B C 1
ATOM 6094 O O . VAL B 1 361 ? -6.605 31.438 27.062 1 81.38 361 VAL B O 1
ATOM 6097 N N . SER B 1 362 ? -7.156 29.734 25.734 1 84.38 362 SER B N 1
ATOM 6098 C CA . SER B 1 362 ? -7.941 30.547 24.812 1 84.38 362 SER B CA 1
ATOM 6099 C C . SER B 1 362 ? -9.227 31.031 25.469 1 84.38 362 SER B C 1
ATOM 6101 O O . SER B 1 362 ? -9.703 32.125 25.172 1 84.38 362 SER B O 1
ATOM 6103 N N . GLN B 1 363 ? -9.766 30.266 26.344 1 86.44 363 GLN B N 1
ATOM 6104 C CA . GLN B 1 363 ? -10.961 30.688 27.062 1 86.44 363 GLN B CA 1
ATOM 6105 C C . GLN B 1 363 ? -10.688 31.922 27.922 1 86.44 363 GLN B C 1
ATOM 6107 O O . GLN B 1 363 ? -11.5 32.844 27.969 1 86.44 363 GLN B O 1
ATOM 6112 N N . GLN B 1 364 ? -9.594 31.922 28.531 1 82 364 GLN B N 1
ATOM 6113 C CA . GLN B 1 364 ? -9.211 33.062 29.344 1 82 364 GLN B CA 1
ATOM 6114 C C . GLN B 1 364 ? -8.969 34.312 28.469 1 82 364 GLN B C 1
ATOM 6116 O O . GLN B 1 364 ? -9.297 35.438 28.875 1 82 364 GLN B O 1
ATOM 6121 N N . ALA B 1 365 ? -8.555 34.031 27.25 1 81.56 365 ALA B N 1
ATOM 6122 C CA . ALA B 1 365 ? -8.211 35.125 26.344 1 81.56 365 ALA B CA 1
ATOM 6123 C C . ALA B 1 365 ? -9.469 35.812 25.812 1 81.56 365 ALA B C 1
ATOM 6125 O O . ALA B 1 365 ? -9.445 37 25.484 1 81.56 365 ALA B O 1
ATOM 6126 N N . ILE B 1 366 ? -10.609 35.125 25.781 1 86.5 366 ILE B N 1
ATOM 6127 C CA . ILE B 1 366 ? -11.852 35.688 25.266 1 86.5 366 ILE B CA 1
ATOM 6128 C C . ILE B 1 366 ? -12.328 36.812 26.156 1 86.5 366 ILE B C 1
ATOM 6130 O O . ILE B 1 366 ? -12.633 37.906 25.656 1 86.5 366 ILE B O 1
ATOM 6134 N N . ALA B 1 367 ? -12.312 36.625 27.438 1 83.25 367 ALA B N 1
ATOM 6135 C CA . ALA B 1 367 ? -12.766 37.625 28.359 1 83.25 367 ALA B CA 1
ATOM 6136 C C . ALA B 1 367 ? -11.883 38.875 28.281 1 83.25 367 ALA B C 1
ATOM 6138 O O . ALA B 1 367 ? -12.383 40 28.312 1 83.25 367 ALA B O 1
ATOM 6139 N N . GLN B 1 368 ? -10.695 38.594 28.141 1 81.56 368 GLN B N 1
ATOM 6140 C CA . GLN B 1 368 ? -9.75 39.688 28.062 1 81.56 368 GLN B CA 1
ATOM 6141 C C . GLN B 1 368 ? -9.93 40.5 26.766 1 81.56 368 GLN B C 1
ATOM 6143 O O . GLN B 1 368 ? -9.875 41.719 26.766 1 81.56 368 GLN B O 1
ATOM 6148 N N . ALA B 1 369 ? -10.18 39.781 25.609 1 85.69 369 ALA B N 1
ATOM 6149 C CA . ALA B 1 369 ? -10.336 40.438 24.312 1 85.69 369 ALA B CA 1
ATOM 6150 C C . ALA B 1 369 ? -11.625 41.25 24.25 1 85.69 369 ALA B C 1
ATOM 6152 O O . ALA B 1 369 ? -11.648 42.344 23.719 1 85.69 369 ALA B O 1
ATOM 6153 N N . ASP B 1 370 ? -12.641 40.75 24.844 1 87.81 370 ASP B N 1
ATOM 6154 C CA . ASP B 1 370 ? -13.914 41.469 24.875 1 87.81 370 ASP B CA 1
ATOM 6155 C C . ASP B 1 370 ? -13.812 42.75 25.719 1 87.81 370 ASP B C 1
ATOM 6157 O O . ASP B 1 370 ? -14.312 43.781 25.328 1 87.81 370 ASP B O 1
ATOM 6161 N N . GLU B 1 371 ? -13.133 42.594 26.828 1 86.81 371 GLU B N 1
ATOM 6162 C CA . GLU B 1 371 ? -12.945 43.75 27.688 1 86.81 371 GLU B CA 1
ATOM 6163 C C . GLU B 1 371 ? -12.039 44.781 27.031 1 86.81 371 GLU B C 1
ATOM 6165 O O . GLU B 1 371 ? -12.273 46 27.141 1 86.81 371 GLU B O 1
ATOM 6170 N N . ASN B 1 372 ? -11.062 44.312 26.391 1 83 372 ASN B N 1
ATOM 6171 C CA . ASN B 1 372 ? -10.164 45.188 25.656 1 83 372 ASN B CA 1
ATOM 6172 C C . ASN B 1 372 ? -10.906 46.031 24.625 1 83 372 ASN B C 1
ATOM 6174 O O . ASN B 1 372 ? -10.672 47.25 24.5 1 83 372 ASN B O 1
ATOM 6178 N N . LEU B 1 373 ? -11.797 45.438 23.875 1 88.25 373 LEU B N 1
ATOM 6179 C CA . LEU B 1 373 ? -12.578 46.156 22.875 1 88.25 373 LEU B CA 1
ATOM 6180 C C . LEU B 1 373 ? -13.516 47.156 23.547 1 88.25 373 LEU B C 1
ATOM 6182 O O . LEU B 1 373 ? -13.641 48.281 23.078 1 88.25 373 LEU B O 1
ATOM 6186 N N . ARG B 1 374 ? -14.094 46.75 24.641 1 90 374 ARG B N 1
ATOM 6187 C CA . ARG B 1 374 ? -15.016 47.625 25.359 1 90 374 ARG B CA 1
ATOM 6188 C C . ARG B 1 374 ? -14.305 48.875 25.828 1 90 374 ARG B C 1
ATOM 6190 O O . ARG B 1 374 ? -14.805 50 25.641 1 90 374 ARG B O 1
ATOM 6197 N N . VAL B 1 375 ? -13.148 48.688 26.406 1 87.06 375 VAL B N 1
ATOM 6198 C CA . VAL B 1 375 ? -12.383 49.812 26.969 1 87.06 375 VAL B CA 1
ATOM 6199 C C . VAL B 1 375 ? -11.922 50.719 25.844 1 87.06 375 VAL B C 1
ATOM 6201 O O . VAL B 1 375 ? -12.023 51.969 25.969 1 87.06 375 VAL B O 1
ATOM 6204 N N . ASN B 1 376 ? -11.469 50.219 24.734 1 86.81 376 ASN B N 1
ATOM 6205 C CA . ASN B 1 376 ? -10.984 51.031 23.641 1 86.81 376 ASN B CA 1
ATOM 6206 C C . ASN B 1 376 ? -12.109 51.812 22.969 1 86.81 376 ASN B C 1
ATOM 6208 O O . ASN B 1 376 ? -11.922 52.969 22.547 1 86.81 376 ASN B O 1
ATOM 6212 N N . ARG B 1 377 ? -13.25 51.25 22.891 1 87.88 377 ARG B N 1
ATOM 6213 C CA . ARG B 1 377 ? -14.406 51.938 22.328 1 87.88 377 ARG B CA 1
ATOM 6214 C C . ARG B 1 377 ? -14.836 53.094 23.203 1 87.88 377 ARG B C 1
ATOM 6216 O O . ARG B 1 377 ? -15.148 54.188 22.688 1 87.88 377 ARG B O 1
ATOM 6223 N N . GLU B 1 378 ? -14.75 52.906 24.484 1 87.81 378 GLU B N 1
ATOM 6224 C CA . GLU B 1 378 ? -15.109 53.969 25.422 1 87.81 378 GLU B CA 1
ATOM 6225 C C . GLU B 1 378 ? -14.102 55.094 25.375 1 87.81 378 GLU B C 1
ATOM 6227 O O . GLU B 1 378 ? -14.477 56.281 25.375 1 87.81 378 GLU B O 1
ATOM 6232 N N . ARG B 1 379 ? -12.938 54.781 25.297 1 87.69 379 ARG B N 1
ATOM 6233 C CA . ARG B 1 379 ? -11.883 55.781 25.234 1 87.69 379 ARG B CA 1
ATOM 6234 C C . ARG B 1 379 ? -11.961 56.562 23.938 1 87.69 379 ARG B C 1
ATOM 6236 O O . ARG B 1 379 ? -11.719 57.781 23.906 1 87.69 379 ARG B O 1
ATOM 6243 N N . TYR B 1 380 ? -12.273 55.844 22.875 1 87.69 380 TYR B N 1
ATOM 6244 C CA . TYR B 1 380 ? -12.398 56.5 21.594 1 87.69 380 TYR B CA 1
ATOM 6245 C C . TYR B 1 380 ? -13.555 57.5 21.609 1 87.69 380 TYR B C 1
ATOM 6247 O O . TYR B 1 380 ? -13.422 58.625 21.094 1 87.69 380 TYR B O 1
ATOM 6255 N N . ARG B 1 381 ? -14.562 57.188 22.297 1 84.75 381 ARG B N 1
ATOM 6256 C CA . ARG B 1 381 ? -15.727 58.062 22.406 1 84.75 381 ARG B CA 1
ATOM 6257 C C . ARG B 1 381 ? -15.398 59.312 23.203 1 84.75 381 ARG B C 1
ATOM 6259 O O . ARG B 1 381 ? -15.961 60.375 22.969 1 84.75 381 ARG B O 1
ATOM 6266 N N . GLN B 1 382 ? -14.398 59.156 24.078 1 85.44 382 GLN B N 1
ATOM 6267 C CA . GLN B 1 382 ? -13.992 60.25 24.922 1 85.44 382 GLN B CA 1
ATOM 6268 C C . GLN B 1 382 ? -12.82 61.031 24.297 1 85.44 382 GLN B C 1
ATOM 6270 O O . GLN B 1 382 ? -12.297 61.969 24.906 1 85.44 382 GLN B O 1
ATOM 6275 N N . GLY B 1 383 ? -12.414 60.562 23.094 1 82.62 383 GLY B N 1
ATOM 6276 C CA . GLY B 1 383 ? -11.32 61.219 22.406 1 82.62 383 GLY B CA 1
ATOM 6277 C C . GLY B 1 383 ? -9.953 60.844 22.953 1 82.62 383 GLY B C 1
ATOM 6278 O O . GLY B 1 383 ? -8.969 61.531 22.703 1 82.62 383 GLY B O 1
ATOM 6279 N N . LEU B 1 384 ? -9.906 59.688 23.625 1 80.75 384 LEU B N 1
ATOM 6280 C CA . LEU B 1 384 ? -8.688 59.312 24.328 1 80.75 384 LEU B CA 1
ATOM 6281 C C . LEU B 1 384 ? -7.992 58.156 23.625 1 80.75 384 LEU B C 1
ATOM 6283 O O . LEU B 1 384 ? -6.984 57.656 24.109 1 80.75 384 LEU B O 1
ATOM 6287 N N . SER B 1 385 ? -8.617 57.656 22.562 1 81.25 385 SER B N 1
ATOM 6288 C CA . SER B 1 385 ? -8.023 56.594 21.766 1 81.25 385 SER B CA 1
ATOM 6289 C C . SER B 1 385 ? -8.188 56.875 20.281 1 81.25 385 SER B C 1
ATOM 6291 O O . SER B 1 385 ? -8.859 57.812 19.875 1 81.25 385 SER B O 1
ATOM 6293 N N . THR B 1 386 ? -7.449 56.125 19.516 1 84.69 386 THR B N 1
ATOM 6294 C CA . THR B 1 386 ? -7.527 56.312 18.078 1 84.69 386 THR B CA 1
ATOM 6295 C C . THR B 1 386 ? -8.359 55.219 17.438 1 84.69 386 THR B C 1
ATOM 6297 O O . THR B 1 386 ? -8.586 54.156 18.047 1 84.69 386 THR B O 1
ATOM 6300 N N . GLN B 1 387 ? -8.812 55.531 16.25 1 85.62 387 GLN B N 1
ATOM 6301 C CA . GLN B 1 387 ? -9.562 54.562 15.469 1 85.62 387 GLN B CA 1
ATOM 6302 C C . GLN B 1 387 ? -8.727 53.312 15.211 1 85.62 387 GLN B C 1
ATOM 6304 O O . GLN B 1 387 ? -9.25 52.188 15.195 1 85.62 387 GLN B O 1
ATOM 6309 N N . THR B 1 388 ? -7.488 53.5 15.078 1 83.62 388 THR B N 1
ATOM 6310 C CA . THR B 1 388 ? -6.562 52.406 14.844 1 83.62 388 THR B CA 1
ATOM 6311 C C . THR B 1 388 ? -6.551 51.469 16.031 1 83.62 388 THR B C 1
ATOM 6313 O O . THR B 1 388 ? -6.5 50.25 15.867 1 83.62 388 THR B O 1
ATOM 6316 N N . GLU B 1 389 ? -6.691 52 17.188 1 83.25 389 GLU B N 1
ATOM 6317 C CA . GLU B 1 389 ? -6.695 51.188 18.406 1 83.25 389 GLU B CA 1
ATOM 6318 C C . GLU B 1 389 ? -7.988 50.375 18.516 1 83.25 389 GLU B C 1
ATOM 6320 O O . GLU B 1 389 ? -7.969 49.219 18.953 1 83.25 389 GLU B O 1
ATOM 6325 N N . VAL B 1 390 ? -9.062 51 18.141 1 85.94 390 VAL B N 1
ATOM 6326 C CA . VAL B 1 390 ? -10.352 50.281 18.172 1 85.94 390 VAL B CA 1
ATOM 6327 C C . VAL B 1 390 ? -10.336 49.156 17.156 1 85.94 390 VAL B C 1
ATOM 6329 O O . VAL B 1 390 ? -10.75 48.031 17.469 1 85.94 390 VAL B O 1
ATOM 6332 N N . LEU B 1 391 ? -9.805 49.406 16.031 1 87.5 391 LEU B N 1
ATOM 6333 C CA . LEU B 1 391 ? -9.766 48.375 14.984 1 87.5 391 LEU B CA 1
ATOM 6334 C C . LEU B 1 391 ? -8.836 47.25 15.367 1 87.5 391 LEU B C 1
ATOM 6336 O O . LEU B 1 391 ? -9.125 46.062 15.078 1 87.5 391 LEU B O 1
ATOM 6340 N N . LYS B 1 392 ? -7.773 47.5 15.961 1 83.12 392 LYS B N 1
ATOM 6341 C CA . LYS B 1 392 ? -6.852 46.469 16.438 1 83.12 392 LYS B CA 1
ATOM 6342 C C . LYS B 1 392 ? -7.5 45.594 17.5 1 83.12 392 LYS B C 1
ATOM 6344 O O . LYS B 1 392 ? -7.289 44.375 17.531 1 83.12 392 LYS B O 1
ATOM 6349 N N . ALA B 1 393 ? -8.227 46.25 18.375 1 84 393 ALA B N 1
ATOM 6350 C CA . ALA B 1 393 ? -8.945 45.5 19.422 1 84 393 ALA B CA 1
ATOM 6351 C C . ALA B 1 393 ? -9.977 44.562 18.797 1 84 393 ALA B C 1
ATOM 6353 O O . ALA B 1 393 ? -10.172 43.469 19.281 1 84 393 ALA B O 1
ATOM 6354 N N . GLU B 1 394 ? -10.586 45.031 17.781 1 88.25 394 GLU B N 1
ATOM 6355 C CA . GLU B 1 394 ? -11.555 44.188 17.062 1 88.25 394 GLU B CA 1
ATOM 6356 C C . GLU B 1 394 ? -10.875 43 16.406 1 88.25 394 GLU B C 1
ATOM 6358 O O . GLU B 1 394 ? -11.414 41.875 16.422 1 88.25 394 GLU B O 1
ATOM 6363 N N . GLU B 1 395 ? -9.836 43.188 15.82 1 86.44 395 GLU B N 1
ATOM 6364 C CA . GLU B 1 395 ? -9.07 42.094 15.211 1 86.44 395 GLU B CA 1
ATOM 6365 C C . GLU B 1 395 ? -8.656 41.062 16.25 1 86.44 395 GLU B C 1
ATOM 6367 O O . GLU B 1 395 ? -8.727 39.875 15.984 1 86.44 395 GLU B O 1
ATOM 6372 N N . LEU B 1 396 ? -8.211 41.562 17.344 1 82.06 396 LEU B N 1
ATOM 6373 C CA . LEU B 1 396 ? -7.801 40.656 18.406 1 82.06 396 LEU B CA 1
ATOM 6374 C C . LEU B 1 396 ? -8.984 39.812 18.906 1 82.06 396 LEU B C 1
ATOM 6376 O O . LEU B 1 396 ? -8.836 38.656 19.219 1 82.06 396 LEU B O 1
ATOM 6380 N N . ARG B 1 397 ? -10.125 40.438 18.984 1 87.25 397 ARG B N 1
ATOM 6381 C CA . ARG B 1 397 ? -11.32 39.75 19.453 1 87.25 397 ARG B CA 1
ATOM 6382 C C . ARG B 1 397 ? -11.695 38.625 18.5 1 87.25 397 ARG B C 1
ATOM 6384 O O . ARG B 1 397 ? -11.906 37.5 18.938 1 87.25 397 ARG B O 1
ATOM 6391 N N . ILE B 1 398 ? -11.727 38.844 17.25 1 90.44 398 ILE B N 1
ATOM 6392 C CA . ILE B 1 398 ? -12.141 37.844 16.297 1 90.44 398 ILE B CA 1
ATOM 6393 C C . ILE B 1 398 ? -11.117 36.688 16.266 1 90.44 398 ILE B C 1
ATOM 6395 O O . ILE B 1 398 ? -11.484 35.531 16.156 1 90.44 398 ILE B O 1
ATOM 6399 N N . THR B 1 399 ? -9.867 37.062 16.297 1 88.38 399 THR B N 1
ATOM 6400 C CA . THR B 1 399 ? -8.797 36.062 16.312 1 88.38 399 THR B CA 1
ATOM 6401 C C . THR B 1 399 ? -8.922 35.156 17.531 1 88.38 399 THR B C 1
ATOM 6403 O O . THR B 1 399 ? -8.773 33.938 17.422 1 88.38 399 THR B O 1
ATOM 6406 N N . THR B 1 400 ? -9.188 35.75 18.656 1 85.94 400 THR B N 1
ATOM 6407 C CA . THR B 1 400 ? -9.289 35 19.906 1 85.94 400 THR B CA 1
ATOM 6408 C C . THR B 1 400 ? -10.477 34.062 19.859 1 85.94 400 THR B C 1
ATOM 6410 O O . THR B 1 400 ? -10.367 32.906 20.281 1 85.94 400 THR B O 1
ATOM 6413 N N . HIS B 1 401 ? -11.594 34.531 19.344 1 89.56 401 HIS B N 1
ATOM 6414 C CA . HIS B 1 401 ? -12.766 33.688 19.219 1 89.56 401 HIS B CA 1
ATOM 6415 C C . HIS B 1 401 ? -12.492 32.531 18.266 1 89.56 401 HIS B C 1
ATOM 6417 O O . HIS B 1 401 ? -12.867 31.391 18.547 1 89.56 401 HIS B O 1
ATOM 6423 N N . ASN B 1 402 ? -11.867 32.812 17.188 1 90.69 402 ASN B N 1
ATOM 6424 C CA . ASN B 1 402 ? -11.516 31.766 16.219 1 90.69 402 ASN B CA 1
ATOM 6425 C C . ASN B 1 402 ? -10.562 30.734 16.828 1 90.69 402 ASN B C 1
ATOM 6427 O O . ASN B 1 402 ? -10.695 29.531 16.594 1 90.69 402 ASN B O 1
ATOM 6431 N N . ASN B 1 403 ? -9.57 31.266 17.594 1 86.81 403 ASN B N 1
ATOM 6432 C CA . ASN B 1 403 ? -8.625 30.375 18.266 1 86.81 403 ASN B CA 1
ATOM 6433 C C . ASN B 1 403 ? -9.328 29.422 19.219 1 86.81 403 ASN B C 1
ATOM 6435 O O . ASN B 1 403 ? -8.992 28.234 19.281 1 86.81 403 ASN B O 1
ATOM 6439 N N . PHE B 1 404 ? -10.266 29.984 19.906 1 90.06 404 PHE B N 1
ATOM 6440 C CA . PHE B 1 404 ? -11.023 29.172 20.859 1 90.06 404 PHE B CA 1
ATOM 6441 C C . PHE B 1 404 ? -11.836 28.094 20.141 1 90.06 404 PHE B C 1
ATOM 6443 O O . PHE B 1 404 ? -11.797 26.922 20.516 1 90.06 404 PHE B O 1
ATOM 6450 N N . ASN B 1 405 ? -12.508 28.453 19.125 1 92.81 405 ASN B N 1
ATOM 6451 C CA . ASN B 1 405 ? -13.297 27.5 18.344 1 92.81 405 ASN B CA 1
ATOM 6452 C C . ASN B 1 405 ? -12.422 26.422 17.734 1 92.81 405 ASN B C 1
ATOM 6454 O O . ASN B 1 405 ? -12.758 25.234 17.781 1 92.81 405 ASN B O 1
ATOM 6458 N N . ASN B 1 406 ? -11.297 26.797 17.156 1 92.75 406 ASN B N 1
ATOM 6459 C CA . ASN B 1 406 ? -10.367 25.828 16.578 1 92.75 406 ASN B CA 1
ATOM 6460 C C . ASN B 1 406 ? -9.844 24.859 17.625 1 92.75 406 ASN B C 1
ATOM 6462 O O . ASN B 1 406 ? -9.719 23.656 17.359 1 92.75 406 ASN B O 1
ATOM 6466 N N . ALA B 1 407 ? -9.523 25.375 18.797 1 90.69 407 ALA B N 1
ATOM 6467 C CA . ALA B 1 407 ? -9.023 24.531 19.875 1 90.69 407 ALA B CA 1
ATOM 6468 C C . ALA B 1 407 ? -10.07 23.5 20.281 1 90.69 407 ALA B C 1
ATOM 6470 O O . ALA B 1 407 ? -9.75 22.328 20.5 1 90.69 407 ALA B O 1
ATOM 6471 N N . ARG B 1 408 ? -11.32 23.953 20.375 1 93.94 408 ARG B N 1
ATOM 6472 C CA . ARG B 1 408 ? -12.414 23.078 20.781 1 93.94 408 ARG B CA 1
ATOM 6473 C C . ARG B 1 408 ? -12.602 21.938 19.781 1 93.94 408 ARG B C 1
ATOM 6475 O O . ARG B 1 408 ? -12.695 20.781 20.172 1 93.94 408 ARG B O 1
ATOM 6482 N N . TYR B 1 409 ? -12.633 22.25 18.531 1 96.44 409 TYR B N 1
ATOM 6483 C CA . TYR B 1 409 ? -12.891 21.234 17.516 1 96.44 409 TYR B CA 1
ATOM 6484 C C . TYR B 1 409 ? -11.656 20.375 17.281 1 96.44 409 TYR B C 1
ATOM 6486 O O . TYR B 1 409 ? -11.766 19.188 16.969 1 96.44 409 TYR B O 1
ATOM 6494 N N . ASP B 1 410 ? -10.461 20.953 17.453 1 95 410 ASP B N 1
ATOM 6495 C CA . ASP B 1 410 ? -9.242 20.156 17.422 1 95 410 ASP B CA 1
ATOM 6496 C C . ASP B 1 410 ? -9.227 19.125 18.547 1 95 410 ASP B C 1
ATOM 6498 O O . ASP B 1 410 ? -8.742 18.016 18.375 1 95 410 ASP B O 1
ATOM 6502 N N . ALA B 1 411 ? -9.688 19.578 19.688 1 95 411 ALA B N 1
ATOM 6503 C CA . ALA B 1 411 ? -9.75 18.672 20.828 1 95 411 ALA B CA 1
ATOM 6504 C C . ALA B 1 411 ? -10.703 17.516 20.547 1 95 411 ALA B C 1
ATOM 6506 O O . ALA B 1 411 ? -10.391 16.359 20.828 1 95 411 ALA B O 1
ATOM 6507 N N . ALA B 1 412 ? -11.828 17.859 19.984 1 96.31 412 ALA B N 1
ATOM 6508 C CA . ALA B 1 412 ? -12.789 16.812 19.609 1 96.31 412 ALA B CA 1
ATOM 6509 C C . ALA B 1 412 ? -12.18 15.852 18.609 1 96.31 412 ALA B C 1
ATOM 6511 O O . ALA B 1 412 ? -12.32 14.633 18.734 1 96.31 412 ALA B O 1
ATOM 6512 N N . LEU B 1 413 ? -11.523 16.344 17.641 1 97 413 LEU B N 1
ATOM 6513 C CA . LEU B 1 413 ? -10.898 15.516 16.609 1 97 413 LEU B CA 1
ATOM 6514 C C . LEU B 1 413 ? -9.789 14.648 17.203 1 97 413 LEU B C 1
ATOM 6516 O O . LEU B 1 413 ? -9.633 13.492 16.828 1 97 413 LEU B O 1
ATOM 6520 N N . ALA B 1 414 ? -9.031 15.258 18.094 1 96.12 414 ALA B N 1
ATOM 6521 C CA . ALA B 1 414 ? -7.961 14.508 18.734 1 96.12 414 ALA B CA 1
ATOM 6522 C C . ALA B 1 414 ? -8.508 13.297 19.469 1 96.12 414 ALA B C 1
ATOM 6524 O O . ALA B 1 414 ? -7.926 12.211 19.406 1 96.12 414 ALA B O 1
ATOM 6525 N N . LYS B 1 415 ? -9.609 13.523 20.156 1 96.56 415 LYS B N 1
ATOM 6526 C CA . LYS B 1 415 ? -10.242 12.422 20.875 1 96.56 415 LYS B CA 1
ATOM 6527 C C . LYS B 1 415 ? -10.727 11.344 19.906 1 96.56 415 LYS B C 1
ATOM 6529 O O . LYS B 1 415 ? -10.562 10.148 20.172 1 96.56 415 LYS B O 1
ATOM 6534 N N . LEU B 1 416 ? -11.305 11.742 18.812 1 97.31 416 LEU B N 1
ATOM 6535 C CA . LEU B 1 416 ? -11.789 10.812 17.812 1 97.31 416 LEU B CA 1
ATOM 6536 C C . LEU B 1 416 ? -10.633 10.078 17.141 1 97.31 416 LEU B C 1
ATOM 6538 O O . LEU B 1 416 ? -10.742 8.891 16.828 1 97.31 416 LEU B O 1
ATOM 6542 N N . ASN B 1 417 ? -9.508 10.781 16.906 1 97.25 417 ASN B N 1
ATOM 6543 C CA . ASN B 1 417 ? -8.305 10.164 16.359 1 97.25 417 ASN B CA 1
ATOM 6544 C C . ASN B 1 417 ? -7.758 9.086 17.281 1 97.25 417 ASN B C 1
ATOM 6546 O O . ASN B 1 417 ? -7.277 8.047 16.812 1 97.25 417 ASN B O 1
ATOM 6550 N N . LEU B 1 418 ? -7.805 9.375 18.578 1 97.06 418 LEU B N 1
ATOM 6551 C CA . LEU B 1 418 ? -7.344 8.359 19.516 1 97.06 418 LEU B CA 1
ATOM 6552 C C . LEU B 1 418 ? -8.234 7.121 19.469 1 97.06 418 LEU B C 1
ATOM 6554 O O . LEU B 1 418 ? -7.734 5.996 19.469 1 97.06 418 LEU B O 1
ATOM 6558 N N . ARG B 1 419 ? -9.523 7.355 19.406 1 96.44 419 ARG B N 1
ATOM 6559 C CA . ARG B 1 419 ? -10.445 6.23 19.328 1 96.44 419 ARG B CA 1
ATOM 6560 C C . ARG B 1 419 ? -10.188 5.414 18.062 1 96.44 419 ARG B C 1
ATOM 6562 O O . ARG B 1 419 ? -10.219 4.184 18.094 1 96.44 419 ARG B O 1
ATOM 6569 N N . ARG B 1 420 ? -9.93 6.094 16.938 1 96.56 420 ARG B N 1
ATOM 6570 C CA . ARG B 1 420 ? -9.578 5.402 15.703 1 96.56 420 ARG B CA 1
ATOM 6571 C C . ARG B 1 420 ? -8.273 4.629 15.852 1 96.56 420 ARG B C 1
ATOM 6573 O O . ARG B 1 420 ? -8.164 3.492 15.391 1 96.56 420 ARG B O 1
ATOM 6580 N N . ALA B 1 421 ? -7.285 5.266 16.469 1 96.5 421 ALA B N 1
ATOM 6581 C CA . ALA B 1 421 ? -5.984 4.641 16.672 1 96.5 421 ALA B CA 1
ATOM 6582 C C . ALA B 1 421 ? -6.105 3.373 17.516 1 96.5 421 ALA B C 1
ATOM 6584 O O . ALA B 1 421 ? -5.328 2.432 17.344 1 96.5 421 ALA B O 1
ATOM 6585 N N . LEU B 1 422 ? -7.152 3.359 18.391 1 95.69 422 LEU B N 1
ATOM 6586 C CA . LEU B 1 422 ? -7.379 2.205 19.25 1 95.69 422 LEU B CA 1
ATOM 6587 C C . LEU B 1 422 ? -8.266 1.178 18.562 1 95.69 422 LEU B C 1
ATOM 6589 O O . LEU B 1 422 ? -8.461 0.071 19.078 1 95.69 422 LEU B O 1
ATOM 6593 N N . GLY B 1 423 ? -8.844 1.518 17.5 1 94 423 GLY B N 1
ATOM 6594 C CA . GLY B 1 423 ? -9.695 0.604 16.75 1 94 423 GLY B CA 1
ATOM 6595 C C . GLY B 1 423 ? -11.109 0.527 17.297 1 94 423 GLY B C 1
ATOM 6596 O O . GLY B 1 423 ? -11.82 -0.457 17.078 1 94 423 GLY B O 1
ATOM 6597 N N . ILE B 1 424 ? -11.57 1.6 18.031 1 90.94 424 ILE B N 1
ATOM 6598 C CA . ILE B 1 424 ? -12.859 1.475 18.703 1 90.94 424 ILE B CA 1
ATOM 6599 C C . ILE B 1 424 ? -13.773 2.617 18.266 1 90.94 424 ILE B C 1
ATOM 6601 O O . ILE B 1 424 ? -14.727 2.959 18.984 1 90.94 424 ILE B O 1
ATOM 6605 N N . LEU B 1 425 ? -13.391 3.24 17.172 1 92.12 425 LEU B N 1
ATOM 6606 C CA . LEU B 1 425 ? -14.258 4.316 16.703 1 92.12 425 LEU B CA 1
ATOM 6607 C C . LEU B 1 425 ? -15.617 3.777 16.281 1 92.12 425 LEU B C 1
ATOM 6609 O O . LEU B 1 425 ? -15.711 2.689 15.711 1 92.12 425 LEU B O 1
#

Solvent-accessible surface area (backbone atoms only — not comparable to full-atom values): 41823 Å² total; per-residue (Å²): 133,79,81,77,77,77,76,76,76,76,76,78,74,74,73,66,76,71,71,71,76,66,54,43,43,59,68,57,51,45,58,49,24,74,74,49,22,33,64,50,51,16,34,51,26,44,33,52,14,33,47,23,44,29,50,17,40,56,28,64,63,44,60,32,38,41,37,38,36,34,40,37,40,41,75,53,60,47,21,37,47,46,72,56,96,88,37,84,39,74,42,69,66,42,57,30,63,30,46,36,40,34,41,39,36,39,30,64,75,38,44,61,46,25,58,60,25,38,32,51,13,29,48,23,42,30,49,14,38,49,22,47,33,53,40,48,45,47,53,51,45,50,51,47,51,51,29,52,49,42,30,55,50,27,49,50,50,28,53,52,35,46,52,50,27,51,54,33,46,52,48,29,53,51,39,45,52,35,32,76,70,68,72,44,54,73,63,51,35,51,51,33,47,51,51,26,53,52,30,50,49,50,30,54,52,30,49,51,50,26,53,47,27,42,24,55,37,24,46,58,49,63,46,60,52,83,55,87,81,52,72,41,97,64,76,79,80,64,84,84,76,54,62,69,60,46,30,55,51,13,71,75,54,30,34,67,56,52,16,46,52,22,42,32,48,15,32,44,24,40,19,49,14,47,45,16,55,57,36,55,30,31,32,39,37,38,34,40,42,35,42,54,31,91,72,45,97,67,39,60,46,75,51,76,45,81,46,76,47,69,51,84,62,82,62,50,58,53,54,19,48,52,32,42,51,49,24,52,53,47,48,52,50,43,53,52,48,51,52,49,45,40,49,47,28,41,50,21,52,50,42,34,55,50,23,53,52,44,32,58,54,29,55,57,43,37,61,52,28,55,48,47,31,54,51,34,48,52,30,36,76,71,65,73,45,48,68,66,54,34,51,49,27,48,51,48,31,54,50,34,50,49,50,28,54,50,23,51,53,48,28,53,47,20,35,52,46,32,32,47,43,39,53,69,96,133,78,81,77,80,78,76,77,75,77,75,76,75,75,75,66,77,72,69,73,77,65,56,43,41,60,68,55,51,46,58,49,23,74,74,48,22,66,66,50,52,50,35,51,52,51,32,52,52,33,48,52,49,29,51,55,39,54,51,64,63,45,66,46,79,48,79,48,74,51,74,46,79,48,99,58,62,45,55,46,79,47,71,58,95,89,36,85,40,77,41,72,67,42,53,26,65,27,47,36,39,35,42,39,38,38,32,63,76,39,45,60,48,24,56,60,25,39,29,51,14,30,48,23,41,30,51,15,38,48,22,48,32,53,40,48,44,47,53,49,45,49,53,47,50,53,28,52,50,43,29,54,49,26,48,50,51,28,53,52,34,46,52,50,26,51,52,32,46,53,47,29,54,52,41,44,54,36,33,75,70,67,73,45,53,69,66,50,37,52,51,33,47,50,51,26,53,54,30,48,50,50,31,54,53,29,48,52,49,25,52,50,27,42,23,55,38,23,51,57,47,64,46,59,52,82,57,87,82,53,73,42,97,62,77,81,80,63,84,84,74,53,59,69,59,46,30,55,49,15,72,75,53,29,32,67,56,52,17,45,52,21,43,32,48,15,33,45,24,41,19,48,14,48,44,17,56,56,36,54,30,32,33,39,37,37,33,42,41,35,42,52,31,89,36,35,70,62,40,61,40,43,38,42,32,46,37,36,43,31,41,44,56,63,24,48,55,25,48,19,49,18,33,44,25,43,24,50,16,47,48,25,46,42,52,40,49,51,50,50,44,41,50,45,29,41,47,22,52,51,41,33,56,51,24,53,54,43,34,58,54,29,56,57,43,41,59,51,27,53,48,48,32,51,53,36,50,54,30,34,75,71,68,71,43,51,66,66,54,37,52,50,29,49,52,49,30,54,52,35,51,50,50,30,54,51,26,51,52,48,29,52,48,21,36,51,48,31,32,48,43,38,54,69,98

Radius of gyration: 42.18 Å; Cα contacts (8 Å, |Δi|>4): 1306; chains: 2; bounding box: 123×141×115 Å

Sequence (850 aa):
MRPISIKQYSALLAILPVFCAQAETLEEAFEHALNQNHLIKSAKADTEASEQQLYSAQNQRLPSLNIKGGYTQLSETPAAKTEIEGQAAQFPMSQAGSGQAEVIASVPIFTSGRISHGIDAAEAALSATQQNEVATALTIKLQIAEAFLAVLRAQSALQVTESHAETLKANAVDVERLHSQGMVSKNDRLAAEVEYANARQLVVQNDNRLDIAKAQYNRLLNRRLDDPVELEERFPSSPDGAPDELSTEALAQRPELNALNSQITALQEQARSIQSGLLPQVAVNGGYQYQENRYMAFEGMWMVNVGMEWKLDGGTHHQSQSLNRQALALQAQRDDMASMIGLEVRRAWLDIQETEKRIEVSQQAIAQADENLRVNRERYRQGLSTQTEVLKAEELRITTHNNFNNARYDAALAKLNLRRALGILMRPISIKQYSALLAILPVFCAQAETLEEAFEHALNQNHLIKSAKADTEASEQQLYSAQNQRLPSLNIKGGYTQLSETPAAKTEIEGQAAQFPMSQAGSGQAEVIASVPIFTSGRISHGIDAAEAALSATQQNEVATALTIKLQIAEAFLAVLRAQSALQVTESHAETLKANAVDVERLHSQGMVSKNDRLAAEVEYANARQLVVQNDNRLDIAKAQYNRLLNRRLDDPVELEERFPSSPDGAPDELSTEALAQRPELNALNSQITALQEQARSIQSGLLPQVAVNGGYQYQENRYMAFEGMWMVNVGMEWKLDGGTHHQSQSLNRQALALQAQRDDMASMIGLEVRRAWLDIQETEKRIEVSQQAIAQADENLRVNRERYRQGLSTQTEVLKAEELRITTHNNFNNARYDAALAKLNLRRALGIL

Foldseek 3Di:
DPDPPPPPPPPPPPPPPPVPVPADELVNLLVLLCPFFPVLVVLVVVLVVLVVVLVVLVCLQPKDKDKDKDKAAAPDFDWDWDDDPNDIDTGGDFDRIKIKIKIKIKGWDDLLCLSVLLSLLSVLLSLLSVLVSLLSSLVLSLVLLVLQLQLVLLVLLLVLLVVLLVVLVVVLVVVVVCVVVVNDDPVLNVVSVVVSVVSVVSNVVSVVSNLQSQLSNQVSSVHHSRDDHGHDPDFDDFDDDDLVVLLVLLLVARSNLSSLVSNLSSLLSNLVSLVSLQAKIKMKMWIKIAMDGPSDPDRIDIDIDIDIDHDHDDVSNVVSVVSNVVSVVSVVVSVVVSVVLSVLLVVLVVQLVVLVVQLVVLVVQLVVLVVQLVVQVVCVVVVNHGSVSNVVSSVSNSVSSSSNSVSVSSNSSSSSSNCSSSSND/DDPDPPPPPPPPPPPPPPPPVPADELVNLLVLLCPFFPVLVVLVVVLVVLVVVLVVLVCLQPKDKDKDKDKAAAPDFDWDWDDDPNDIDTGGDFDRIKIKIKIKIKGWDDLLCLSVLLSLLSVLLSLLSVLVSLLSSLVLSLVLLVLQLQLVLLVLLLVLLVVLLVVLVVVLVVVVVCVVVVNDDPVLNVVSVVVSVVSVVSNVVSVVSNLQSQLSNQVSSVHHSRDDHGHDPDFDDFDDDDLVVLLVLLLVARSNLSSLVSNLSSLLSNLVSLVSLQAKIKMKMWIKIAMDGPSDPDRIDIDIDIDIDHDHDDVSNVVSVVSNVVSVVSVVVSVVVSVVLSVLLVVLVVQLVVLVVQLVVLVVQLVVLVVQLVVQVVCVVVVNHDSVSNVVSSVSNSVSSSSNSCSVSSNSSSSSSNCSSSSND

pLDDT: mean 91.59, std 12.11, range [27.56, 98.88]